Protein AF-A0A0B1TKA2-F1 (afdb_monomer_lite)

Structure (mmCIF, N/CA/C/O backbone):
data_AF-A0A0B1TKA2-F1
#
_entry.id   AF-A0A0B1TKA2-F1
#
loop_
_atom_site.group_PDB
_atom_site.id
_atom_site.type_symbol
_atom_site.label_atom_id
_atom_site.label_alt_id
_atom_site.label_comp_id
_atom_site.label_asym_id
_atom_site.label_entity_id
_atom_site.label_seq_id
_atom_site.pdbx_PDB_ins_code
_atom_site.Cartn_x
_atom_site.Cartn_y
_atom_site.Cartn_z
_atom_site.occupancy
_atom_site.B_iso_or_equiv
_atom_site.auth_seq_id
_atom_site.auth_comp_id
_atom_site.auth_asym_id
_atom_site.auth_atom_id
_atom_site.pdbx_PDB_model_num
ATOM 1 N N . SER A 1 1 ? -41.515 -35.583 -4.995 1.00 27.72 1 SER A N 1
ATOM 2 C CA . SER A 1 1 ? -41.256 -36.803 -5.784 1.00 27.72 1 SER A CA 1
ATOM 3 C C . SER A 1 1 ? -40.148 -36.520 -6.788 1.00 27.72 1 SER A C 1
ATOM 5 O O . SER A 1 1 ? -39.881 -35.351 -7.041 1.00 27.72 1 SER A O 1
ATOM 7 N N . PHE A 1 2 ? -39.510 -37.568 -7.304 1.00 22.20 2 PHE A N 1
ATOM 8 C CA . PHE A 1 2 ? -38.473 -37.574 -8.349 1.00 22.20 2 PHE A CA 1
ATOM 9 C C . PHE A 1 2 ? -38.950 -36.941 -9.683 1.00 22.20 2 PHE A C 1
ATOM 11 O O . PHE A 1 2 ? -40.158 -36.865 -9.891 1.00 22.20 2 PHE A O 1
ATOM 18 N N . ALA A 1 3 ? -38.103 -36.568 -10.659 1.00 25.23 3 ALA A N 1
ATOM 19 C CA . ALA A 1 3 ? -36.686 -36.146 -10.662 1.00 25.23 3 ALA A CA 1
ATOM 20 C C . ALA A 1 3 ? -36.276 -35.638 -12.075 1.00 25.23 3 ALA A C 1
ATOM 22 O O . ALA A 1 3 ? -36.919 -35.978 -13.059 1.00 25.23 3 ALA A O 1
ATOM 23 N N . ASN A 1 4 ? -35.184 -34.866 -12.140 1.00 26.80 4 ASN A N 1
ATOM 24 C CA . ASN A 1 4 ? -34.171 -34.743 -13.210 1.00 26.80 4 ASN A CA 1
ATOM 25 C C . ASN A 1 4 ? -34.483 -34.926 -14.727 1.00 26.80 4 ASN A C 1
ATOM 27 O O . ASN A 1 4 ? -34.778 -36.020 -15.191 1.00 26.80 4 ASN A O 1
ATOM 31 N N . PHE A 1 5 ? -34.023 -33.903 -15.477 1.00 26.09 5 PHE A N 1
ATOM 32 C CA . PHE A 1 5 ? -33.117 -33.953 -16.657 1.00 26.09 5 PHE A CA 1
ATOM 33 C C . PHE A 1 5 ? -33.612 -33.754 -18.114 1.00 26.09 5 PHE A C 1
ATOM 35 O O . PHE A 1 5 ? -34.668 -34.203 -18.532 1.00 26.09 5 PHE A O 1
ATOM 42 N N . ALA A 1 6 ? -32.690 -33.138 -18.880 1.00 25.05 6 ALA A N 1
ATOM 43 C CA . ALA A 1 6 ? -32.463 -33.206 -20.334 1.00 25.05 6 ALA A CA 1
ATOM 44 C C . ALA A 1 6 ? -33.456 -32.553 -21.336 1.00 25.05 6 ALA A C 1
ATOM 46 O O . ALA A 1 6 ? -34.204 -33.228 -22.028 1.00 25.05 6 ALA A O 1
ATOM 47 N N . GLY A 1 7 ? -33.261 -31.247 -21.574 1.00 22.78 7 GLY A N 1
ATOM 48 C CA . GLY A 1 7 ? -32.583 -30.799 -22.807 1.00 22.78 7 GLY A CA 1
ATOM 49 C C . GLY A 1 7 ? -33.393 -30.522 -24.088 1.00 22.78 7 GLY A C 1
ATOM 50 O O . GLY A 1 7 ? -33.864 -31.429 -24.766 1.00 22.78 7 GLY A O 1
ATOM 51 N N . THR A 1 8 ? -33.376 -29.264 -24.544 1.00 23.28 8 THR A N 1
ATOM 52 C CA . THR A 1 8 ? -33.438 -28.908 -25.978 1.00 23.28 8 THR A CA 1
ATOM 53 C C . THR A 1 8 ? -32.709 -27.581 -26.212 1.00 23.28 8 THR A C 1
ATOM 55 O O . THR A 1 8 ? -32.912 -26.628 -25.462 1.00 23.28 8 THR A O 1
ATOM 58 N N . THR A 1 9 ? -31.862 -27.508 -27.240 1.00 23.80 9 THR A N 1
ATOM 59 C CA . THR A 1 9 ? -31.137 -26.287 -27.632 1.00 23.80 9 THR A CA 1
ATOM 60 C C . THR A 1 9 ? -31.960 -25.486 -28.639 1.00 23.80 9 THR A C 1
ATOM 62 O O . THR A 1 9 ? -32.384 -26.047 -29.647 1.00 23.80 9 THR A O 1
ATOM 65 N N . ILE A 1 10 ? -32.137 -24.178 -28.425 1.00 24.31 10 ILE A N 1
ATOM 66 C CA . ILE A 1 10 ? -32.661 -23.251 -29.441 1.00 24.31 10 ILE A CA 1
ATOM 67 C C . ILE A 1 10 ? -31.763 -22.011 -29.483 1.00 24.31 10 ILE A C 1
ATOM 69 O O . ILE A 1 10 ? -31.461 -21.416 -28.451 1.00 24.31 10 ILE A O 1
ATOM 73 N N . ASN A 1 11 ? -31.329 -21.642 -30.689 1.00 23.25 11 ASN A N 1
ATOM 74 C CA . ASN A 1 11 ? -30.478 -20.479 -30.929 1.00 23.25 11 ASN A CA 1
ATOM 75 C C . ASN A 1 11 ? -31.272 -19.171 -30.792 1.00 23.25 11 ASN A C 1
ATOM 77 O O . ASN A 1 11 ? -32.400 -19.075 -31.275 1.00 23.25 11 ASN A O 1
ATOM 81 N N . LEU A 1 12 ? -30.634 -18.134 -30.249 1.00 24.59 12 LEU A N 1
ATOM 82 C CA . LEU A 1 12 ? -31.028 -16.740 -30.452 1.00 24.59 12 LEU A CA 1
ATOM 83 C C . LEU A 1 12 ? -29.833 -15.966 -31.014 1.00 24.59 12 LEU A C 1
ATOM 85 O O . LEU A 1 12 ? -28.684 -16.258 -30.689 1.00 24.59 12 LEU A O 1
ATOM 89 N N . CYS A 1 13 ? -30.118 -15.049 -31.935 1.00 22.89 13 CYS A N 1
ATOM 90 C CA . CYS A 1 13 ? -29.131 -14.547 -32.886 1.00 22.89 13 CYS A CA 1
ATOM 91 C C . CYS A 1 13 ? -28.077 -13.647 -32.228 1.00 22.89 13 CYS A C 1
ATOM 93 O O . CYS A 1 13 ? -28.422 -12.685 -31.541 1.00 22.89 13 CYS A O 1
ATOM 95 N N . LEU A 1 14 ? -26.802 -13.901 -32.532 1.00 25.36 14 LEU A N 1
ATOM 96 C CA . LEU A 1 14 ? -25.771 -12.870 -32.457 1.00 25.36 14 LEU A CA 1
ATOM 97 C C . LEU A 1 14 ? -26.010 -11.895 -33.617 1.00 25.36 14 LEU A C 1
ATOM 99 O O . LEU A 1 14 ? -26.037 -12.314 -34.772 1.00 25.36 14 LEU A O 1
ATOM 103 N N . GLY A 1 15 ? -26.243 -10.622 -33.295 1.00 25.59 15 GLY A N 1
ATOM 104 C CA . GLY A 1 15 ? -26.290 -9.539 -34.278 1.00 25.59 15 GLY A CA 1
ATOM 105 C C . GLY A 1 15 ? -24.880 -9.082 -34.650 1.00 25.59 15 GLY A C 1
ATOM 106 O O . GLY A 1 15 ? -23.986 -9.130 -33.807 1.00 25.59 15 GLY A O 1
ATOM 107 N N . ASP A 1 16 ? -24.719 -8.662 -35.903 1.00 24.39 16 ASP A N 1
ATOM 108 C CA . ASP A 1 16 ? -23.450 -8.432 -36.603 1.00 24.39 16 ASP A CA 1
ATOM 109 C C . ASP A 1 16 ? -22.331 -7.754 -35.791 1.00 24.39 16 ASP A C 1
ATOM 111 O O . ASP A 1 16 ? -22.525 -6.733 -35.124 1.00 24.39 16 ASP A O 1
ATOM 115 N N . GLU A 1 17 ? -21.110 -8.279 -35.939 1.00 27.53 17 GLU A N 1
ATOM 116 C CA . GLU A 1 17 ? -19.896 -7.618 -35.466 1.00 27.53 17 GLU A CA 1
ATOM 117 C C . GLU A 1 17 ? -19.704 -6.284 -36.201 1.00 27.53 17 GLU A C 1
ATOM 119 O O . GLU A 1 17 ? -19.416 -6.239 -37.399 1.00 27.53 17 GLU A O 1
ATOM 124 N N . ALA A 1 18 ? -19.811 -5.173 -35.471 1.00 26.81 18 ALA A N 1
ATOM 125 C CA . ALA A 1 18 ? -19.455 -3.857 -35.984 1.00 26.81 18 ALA A CA 1
ATOM 126 C C . ALA A 1 18 ? -17.927 -3.754 -36.154 1.00 26.81 18 ALA A C 1
ATOM 128 O O . ALA A 1 18 ? -17.222 -3.268 -35.269 1.00 26.81 18 ALA A O 1
ATOM 129 N N . THR A 1 19 ? -17.417 -4.222 -37.298 1.00 26.91 19 THR A N 1
ATOM 130 C CA . THR A 1 19 ? -15.996 -4.148 -37.666 1.00 26.91 19 THR A CA 1
ATOM 131 C C . THR A 1 19 ? -15.471 -2.716 -37.489 1.00 26.91 19 THR A C 1
ATOM 133 O O . THR A 1 19 ? -16.002 -1.806 -38.142 1.00 26.91 19 THR A O 1
ATOM 136 N N . PRO A 1 20 ? -14.435 -2.478 -36.660 1.00 28.73 20 PRO A N 1
ATOM 137 C CA . PRO A 1 20 ? -13.844 -1.153 -36.525 1.00 28.73 20 PRO A CA 1
ATOM 138 C C . PRO A 1 20 ? -13.344 -0.650 -37.880 1.00 28.73 20 PRO A C 1
ATOM 140 O O . PRO A 1 20 ? -12.639 -1.361 -38.597 1.00 28.73 20 PRO A O 1
ATOM 143 N N . LYS A 1 21 ? -13.692 0.587 -38.245 1.00 29.09 21 LYS A N 1
ATOM 144 C CA . LYS A 1 21 ? -13.110 1.219 -39.435 1.00 29.09 21 LYS A CA 1
ATOM 145 C C . LYS A 1 21 ? -11.627 1.479 -39.176 1.00 29.09 21 LYS A C 1
ATOM 147 O O . LYS A 1 21 ? -11.269 1.996 -38.122 1.00 29.09 21 LYS A O 1
ATOM 152 N N . ASN A 1 22 ? -10.785 1.142 -40.153 1.00 34.44 22 ASN A N 1
ATOM 153 C CA . ASN A 1 22 ? -9.331 1.310 -40.087 1.00 34.44 22 ASN A CA 1
ATOM 154 C C . ASN A 1 22 ? -8.945 2.731 -39.628 1.00 34.44 22 ASN A C 1
ATOM 156 O O . ASN A 1 22 ? -9.127 3.683 -40.386 1.00 34.44 22 ASN A O 1
ATOM 160 N N . GLY A 1 23 ? -8.394 2.867 -38.416 1.00 36.06 23 GLY A N 1
ATOM 161 C CA . GLY A 1 23 ? -7.858 4.141 -37.920 1.00 36.06 23 GLY A CA 1
ATOM 162 C C . GLY A 1 23 ? -7.827 4.319 -36.399 1.00 36.06 23 GLY A C 1
ATOM 163 O O . GLY A 1 23 ? -6.946 5.019 -35.908 1.00 36.06 23 GLY A O 1
ATOM 164 N N . GLU A 1 24 ? -8.736 3.693 -35.643 1.00 28.05 24 GLU A N 1
ATOM 165 C CA . GLU A 1 24 ? -8.851 3.921 -34.190 1.00 28.05 24 GLU A CA 1
ATOM 166 C C . GLU A 1 24 ? -8.252 2.773 -33.344 1.00 28.05 24 GLU A C 1
ATOM 168 O O . GLU A 1 24 ? -8.483 1.600 -33.650 1.00 28.05 24 GLU A O 1
ATOM 173 N N . PRO A 1 25 ? -7.481 3.073 -32.276 1.00 27.72 25 PRO A N 1
ATOM 174 C CA . PRO A 1 25 ? -6.927 2.061 -31.375 1.00 27.72 25 PRO A CA 1
ATOM 175 C C . PRO A 1 25 ? -8.000 1.481 -30.428 1.00 27.72 25 PRO A C 1
ATOM 177 O O . PRO A 1 25 ? -8.959 2.174 -30.084 1.00 27.72 25 PRO A O 1
ATOM 180 N N . PRO A 1 26 ? -7.842 0.230 -29.952 1.00 29.81 26 PRO A N 1
ATOM 181 C CA . PRO A 1 26 ? -8.869 -0.455 -29.169 1.00 29.81 26 PRO A CA 1
ATOM 182 C C . PRO A 1 26 ? -9.134 0.203 -27.805 1.00 29.81 26 PRO A C 1
ATOM 184 O O . PRO A 1 26 ? -8.215 0.566 -27.067 1.00 29.81 26 PRO A O 1
ATOM 187 N N . ILE A 1 27 ? -10.418 0.301 -27.452 1.00 37.59 27 ILE A N 1
ATOM 188 C CA . ILE A 1 27 ? -10.900 0.872 -26.188 1.00 37.59 27 ILE A CA 1
ATOM 189 C C . ILE A 1 27 ? -10.506 -0.039 -25.013 1.00 37.59 27 ILE A C 1
ATOM 191 O O . ILE A 1 27 ? -10.744 -1.247 -25.040 1.00 37.59 27 ILE A O 1
ATOM 195 N N . LEU A 1 28 ? -9.938 0.547 -23.954 1.00 41.59 28 LEU A N 1
ATOM 196 C CA . LEU A 1 28 ? -9.433 -0.164 -22.772 1.00 41.59 28 LEU A CA 1
ATOM 197 C C . LEU A 1 28 ? -10.561 -0.679 -21.857 1.00 41.59 28 LEU A C 1
ATOM 199 O O . LEU A 1 28 ? -10.839 -0.109 -20.804 1.00 41.59 28 LEU A O 1
ATOM 203 N N . THR A 1 29 ? -11.190 -1.793 -22.237 1.00 35.97 29 THR A N 1
ATOM 204 C CA . THR A 1 29 ? -12.155 -2.533 -21.397 1.00 35.97 29 THR A CA 1
ATOM 205 C C . THR A 1 29 ? -11.516 -3.626 -20.534 1.00 35.97 29 THR A C 1
ATOM 207 O O . THR A 1 29 ? -12.129 -4.070 -19.566 1.00 35.97 29 THR A O 1
ATOM 210 N N . PHE A 1 30 ? -10.270 -4.022 -20.819 1.00 37.19 30 PHE A N 1
ATOM 211 C CA . PHE A 1 30 ? -9.493 -4.972 -20.016 1.00 37.19 30 PHE A CA 1
ATOM 212 C C . PHE A 1 30 ? -8.171 -4.347 -19.545 1.00 37.19 30 PHE A C 1
ATOM 214 O O . PHE A 1 30 ? -7.414 -3.802 -20.345 1.00 37.19 30 PHE A O 1
ATOM 221 N N . GLY A 1 31 ? -7.854 -4.490 -18.251 1.00 55.38 31 GLY A N 1
ATOM 222 C CA . GLY A 1 31 ? -6.490 -4.301 -17.732 1.00 55.38 31 GLY A CA 1
ATOM 223 C C . GLY A 1 31 ? -6.172 -3.013 -16.961 1.00 55.38 31 GLY A C 1
ATOM 224 O O . GLY A 1 31 ? -5.004 -2.811 -16.634 1.00 55.38 31 GLY A O 1
ATOM 225 N N . ILE A 1 32 ? -7.149 -2.162 -16.621 1.00 64.00 32 ILE A N 1
ATOM 226 C CA . ILE A 1 32 ? -6.918 -1.037 -15.691 1.00 64.00 32 ILE A CA 1
ATOM 227 C C . ILE A 1 32 ? -6.743 -1.595 -14.258 1.00 64.00 32 ILE A C 1
ATOM 229 O O . ILE A 1 32 ? -7.659 -2.258 -13.770 1.00 64.00 32 ILE A O 1
ATOM 233 N N . PRO A 1 33 ? -5.603 -1.368 -13.567 1.00 72.12 33 PRO A N 1
ATOM 234 C CA . PRO A 1 33 ? -5.389 -1.879 -12.208 1.00 72.12 33 PRO A CA 1
ATOM 235 C C . PRO A 1 33 ? -6.338 -1.248 -11.181 1.00 72.12 33 PRO A C 1
ATOM 237 O O . PRO A 1 33 ? -6.706 -0.078 -11.318 1.00 72.12 33 PRO A O 1
ATOM 240 N N . LEU A 1 34 ? -6.670 -2.004 -10.126 1.00 74.94 34 LEU A N 1
ATOM 241 C CA . LEU A 1 34 ? -7.671 -1.630 -9.117 1.00 74.94 34 LEU A CA 1
ATOM 242 C C . LEU A 1 34 ? -7.442 -0.225 -8.537 1.00 74.94 34 LEU A C 1
ATOM 244 O O . LEU A 1 34 ? -8.377 0.569 -8.518 1.00 74.94 34 LEU A O 1
ATOM 248 N N . ASP A 1 35 ? -6.200 0.109 -8.171 1.00 74.69 35 ASP A N 1
ATOM 249 C CA . ASP A 1 35 ? -5.779 1.417 -7.646 1.00 74.69 35 ASP A CA 1
ATOM 250 C C . ASP A 1 35 ? -6.320 2.602 -8.471 1.00 74.69 35 ASP A C 1
ATOM 252 O O . ASP A 1 35 ? -6.740 3.618 -7.920 1.00 74.69 35 ASP A O 1
ATOM 256 N N . TRP A 1 36 ? -6.351 2.478 -9.802 1.00 83.81 36 TRP A N 1
ATOM 257 C CA . TRP A 1 36 ? -6.824 3.535 -10.701 1.00 83.81 36 TRP A CA 1
ATOM 258 C C . TRP A 1 36 ? -8.345 3.613 -10.754 1.00 83.81 36 TRP A C 1
ATOM 260 O O . TRP A 1 36 ? -8.890 4.714 -10.789 1.00 83.81 36 TRP A O 1
ATOM 270 N N . ALA A 1 37 ? -9.028 2.470 -10.680 1.00 84.25 37 ALA A N 1
ATOM 271 C CA . ALA A 1 37 ? -10.476 2.426 -10.505 1.00 84.25 37 ALA A CA 1
ATOM 272 C C . ALA A 1 37 ? -10.904 3.005 -9.141 1.00 84.25 37 ALA A C 1
ATOM 274 O O . ALA A 1 37 ? -11.992 3.572 -9.038 1.00 84.25 37 ALA A O 1
ATOM 275 N N . GLU A 1 38 ? -10.047 2.920 -8.114 1.00 84.38 38 GLU A N 1
ATOM 276 C CA . GLU A 1 38 ? -10.260 3.571 -6.815 1.00 84.38 38 GLU A CA 1
ATOM 277 C C . GLU A 1 38 ? -10.021 5.084 -6.875 1.00 84.38 38 GLU A C 1
ATOM 279 O O . GLU A 1 38 ? -10.871 5.847 -6.424 1.00 84.38 38 GLU A O 1
ATOM 284 N N . ILE A 1 39 ? -8.895 5.534 -7.443 1.00 88.06 39 ILE A N 1
ATOM 285 C CA . ILE A 1 39 ? -8.554 6.964 -7.587 1.00 88.06 39 ILE A CA 1
ATOM 286 C C . ILE A 1 39 ? -9.614 7.696 -8.421 1.00 88.06 39 ILE A C 1
ATOM 288 O O . ILE A 1 39 ? -10.013 8.818 -8.088 1.00 88.06 39 ILE A O 1
ATOM 292 N N . CYS A 1 40 ? -10.078 7.050 -9.493 1.00 90.81 40 CYS A N 1
ATOM 293 C CA . CYS A 1 40 ? -11.125 7.563 -10.365 1.00 90.81 40 CYS A CA 1
ATOM 294 C C . CYS A 1 40 ? -12.548 7.357 -9.827 1.00 90.81 40 CYS A C 1
ATOM 296 O O . CYS A 1 40 ? -13.455 7.984 -10.361 1.00 90.81 40 CYS A O 1
ATOM 298 N N . GLU A 1 41 ? -12.737 6.528 -8.793 1.00 91.00 41 GLU A N 1
ATOM 299 C CA . GLU A 1 41 ? -14.028 6.144 -8.200 1.00 91.00 41 GLU A CA 1
ATOM 300 C C . GLU A 1 41 ? -15.060 5.698 -9.261 1.00 91.00 41 GLU A C 1
ATOM 302 O O . GLU A 1 41 ? -16.136 6.274 -9.436 1.00 91.00 41 GLU A O 1
ATOM 307 N N . TYR A 1 42 ? -14.672 4.684 -10.039 1.00 91.44 42 TYR A N 1
ATOM 308 C CA . TYR A 1 42 ? -15.450 4.135 -11.154 1.00 91.44 42 TYR A CA 1
ATOM 309 C C . TYR A 1 42 ? -16.858 3.666 -10.745 1.00 91.44 42 TYR A C 1
ATOM 311 O O . TYR A 1 42 ? -17.036 2.980 -9.737 1.00 91.44 42 TYR A O 1
ATOM 319 N N . LEU A 1 43 ? -17.861 3.999 -11.569 1.00 90.31 43 LEU A N 1
ATOM 320 C CA . LEU A 1 43 ? -19.287 3.729 -11.325 1.00 90.31 43 LEU A CA 1
ATOM 321 C C . LEU A 1 43 ? -19.616 2.234 -11.218 1.00 90.31 43 LEU A C 1
ATOM 323 O O . LEU A 1 43 ? -20.619 1.868 -10.607 1.00 90.31 43 LEU A O 1
ATOM 327 N N . GLU A 1 44 ? -18.753 1.374 -11.746 1.00 87.19 44 GLU A N 1
ATOM 328 C CA . GLU A 1 44 ? -18.804 -0.080 -11.655 1.00 87.19 44 GLU A CA 1
ATOM 329 C C . GLU A 1 44 ? -18.471 -0.600 -10.238 1.00 87.19 44 GLU A C 1
ATOM 331 O O . GLU A 1 44 ? -18.974 -1.651 -9.846 1.00 87.19 44 GLU A O 1
ATOM 336 N N . ARG A 1 45 ? -17.675 0.124 -9.430 1.00 86.81 45 ARG A N 1
ATOM 337 C CA . ARG A 1 45 ? -17.280 -0.308 -8.071 1.00 86.81 45 ARG A CA 1
ATOM 338 C C . ARG A 1 45 ? -18.452 -0.223 -7.097 1.00 86.81 45 ARG A C 1
ATOM 340 O O . ARG A 1 45 ? -19.166 0.783 -7.047 1.00 86.81 45 ARG A O 1
ATOM 347 N N . GLU A 1 46 ? -18.660 -1.261 -6.291 1.00 82.31 46 GLU A N 1
ATOM 348 C CA . GLU A 1 46 ? -19.665 -1.232 -5.227 1.00 82.31 46 GLU A CA 1
ATOM 349 C C . GLU A 1 46 ? -19.239 -0.323 -4.072 1.00 82.31 46 GLU A C 1
ATOM 351 O O . GLU A 1 46 ? -18.085 -0.309 -3.646 1.00 82.31 46 GLU A O 1
ATOM 356 N N . TRP A 1 47 ? -20.198 0.438 -3.545 1.00 82.88 47 TRP A N 1
ATOM 357 C CA . TRP A 1 47 ? -19.954 1.334 -2.422 1.00 82.88 47 TRP A CA 1
ATOM 358 C C . TRP A 1 47 ? -20.135 0.555 -1.127 1.00 82.88 47 TRP A C 1
ATOM 360 O O . TRP A 1 47 ? -21.251 0.223 -0.733 1.00 82.88 47 TRP A O 1
ATOM 370 N N . THR A 1 48 ? -19.013 0.256 -0.479 1.00 84.81 48 THR A N 1
ATOM 371 C CA . THR A 1 48 ? -18.956 -0.434 0.809 1.00 84.81 48 THR A CA 1
ATOM 372 C C . THR A 1 48 ? -18.365 0.479 1.883 1.00 84.81 48 THR A C 1
ATOM 374 O O . THR A 1 48 ? -17.813 1.554 1.606 1.00 84.81 48 THR A O 1
ATOM 377 N N . GLY A 1 49 ? -18.541 0.076 3.141 1.00 90.56 49 GLY A N 1
ATOM 378 C CA . GLY A 1 49 ? -18.074 0.843 4.285 1.00 90.56 49 GLY A CA 1
ATOM 379 C C . GLY A 1 49 ? -18.875 0.613 5.559 1.00 90.56 49 GLY A C 1
ATOM 380 O O . GLY A 1 49 ? -19.968 0.040 5.566 1.00 90.56 49 GLY A O 1
ATOM 381 N N . SER A 1 50 ? -18.288 1.090 6.649 1.00 94.38 50 SER A N 1
ATOM 382 C CA . SER A 1 50 ? -18.782 1.004 8.021 1.00 94.38 50 SER A CA 1
ATOM 383 C C . SER A 1 50 ? -19.680 2.175 8.441 1.00 94.38 50 SER A C 1
ATOM 385 O O . SER A 1 50 ? -20.032 2.259 9.617 1.00 94.38 50 SER A O 1
ATOM 387 N N . GLU A 1 51 ? -20.063 3.062 7.512 1.00 95.12 51 GLU A N 1
ATOM 388 C CA . GLU A 1 51 ? -21.088 4.080 7.773 1.00 95.12 51 GLU A CA 1
ATOM 389 C C . GLU A 1 51 ? -22.424 3.437 8.154 1.00 95.12 51 GLU A C 1
ATOM 391 O O . GLU A 1 51 ? -22.835 2.440 7.545 1.00 95.12 51 GLU A O 1
ATOM 396 N N . GLY A 1 52 ? -23.114 4.055 9.110 1.00 92.81 52 GLY A N 1
ATOM 397 C CA . GLY A 1 52 ? -24.415 3.619 9.609 1.00 92.81 52 GLY A CA 1
ATOM 398 C C . GLY A 1 52 ? -24.447 3.582 11.140 1.00 92.81 52 GLY A C 1
ATOM 399 O O . GLY A 1 52 ? -23.389 3.554 11.774 1.00 92.81 52 GLY A O 1
ATOM 400 N N . PRO A 1 53 ? -25.646 3.586 11.751 1.00 90.12 53 PRO A N 1
ATOM 401 C CA . PRO A 1 53 ? -25.783 3.491 13.200 1.00 90.12 53 PRO A CA 1
ATOM 402 C C . PRO A 1 53 ? -25.112 2.218 13.735 1.00 90.12 53 PRO A C 1
ATOM 404 O O . PRO A 1 53 ? -25.314 1.133 13.194 1.00 90.12 53 PRO A O 1
ATOM 407 N N . ILE A 1 54 ? -24.348 2.347 14.821 1.00 89.50 54 ILE A N 1
ATOM 408 C CA . ILE A 1 54 ? -23.846 1.196 15.583 1.00 89.50 54 ILE A CA 1
ATOM 409 C C . ILE A 1 54 ? -25.041 0.389 16.119 1.00 89.50 54 ILE A C 1
ATOM 411 O O . ILE A 1 54 ? -25.994 0.963 16.643 1.00 89.50 54 ILE A O 1
ATOM 415 N N . GLU A 1 55 ? -24.966 -0.941 16.037 1.00 79.50 55 GLU A N 1
ATOM 416 C CA . GLU A 1 55 ? -25.999 -1.892 16.493 1.00 79.50 55 GLU A CA 1
ATOM 417 C C . GLU A 1 55 ? -26.057 -2.051 18.031 1.00 79.50 55 GLU A C 1
ATOM 419 O O . GLU A 1 55 ? -26.262 -3.141 18.562 1.00 79.50 55 GLU A O 1
ATOM 424 N N . ASP A 1 56 ? -25.862 -0.956 18.767 1.00 80.31 56 ASP A N 1
ATOM 425 C CA . ASP A 1 56 ? -25.781 -0.925 20.226 1.00 80.31 56 ASP A CA 1
ATOM 426 C C . ASP A 1 56 ? -26.875 -0.018 20.805 1.00 80.31 56 ASP A C 1
ATOM 428 O O . ASP A 1 56 ? -26.969 1.172 20.496 1.00 80.31 56 ASP A O 1
ATOM 432 N N . LYS A 1 57 ? -27.713 -0.592 21.673 1.00 76.06 57 LYS A N 1
ATOM 433 C CA . LYS A 1 57 ? -28.847 0.100 22.302 1.00 76.06 57 LYS A CA 1
ATOM 434 C C . LYS A 1 57 ? -28.407 1.147 23.330 1.00 76.06 57 LYS A C 1
ATOM 436 O O . LYS A 1 57 ? -29.227 1.983 23.708 1.00 76.06 57 LYS A O 1
ATOM 441 N N . GLU A 1 58 ? -27.142 1.143 23.752 1.00 83.12 58 GLU A N 1
ATOM 442 C CA . GLU A 1 58 ? -26.573 2.197 24.595 1.00 83.12 58 GLU A CA 1
ATOM 443 C C . GLU A 1 58 ? -26.325 3.513 23.834 1.00 83.12 58 GLU A C 1
ATOM 445 O O . GLU A 1 58 ? -26.163 4.548 24.481 1.00 83.12 58 GLU A O 1
ATOM 450 N N . PHE A 1 59 ? -26.346 3.538 22.490 1.00 87.94 59 PHE A N 1
ATOM 451 C CA . PHE A 1 59 ? -25.984 4.728 21.703 1.00 87.94 59 PHE A CA 1
ATOM 452 C C . PHE A 1 59 ? -27.060 5.168 20.696 1.00 87.94 59 PHE A C 1
ATOM 454 O O . PHE A 1 59 ? -27.303 4.536 19.672 1.00 87.94 59 PHE A O 1
ATOM 461 N N . ARG A 1 60 ? -27.654 6.346 20.928 1.00 89.19 60 ARG A N 1
ATOM 462 C CA . ARG A 1 60 ? -28.595 6.995 20.000 1.00 89.19 60 ARG A CA 1
ATOM 463 C C . ARG A 1 60 ? -27.843 7.855 18.984 1.00 89.19 60 ARG A C 1
ATOM 465 O O . ARG A 1 60 ? -27.166 8.808 19.370 1.00 89.19 60 ARG A O 1
ATOM 472 N N . LEU A 1 61 ? -28.007 7.579 17.688 1.00 92.94 61 LEU A N 1
ATOM 473 C CA . LEU A 1 61 ? -27.463 8.419 16.615 1.00 92.94 61 LEU A CA 1
ATOM 474 C C . LEU A 1 61 ? -28.277 9.724 16.497 1.00 92.94 61 LEU A C 1
ATOM 476 O O . LEU A 1 61 ? -29.490 9.701 16.276 1.00 92.94 61 LEU A O 1
ATOM 480 N N . ARG A 1 62 ? -27.602 10.865 16.654 1.00 92.50 62 ARG A N 1
ATOM 481 C CA . ARG A 1 62 ? -28.171 12.227 16.685 1.00 92.50 62 ARG A CA 1
ATOM 482 C C . ARG A 1 62 ? -27.908 13.041 15.420 1.00 92.50 62 ARG A C 1
ATOM 484 O O . ARG A 1 62 ? -28.492 14.109 15.241 1.00 92.50 62 ARG A O 1
ATOM 491 N N . GLY A 1 63 ? -27.034 12.572 14.539 1.00 95.00 63 GLY A N 1
ATOM 492 C CA . GLY A 1 63 ? -26.749 13.262 13.290 1.00 95.00 63 GLY A CA 1
ATOM 493 C C . GLY A 1 63 ? -25.489 12.781 12.594 1.00 95.00 63 GLY A C 1
ATOM 494 O O . GLY A 1 63 ? -24.761 11.939 13.121 1.00 95.00 63 GLY A O 1
ATOM 495 N N . ILE A 1 64 ? -25.222 13.376 11.431 1.00 97.69 64 ILE A N 1
ATOM 496 C CA . ILE A 1 64 ? -24.008 13.166 10.636 1.00 97.69 64 ILE A CA 1
ATOM 497 C C . ILE A 1 64 ? -23.506 14.473 10.011 1.00 97.69 64 ILE A C 1
ATOM 499 O O . ILE A 1 64 ? -24.295 15.281 9.515 1.00 97.69 64 ILE A O 1
ATOM 503 N N . SER A 1 65 ? -22.184 14.648 9.987 1.00 98.19 65 SER A N 1
ATOM 504 C CA . SER A 1 65 ? -21.489 15.633 9.149 1.00 98.19 65 SER A CA 1
ATOM 505 C C . SER A 1 65 ? -20.726 14.896 8.050 1.00 98.19 65 SER A C 1
ATOM 507 O O . SER A 1 65 ? -19.900 14.040 8.347 1.00 98.19 65 SER A O 1
ATOM 509 N N . ILE A 1 66 ? -20.986 15.224 6.788 1.00 98.06 66 ILE A N 1
ATOM 510 C CA . ILE A 1 66 ? -20.378 14.604 5.607 1.00 98.06 66 ILE A CA 1
ATOM 511 C C . ILE A 1 66 ? -19.575 15.671 4.866 1.00 98.06 66 ILE A C 1
ATOM 513 O O . ILE A 1 66 ? -20.137 16.677 4.440 1.00 98.06 66 ILE A O 1
ATOM 517 N N . ALA A 1 67 ? -18.277 15.452 4.679 1.00 97.12 67 ALA A N 1
ATOM 518 C CA . ALA A 1 67 ? -17.414 16.303 3.870 1.00 97.12 67 ALA A CA 1
ATOM 519 C C . ALA A 1 67 ? -16.830 15.492 2.712 1.00 97.12 67 ALA A C 1
ATOM 521 O O . ALA A 1 67 ? -16.104 14.527 2.949 1.00 97.12 67 ALA A O 1
ATOM 522 N N . PHE A 1 68 ? -17.138 15.869 1.468 1.00 96.69 68 PHE A N 1
ATOM 523 C CA . PHE A 1 68 ? -16.658 15.158 0.282 1.00 96.69 68 PHE A CA 1
ATOM 524 C C . PHE A 1 68 ? -15.935 16.057 -0.724 1.00 96.69 68 PHE A C 1
ATOM 526 O O . PHE A 1 68 ? -16.231 17.247 -0.873 1.00 96.69 68 PHE A O 1
ATOM 533 N N . ARG A 1 69 ? -14.981 15.454 -1.437 1.00 95.56 69 ARG A N 1
ATOM 534 C CA . ARG A 1 69 ? -14.416 15.998 -2.677 1.00 95.56 69 ARG A CA 1
ATOM 535 C C . ARG A 1 69 ? -15.450 15.848 -3.796 1.00 95.56 69 ARG A C 1
ATOM 537 O O . ARG A 1 69 ? -16.220 14.894 -3.776 1.00 95.56 69 ARG A O 1
ATOM 544 N N . HIS A 1 70 ? -15.470 16.775 -4.750 1.00 95.00 70 HIS A N 1
ATOM 545 C CA . HIS A 1 70 ? -16.301 16.662 -5.953 1.00 95.00 70 HIS A CA 1
ATOM 546 C C . HIS A 1 70 ? -16.004 15.388 -6.769 1.00 95.00 70 HIS A C 1
ATOM 548 O O . HIS A 1 70 ? -14.937 14.773 -6.640 1.00 95.00 70 HIS A O 1
ATOM 554 N N . GLY A 1 71 ? -16.926 15.047 -7.667 1.00 93.69 71 GLY A N 1
ATOM 555 C CA . GLY A 1 71 ? -16.772 13.944 -8.611 1.00 93.69 71 GLY A CA 1
ATOM 556 C C . GLY A 1 71 ? -15.765 14.228 -9.731 1.00 93.69 71 GLY A C 1
ATOM 557 O O . GLY A 1 71 ? -15.117 15.283 -9.772 1.00 93.69 71 GLY A O 1
ATOM 558 N N . GLU A 1 72 ? -15.647 13.259 -10.634 1.00 92.31 72 GLU A N 1
ATOM 559 C CA . GLU A 1 72 ? -14.860 13.303 -11.870 1.00 92.31 72 GLU A CA 1
ATOM 560 C C . GLU A 1 72 ? -15.166 14.574 -12.696 1.00 92.31 72 GLU A C 1
ATOM 562 O O . GLU A 1 72 ? -16.290 15.091 -12.724 1.00 92.31 72 GLU A O 1
ATOM 567 N N . ARG A 1 73 ? -14.125 15.164 -13.290 1.00 90.56 73 ARG A N 1
ATOM 568 C CA . ARG A 1 73 ? -14.160 16.504 -13.880 1.00 90.56 73 ARG A CA 1
ATOM 569 C C . ARG A 1 73 ? -13.011 16.715 -14.867 1.00 90.56 73 ARG A C 1
ATOM 571 O O . ARG A 1 73 ? -11.853 16.405 -14.580 1.00 90.56 73 ARG A O 1
ATOM 578 N N . SER A 1 74 ? -13.336 17.388 -15.965 1.00 87.00 74 SER A N 1
ATOM 579 C CA . SER A 1 74 ? -12.404 17.839 -17.007 1.00 87.00 74 SER A CA 1
ATOM 580 C C . SER A 1 74 ? -11.174 18.598 -16.466 1.00 87.00 74 SER A C 1
ATOM 582 O O . SER A 1 74 ? -11.266 19.256 -15.420 1.00 87.00 74 SER A O 1
ATOM 584 N N . PRO A 1 75 ? -10.023 18.579 -17.166 1.00 85.50 75 PRO A N 1
ATOM 585 C CA . PRO A 1 75 ? -8.800 19.198 -16.664 1.00 85.50 75 PRO A CA 1
ATOM 586 C C . PRO A 1 75 ? -8.896 20.713 -16.457 1.00 85.50 75 PRO A C 1
ATOM 588 O O . PRO A 1 75 ? -9.703 21.416 -17.072 1.00 85.50 75 PRO A O 1
ATOM 591 N N . LEU A 1 76 ? -8.003 21.243 -15.625 1.00 80.00 76 LEU A N 1
ATOM 592 C CA . LEU A 1 76 ? -7.893 22.669 -15.336 1.00 80.00 76 LEU A CA 1
ATOM 593 C C . LEU A 1 76 ? -7.233 23.464 -16.476 1.00 80.00 76 LEU A C 1
ATOM 595 O O . LEU A 1 76 ? -7.478 24.668 -16.597 1.00 80.00 76 LEU A O 1
ATOM 599 N N . THR A 1 77 ? -6.386 22.826 -17.285 1.00 66.00 77 THR A N 1
ATOM 600 C CA . THR A 1 77 ? -5.428 23.480 -18.200 1.00 66.00 77 THR A CA 1
ATOM 601 C C . THR A 1 77 ? -5.433 22.860 -19.603 1.00 66.00 77 THR A C 1
ATOM 603 O O . THR A 1 77 ? -4.403 22.419 -20.100 1.00 66.00 77 THR A O 1
ATOM 606 N N . THR A 1 78 ? -6.598 22.837 -20.261 1.00 60.41 78 THR A N 1
ATOM 607 C CA . THR A 1 78 ? -6.741 22.436 -21.678 1.00 60.41 78 THR A CA 1
ATOM 608 C C . THR A 1 78 ? -7.517 23.497 -22.466 1.00 60.41 78 THR A C 1
ATOM 610 O O . THR A 1 78 ? -8.416 24.128 -21.916 1.00 60.41 78 THR A O 1
ATOM 613 N N . ALA A 1 79 ? -7.137 23.735 -23.728 1.00 48.12 79 ALA A N 1
ATOM 614 C CA . ALA A 1 79 ? -7.645 24.859 -24.531 1.00 48.12 79 ALA A CA 1
ATOM 615 C C . ALA A 1 79 ? -8.827 24.510 -25.459 1.00 48.12 79 ALA A C 1
ATOM 617 O O . ALA A 1 79 ? -9.646 25.377 -25.750 1.00 48.12 79 ALA A O 1
ATOM 618 N N . ASN A 1 80 ? -8.931 23.253 -25.899 1.00 54.56 80 ASN A N 1
ATOM 619 C CA . ASN A 1 80 ? -9.959 22.802 -26.839 1.00 54.56 80 ASN A CA 1
ATOM 620 C C . ASN A 1 80 ? -11.004 21.958 -26.100 1.00 54.56 80 ASN A C 1
ATOM 622 O O . ASN A 1 80 ? -10.630 21.051 -25.351 1.00 54.56 80 ASN A O 1
ATOM 626 N N . ALA A 1 81 ? -12.290 22.221 -26.345 1.00 50.84 81 ALA A N 1
ATOM 627 C CA . ALA A 1 81 ? -13.378 21.378 -25.856 1.00 50.84 81 ALA A CA 1
ATOM 628 C C . ALA A 1 81 ? -13.282 19.974 -26.476 1.00 50.84 81 ALA A C 1
ATOM 630 O O . ALA A 1 81 ? -13.087 19.835 -27.684 1.00 50.84 81 ALA A O 1
ATOM 631 N N . GLU A 1 82 ? -13.407 18.933 -25.652 1.00 56.44 82 GLU A N 1
ATOM 632 C CA . GLU A 1 82 ? -13.454 17.553 -26.144 1.00 56.44 82 GLU A CA 1
ATOM 633 C C . GLU A 1 82 ? -14.875 17.164 -26.557 1.00 56.44 82 GLU A C 1
ATOM 635 O O . GLU A 1 82 ? -15.845 17.441 -25.841 1.00 56.44 82 GLU A O 1
ATOM 640 N N . SER A 1 83 ? -14.978 16.471 -27.691 1.00 52.75 83 SER A N 1
ATOM 641 C CA . SER A 1 83 ? -16.208 15.846 -28.168 1.00 52.75 83 SER A CA 1
ATOM 642 C C . SER A 1 83 ? -16.668 14.750 -27.204 1.00 52.75 83 SER A C 1
ATOM 644 O O . SER A 1 83 ? -15.924 13.802 -26.956 1.00 52.75 83 SER A O 1
ATOM 646 N N . ALA A 1 84 ? -17.909 14.871 -26.723 1.00 59.66 84 ALA A N 1
ATOM 647 C CA . ALA A 1 84 ? -18.586 13.978 -25.784 1.00 59.66 84 ALA A CA 1
ATOM 648 C C . ALA A 1 84 ? -17.968 13.927 -24.369 1.00 59.66 84 ALA A C 1
ATOM 650 O O . ALA A 1 84 ? -16.939 13.294 -24.131 1.00 59.66 84 ALA A O 1
ATOM 651 N N . CYS A 1 85 ? -18.679 14.501 -23.386 1.00 70.75 85 CYS A N 1
ATOM 652 C CA . CYS A 1 85 ? -18.488 14.206 -21.954 1.00 70.75 85 CYS A CA 1
ATOM 653 C C . CYS A 1 85 ? -19.604 13.334 -21.351 1.00 70.75 85 CYS A C 1
ATOM 655 O O . CYS A 1 85 ? -19.935 13.424 -20.166 1.00 70.75 85 CYS A O 1
ATOM 657 N N . VAL A 1 86 ? -20.149 12.459 -22.202 1.00 80.12 86 VAL A N 1
ATOM 658 C CA . VAL A 1 86 ? -21.116 11.413 -21.854 1.00 80.12 86 VAL A CA 1
ATOM 659 C C . VAL A 1 86 ? -20.485 10.337 -20.955 1.00 80.12 86 VAL A C 1
ATOM 661 O O . VAL A 1 86 ? -19.274 10.110 -21.045 1.00 80.12 86 VAL A O 1
ATOM 664 N N . PRO A 1 87 ? -21.282 9.621 -20.140 1.00 86.44 87 PRO A N 1
ATOM 665 C CA . PRO A 1 87 ? -20.819 8.426 -19.443 1.00 86.44 87 PRO A CA 1
ATOM 666 C C . PRO A 1 87 ? -20.366 7.310 -20.397 1.00 86.44 87 PRO A C 1
ATOM 668 O O . PRO A 1 87 ? -20.900 7.145 -21.501 1.00 86.44 87 PRO A O 1
ATOM 671 N N . PHE A 1 88 ? -19.403 6.509 -19.949 1.00 84.62 88 PHE A N 1
ATOM 672 C CA . PHE A 1 88 ? -18.797 5.417 -20.704 1.00 84.62 88 PHE A CA 1
ATOM 673 C C . PHE A 1 88 ? -19.798 4.298 -21.024 1.00 84.62 88 PHE A C 1
ATOM 675 O O . PHE A 1 88 ? -19.847 3.826 -22.160 1.00 84.62 88 PHE A O 1
ATOM 682 N N . ARG A 1 89 ? -20.631 3.903 -20.051 1.00 86.94 89 ARG A N 1
ATOM 683 C CA . ARG A 1 89 ? -21.558 2.761 -20.157 1.00 86.94 89 ARG A CA 1
ATOM 684 C C . ARG A 1 89 ? -22.978 3.221 -20.488 1.00 86.94 89 ARG A C 1
ATOM 686 O O . ARG A 1 89 ? -23.438 4.269 -20.039 1.00 86.94 89 ARG A O 1
ATOM 693 N N . GLU A 1 90 ? -23.710 2.394 -21.229 1.00 87.69 90 GLU A N 1
ATOM 694 C CA . GLU A 1 90 ? -25.063 2.724 -21.701 1.00 87.69 90 GLU A CA 1
ATOM 695 C C . GLU A 1 90 ? -26.120 2.740 -20.580 1.00 87.69 90 GLU A C 1
ATOM 697 O O . GLU A 1 90 ? -27.134 3.424 -20.672 1.00 87.69 90 GLU A O 1
ATOM 702 N N . GLU A 1 91 ? -25.919 2.013 -19.478 1.00 90.38 91 GLU A N 1
ATOM 703 C CA . GLU A 1 91 ? -26.758 2.190 -18.281 1.00 90.38 91 GLU A CA 1
ATOM 704 C C . GLU A 1 91 ? -26.478 3.511 -17.553 1.00 90.38 91 GLU A C 1
ATOM 706 O O . GLU A 1 91 ? -27.425 4.165 -17.127 1.00 90.38 91 GLU A O 1
ATOM 711 N N . ASP A 1 92 ? -25.221 3.958 -17.498 1.00 91.19 92 ASP A N 1
ATOM 712 C CA . ASP A 1 92 ? -24.846 5.212 -16.842 1.00 91.19 92 ASP A CA 1
ATOM 713 C C . ASP A 1 92 ? -25.375 6.423 -17.632 1.00 91.19 92 ASP A C 1
ATOM 715 O O . ASP A 1 92 ? -25.906 7.362 -17.042 1.00 91.19 92 ASP A O 1
ATOM 719 N N . ARG A 1 93 ? -25.376 6.371 -18.973 1.00 90.75 93 ARG A N 1
ATOM 720 C CA . ARG A 1 93 ? -26.076 7.361 -19.825 1.00 90.75 93 ARG A CA 1
ATOM 721 C C . ARG A 1 93 ? -27.567 7.459 -19.484 1.00 90.75 93 ARG A C 1
ATOM 723 O O . ARG A 1 93 ? -28.094 8.559 -19.320 1.00 90.75 93 ARG A O 1
ATOM 730 N N . ARG A 1 94 ? -28.238 6.313 -19.320 1.00 92.50 94 ARG A N 1
ATOM 731 C CA . ARG A 1 94 ? -29.670 6.241 -18.980 1.00 92.50 94 ARG A CA 1
ATOM 732 C C . ARG A 1 94 ? -29.964 6.668 -17.537 1.00 92.50 94 ARG A C 1
ATOM 734 O O . ARG A 1 94 ? -30.984 7.309 -17.306 1.00 92.50 94 ARG A O 1
ATOM 741 N N . GLU A 1 95 ? -29.091 6.385 -16.570 1.00 93.44 95 GLU A N 1
ATOM 742 C CA . GLU A 1 95 ? -29.203 6.940 -15.211 1.00 93.44 95 GLU A CA 1
ATOM 743 C C . GLU A 1 95 ? -28.944 8.456 -15.190 1.00 93.44 95 GLU A C 1
ATOM 745 O O . GLU A 1 95 ? -29.622 9.173 -14.452 1.00 93.44 95 GLU A O 1
ATOM 750 N N . PHE A 1 96 ? -28.031 8.976 -16.021 1.00 94.31 96 PHE A N 1
ATOM 751 C CA . PHE A 1 96 ? -27.800 10.419 -16.128 1.00 94.31 96 PHE A CA 1
ATOM 752 C C . PHE A 1 96 ? -29.000 11.152 -16.741 1.00 94.31 96 PHE A C 1
ATOM 754 O O . PHE A 1 96 ? -29.355 12.224 -16.257 1.00 94.31 96 PHE A O 1
ATOM 761 N N . ALA A 1 97 ? -29.670 10.563 -17.739 1.00 93.38 97 ALA A N 1
ATOM 762 C CA . ALA A 1 97 ? -30.917 11.101 -18.288 1.00 93.38 97 ALA A CA 1
ATOM 763 C C . ALA A 1 97 ? -32.006 11.237 -17.204 1.00 93.38 97 ALA A C 1
ATOM 765 O O . ALA A 1 97 ? -32.518 12.334 -16.994 1.00 93.38 97 ALA A O 1
ATOM 766 N N . LYS A 1 98 ? -32.257 10.178 -16.418 1.00 95.00 98 LYS A N 1
ATOM 767 C CA . LYS A 1 98 ? -33.196 10.223 -15.276 1.00 95.00 98 LYS A CA 1
ATOM 768 C C . LYS A 1 98 ? -32.791 11.251 -14.216 1.00 95.00 98 LYS A C 1
ATOM 770 O O . LYS A 1 98 ? -33.644 11.910 -13.630 1.00 95.00 98 LYS A O 1
ATOM 775 N N . TYR A 1 99 ? -31.492 11.385 -13.933 1.00 96.06 99 TYR A N 1
ATOM 776 C CA . TYR A 1 99 ? -30.983 12.390 -12.995 1.00 96.06 99 TYR A CA 1
ATOM 777 C C . TYR A 1 99 ? -31.196 13.820 -13.518 1.00 96.06 99 TYR A C 1
ATOM 779 O O . TYR A 1 99 ? -31.578 14.695 -12.742 1.00 96.06 99 TYR A O 1
ATOM 787 N N . LYS A 1 100 ? -31.009 14.050 -14.823 1.00 95.25 100 LYS A N 1
ATOM 788 C CA . LYS A 1 100 ? -31.332 15.319 -15.482 1.00 95.25 100 LYS A CA 1
ATOM 789 C C . LYS A 1 100 ? -32.827 15.635 -15.365 1.00 95.25 100 LYS A C 1
ATOM 791 O O . LYS A 1 100 ? -33.162 16.689 -14.837 1.00 95.25 100 LYS A O 1
ATOM 796 N N . GLU A 1 101 ? -33.698 14.711 -15.775 1.00 95.94 101 GLU A N 1
ATOM 797 C CA . GLU A 1 101 ? -35.163 14.844 -15.678 1.00 95.94 101 GLU A CA 1
ATOM 798 C C . GLU A 1 101 ? -35.612 15.154 -14.242 1.00 95.94 101 GLU A C 1
ATOM 800 O O . GLU A 1 101 ? -36.404 16.067 -14.011 1.00 95.94 101 GLU A O 1
ATOM 805 N N . LEU A 1 102 ? -35.045 14.449 -13.256 1.00 95.75 102 LEU A N 1
ATOM 806 C CA . LEU A 1 102 ? -35.278 14.710 -11.837 1.00 95.75 102 LEU A CA 1
ATOM 807 C C . LEU A 1 102 ? -34.882 16.140 -11.446 1.00 95.75 102 LEU A C 1
ATOM 809 O O . LEU A 1 102 ? -35.673 16.828 -10.806 1.00 95.75 102 LEU A O 1
ATOM 813 N N . VAL A 1 103 ? -33.680 16.599 -11.806 1.00 95.94 103 VAL A N 1
ATOM 814 C CA . VAL A 1 103 ? -33.203 17.940 -11.428 1.00 95.94 103 VAL A CA 1
ATOM 815 C C . VAL A 1 103 ? -33.971 19.051 -12.145 1.00 95.94 103 VAL A C 1
ATOM 817 O O . VAL A 1 103 ? -34.151 20.123 -11.572 1.00 95.94 103 VAL A O 1
ATOM 820 N N . GLU A 1 104 ? -34.443 18.815 -13.366 1.00 95.19 104 GLU A N 1
ATOM 821 C CA . GLU A 1 104 ? -35.237 19.776 -14.139 1.00 95.19 104 GLU A CA 1
ATOM 822 C C . GLU A 1 104 ? -36.721 19.810 -13.721 1.00 95.19 104 GLU A C 1
ATOM 824 O O . GLU A 1 104 ? -37.399 20.789 -14.016 1.00 95.19 104 GLU A O 1
ATOM 829 N N . SER A 1 105 ? -37.212 18.811 -12.974 1.00 95.69 105 SER A N 1
ATOM 830 C CA . SER A 1 105 ? -38.606 18.748 -12.502 1.00 95.69 105 SER A CA 1
ATOM 831 C C . SER A 1 105 ? -38.991 19.845 -11.495 1.00 95.69 105 SER A C 1
ATOM 833 O O . SER A 1 105 ? -38.220 20.189 -10.593 1.00 95.69 105 SER A O 1
ATOM 835 N N . ASP A 1 106 ? -40.236 20.332 -11.585 1.00 93.81 106 ASP A N 1
ATOM 836 C CA . ASP A 1 106 ? -40.789 21.370 -10.699 1.00 93.81 106 ASP A CA 1
ATOM 837 C C . ASP A 1 106 ? -40.704 20.996 -9.208 1.00 93.81 106 ASP A C 1
ATOM 839 O O . ASP A 1 106 ? -40.341 21.826 -8.374 1.00 93.81 106 ASP A O 1
ATOM 843 N N . ASP A 1 107 ? -40.968 19.727 -8.870 1.00 91.69 107 ASP A N 1
ATOM 844 C CA . ASP A 1 107 ? -40.848 19.190 -7.506 1.00 91.69 107 ASP A CA 1
ATOM 845 C C . ASP A 1 107 ? -39.427 19.374 -6.939 1.00 91.69 107 ASP A C 1
ATOM 847 O O . ASP A 1 107 ? -39.257 19.710 -5.762 1.00 91.69 107 ASP A O 1
ATOM 851 N N . PHE A 1 108 ? -38.392 19.164 -7.760 1.00 93.38 108 PHE A N 1
ATOM 852 C CA . PHE A 1 108 ? -37.004 19.315 -7.329 1.00 93.38 108 PHE A CA 1
ATOM 853 C C . PHE A 1 108 ? -36.539 20.776 -7.342 1.00 93.38 108 PHE A C 1
ATOM 855 O O . PHE A 1 108 ? -35.807 21.195 -6.441 1.00 93.38 108 PHE A O 1
ATOM 862 N N . GLN A 1 109 ? -37.001 21.577 -8.306 1.00 92.69 109 GLN A N 1
ATOM 863 C CA . GLN A 1 109 ? -36.761 23.024 -8.336 1.00 92.69 109 GLN A CA 1
ATOM 864 C C . GLN A 1 109 ? -37.395 23.726 -7.123 1.00 92.69 109 GLN A C 1
ATOM 866 O O . GLN A 1 109 ? -36.773 24.611 -6.539 1.00 92.69 109 GLN A O 1
ATOM 871 N N . TYR A 1 110 ? -38.582 23.292 -6.683 1.00 91.44 110 TYR A N 1
ATOM 872 C CA . TYR A 1 110 ? -39.225 23.771 -5.455 1.00 91.44 110 TYR A CA 1
ATOM 873 C C . TYR A 1 110 ? -38.494 23.317 -4.181 1.00 91.44 110 TYR A C 1
ATOM 875 O O . TYR A 1 110 ? -38.443 24.062 -3.197 1.00 91.44 110 TYR A O 1
ATOM 883 N N . PHE A 1 111 ? -37.932 22.105 -4.185 1.00 93.69 111 PHE A N 1
ATOM 884 C CA . PHE A 1 111 ? -37.172 21.542 -3.068 1.00 93.69 111 PHE A CA 1
ATOM 885 C C . PHE A 1 111 ? -35.798 22.209 -2.876 1.00 93.69 111 PHE A C 1
ATOM 887 O O . PHE A 1 111 ? -35.388 22.423 -1.733 1.00 93.69 111 PHE A O 1
ATOM 894 N N . LEU A 1 112 ? -35.076 22.535 -3.956 1.00 94.56 112 LEU A N 1
ATOM 895 C CA . LEU A 1 112 ? -33.676 22.970 -3.893 1.00 94.56 112 LEU A CA 1
ATOM 896 C C . LEU A 1 112 ? -33.490 24.479 -4.099 1.00 94.56 112 LEU A C 1
ATOM 898 O O . LEU A 1 112 ? -33.419 24.981 -5.223 1.00 94.56 112 LEU A O 1
ATOM 902 N N . HIS A 1 113 ? -33.262 25.172 -2.983 1.00 95.44 113 HIS A N 1
ATOM 903 C CA . HIS A 1 113 ? -32.863 26.580 -2.934 1.00 95.44 113 HIS A CA 1
ATOM 904 C C . HIS A 1 113 ? -31.347 26.713 -2.774 1.00 95.44 113 HIS A C 1
ATOM 906 O O . HIS A 1 113 ? -30.657 25.801 -2.305 1.00 95.44 113 HIS A O 1
ATOM 912 N N . HIS A 1 114 ? -30.798 27.863 -3.154 1.00 96.19 114 HIS A N 1
ATOM 913 C CA . HIS A 1 114 ? -29.364 28.125 -3.058 1.00 96.19 114 HIS A CA 1
ATOM 914 C C . HIS A 1 114 ? -29.047 29.612 -2.898 1.00 96.19 114 HIS A C 1
ATOM 916 O O . HIS A 1 114 ? -29.860 30.484 -3.196 1.00 96.19 114 HIS A O 1
ATOM 922 N N . ASP A 1 115 ? -27.825 29.879 -2.445 1.00 95.69 115 ASP A N 1
ATOM 923 C CA . ASP A 1 115 ? -27.226 31.209 -2.364 1.00 95.69 115 ASP A CA 1
ATOM 924 C C . ASP A 1 115 ? -27.293 31.955 -3.709 1.00 95.69 115 ASP A C 1
ATOM 926 O O . ASP A 1 115 ? -27.120 31.356 -4.777 1.00 95.69 115 ASP A O 1
ATOM 930 N N . THR A 1 116 ? -27.497 33.275 -3.671 1.00 94.25 116 THR A N 1
ATOM 931 C CA . THR A 1 116 ? -27.552 34.116 -4.880 1.00 94.25 116 THR A CA 1
ATOM 932 C C . THR A 1 116 ? -26.215 34.153 -5.617 1.00 94.25 116 THR A C 1
ATOM 934 O O . THR A 1 116 ? -26.190 34.337 -6.831 1.00 94.25 116 THR A O 1
ATOM 937 N N . LYS A 1 117 ? -25.102 33.864 -4.929 1.00 93.44 117 LYS A N 1
ATOM 938 C CA . LYS A 1 117 ? -23.781 33.666 -5.553 1.00 93.44 117 LYS A CA 1
ATOM 939 C C . LYS A 1 117 ? -23.744 32.494 -6.544 1.00 93.44 117 LYS A C 1
ATOM 941 O O . LYS A 1 117 ? -22.879 32.474 -7.414 1.00 93.44 117 LYS A O 1
ATOM 946 N N . PHE A 1 118 ? -24.682 31.547 -6.447 1.00 94.62 118 PHE A N 1
ATOM 947 C CA . PHE A 1 118 ? -24.845 30.445 -7.399 1.00 94.62 118 PHE A CA 1
ATOM 948 C C . PHE A 1 118 ? -25.850 30.743 -8.530 1.00 94.62 118 PHE A C 1
ATOM 950 O O . PHE A 1 118 ? -26.102 29.865 -9.346 1.00 94.62 118 PHE A O 1
ATOM 957 N N . ALA A 1 119 ? -26.417 31.954 -8.635 1.00 91.12 119 ALA A N 1
ATOM 958 C CA . ALA A 1 119 ? -27.428 32.270 -9.658 1.00 91.12 119 ALA A CA 1
ATOM 959 C C . ALA A 1 119 ? -26.943 32.052 -11.108 1.00 91.12 119 ALA A C 1
ATOM 961 O O . ALA A 1 119 ? -27.727 31.654 -11.963 1.00 91.12 119 ALA A O 1
ATOM 962 N N . ASN A 1 120 ? -25.644 32.245 -11.365 1.00 90.62 120 ASN A N 1
ATOM 963 C CA . ASN A 1 120 ? -25.025 32.048 -12.683 1.00 90.62 120 ASN A CA 1
ATOM 964 C C . ASN A 1 120 ? -24.391 30.646 -12.854 1.00 90.62 120 ASN A C 1
ATOM 966 O O . ASN A 1 120 ? -23.602 30.438 -13.774 1.00 90.62 120 ASN A O 1
ATOM 970 N N . PHE A 1 121 ? -24.652 29.701 -11.943 1.00 91.75 121 PHE A N 1
ATOM 971 C CA . PHE A 1 121 ? -24.039 28.368 -11.939 1.00 91.75 121 PHE A CA 1
ATOM 972 C C . PHE A 1 121 ? -25.039 27.337 -12.475 1.00 91.75 121 PHE A C 1
ATOM 974 O O . PHE A 1 121 ? -26.192 27.294 -12.049 1.00 91.75 121 PHE A O 1
ATOM 981 N N . SER A 1 122 ? -24.600 26.468 -13.389 1.00 91.44 122 SER A N 1
ATOM 982 C CA . SER A 1 122 ? -25.479 25.426 -13.930 1.00 91.44 122 SER A CA 1
ATOM 983 C C . SER A 1 122 ? -25.755 24.358 -12.875 1.00 91.44 122 SER A C 1
ATOM 985 O O . SER A 1 122 ? -24.820 23.778 -12.319 1.00 91.44 122 SER A O 1
ATOM 987 N N . LYS A 1 123 ? -27.033 24.025 -12.657 1.00 93.25 123 LYS A N 1
ATOM 988 C CA . LYS A 1 123 ? -27.449 22.942 -11.748 1.00 93.25 123 LYS A CA 1
ATOM 989 C C . LYS A 1 123 ? -27.006 21.546 -12.230 1.00 93.25 123 LYS A C 1
ATOM 991 O O . LYS A 1 123 ? -26.949 20.619 -11.425 1.00 93.25 123 LYS A O 1
ATOM 996 N N . LEU A 1 124 ? -26.645 21.404 -13.511 1.00 91.94 124 LEU A N 1
ATOM 997 C CA . LEU A 1 124 ? -26.217 20.154 -14.154 1.00 91.94 124 LEU A CA 1
ATOM 998 C C . LEU A 1 124 ? -24.899 20.319 -14.941 1.00 91.94 124 LEU A C 1
ATOM 1000 O O . LEU A 1 124 ? -24.663 21.391 -15.512 1.00 91.94 124 LEU A O 1
ATOM 1004 N N . PRO A 1 125 ? -24.042 19.280 -15.016 1.00 89.88 125 PRO A N 1
ATOM 1005 C CA . PRO A 1 125 ? -22.900 19.271 -15.930 1.00 89.88 125 PRO A CA 1
ATOM 1006 C C . PRO A 1 125 ? -23.361 19.170 -17.395 1.00 89.88 125 PRO A C 1
ATOM 1008 O O . PRO A 1 125 ? -24.470 18.716 -17.680 1.00 89.88 125 PRO A O 1
ATOM 1011 N N . SER A 1 126 ? -22.498 19.577 -18.330 1.00 80.62 126 SER A N 1
ATOM 1012 C CA . SER A 1 126 ? -22.772 19.444 -19.768 1.00 80.62 126 SER A CA 1
ATOM 1013 C C . SER A 1 126 ? -22.780 17.971 -20.188 1.00 80.62 126 SER A C 1
ATOM 1015 O O . SER A 1 126 ? -21.917 17.198 -19.774 1.00 80.62 126 SER A O 1
ATOM 1017 N N . HIS A 1 127 ? -23.748 17.592 -21.023 1.00 69.44 127 HIS A N 1
ATOM 1018 C CA . HIS A 1 127 ? -23.873 16.232 -21.553 1.00 69.44 127 HIS A CA 1
ATOM 1019 C C . HIS A 1 127 ? -23.007 16.013 -22.806 1.00 69.44 127 HIS A C 1
ATOM 1021 O O . HIS A 1 127 ? -22.363 14.977 -22.958 1.00 69.44 127 HIS A O 1
ATOM 1027 N N . SER A 1 128 ? -22.980 16.995 -23.711 1.00 67.00 128 SER A N 1
ATOM 1028 C CA . SER A 1 128 ? -22.342 16.900 -25.030 1.00 67.00 128 SER A CA 1
ATOM 1029 C C . SER A 1 128 ? -20.881 17.354 -25.050 1.00 67.00 128 SER A C 1
ATOM 1031 O O . SER A 1 128 ? -20.075 16.768 -25.768 1.00 67.00 128 SER A O 1
ATOM 1033 N N . GLU A 1 129 ? -20.522 18.376 -24.273 1.00 72.69 129 GLU A N 1
ATOM 1034 C CA . GLU A 1 129 ? -19.267 19.122 -24.450 1.00 72.69 129 GLU A CA 1
ATOM 1035 C C . GLU A 1 129 ? -18.444 19.160 -23.164 1.00 72.69 129 GLU A C 1
ATOM 1037 O O . GLU A 1 129 ? -18.917 19.653 -22.136 1.00 72.69 129 GLU A O 1
ATOM 1042 N N . CYS A 1 130 ? -17.192 18.691 -23.214 1.00 73.94 130 CYS A N 1
ATOM 1043 C CA . CYS A 1 130 ? -16.322 18.742 -22.042 1.00 73.94 130 CYS A CA 1
ATOM 1044 C C . CYS A 1 130 ? -15.573 20.078 -21.930 1.00 73.94 130 CYS A C 1
ATOM 1046 O O . CYS A 1 130 ? -14.403 20.199 -22.297 1.00 73.94 130 CYS A O 1
ATOM 1048 N N . PHE A 1 131 ? -16.267 21.094 -21.414 1.00 80.06 131 PHE A N 1
ATOM 1049 C CA . PHE A 1 131 ? -15.667 22.377 -21.044 1.00 80.06 131 PHE A CA 1
ATOM 1050 C C . PHE A 1 131 ? -14.659 22.211 -19.893 1.00 80.06 131 PHE A C 1
ATOM 1052 O O . PHE A 1 131 ? -15.023 21.603 -18.886 1.00 80.06 131 PHE A O 1
ATOM 1059 N N . PRO A 1 132 ? -13.452 22.809 -19.963 1.00 80.06 132 PRO A N 1
ATOM 1060 C CA . PRO A 1 132 ? -12.454 22.739 -18.895 1.00 80.06 132 PRO A CA 1
ATOM 1061 C C . PRO A 1 132 ? -12.977 23.173 -17.518 1.00 80.06 132 PRO A C 1
ATOM 1063 O O . PRO A 1 132 ? -13.827 24.064 -17.395 1.00 80.06 132 PRO A O 1
ATOM 1066 N N . ARG A 1 133 ? -12.406 22.590 -16.455 1.00 82.69 133 ARG A N 1
ATOM 1067 C CA . ARG A 1 133 ? -12.730 22.842 -15.031 1.00 82.69 133 ARG A CA 1
ATOM 1068 C C . ARG A 1 133 ? -14.146 22.421 -14.594 1.00 82.69 133 ARG A C 1
ATOM 1070 O O . ARG A 1 133 ? -14.447 22.534 -13.397 1.00 82.69 133 ARG A O 1
ATOM 1077 N N . GLN A 1 134 ? -14.998 21.943 -15.505 1.00 87.12 134 GLN A N 1
ATOM 1078 C CA . GLN A 1 134 ? -16.363 21.487 -15.216 1.00 87.12 134 GLN A CA 1
ATOM 1079 C C . GLN A 1 134 ? -16.402 20.008 -14.822 1.00 87.12 134 GLN A C 1
ATOM 1081 O O . GLN A 1 134 ? -15.563 19.217 -15.262 1.00 87.12 134 GLN A O 1
ATOM 1086 N N . MET A 1 135 ? -17.394 19.646 -14.006 1.00 91.00 135 MET A N 1
ATOM 1087 C CA . MET A 1 135 ? -17.710 18.254 -13.678 1.00 91.00 135 MET A CA 1
ATOM 1088 C C . MET A 1 135 ? -18.253 17.522 -14.906 1.00 91.00 135 MET A C 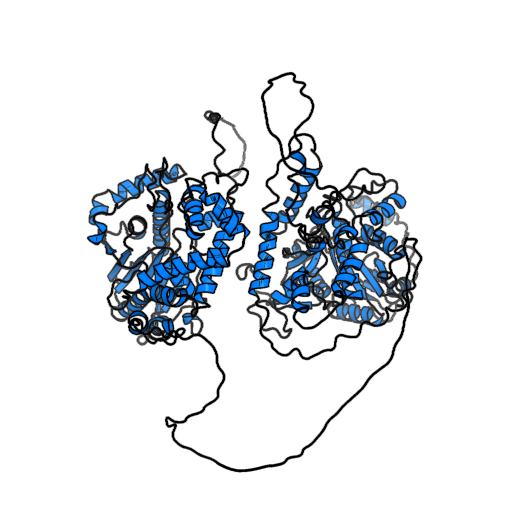1
ATOM 1090 O O . MET A 1 135 ? -18.881 18.147 -15.761 1.00 91.00 135 MET A O 1
ATOM 1094 N N . THR A 1 136 ? -18.026 16.215 -14.984 1.00 91.06 136 THR A N 1
ATOM 1095 C CA . THR A 1 136 ? -18.584 15.372 -16.049 1.00 91.06 136 THR A CA 1
ATOM 1096 C C . THR A 1 136 ? -19.924 14.764 -15.635 1.00 91.06 136 THR A C 1
ATOM 1098 O O . THR A 1 136 ? -20.345 14.854 -14.475 1.00 91.06 136 THR A O 1
ATOM 1101 N N . ALA A 1 137 ? -20.607 14.119 -16.582 1.00 91.31 137 ALA A N 1
ATOM 1102 C CA . ALA A 1 137 ? -21.789 13.320 -16.281 1.00 91.31 137 ALA A CA 1
ATOM 1103 C C . ALA A 1 137 ? -21.466 12.143 -15.333 1.00 91.31 137 ALA A C 1
ATOM 1105 O O . ALA A 1 137 ? -22.242 11.881 -14.414 1.00 91.31 137 ALA A O 1
ATOM 1106 N N . GLU A 1 138 ? -20.297 11.495 -15.470 1.00 91.25 138 GLU A N 1
ATOM 1107 C CA . GLU A 1 138 ? -19.845 10.471 -14.509 1.00 91.25 138 GLU A CA 1
ATOM 1108 C C . GLU A 1 138 ? -19.610 11.069 -13.116 1.00 91.25 138 GLU A C 1
ATOM 1110 O O . GLU A 1 138 ? -20.059 10.497 -12.124 1.00 91.25 138 GLU A O 1
ATOM 1115 N N . GLY A 1 139 ? -19.013 12.263 -13.026 1.00 93.94 139 GLY A N 1
ATOM 1116 C CA . GLY A 1 139 ? -18.833 12.969 -11.756 1.00 93.94 139 GLY A CA 1
ATOM 1117 C C . GLY A 1 139 ? -20.144 13.304 -11.033 1.00 93.94 139 GLY A C 1
ATOM 1118 O O . GLY A 1 139 ? -20.198 13.251 -9.804 1.00 93.94 139 GLY A O 1
ATOM 1119 N N . ALA A 1 140 ? -21.231 13.574 -11.766 1.00 95.38 140 ALA A N 1
ATOM 1120 C CA . ALA A 1 140 ? -22.563 13.673 -11.163 1.00 95.38 140 ALA A CA 1
ATOM 1121 C C . ALA A 1 140 ? -23.050 12.311 -10.651 1.00 95.38 140 ALA A C 1
ATOM 1123 O O . ALA A 1 140 ? -23.496 12.205 -9.508 1.00 95.38 140 ALA A O 1
ATOM 1124 N N . LEU A 1 141 ? -22.939 11.260 -11.469 1.00 95.81 141 LEU A N 1
ATOM 1125 C CA . LEU A 1 141 ? -23.391 9.914 -11.110 1.00 95.81 141 LEU A CA 1
ATOM 1126 C C . LEU A 1 141 ? -22.649 9.332 -9.904 1.00 95.81 141 LEU A C 1
ATOM 1128 O O . LEU A 1 141 ? -23.274 8.648 -9.098 1.00 95.81 141 LEU A O 1
ATOM 1132 N N . GLN A 1 142 ? -21.370 9.662 -9.709 1.00 96.38 142 GLN A N 1
ATOM 1133 C CA . GLN A 1 142 ? -20.621 9.317 -8.495 1.00 96.38 142 GLN A CA 1
ATOM 1134 C C . GLN A 1 142 ? -21.309 9.871 -7.242 1.00 96.38 142 GLN A C 1
ATOM 1136 O O . GLN A 1 142 ? -21.520 9.141 -6.274 1.00 96.38 142 GLN A O 1
ATOM 1141 N N . HIS A 1 143 ? -21.740 11.136 -7.275 1.00 97.44 143 HIS A N 1
ATOM 1142 C CA . HIS A 1 143 ? -22.464 11.747 -6.161 1.00 97.44 143 HIS A CA 1
ATOM 1143 C C . HIS A 1 143 ? -23.904 11.239 -6.021 1.00 97.44 143 HIS A C 1
ATOM 1145 O O . HIS A 1 143 ? -24.365 11.082 -4.890 1.00 97.44 143 HIS A O 1
ATOM 1151 N N . VAL A 1 144 ? -24.580 10.880 -7.119 1.00 97.38 144 VAL A N 1
ATOM 1152 C CA . VAL A 1 144 ? -25.872 10.169 -7.073 1.00 97.38 144 VAL A CA 1
ATOM 1153 C C . VAL A 1 144 ? -25.718 8.775 -6.441 1.00 97.38 144 VAL A C 1
ATOM 1155 O O . VAL A 1 144 ? -26.551 8.373 -5.629 1.00 97.38 144 VAL A O 1
ATOM 1158 N N . LYS A 1 145 ? -24.648 8.032 -6.756 1.00 96.75 145 LYS A N 1
ATOM 1159 C CA . LYS A 1 145 ? -24.367 6.704 -6.183 1.00 96.75 145 LYS A CA 1
ATOM 1160 C C . LYS A 1 145 ? -24.000 6.801 -4.699 1.00 96.75 145 LYS A C 1
ATOM 1162 O O . LYS A 1 145 ? -24.572 6.079 -3.885 1.00 96.75 145 LYS A O 1
ATOM 1167 N N . LEU A 1 146 ? -23.145 7.758 -4.336 1.00 96.31 146 LEU A N 1
ATOM 1168 C CA . LEU A 1 146 ? -22.811 8.112 -2.953 1.00 96.31 146 LEU A CA 1
ATOM 1169 C C . LEU A 1 146 ? -24.058 8.521 -2.146 1.00 96.31 146 LEU A C 1
ATOM 1171 O O . LEU A 1 146 ? -24.222 8.077 -1.012 1.00 96.31 146 LEU A O 1
ATOM 1175 N N . GLY A 1 147 ? -24.973 9.308 -2.718 1.00 96.50 147 GLY A N 1
ATOM 1176 C CA . GLY A 1 147 ? -26.218 9.694 -2.049 1.00 96.50 147 GLY A CA 1
ATOM 1177 C C . GLY A 1 147 ? -27.207 8.536 -1.884 1.00 96.50 147 GLY A C 1
ATOM 1178 O O . GLY A 1 147 ? -27.747 8.360 -0.790 1.00 96.50 147 GLY A O 1
ATOM 1179 N N . LYS A 1 148 ? -27.365 7.675 -2.905 1.00 95.62 148 LYS A N 1
ATOM 1180 C CA . LYS A 1 148 ? -28.098 6.395 -2.801 1.00 95.62 148 LYS A CA 1
ATOM 1181 C C . LYS A 1 148 ? -27.513 5.505 -1.681 1.00 95.62 148 LYS A C 1
ATOM 1183 O O . LYS A 1 148 ? -28.273 4.983 -0.867 1.00 95.62 148 LYS A O 1
ATOM 1188 N N . TYR A 1 149 ? -26.183 5.382 -1.593 1.00 96.38 149 TYR A N 1
ATOM 1189 C CA . TYR A 1 149 ? -25.477 4.602 -0.561 1.00 96.38 149 TYR A CA 1
ATOM 1190 C C . TYR A 1 149 ? -25.661 5.169 0.856 1.00 96.38 149 TYR A C 1
ATOM 1192 O O . TYR A 1 149 ? -26.084 4.459 1.764 1.00 96.38 149 TYR A O 1
ATOM 1200 N N . ILE A 1 150 ? -25.406 6.463 1.068 1.00 95.88 150 ILE A N 1
ATOM 1201 C CA . ILE A 1 150 ? -25.591 7.087 2.389 1.00 95.88 150 ILE A CA 1
ATOM 1202 C C . ILE A 1 150 ? -27.064 7.008 2.819 1.00 95.88 150 ILE A C 1
ATOM 1204 O O . ILE A 1 150 ? -27.351 6.769 3.993 1.00 95.88 150 ILE A O 1
ATOM 1208 N N . ARG A 1 151 ? -28.019 7.104 1.884 1.00 94.12 151 ARG A N 1
ATOM 1209 C CA . ARG A 1 151 ? -29.433 6.887 2.203 1.00 94.12 151 ARG A CA 1
ATOM 1210 C C . ARG A 1 151 ? -29.706 5.488 2.740 1.00 94.12 151 ARG A C 1
ATOM 1212 O O . ARG A 1 151 ? -30.388 5.395 3.754 1.00 94.12 151 ARG A O 1
ATOM 1219 N N . SER A 1 152 ? -29.187 4.426 2.119 1.00 94.06 152 SER A N 1
ATOM 1220 C CA . SER A 1 152 ? -29.431 3.058 2.606 1.00 94.06 152 SER A CA 1
ATOM 1221 C C . SER A 1 152 ? -28.817 2.802 3.987 1.00 94.06 152 SER A C 1
ATOM 1223 O O . SER A 1 152 ? -29.387 2.040 4.762 1.00 94.06 152 SER A O 1
ATOM 1225 N N . LYS A 1 153 ? -27.719 3.489 4.339 1.00 94.44 153 LYS A N 1
ATOM 1226 C CA . LYS A 1 153 ? -27.095 3.399 5.670 1.00 94.44 153 LYS A CA 1
ATOM 1227 C C . LYS A 1 153 ? -27.835 4.146 6.785 1.00 94.44 153 LYS A C 1
ATOM 1229 O O . LYS A 1 153 ? -27.770 3.708 7.930 1.00 94.44 153 LYS A O 1
ATOM 1234 N N . TYR A 1 154 ? -28.519 5.257 6.490 1.00 92.88 154 TYR A N 1
ATOM 1235 C CA . TYR A 1 154 ? -29.110 6.117 7.533 1.00 92.88 154 TYR A CA 1
ATOM 1236 C C . TYR A 1 154 ? -30.633 6.284 7.483 1.00 92.88 154 TYR A C 1
ATOM 1238 O O . TYR A 1 154 ? -31.185 6.802 8.453 1.00 92.88 154 TYR A O 1
ATOM 1246 N N . SER A 1 155 ? -31.338 5.864 6.428 1.00 88.06 155 SER A N 1
ATOM 1247 C CA . SER A 1 155 ? -32.795 6.070 6.298 1.00 88.06 155 SER A CA 1
ATOM 1248 C C . SER A 1 155 ? -33.617 5.413 7.413 1.00 88.06 155 SER A C 1
ATOM 1250 O O . SER A 1 155 ? -34.609 5.987 7.848 1.00 88.06 155 SER A O 1
ATOM 1252 N N . ALA A 1 156 ? -33.176 4.254 7.911 1.00 86.81 156 ALA A N 1
ATOM 1253 C CA . ALA A 1 156 ? -33.786 3.541 9.035 1.00 86.81 156 ALA A CA 1
ATOM 1254 C C . ALA A 1 156 ? -33.263 3.991 10.420 1.00 86.81 156 ALA A C 1
ATOM 1256 O O . ALA A 1 156 ? -33.627 3.408 11.439 1.00 86.81 156 ALA A O 1
ATOM 1257 N N . SER A 1 157 ? -32.382 4.998 10.480 1.00 88.62 157 SER A N 1
ATOM 1258 C CA . SER A 1 157 ? -31.766 5.458 11.731 1.00 88.62 157 SER A CA 1
ATOM 1259 C C . SER A 1 157 ? -32.597 6.522 12.455 1.00 88.62 157 SER A C 1
ATOM 1261 O O . SER A 1 157 ? -33.407 7.235 11.859 1.00 88.62 157 SER A O 1
ATOM 1263 N N . SER A 1 158 ? -32.307 6.719 13.745 1.00 86.00 158 SER A N 1
ATOM 1264 C CA . SER A 1 158 ? -32.944 7.733 14.596 1.00 86.00 158 SER A CA 1
ATOM 1265 C C . SER A 1 158 ? -32.799 9.182 14.111 1.00 86.00 158 SER A C 1
ATOM 1267 O O . SER A 1 158 ? -33.510 10.045 14.625 1.00 86.00 158 SER A O 1
ATOM 1269 N N . ILE A 1 159 ? -31.943 9.466 13.116 1.00 88.56 159 ILE A N 1
ATOM 1270 C CA . ILE A 1 159 ? -31.809 10.794 12.489 1.00 88.56 159 ILE A CA 1
ATOM 1271 C C . ILE A 1 159 ? -33.141 11.261 11.889 1.00 88.56 159 ILE A C 1
ATOM 1273 O O . ILE A 1 159 ? -33.505 12.424 12.070 1.00 88.56 159 ILE A O 1
ATOM 1277 N N . PHE A 1 160 ? -33.873 10.360 11.226 1.00 86.38 160 PHE A N 1
ATOM 1278 C CA . PHE A 1 160 ? -35.129 10.657 10.527 1.00 86.38 160 PHE A CA 1
ATOM 1279 C C . PHE A 1 160 ? -36.390 10.355 11.363 1.00 86.38 160 PHE A C 1
ATOM 1281 O O . PHE A 1 160 ? -37.486 10.341 10.806 1.00 86.38 160 PHE A O 1
ATOM 1288 N N . SER A 1 161 ? -36.264 10.124 12.680 1.00 81.88 161 SER A N 1
ATOM 1289 C CA . SER A 1 161 ? -37.438 9.920 13.545 1.00 81.88 161 SER A CA 1
ATOM 1290 C C . SER A 1 161 ? -38.362 11.144 13.542 1.00 81.88 161 SER A C 1
ATOM 1292 O O . SER A 1 161 ? -37.902 12.279 13.670 1.00 81.88 161 SER A O 1
ATOM 1294 N N . ALA A 1 162 ? -39.674 10.895 13.477 1.00 75.88 162 ALA A N 1
ATOM 1295 C CA . ALA A 1 162 ? -40.712 11.916 13.602 1.00 75.88 162 ALA A CA 1
ATOM 1296 C C . ALA A 1 162 ? -40.683 12.645 14.964 1.00 75.88 162 ALA A C 1
ATOM 1298 O O . ALA A 1 162 ? -41.095 13.800 15.047 1.00 75.88 162 ALA A O 1
ATOM 1299 N N . ASP A 1 163 ? -40.136 12.015 16.011 1.00 78.81 163 ASP A N 1
ATOM 1300 C CA . ASP A 1 163 ? -40.046 12.573 17.371 1.00 78.81 163 ASP A CA 1
ATOM 1301 C C . ASP A 1 163 ? -38.936 13.631 17.533 1.00 78.81 163 ASP A C 1
ATOM 1303 O O . ASP A 1 163 ? -38.658 14.097 18.642 1.00 78.81 163 ASP A O 1
ATOM 1307 N N . SER A 1 164 ? -38.191 13.953 16.471 1.00 80.62 164 SER A N 1
ATOM 1308 C CA . SER A 1 164 ? -37.026 14.839 16.543 1.00 80.62 164 SER A CA 1
ATOM 1309 C C . SER A 1 164 ? -36.938 15.768 15.339 1.00 80.62 164 SER A C 1
ATOM 1311 O O . SER A 1 164 ? -37.003 15.355 14.185 1.00 80.62 164 SER A O 1
ATOM 1313 N N . ARG A 1 165 ? -36.739 17.062 15.605 1.00 87.31 165 ARG A N 1
ATOM 1314 C CA . ARG A 1 165 ? -36.628 18.078 14.556 1.00 87.31 165 ARG A CA 1
ATOM 1315 C C . ARG A 1 165 ? -35.334 17.872 13.777 1.00 87.31 165 ARG A C 1
ATOM 1317 O O . ARG A 1 165 ? -34.251 18.054 14.330 1.00 87.31 165 ARG A O 1
ATOM 1324 N N . LEU A 1 166 ? -35.433 17.576 12.488 1.00 91.12 166 LEU A N 1
ATOM 1325 C CA . LEU A 1 166 ? -34.267 17.490 11.616 1.00 91.12 166 LEU A CA 1
ATOM 1326 C C . LEU A 1 166 ? -33.798 18.894 11.196 1.00 91.12 166 LEU A C 1
ATOM 1328 O O . LEU A 1 166 ? -34.579 19.716 10.716 1.00 91.12 166 LEU A O 1
ATOM 1332 N N . ASN A 1 167 ? -32.511 19.184 11.384 1.00 92.56 167 ASN A N 1
ATOM 1333 C CA . ASN A 1 167 ? -31.848 20.381 10.881 1.00 92.56 167 ASN A CA 1
ATOM 1334 C C . ASN A 1 167 ? -30.856 19.987 9.782 1.00 92.56 167 ASN A C 1
ATOM 1336 O O . ASN A 1 167 ? -29.865 19.311 10.048 1.00 92.56 167 ASN A O 1
ATOM 1340 N N . VAL A 1 168 ? -31.130 20.411 8.549 1.00 94.19 168 VAL A N 1
ATOM 1341 C CA . VAL A 1 168 ? -30.260 20.173 7.392 1.00 94.19 168 VAL A CA 1
ATOM 1342 C C . VAL A 1 168 ? -29.456 21.438 7.101 1.00 94.19 168 VAL A C 1
ATOM 1344 O O . VAL A 1 168 ? -30.011 22.535 7.054 1.00 94.19 168 VAL A O 1
ATOM 1347 N N . SER A 1 169 ? -28.151 21.292 6.885 1.00 95.69 169 SER A N 1
ATOM 1348 C CA . SER A 1 169 ? -27.267 22.372 6.441 1.00 95.69 169 SER A CA 1
ATOM 1349 C C . SER A 1 169 ? -26.358 21.883 5.317 1.00 95.69 169 SER A C 1
ATOM 1351 O O . SER A 1 169 ? -25.707 20.849 5.445 1.00 95.69 169 SER A O 1
ATOM 1353 N N . ILE A 1 170 ? -26.319 22.617 4.204 1.00 97.31 170 ILE A N 1
ATOM 1354 C CA . ILE A 1 170 ? -25.508 22.272 3.031 1.00 97.31 170 ILE A CA 1
ATOM 1355 C C . ILE A 1 170 ? -24.636 23.476 2.692 1.00 97.31 170 ILE A C 1
ATOM 1357 O O . ILE A 1 170 ? -25.139 24.580 2.494 1.00 97.31 170 ILE A O 1
ATOM 1361 N N . THR A 1 171 ? -23.324 23.266 2.645 1.00 97.00 171 THR A N 1
ATOM 1362 C CA . THR A 1 171 ? -22.334 24.280 2.275 1.00 97.00 171 THR A CA 1
ATOM 1363 C C . THR A 1 171 ? -21.570 23.808 1.048 1.00 97.00 171 THR A C 1
ATOM 1365 O O . THR A 1 171 ? -21.056 22.691 1.028 1.00 97.00 171 THR A O 1
ATOM 1368 N N . SER A 1 172 ? -21.459 24.667 0.037 1.00 96.31 172 SER A N 1
ATOM 1369 C CA . SER A 1 172 ? -20.587 24.441 -1.116 1.00 96.31 172 SER A CA 1
ATOM 1370 C C . SER A 1 172 ? -19.578 25.573 -1.258 1.00 96.31 172 SER A C 1
ATOM 1372 O O . SER A 1 172 ? -19.876 26.744 -1.011 1.00 96.31 172 SER A O 1
ATOM 1374 N N . SER A 1 173 ? -18.381 25.224 -1.719 1.00 93.25 173 SER A N 1
ATOM 1375 C CA . SER A 1 173 ? -17.462 26.195 -2.325 1.00 93.25 173 SER A CA 1
ATOM 1376 C C . SER A 1 173 ? -18.049 26.769 -3.624 1.00 93.25 173 SER A C 1
ATOM 1378 O O . SER A 1 173 ? -18.903 26.148 -4.262 1.00 93.25 173 SER A O 1
ATOM 1380 N N . GLN A 1 174 ? -17.581 27.949 -4.033 1.00 92.00 174 GLN A N 1
ATOM 1381 C CA . GLN A 1 174 ? -18.022 28.643 -5.252 1.00 92.00 174 GLN A CA 1
ATOM 1382 C C . GLN A 1 174 ? -17.319 28.119 -6.521 1.00 92.00 174 GLN A C 1
ATOM 1384 O O . GLN A 1 174 ? -16.690 28.871 -7.259 1.00 92.00 174 GLN A O 1
ATOM 1389 N N . PHE A 1 175 ? -17.450 26.816 -6.797 1.00 91.12 175 PHE A N 1
ATOM 1390 C CA . PHE A 1 175 ? -17.104 26.217 -8.092 1.00 91.12 175 PHE A CA 1
ATOM 1391 C C . PHE A 1 175 ? -18.289 25.427 -8.650 1.00 91.12 175 PHE A C 1
ATOM 1393 O O . PHE A 1 175 ? -18.997 24.754 -7.906 1.00 91.12 175 PHE A O 1
ATOM 1400 N N . ASN A 1 176 ? -18.480 25.459 -9.972 1.00 91.62 176 ASN A N 1
ATOM 1401 C CA . ASN A 1 176 ? -19.601 24.777 -10.628 1.00 91.62 176 ASN A CA 1
ATOM 1402 C C . ASN A 1 176 ? -19.621 23.272 -10.299 1.00 91.62 176 ASN A C 1
ATOM 1404 O O . ASN A 1 176 ? -20.643 22.743 -9.876 1.00 91.62 176 ASN A O 1
ATOM 1408 N N . ARG A 1 177 ? -18.454 22.609 -10.340 1.00 92.00 177 ARG A N 1
ATOM 1409 C CA . ARG A 1 177 ? -18.311 21.185 -9.986 1.00 92.00 177 ARG A CA 1
ATOM 1410 C C . ARG A 1 177 ? -18.684 20.842 -8.539 1.00 92.00 177 ARG A C 1
ATOM 1412 O O . ARG A 1 177 ? -19.253 19.781 -8.306 1.00 92.00 177 ARG A O 1
ATOM 1419 N N . THR A 1 178 ? -18.413 21.714 -7.565 1.00 94.69 178 THR A N 1
ATOM 1420 C CA . THR A 1 178 ? -18.784 21.458 -6.161 1.00 94.69 178 THR A CA 1
ATOM 1421 C C . THR A 1 178 ? -20.253 21.781 -5.903 1.00 94.69 178 THR A C 1
ATOM 1423 O O . THR A 1 178 ? -20.932 21.001 -5.234 1.00 94.69 178 THR A O 1
ATOM 1426 N N . PHE A 1 179 ? -20.791 22.834 -6.519 1.00 96.06 179 PHE A N 1
ATOM 1427 C CA . PHE A 1 179 ? -22.229 23.117 -6.497 1.00 96.06 179 PHE A CA 1
ATOM 1428 C C . PHE A 1 179 ? -23.040 21.948 -7.088 1.00 96.06 179 PHE A C 1
ATOM 1430 O O . PHE A 1 179 ? -23.937 21.419 -6.434 1.00 96.06 179 PHE A O 1
ATOM 1437 N N . GLN A 1 180 ? -22.647 21.451 -8.262 1.00 96.38 180 GLN A N 1
ATOM 1438 C CA . GLN A 1 180 ? -23.274 20.298 -8.917 1.00 96.38 180 GLN A CA 1
ATOM 1439 C C . GLN A 1 180 ? -23.101 18.992 -8.125 1.00 96.38 180 GLN A C 1
ATOM 1441 O O . GLN A 1 180 ? -24.053 18.223 -8.026 1.00 96.38 180 GLN A O 1
ATOM 1446 N N . SER A 1 181 ? -21.941 18.757 -7.494 1.00 97.56 181 SER A N 1
ATOM 1447 C CA . SER A 1 181 ? -21.751 17.606 -6.589 1.00 97.56 181 SER A CA 1
ATOM 1448 C C . SER A 1 181 ? -22.707 17.659 -5.386 1.00 97.56 181 SER A C 1
ATOM 1450 O O . SER A 1 181 ? -23.251 16.634 -4.979 1.00 97.56 181 SER A O 1
ATOM 1452 N N . ALA A 1 182 ? -22.969 18.854 -4.837 1.00 97.69 182 ALA A N 1
ATOM 1453 C CA . ALA A 1 182 ? -23.931 19.035 -3.749 1.00 97.69 182 ALA A CA 1
ATOM 1454 C C . ALA A 1 182 ? -25.375 18.745 -4.196 1.00 97.69 182 ALA A C 1
ATOM 1456 O O . ALA A 1 182 ? -26.126 18.112 -3.451 1.00 97.69 182 ALA A O 1
ATOM 1457 N N . ILE A 1 183 ? -25.748 19.158 -5.413 1.00 98.00 183 ILE A N 1
ATOM 1458 C CA . ILE A 1 183 ? -27.055 18.868 -6.024 1.00 98.00 183 ILE A CA 1
ATOM 1459 C C . ILE A 1 183 ? -27.220 17.358 -6.254 1.00 98.00 183 ILE A C 1
ATOM 1461 O O . ILE A 1 183 ? -28.187 16.775 -5.766 1.00 98.00 183 ILE A O 1
ATOM 1465 N N . ALA A 1 184 ? -26.250 16.715 -6.912 1.00 97.94 184 ALA A N 1
ATOM 1466 C CA . ALA A 1 184 ? -26.262 15.287 -7.245 1.00 97.94 184 ALA A CA 1
ATOM 1467 C C . ALA A 1 184 ? -26.318 14.368 -6.010 1.00 97.94 184 ALA A C 1
ATOM 1469 O O . ALA A 1 184 ? -27.021 13.355 -5.995 1.00 97.94 184 ALA A O 1
ATOM 1470 N N . PHE A 1 185 ? -25.614 14.741 -4.940 1.00 98.00 185 PHE A N 1
ATOM 1471 C CA . PHE A 1 185 ? -25.701 14.035 -3.664 1.00 98.00 185 PHE A CA 1
ATOM 1472 C C . PHE A 1 185 ? -27.071 14.232 -2.996 1.00 98.00 185 PHE A C 1
ATOM 1474 O O . PHE A 1 185 ? -27.685 13.279 -2.515 1.00 98.00 185 PHE A O 1
ATOM 1481 N N . SER A 1 186 ? -27.587 15.463 -2.994 1.00 96.75 186 SER A N 1
ATOM 1482 C CA . SER A 1 186 ? -28.855 15.793 -2.330 1.00 96.75 186 SER A CA 1
ATOM 1483 C C . SER A 1 186 ? -30.080 15.208 -3.044 1.00 96.75 186 SER A C 1
ATOM 1485 O O . SER A 1 186 ? -31.033 14.818 -2.369 1.00 96.75 186 SER A O 1
ATOM 1487 N N . SER A 1 187 ? -30.052 15.095 -4.378 1.00 96.19 187 SER A N 1
ATOM 1488 C CA . SER A 1 187 ? -31.148 14.538 -5.192 1.00 96.19 187 SER A CA 1
ATOM 1489 C C . SER A 1 187 ? -31.436 13.061 -4.925 1.00 96.19 187 SER A C 1
ATOM 1491 O O . SER A 1 187 ? -32.534 12.589 -5.201 1.00 96.19 187 SER A O 1
ATOM 1493 N N . SER A 1 188 ? -30.463 12.342 -4.367 1.00 95.38 188 SER A N 1
ATOM 1494 C CA . SER A 1 188 ? -30.546 10.912 -4.074 1.00 95.38 188 SER A CA 1
ATOM 1495 C C . SER A 1 188 ? -30.587 10.622 -2.572 1.00 95.38 188 SER A C 1
ATOM 1497 O O . SER A 1 188 ? -31.361 9.761 -2.142 1.00 95.38 188 SER A O 1
ATOM 1499 N N . PHE A 1 189 ? -29.819 11.359 -1.759 1.00 95.00 189 PHE A N 1
ATOM 1500 C CA . PHE A 1 189 ? -29.826 11.207 -0.303 1.00 95.00 189 PHE A CA 1
ATOM 1501 C C . PHE A 1 189 ? -31.067 11.827 0.356 1.00 95.00 189 PHE A C 1
ATOM 1503 O O . PHE A 1 189 ? -31.721 11.170 1.166 1.00 95.00 189 PHE A O 1
ATOM 1510 N N . LEU A 1 190 ? -31.396 13.079 0.014 1.00 93.25 190 LEU A N 1
ATOM 1511 C CA . LEU A 1 190 ? -32.400 13.881 0.725 1.00 93.25 190 LEU A CA 1
ATOM 1512 C C . LEU A 1 190 ? -33.749 13.958 -0.005 1.00 93.25 190 LEU A C 1
ATOM 1514 O O . LEU A 1 190 ? -34.777 14.128 0.647 1.00 93.25 190 LEU A O 1
ATOM 1518 N N . PHE A 1 191 ? -33.767 13.824 -1.333 1.00 91.38 191 PHE A N 1
ATOM 1519 C CA . PHE A 1 191 ? -34.991 13.847 -2.139 1.00 91.38 191 PHE A CA 1
ATOM 1520 C C . PHE A 1 191 ? -35.428 12.435 -2.579 1.00 91.38 191 PHE A C 1
ATOM 1522 O O . PHE A 1 191 ? -34.574 11.622 -2.922 1.00 91.38 191 PHE A O 1
ATOM 1529 N N . PRO A 1 192 ? -36.732 12.100 -2.613 1.00 80.81 192 PRO A N 1
ATOM 1530 C CA . PRO A 1 192 ? -37.837 12.834 -2.005 1.00 80.81 192 PRO A CA 1
ATOM 1531 C C . PRO A 1 192 ? -37.895 12.552 -0.496 1.00 80.81 192 PRO A C 1
ATOM 1533 O O . PRO A 1 192 ? -37.694 11.414 -0.068 1.00 80.81 192 PRO A O 1
ATOM 1536 N N . SER A 1 193 ? -38.203 13.575 0.304 1.00 72.56 193 SER A N 1
ATOM 1537 C CA . SER A 1 193 ? -38.448 13.454 1.752 1.00 72.56 193 SER A CA 1
ATOM 1538 C C . SER A 1 193 ? -39.485 14.488 2.215 1.00 72.56 193 SER A C 1
ATOM 1540 O O . SER A 1 193 ? -39.267 15.252 3.152 1.00 72.56 193 SER A O 1
ATOM 1542 N N . ARG A 1 194 ? -40.637 14.529 1.521 1.00 58.12 194 ARG A N 1
ATOM 1543 C CA . ARG A 1 194 ? -41.666 15.588 1.648 1.00 58.12 194 ARG A CA 1
ATOM 1544 C C . ARG A 1 194 ? -42.200 15.811 3.079 1.00 58.12 194 ARG A C 1
ATOM 1546 O O . ARG A 1 194 ? -42.766 16.865 3.336 1.00 58.12 194 ARG A O 1
ATOM 1553 N N . ILE A 1 195 ? -42.027 14.846 3.989 1.00 60.94 195 ILE A N 1
ATOM 1554 C CA . ILE A 1 195 ? -42.465 14.924 5.396 1.00 60.94 195 ILE A CA 1
ATOM 1555 C C . ILE A 1 195 ? -41.375 15.530 6.301 1.00 60.94 195 ILE A C 1
ATOM 1557 O O . ILE A 1 195 ? -41.674 16.402 7.112 1.00 60.94 195 ILE A O 1
ATOM 1561 N N . SER A 1 196 ? -40.115 15.097 6.165 1.00 70.44 196 SER A N 1
ATOM 1562 C CA . SER A 1 196 ? -39.031 15.465 7.098 1.00 70.44 196 SER A CA 1
ATOM 1563 C C . SER A 1 196 ? -38.128 16.594 6.591 1.00 70.44 196 SER A C 1
ATOM 1565 O O . SER A 1 196 ? -37.454 17.245 7.389 1.00 70.44 196 SER A O 1
ATOM 1567 N N . ILE A 1 197 ? -38.073 16.811 5.273 1.00 83.31 197 ILE A N 1
ATOM 1568 C CA . ILE A 1 197 ? -37.253 17.835 4.611 1.00 83.31 197 ILE A CA 1
ATOM 1569 C C . ILE A 1 197 ? -38.078 18.428 3.451 1.00 83.31 197 ILE A C 1
ATOM 1571 O O . ILE A 1 197 ? -37.977 17.947 2.322 1.00 83.31 197 ILE A O 1
ATOM 1575 N N . PRO A 1 198 ? -38.917 19.454 3.691 1.00 80.81 198 PRO A N 1
ATOM 1576 C CA . PRO A 1 198 ? -39.743 20.039 2.632 1.00 80.81 198 PRO A CA 1
ATOM 1577 C C . PRO A 1 198 ? -38.909 20.810 1.597 1.00 80.81 198 PRO A C 1
ATOM 1579 O O . PRO A 1 198 ? -39.251 20.813 0.419 1.00 80.81 198 PRO A O 1
ATOM 1582 N N . GLN A 1 199 ? -37.816 21.446 2.032 1.00 90.25 199 GLN A N 1
ATOM 1583 C CA . GLN A 1 199 ? -36.874 22.202 1.203 1.00 90.25 199 GLN A CA 1
ATOM 1584 C C . GLN A 1 199 ? -35.457 22.118 1.792 1.00 90.25 199 GLN A C 1
ATOM 1586 O O . GLN A 1 199 ? -35.286 21.923 3.000 1.00 90.25 199 GLN A O 1
ATOM 1591 N N . ILE A 1 200 ? -34.444 22.312 0.947 1.00 94.50 200 ILE A N 1
ATOM 1592 C CA . ILE A 1 200 ? -33.030 22.459 1.318 1.00 94.50 200 ILE A CA 1
ATOM 1593 C C . ILE A 1 200 ? -32.466 23.782 0.792 1.00 94.50 200 ILE A C 1
ATOM 1595 O O . ILE A 1 200 ? -32.951 24.323 -0.199 1.00 94.50 200 ILE A O 1
ATOM 1599 N N . TYR A 1 201 ? -31.409 24.282 1.437 1.00 96.38 201 TYR A N 1
ATOM 1600 C CA . TYR A 1 201 ? -30.694 25.489 1.020 1.00 96.38 201 TYR A CA 1
ATOM 1601 C C . TYR A 1 201 ? -29.185 25.232 0.936 1.00 96.38 201 TYR A C 1
ATOM 1603 O O . TYR A 1 201 ? -28.557 24.879 1.938 1.00 96.38 201 TYR A O 1
ATOM 1611 N N . ILE A 1 202 ? -28.596 25.432 -0.247 1.00 97.00 202 ILE A N 1
ATOM 1612 C CA . ILE A 1 202 ? -27.146 25.337 -0.469 1.00 97.00 202 ILE A CA 1
ATOM 1613 C C . ILE A 1 202 ? -26.500 26.710 -0.240 1.00 97.00 202 ILE A C 1
ATOM 1615 O O . ILE A 1 202 ? -26.596 27.605 -1.081 1.00 97.00 202 ILE A O 1
ATOM 1619 N N . LYS A 1 203 ? -25.811 26.870 0.894 1.00 96.31 203 LYS A N 1
ATOM 1620 C CA . LYS A 1 203 ? -25.078 28.091 1.263 1.00 96.31 203 LYS A CA 1
ATOM 1621 C C . LYS A 1 203 ? -23.712 28.143 0.574 1.00 96.31 203 LYS A C 1
ATOM 1623 O O . LYS A 1 203 ? -22.989 27.145 0.544 1.00 96.31 203 LYS A O 1
ATOM 1628 N N . ALA A 1 204 ? -23.320 29.315 0.079 1.00 94.19 204 ALA A N 1
ATOM 1629 C CA . ALA A 1 204 ? -21.996 29.519 -0.498 1.00 94.19 204 ALA A CA 1
ATOM 1630 C C . ALA A 1 204 ? -20.952 29.850 0.582 1.00 94.19 204 ALA A C 1
ATOM 1632 O O . ALA A 1 204 ? -21.126 30.781 1.374 1.00 94.19 204 ALA A O 1
ATOM 1633 N N . SER A 1 205 ? -19.821 29.143 0.574 1.00 92.25 205 SER A N 1
ATOM 1634 C CA . SER A 1 205 ? -18.607 29.580 1.269 1.00 92.25 205 SER A CA 1
ATOM 1635 C C . SER A 1 205 ? -17.741 30.439 0.347 1.00 92.25 205 SER A C 1
ATOM 1637 O O . SER A 1 205 ? -17.544 30.110 -0.825 1.00 92.25 205 SER A O 1
ATOM 1639 N N . ASN A 1 206 ? -17.187 31.528 0.887 1.00 83.69 206 ASN A N 1
ATOM 1640 C CA . ASN A 1 206 ? -16.167 32.347 0.219 1.00 83.69 206 ASN A CA 1
ATOM 1641 C C . ASN A 1 206 ? -14.771 31.689 0.234 1.00 83.69 206 ASN A C 1
ATOM 1643 O O . ASN A 1 206 ? -13.844 32.229 -0.361 1.00 83.69 206 ASN A O 1
ATOM 1647 N N . PHE A 1 207 ? -14.612 30.539 0.898 1.00 85.69 207 PHE A N 1
ATOM 1648 C CA . PHE A 1 207 ? -13.334 29.862 1.092 1.00 85.69 207 PHE A CA 1
ATOM 1649 C C . PHE A 1 207 ? -13.395 28.401 0.623 1.00 85.69 207 PHE A C 1
ATOM 1651 O O . PHE A 1 207 ? -14.420 27.727 0.732 1.00 85.69 207 PHE A O 1
ATOM 1658 N N . THR A 1 208 ? -12.265 27.873 0.150 1.00 82.50 208 THR A N 1
ATOM 1659 C CA . THR A 1 208 ? -12.095 26.446 -0.191 1.00 82.50 208 THR A CA 1
ATOM 1660 C C . THR A 1 208 ? -12.311 25.519 1.008 1.00 82.50 208 THR A C 1
ATOM 1662 O O . THR A 1 208 ? -12.748 24.385 0.838 1.00 82.50 208 THR A O 1
ATOM 1665 N N . PHE A 1 209 ? -12.069 26.033 2.216 1.00 86.38 209 PHE A N 1
ATOM 1666 C CA . PHE A 1 209 ? -12.187 25.349 3.504 1.00 86.38 209 PHE A CA 1
ATOM 1667 C C . PHE A 1 209 ? -13.555 25.517 4.199 1.00 86.38 209 PHE A C 1
ATOM 1669 O O . PHE A 1 209 ? -13.663 25.406 5.417 1.00 86.38 209 PHE A O 1
ATOM 1676 N N . MET A 1 210 ? -14.619 25.797 3.436 1.00 91.19 210 MET A N 1
ATOM 1677 C CA . MET A 1 210 ? -16.024 25.795 3.895 1.00 91.19 210 MET A CA 1
ATOM 1678 C C . MET A 1 210 ? -16.384 26.766 5.030 1.00 91.19 210 MET A C 1
ATOM 1680 O O . MET A 1 210 ? -17.483 26.689 5.587 1.00 91.19 210 MET A O 1
ATOM 1684 N N . CYS A 1 211 ? -15.520 27.716 5.384 1.00 90.00 211 CYS A N 1
ATOM 1685 C CA . CYS A 1 211 ? -15.872 28.692 6.405 1.00 90.00 211 CYS A CA 1
ATOM 1686 C C . CYS A 1 211 ? -17.077 29.549 5.963 1.00 90.00 211 CYS A C 1
ATOM 1688 O O . CYS A 1 211 ? -17.122 30.051 4.837 1.00 90.00 211 CYS A O 1
ATOM 1690 N N . THR A 1 212 ? -18.071 29.715 6.844 1.00 91.00 212 THR A N 1
ATOM 1691 C CA . THR A 1 212 ? -19.257 30.566 6.593 1.00 91.00 212 THR A CA 1
ATOM 1692 C C . THR A 1 212 ? -19.674 31.414 7.808 1.00 91.00 212 THR A C 1
ATOM 1694 O O . THR A 1 212 ? -20.830 31.837 7.910 1.00 91.00 212 THR A O 1
ATOM 1697 N N . SER A 1 213 ? -18.732 31.627 8.731 1.00 89.81 213 SER A N 1
ATOM 1698 C CA . SER A 1 213 ? -18.863 32.372 9.988 1.00 89.81 213 SER A CA 1
ATOM 1699 C C . SER A 1 213 ? -17.615 33.234 10.167 1.00 89.81 213 SER A C 1
ATOM 1701 O O . SER A 1 213 ? -16.513 32.753 9.920 1.00 89.81 213 SER A O 1
ATOM 1703 N N . GLU A 1 214 ? -17.741 34.471 10.646 1.00 87.25 214 GLU A N 1
ATOM 1704 C CA . GLU A 1 214 ? -16.571 35.335 10.892 1.00 87.25 214 GLU A CA 1
ATOM 1705 C C . GLU A 1 214 ? -15.566 34.701 11.880 1.00 87.25 214 GLU A C 1
ATOM 1707 O O . GLU A 1 214 ? -14.376 34.983 11.824 1.00 87.25 214 GLU A O 1
ATOM 1712 N N . LYS A 1 215 ? -16.012 33.762 12.732 1.00 88.50 215 LYS A N 1
ATOM 1713 C CA . LYS A 1 215 ? -15.160 33.033 13.692 1.00 88.50 215 LYS A CA 1
ATOM 1714 C C . LYS A 1 215 ? -14.209 31.998 13.075 1.00 88.50 215 LYS A C 1
ATOM 1716 O O . LYS A 1 215 ? -13.308 31.547 13.770 1.00 88.50 215 LYS A O 1
ATOM 1721 N N . CYS A 1 216 ? -14.404 31.608 11.814 1.00 90.62 216 CYS A N 1
ATOM 1722 C CA . CYS A 1 216 ? -13.499 30.709 11.081 1.00 90.62 216 CYS A CA 1
ATOM 1723 C C . CYS A 1 216 ? -12.766 31.411 9.922 1.00 90.62 216 CYS A C 1
ATOM 1725 O O . CYS A 1 216 ? -12.131 30.751 9.096 1.00 90.62 216 CYS A O 1
ATOM 1727 N N . ARG A 1 217 ? -12.912 32.736 9.805 1.00 91.38 217 ARG A N 1
ATOM 1728 C CA . ARG A 1 217 ? -12.446 33.522 8.662 1.00 91.38 217 ARG A CA 1
ATOM 1729 C C . ARG A 1 217 ? -10.944 33.792 8.754 1.00 91.38 217 ARG A C 1
ATOM 1731 O O . ARG A 1 217 ? -10.434 34.113 9.820 1.00 91.38 217 ARG A O 1
ATOM 1738 N N . CYS A 1 218 ? -10.250 33.700 7.621 1.00 91.12 218 CYS A N 1
ATOM 1739 C CA . CYS A 1 218 ? -8.829 34.027 7.521 1.00 91.12 218 CYS A CA 1
ATOM 1740 C C . CYS A 1 218 ? -8.512 34.613 6.138 1.00 91.12 218 CYS A C 1
ATOM 1742 O O . CYS A 1 218 ? -8.193 33.890 5.192 1.00 91.12 218 CYS A O 1
ATOM 1744 N N . ASP A 1 219 ? -8.610 35.934 6.009 1.00 90.56 219 ASP A N 1
ATOM 1745 C CA . ASP A 1 219 ? -8.424 36.640 4.733 1.00 90.56 219 ASP A CA 1
ATOM 1746 C C . ASP A 1 219 ? -7.002 36.535 4.124 1.00 90.56 219 ASP A C 1
ATOM 1748 O O . ASP A 1 219 ? -6.880 36.650 2.901 1.00 90.56 219 ASP A O 1
ATOM 1752 N N . PRO A 1 220 ? -5.920 36.245 4.882 1.00 90.56 220 PRO A N 1
ATOM 1753 C CA . PRO A 1 220 ? -4.629 35.888 4.287 1.00 90.56 220 PRO A CA 1
ATOM 1754 C C . PRO A 1 220 ? -4.556 34.485 3.671 1.00 90.56 220 PRO A C 1
ATOM 1756 O O . PRO A 1 220 ? -3.678 34.251 2.840 1.00 90.56 220 PRO A O 1
ATOM 1759 N N . ALA A 1 221 ? -5.433 33.544 4.043 1.00 90.19 221 ALA A N 1
ATOM 1760 C CA . ALA A 1 221 ? -5.298 32.142 3.633 1.00 90.19 221 ALA A CA 1
ATOM 1761 C C . ALA A 1 221 ? -5.277 31.932 2.099 1.00 90.19 221 ALA A C 1
ATOM 1763 O O . ALA A 1 221 ? -4.441 31.156 1.637 1.00 90.19 221 ALA A O 1
ATOM 1764 N N . PRO A 1 222 ? -6.060 32.660 1.271 1.00 88.00 222 PRO A N 1
ATOM 1765 C CA . PRO A 1 222 ? -5.915 32.621 -0.189 1.00 88.00 222 PRO A CA 1
ATOM 1766 C C . PRO A 1 222 ? -4.535 33.077 -0.701 1.00 88.00 222 PRO A C 1
ATOM 1768 O O . PRO A 1 222 ? -4.040 32.541 -1.690 1.00 88.00 222 PRO A O 1
ATOM 1771 N N . LYS A 1 223 ? -3.871 34.023 -0.018 1.00 89.00 223 LYS A N 1
ATOM 1772 C CA . LYS A 1 223 ? -2.502 34.454 -0.364 1.00 89.00 223 LYS A CA 1
ATOM 1773 C C . LYS A 1 223 ? -1.482 33.373 -0.003 1.00 89.00 223 LYS A C 1
ATOM 1775 O O . LYS A 1 223 ? -0.601 33.079 -0.804 1.00 89.00 223 LYS A O 1
ATOM 1780 N N . TRP A 1 224 ? -1.634 32.735 1.160 1.00 92.62 224 TRP A N 1
ATOM 1781 C CA . TRP A 1 224 ? -0.807 31.588 1.554 1.00 92.62 224 TRP A CA 1
ATOM 1782 C C . TRP A 1 224 ? -1.027 30.365 0.662 1.00 92.62 224 TRP A C 1
ATOM 1784 O O . TRP A 1 224 ? -0.077 29.638 0.408 1.00 92.62 224 TRP A O 1
ATOM 1794 N N . ARG A 1 225 ? -2.244 30.148 0.149 1.00 90.88 225 ARG A N 1
ATOM 1795 C CA . ARG A 1 225 ? -2.553 29.112 -0.850 1.00 90.88 225 ARG A CA 1
ATOM 1796 C C . ARG A 1 225 ? -1.768 29.345 -2.144 1.00 90.88 225 ARG A C 1
ATOM 1798 O O . ARG A 1 225 ? -1.101 28.425 -2.607 1.00 90.88 225 ARG A O 1
ATOM 1805 N N . HIS A 1 226 ? -1.717 30.584 -2.633 1.00 87.56 226 HIS A N 1
ATOM 1806 C CA . HIS A 1 226 ? -0.875 30.922 -3.783 1.00 87.56 226 HIS A CA 1
ATOM 1807 C C . HIS A 1 226 ? 0.634 30.807 -3.485 1.00 87.56 226 HIS A C 1
ATOM 1809 O O . HIS A 1 226 ? 1.388 30.270 -4.294 1.00 87.56 226 HIS A O 1
ATOM 1815 N N . GLN A 1 227 ? 1.093 31.240 -2.304 1.00 89.38 227 GLN A N 1
ATOM 1816 C CA . GLN A 1 227 ? 2.482 31.031 -1.872 1.00 89.38 227 GLN A CA 1
ATOM 1817 C C . GLN A 1 227 ? 2.830 29.534 -1.785 1.00 89.38 227 GLN A C 1
ATOM 1819 O O . GLN A 1 227 ? 3.896 29.129 -2.242 1.00 89.38 227 GLN A O 1
ATOM 1824 N N . TYR A 1 228 ? 1.924 28.703 -1.262 1.00 90.38 228 TYR A N 1
ATOM 1825 C CA . TYR A 1 228 ? 2.090 27.254 -1.204 1.00 90.38 228 TYR A CA 1
ATOM 1826 C C . TYR A 1 228 ? 2.241 26.666 -2.603 1.00 90.38 228 TYR A C 1
ATOM 1828 O O . TYR A 1 228 ? 3.138 25.861 -2.800 1.00 90.38 228 TYR A O 1
ATOM 1836 N N . GLU A 1 229 ? 1.436 27.093 -3.580 1.00 86.81 229 GLU A N 1
ATOM 1837 C CA . GLU A 1 229 ? 1.548 26.677 -4.988 1.00 86.81 229 GLU A CA 1
ATOM 1838 C C . GLU A 1 229 ? 2.900 27.080 -5.613 1.00 86.81 229 GLU A C 1
ATOM 1840 O O . GLU A 1 229 ? 3.517 26.283 -6.323 1.00 86.81 229 GLU A O 1
ATOM 1845 N N . GLN A 1 230 ? 3.423 28.271 -5.296 1.00 86.69 230 GLN A N 1
ATOM 1846 C CA . GLN A 1 230 ? 4.754 28.715 -5.741 1.00 86.69 230 GLN A CA 1
ATOM 1847 C C . GLN A 1 230 ? 5.893 27.909 -5.092 1.00 86.69 230 GLN A C 1
ATOM 1849 O O . GLN A 1 230 ? 6.803 27.441 -5.784 1.00 86.69 230 GLN A O 1
ATOM 1854 N N . GLU A 1 231 ? 5.841 27.698 -3.773 1.00 88.38 231 GLU A N 1
ATOM 1855 C CA . GLU A 1 231 ? 6.739 26.790 -3.046 1.00 88.38 231 GLU A CA 1
ATOM 1856 C C . GLU A 1 231 ? 6.619 25.357 -3.594 1.00 88.38 231 GLU A C 1
ATOM 1858 O O . GLU A 1 231 ? 7.621 24.638 -3.710 1.00 88.38 231 GLU A O 1
ATOM 1863 N N . TYR A 1 232 ? 5.410 24.968 -4.021 1.00 85.94 232 TYR A N 1
ATOM 1864 C CA . TYR A 1 232 ? 5.144 23.692 -4.661 1.00 85.94 232 TYR A CA 1
ATOM 1865 C C . TYR A 1 232 ? 5.950 23.582 -5.962 1.00 85.94 232 TYR A C 1
ATOM 1867 O O . TYR A 1 232 ? 6.852 22.747 -6.095 1.00 85.94 232 TYR A O 1
ATOM 1875 N N . TYR A 1 233 ? 5.718 24.491 -6.903 1.00 84.31 233 TYR A N 1
ATOM 1876 C CA . TYR A 1 233 ? 6.433 24.514 -8.174 1.00 84.31 233 TYR A CA 1
ATOM 1877 C C . TYR A 1 233 ? 7.964 24.572 -7.990 1.00 84.31 233 TYR A C 1
ATOM 1879 O O . TYR A 1 233 ? 8.688 23.753 -8.565 1.00 84.31 233 TYR A O 1
ATOM 1887 N N . LYS A 1 234 ? 8.470 25.436 -7.099 1.00 85.19 234 LYS A N 1
ATOM 1888 C CA . LYS A 1 234 ? 9.912 25.602 -6.841 1.00 85.19 234 LYS A CA 1
ATOM 1889 C C . LYS A 1 234 ? 10.587 24.335 -6.302 1.00 85.19 234 LYS A C 1
ATOM 1891 O O . LYS A 1 234 ? 11.671 23.973 -6.767 1.00 85.19 234 LYS A O 1
ATOM 1896 N N . TYR A 1 235 ? 9.977 23.627 -5.348 1.00 84.19 235 TYR A N 1
ATOM 1897 C CA . TYR A 1 235 ? 10.538 22.360 -4.851 1.00 84.19 235 TYR A CA 1
ATOM 1898 C C . TYR A 1 235 ? 10.437 21.247 -5.914 1.00 84.19 235 TYR A C 1
ATOM 1900 O O . TYR A 1 235 ? 11.360 20.439 -5.996 1.00 84.19 235 TYR A O 1
ATOM 1908 N N . PHE A 1 236 ? 9.427 21.245 -6.805 1.00 81.31 236 PHE A N 1
ATOM 1909 C CA . PHE A 1 236 ? 9.403 20.294 -7.935 1.00 81.31 236 PHE A CA 1
ATOM 1910 C C . PHE A 1 236 ? 10.604 20.513 -8.860 1.00 81.31 236 PHE A C 1
ATOM 1912 O O . PHE A 1 236 ? 11.345 19.578 -9.157 1.00 81.31 236 PHE A O 1
ATOM 1919 N N . GLN A 1 237 ? 10.843 21.763 -9.264 1.00 79.12 237 GLN A N 1
ATOM 1920 C CA . GLN A 1 237 ? 11.978 22.109 -10.118 1.00 79.12 237 GLN A CA 1
ATOM 1921 C C . GLN A 1 237 ? 13.328 21.727 -9.491 1.00 79.12 237 GLN A C 1
ATOM 1923 O O . GLN A 1 237 ? 14.227 21.285 -10.204 1.00 79.12 237 GLN A O 1
ATOM 1928 N N . THR A 1 238 ? 13.485 21.877 -8.173 1.00 79.19 238 THR A N 1
ATOM 1929 C CA . THR A 1 238 ? 14.792 21.763 -7.501 1.00 79.19 238 THR A CA 1
ATOM 1930 C C . THR A 1 238 ? 15.086 20.388 -6.900 1.00 79.19 238 THR A C 1
ATOM 1932 O O . THR A 1 238 ? 16.209 19.909 -7.065 1.00 79.19 238 THR A O 1
ATOM 1935 N N . ARG A 1 239 ? 14.118 19.734 -6.240 1.00 80.19 239 ARG A N 1
ATOM 1936 C CA . ARG A 1 239 ? 14.351 18.518 -5.433 1.00 80.19 239 ARG A CA 1
ATOM 1937 C C . ARG A 1 239 ? 13.722 17.234 -5.968 1.00 80.19 239 ARG A C 1
ATOM 1939 O O . ARG A 1 239 ? 14.239 16.162 -5.658 1.00 80.19 239 ARG A O 1
ATOM 1946 N N . SER A 1 240 ? 12.639 17.310 -6.741 1.00 78.75 240 SER A N 1
ATOM 1947 C CA . SER A 1 240 ? 11.976 16.100 -7.243 1.00 78.75 240 SER A CA 1
ATOM 1948 C C . SER A 1 240 ? 12.864 15.306 -8.218 1.00 78.75 240 SER A C 1
ATOM 1950 O O . SER A 1 240 ? 13.712 15.898 -8.898 1.00 78.75 240 SER A O 1
ATOM 1952 N N . PRO A 1 241 ? 12.683 13.972 -8.320 1.00 84.62 241 PRO A N 1
ATOM 1953 C CA . PRO A 1 241 ? 13.524 13.105 -9.139 1.00 84.62 241 PRO A CA 1
ATOM 1954 C C . PRO A 1 241 ? 13.686 13.581 -10.586 1.00 84.62 241 PRO A C 1
ATOM 1956 O O . PRO A 1 241 ? 12.724 13.943 -11.264 1.00 84.62 241 PRO A O 1
ATOM 1959 N N . GLU A 1 242 ? 14.924 13.536 -11.076 1.00 83.06 242 GLU A N 1
ATOM 1960 C CA . GLU A 1 242 ? 15.305 14.092 -12.376 1.00 83.06 242 GLU A CA 1
ATOM 1961 C C . GLU A 1 242 ? 14.495 13.525 -13.546 1.00 83.06 242 GLU A C 1
ATOM 1963 O O . GLU A 1 242 ? 14.066 14.288 -14.407 1.00 83.06 242 GLU A O 1
ATOM 1968 N N . HIS A 1 243 ? 14.205 12.221 -13.544 1.00 83.56 243 HIS A N 1
ATOM 1969 C CA . HIS A 1 243 ? 13.412 11.584 -14.597 1.00 83.56 243 HIS A CA 1
ATOM 1970 C C . HIS A 1 243 ? 11.968 12.104 -14.643 1.00 83.56 243 HIS A C 1
ATOM 1972 O O . HIS A 1 243 ? 11.422 12.265 -15.733 1.00 83.56 243 HIS A O 1
ATOM 1978 N N . LEU A 1 244 ? 11.376 12.455 -13.492 1.00 83.25 244 LEU A N 1
ATOM 1979 C CA . LEU A 1 244 ? 10.054 13.086 -13.442 1.00 83.25 244 LEU A CA 1
ATOM 1980 C C . LEU A 1 244 ? 10.099 14.503 -14.019 1.00 83.25 244 LEU A C 1
ATOM 1982 O O . LEU A 1 244 ? 9.247 14.847 -14.837 1.00 83.25 244 LEU A O 1
ATOM 1986 N N . ARG A 1 245 ? 11.121 15.293 -13.655 1.00 83.94 245 ARG A N 1
ATOM 1987 C CA . ARG A 1 245 ? 11.335 16.654 -14.183 1.00 83.94 245 ARG A CA 1
ATOM 1988 C C . ARG A 1 245 ? 11.584 16.663 -15.692 1.00 83.94 245 ARG A C 1
ATOM 1990 O O . ARG A 1 245 ? 11.076 17.542 -16.381 1.00 83.94 245 ARG A O 1
ATOM 1997 N N . SER A 1 246 ? 12.355 15.708 -16.208 1.00 82.81 246 SER A N 1
ATOM 1998 C CA . SER A 1 246 ? 12.691 15.630 -17.633 1.00 82.81 246 SER A CA 1
ATOM 1999 C C . SER A 1 246 ? 11.515 15.143 -18.479 1.00 82.81 246 SER A C 1
ATOM 2001 O O . SER A 1 246 ? 11.215 15.774 -19.487 1.00 82.81 246 SER A O 1
ATOM 2003 N N . PHE A 1 247 ? 10.776 14.112 -18.051 1.00 82.31 247 PHE A N 1
ATOM 2004 C CA . PHE A 1 247 ? 9.581 13.686 -18.791 1.00 82.31 247 PHE A CA 1
ATOM 2005 C C . PHE A 1 247 ? 8.457 14.734 -18.731 1.00 82.31 247 PHE A C 1
ATOM 2007 O O . PHE A 1 247 ? 7.802 14.983 -19.737 1.00 82.31 247 PHE A O 1
ATOM 2014 N N . ALA A 1 248 ? 8.312 15.460 -17.614 1.00 82.38 248 ALA A N 1
ATOM 2015 C CA . ALA A 1 248 ? 7.391 16.596 -17.521 1.00 82.38 248 ALA A CA 1
ATOM 2016 C C . ALA A 1 248 ? 7.688 17.709 -18.549 1.00 82.38 248 ALA A C 1
ATOM 2018 O O . ALA A 1 248 ? 6.758 18.346 -19.038 1.00 82.38 248 ALA A O 1
ATOM 2019 N N . LYS A 1 249 ? 8.959 17.937 -18.921 1.00 82.00 249 LYS A N 1
ATOM 2020 C CA . LYS A 1 249 ? 9.312 18.867 -20.012 1.00 82.00 249 LYS A CA 1
ATOM 2021 C C . LYS A 1 249 ? 8.851 18.353 -21.378 1.00 82.00 249 LYS A C 1
ATOM 2023 O O . LYS A 1 249 ? 8.335 19.146 -22.155 1.00 82.00 249 LYS A O 1
ATOM 2028 N N . ILE A 1 250 ? 9.007 17.054 -21.647 1.00 82.56 250 ILE A N 1
ATOM 2029 C CA . ILE A 1 250 ? 8.576 16.418 -22.905 1.00 82.56 250 ILE A CA 1
ATOM 2030 C C . ILE A 1 250 ? 7.050 16.492 -23.032 1.00 82.56 250 ILE A C 1
ATOM 2032 O O . ILE A 1 250 ? 6.543 16.967 -24.044 1.00 82.56 250 ILE A O 1
ATOM 2036 N N . LEU A 1 251 ? 6.316 16.130 -21.972 1.00 80.50 251 LEU A N 1
ATOM 2037 C CA . LEU A 1 251 ? 4.856 16.262 -21.923 1.00 80.50 251 LEU A CA 1
ATOM 2038 C C . LEU A 1 251 ? 4.407 17.695 -22.239 1.00 80.50 251 LEU A C 1
ATOM 2040 O O . LEU A 1 251 ? 3.505 17.892 -23.044 1.00 80.50 251 LEU A O 1
ATOM 2044 N N . ARG A 1 252 ? 5.075 18.713 -21.686 1.00 79.50 252 ARG A N 1
ATOM 2045 C CA . ARG A 1 252 ? 4.751 20.131 -21.927 1.00 79.50 252 ARG A CA 1
ATOM 2046 C C . ARG A 1 252 ? 4.982 20.627 -23.363 1.00 79.50 252 ARG A C 1
ATOM 2048 O O . ARG A 1 252 ? 4.557 21.739 -23.663 1.00 79.50 252 ARG A O 1
ATOM 2055 N N . MET A 1 253 ? 5.583 19.839 -24.255 1.00 79.56 253 MET A N 1
ATOM 2056 C CA . MET A 1 253 ? 5.602 20.155 -25.693 1.00 79.56 253 MET A CA 1
ATOM 2057 C C . MET A 1 253 ? 4.246 19.895 -26.372 1.00 79.56 253 MET A C 1
ATOM 2059 O O . MET A 1 253 ? 4.022 20.344 -27.492 1.00 79.56 253 MET A O 1
ATOM 2063 N N . GLN A 1 254 ? 3.334 19.178 -25.708 1.00 77.00 254 GLN A N 1
ATOM 2064 C CA . GLN A 1 254 ? 2.111 18.651 -26.312 1.00 77.00 254 GLN A CA 1
ATOM 2065 C C . GLN A 1 254 ? 0.891 19.550 -26.057 1.00 77.00 254 GLN A C 1
ATOM 2067 O O . GLN A 1 254 ? 0.724 20.033 -24.933 1.00 77.00 254 GLN A O 1
ATOM 2072 N N . PRO A 1 255 ? -0.028 19.736 -27.030 1.00 77.50 255 PRO A N 1
ATOM 2073 C CA . PRO A 1 255 ? -1.176 20.643 -26.887 1.00 77.50 255 PRO A CA 1
ATOM 2074 C C . PRO A 1 255 ? -2.088 20.365 -25.682 1.00 77.50 255 PRO A C 1
ATOM 2076 O O . PRO A 1 255 ? -2.679 21.291 -25.136 1.00 77.50 255 PRO A O 1
ATOM 2079 N N . ALA A 1 256 ? -2.189 19.107 -25.238 1.00 77.00 256 ALA A N 1
ATOM 2080 C CA . ALA A 1 256 ? -2.979 18.726 -24.063 1.00 77.00 256 ALA A CA 1
ATOM 2081 C C . ALA A 1 256 ? -2.306 19.068 -22.716 1.00 77.00 256 ALA A C 1
ATOM 2083 O O . ALA A 1 256 ? -2.989 19.124 -21.698 1.00 77.00 256 ALA A O 1
ATOM 2084 N N . PHE A 1 257 ? -0.987 19.292 -22.700 1.00 82.00 257 PHE A N 1
ATOM 2085 C CA . PHE A 1 257 ? -0.177 19.457 -21.486 1.00 82.00 257 PHE A CA 1
ATOM 2086 C C . PHE A 1 257 ? 0.646 20.760 -21.461 1.00 82.00 257 PHE A C 1
ATOM 2088 O O . PHE A 1 257 ? 1.291 21.035 -20.451 1.00 82.00 257 PHE A O 1
ATOM 2095 N N . ASN A 1 258 ? 0.633 21.582 -22.516 1.00 78.69 258 ASN A N 1
ATOM 2096 C CA . ASN A 1 258 ? 1.500 22.763 -22.652 1.00 78.69 258 ASN A CA 1
ATOM 2097 C C . ASN A 1 258 ? 1.390 23.772 -21.488 1.00 78.69 258 ASN A C 1
ATOM 2099 O O . ASN A 1 258 ? 2.405 24.277 -21.004 1.00 78.69 258 ASN A O 1
ATOM 2103 N N . GLY A 1 259 ? 0.176 23.999 -20.982 1.00 71.62 259 GLY A N 1
ATOM 2104 C CA . GLY A 1 259 ? -0.100 24.838 -19.817 1.00 71.62 259 GLY A CA 1
ATOM 2105 C C . GLY A 1 259 ? 0.159 24.173 -18.461 1.00 71.62 259 GLY A C 1
ATOM 2106 O O . GLY A 1 259 ? 0.019 24.845 -17.446 1.00 71.62 259 GLY A O 1
ATOM 2107 N N . SER A 1 260 ? 0.526 22.887 -18.418 1.00 79.88 260 SER A N 1
ATOM 2108 C CA . SER A 1 260 ? 0.706 22.121 -17.175 1.00 79.88 260 SER A CA 1
ATOM 2109 C C . SER A 1 260 ? 2.097 22.357 -16.590 1.00 79.88 260 SER A C 1
ATOM 2111 O O . SER A 1 260 ? 3.052 21.648 -16.905 1.00 79.88 260 SER A O 1
ATOM 2113 N N . LEU A 1 261 ? 2.239 23.392 -15.763 1.00 68.19 261 LEU A N 1
ATOM 2114 C CA . LEU A 1 261 ? 3.547 23.835 -15.275 1.00 68.19 261 LEU A CA 1
ATOM 2115 C C . LEU A 1 261 ? 4.163 22.878 -14.244 1.00 68.19 261 LEU A C 1
ATOM 2117 O O . LEU A 1 261 ? 5.373 22.638 -14.292 1.00 68.19 261 LEU A O 1
ATOM 2121 N N . ASP A 1 262 ? 3.343 22.346 -13.336 1.00 72.62 262 ASP A N 1
ATOM 2122 C CA . ASP A 1 262 ? 3.738 21.496 -12.207 1.00 72.62 262 ASP A CA 1
ATOM 2123 C C . ASP A 1 262 ? 3.145 20.070 -12.279 1.00 72.62 262 ASP A C 1
ATOM 2125 O O . ASP A 1 262 ? 2.336 19.748 -13.151 1.00 72.62 262 ASP A O 1
ATOM 2129 N N . LEU A 1 263 ? 3.558 19.198 -11.350 1.00 75.75 263 LEU A N 1
ATOM 2130 C CA . LEU A 1 263 ? 3.111 17.801 -11.307 1.00 75.75 263 LEU A CA 1
ATOM 2131 C C . LEU A 1 263 ? 1.614 17.630 -11.049 1.00 75.75 263 LEU A C 1
ATOM 2133 O O . LEU A 1 263 ? 1.024 16.706 -11.602 1.00 75.75 263 LEU A O 1
ATOM 2137 N N . PHE A 1 264 ? 0.999 18.487 -10.232 1.00 81.12 264 PHE A N 1
ATOM 2138 C CA . PHE A 1 264 ? -0.435 18.420 -9.974 1.00 81.12 264 PHE A CA 1
ATOM 2139 C C . PHE A 1 264 ? -1.200 18.687 -11.267 1.00 81.12 264 PHE A C 1
ATOM 2141 O O . PHE A 1 264 ? -2.087 17.915 -11.602 1.00 81.12 264 PHE A O 1
ATOM 2148 N N . GLN A 1 265 ? -0.789 19.687 -12.050 1.00 83.06 265 GLN A N 1
ATOM 2149 C CA . GLN A 1 265 ? -1.392 19.995 -13.353 1.00 83.06 265 GLN A CA 1
ATOM 2150 C C . GLN A 1 265 ? -1.199 18.859 -14.381 1.00 83.06 265 GLN A C 1
ATOM 2152 O O . GLN A 1 265 ? -2.111 18.550 -15.144 1.00 83.06 265 GLN A O 1
ATOM 2157 N N . ILE A 1 266 ? -0.052 18.169 -14.371 1.00 85.00 266 ILE A N 1
ATOM 2158 C CA . ILE A 1 266 ? 0.172 16.999 -15.242 1.00 85.00 266 ILE A CA 1
ATOM 2159 C C . ILE A 1 266 ? -0.724 15.816 -14.830 1.00 85.00 266 ILE A C 1
ATOM 2161 O O . ILE A 1 266 ? -1.324 15.174 -15.693 1.00 85.00 266 ILE A O 1
ATOM 2165 N N . MET A 1 267 ? -0.864 15.537 -13.529 1.00 87.81 267 MET A N 1
ATOM 2166 C CA . MET A 1 267 ? -1.796 14.513 -13.029 1.00 87.81 267 MET A CA 1
ATOM 2167 C C . MET A 1 267 ? -3.260 14.886 -13.288 1.00 87.81 267 MET A C 1
ATOM 2169 O O . MET A 1 267 ? -4.070 14.018 -13.594 1.00 87.81 267 MET A O 1
ATOM 2173 N N . ASP A 1 268 ? -3.595 16.170 -13.182 1.00 87.56 268 ASP A N 1
ATOM 2174 C CA . ASP A 1 268 ? -4.924 16.735 -13.401 1.00 87.56 268 ASP A CA 1
ATOM 2175 C C . ASP A 1 268 ? -5.430 16.475 -14.827 1.00 87.56 268 ASP A C 1
ATOM 2177 O O . ASP A 1 268 ? -6.549 15.981 -14.999 1.00 87.56 268 ASP A O 1
ATOM 2181 N N . VAL A 1 269 ? -4.565 16.710 -15.824 1.00 87.31 269 VAL A N 1
ATOM 2182 C CA . VAL A 1 269 ? -4.800 16.335 -17.224 1.00 87.31 269 VAL A CA 1
ATOM 2183 C C . VAL A 1 269 ? -4.810 14.815 -17.391 1.00 87.31 269 VAL A C 1
ATOM 2185 O O . VAL A 1 269 ? -5.733 14.284 -18.002 1.00 87.31 269 VAL A O 1
ATOM 2188 N N . ALA A 1 270 ? -3.836 14.086 -16.838 1.00 88.19 270 ALA A N 1
ATOM 2189 C CA . ALA A 1 270 ? -3.757 12.634 -17.012 1.00 88.19 270 ALA A CA 1
ATOM 2190 C C . ALA A 1 270 ? -5.007 11.897 -16.493 1.00 88.19 270 ALA A C 1
ATOM 2192 O O . ALA A 1 270 ? -5.546 11.031 -17.183 1.00 88.19 270 ALA A O 1
ATOM 2193 N N . LEU A 1 271 ? -5.500 12.274 -15.310 1.00 88.56 271 LEU A N 1
ATOM 2194 C CA . LEU A 1 271 ? -6.708 11.717 -14.703 1.00 88.56 271 LEU A CA 1
ATOM 2195 C C . LEU A 1 271 ? -7.976 12.197 -15.422 1.00 88.56 271 LEU A C 1
ATOM 2197 O O . LEU A 1 271 ? -8.759 11.365 -15.874 1.00 88.56 271 LEU A O 1
ATOM 2201 N N . GLY A 1 272 ? -8.162 13.517 -15.547 1.00 86.25 272 GLY A N 1
ATOM 2202 C CA . GLY A 1 272 ? -9.404 14.131 -16.041 1.00 86.25 272 GLY A CA 1
ATOM 2203 C C . GLY A 1 272 ? -9.584 14.132 -17.563 1.00 86.25 272 GLY A C 1
ATOM 2204 O O . GLY A 1 272 ? -10.650 14.507 -18.039 1.00 86.25 272 GLY A O 1
ATOM 2205 N N . ARG A 1 273 ? -8.561 13.744 -18.337 1.00 84.75 273 ARG A N 1
ATOM 2206 C CA . ARG A 1 273 ? -8.642 13.579 -19.801 1.00 84.75 273 ARG A CA 1
ATOM 2207 C C . ARG A 1 273 ? -8.566 12.117 -20.230 1.00 84.75 273 ARG A C 1
ATOM 2209 O O . ARG A 1 273 ? -9.320 11.713 -21.106 1.00 84.75 273 ARG A O 1
ATOM 2216 N N . TYR A 1 274 ? -7.683 11.330 -19.608 1.00 85.50 274 TYR A N 1
ATOM 2217 C CA . TYR A 1 274 ? -7.375 9.975 -20.073 1.00 85.50 274 TYR A CA 1
ATOM 2218 C C . TYR A 1 274 ? -7.850 8.881 -19.114 1.00 85.50 274 TYR A C 1
ATOM 2220 O O . TYR A 1 274 ? -8.791 8.159 -19.439 1.00 85.50 274 TYR A O 1
ATOM 2228 N N . ILE A 1 275 ? -7.241 8.765 -17.928 1.00 88.44 275 ILE A N 1
ATOM 2229 C CA . ILE A 1 275 ? -7.399 7.587 -17.057 1.00 88.44 275 ILE A CA 1
ATOM 2230 C C . ILE A 1 275 ? -8.845 7.444 -16.570 1.00 88.44 275 ILE A C 1
ATOM 2232 O O . ILE A 1 275 ? -9.471 6.404 -16.779 1.00 88.44 275 ILE A O 1
ATOM 2236 N N . CYS A 1 276 ? -9.420 8.485 -15.961 1.00 88.44 276 CYS A N 1
ATOM 2237 C CA . CYS A 1 276 ? -10.775 8.379 -15.417 1.00 88.44 276 CYS A CA 1
ATOM 2238 C C . CYS A 1 276 ? -11.845 8.332 -16.516 1.00 88.44 276 CYS A C 1
ATOM 2240 O O . CYS A 1 276 ? -12.905 7.748 -16.324 1.00 88.44 276 CYS A O 1
ATOM 2242 N N . ARG A 1 277 ? -11.517 8.842 -17.708 1.00 82.56 277 ARG A N 1
ATOM 2243 C CA . ARG A 1 277 ? -12.370 8.809 -18.902 1.00 82.56 277 ARG A CA 1
ATOM 2244 C C . ARG A 1 277 ? -12.166 7.553 -19.770 1.00 82.56 277 ARG A C 1
ATOM 2246 O O . ARG A 1 277 ? -12.732 7.477 -20.859 1.00 82.56 277 ARG A O 1
ATOM 2253 N N . ARG A 1 278 ? -11.371 6.578 -19.294 1.00 83.75 278 ARG A N 1
ATOM 2254 C CA . ARG A 1 278 ? -11.048 5.284 -19.940 1.00 83.75 278 ARG A CA 1
ATOM 2255 C C . ARG A 1 278 ? -10.494 5.418 -21.378 1.00 83.75 278 ARG A C 1
ATOM 2257 O O . ARG A 1 278 ? -10.657 4.518 -22.198 1.00 83.75 278 ARG A O 1
ATOM 2264 N N . GLN A 1 279 ? -9.833 6.539 -21.682 1.00 80.38 279 GLN A N 1
ATOM 2265 C CA . GLN A 1 279 ? -9.196 6.797 -22.981 1.00 80.38 279 GLN A CA 1
ATOM 2266 C C . GLN A 1 279 ? -7.762 6.251 -23.021 1.00 80.38 279 GLN A C 1
ATOM 2268 O O . GLN A 1 279 ? -7.116 6.074 -21.985 1.00 80.38 279 GLN A O 1
ATOM 2273 N N . THR A 1 280 ? -7.236 6.034 -24.226 1.00 80.69 280 THR A N 1
ATOM 2274 C CA . THR A 1 280 ? -5.839 5.636 -24.441 1.00 80.69 280 THR A CA 1
ATOM 2275 C C . THR A 1 280 ? -4.870 6.705 -23.927 1.00 80.69 280 THR A C 1
ATOM 2277 O O . THR A 1 280 ? -5.024 7.897 -24.194 1.00 80.69 280 THR A O 1
ATOM 2280 N N . LEU A 1 281 ? -3.849 6.288 -23.170 1.00 84.62 281 LEU A N 1
ATOM 2281 C CA . LEU A 1 281 ? -2.781 7.196 -22.747 1.00 84.62 281 LEU A CA 1
ATOM 2282 C C . LEU A 1 281 ? -1.946 7.617 -23.970 1.00 84.62 281 LEU A C 1
ATOM 2284 O O . LEU A 1 281 ? -1.594 6.760 -24.782 1.00 84.62 281 LEU A O 1
ATOM 2288 N N . PRO A 1 282 ? -1.612 8.910 -24.121 1.00 80.06 282 PRO A N 1
ATOM 2289 C CA . PRO A 1 282 ? -0.970 9.408 -25.330 1.00 80.06 282 PRO A CA 1
ATOM 2290 C C . PRO A 1 282 ? 0.537 9.109 -25.363 1.00 80.06 282 PRO A C 1
ATOM 2292 O O . PRO A 1 282 ? 1.199 9.025 -24.322 1.00 80.06 282 PRO A O 1
ATOM 2295 N N . CYS A 1 283 ? 1.084 8.997 -26.575 1.00 77.12 283 CYS A N 1
ATOM 2296 C CA . CYS A 1 283 ? 2.500 8.738 -26.833 1.00 77.12 283 CYS A CA 1
ATOM 2297 C C . CYS A 1 283 ? 3.120 9.811 -27.726 1.00 77.12 283 CYS A C 1
ATOM 2299 O O . CYS A 1 283 ? 2.473 10.312 -28.644 1.00 77.12 283 CYS A O 1
ATOM 2301 N N . PHE A 1 284 ? 4.381 10.146 -27.451 1.00 68.69 284 PHE A N 1
ATOM 2302 C CA . PHE A 1 284 ? 5.082 11.286 -28.036 1.00 68.69 284 PHE A CA 1
ATOM 2303 C C . PHE A 1 284 ? 6.523 10.882 -28.362 1.00 68.69 284 PHE A C 1
ATOM 2305 O O . PHE A 1 284 ? 7.248 10.471 -27.460 1.00 68.69 284 PHE A O 1
ATOM 2312 N N . ASP A 1 285 ? 6.927 10.950 -29.632 1.00 60.25 285 ASP A N 1
ATOM 2313 C CA . ASP A 1 285 ? 8.294 10.663 -30.104 1.00 60.25 285 ASP A CA 1
ATOM 2314 C C . ASP A 1 285 ? 8.886 9.341 -29.557 1.00 60.25 285 ASP A C 1
ATOM 2316 O O . ASP A 1 285 ? 10.024 9.266 -29.096 1.00 60.25 285 ASP A O 1
ATOM 2320 N N . GLY A 1 286 ? 8.066 8.282 -29.554 1.00 62.81 286 GLY A N 1
ATOM 2321 C CA . GLY A 1 286 ? 8.416 6.953 -29.030 1.00 62.81 286 GLY A CA 1
ATOM 2322 C C . GLY A 1 286 ? 8.289 6.786 -27.507 1.00 62.81 286 GLY A C 1
ATOM 2323 O O . GLY A 1 286 ? 8.470 5.680 -27.000 1.00 62.81 286 GLY A O 1
ATOM 2324 N N . ALA A 1 287 ? 7.942 7.839 -26.763 1.00 61.28 287 ALA A N 1
ATOM 2325 C CA . ALA A 1 287 ? 7.777 7.815 -25.313 1.00 61.28 287 ALA A CA 1
ATOM 2326 C C . ALA A 1 287 ? 6.302 8.001 -24.897 1.00 61.28 287 ALA A C 1
ATOM 2328 O O . ALA A 1 287 ? 5.709 9.070 -25.049 1.00 61.28 287 ALA A O 1
ATOM 2329 N N . CYS A 1 288 ? 5.698 6.946 -24.349 1.00 75.50 288 CYS A N 1
ATOM 2330 C CA . CYS A 1 288 ? 4.306 6.951 -23.893 1.00 75.50 288 CYS A CA 1
ATOM 2331 C C . CYS A 1 288 ? 4.138 7.480 -22.466 1.00 75.50 288 CYS A C 1
ATOM 2333 O O . CYS A 1 288 ? 4.954 7.201 -21.585 1.00 75.50 288 CYS A O 1
ATOM 2335 N N . LEU A 1 289 ? 3.026 8.173 -22.208 1.00 83.44 289 LEU A N 1
ATOM 2336 C CA . LEU A 1 289 ? 2.549 8.384 -20.846 1.00 83.44 289 LEU A CA 1
ATOM 2337 C C . LEU A 1 289 ? 2.085 7.037 -20.268 1.00 83.44 289 LEU A C 1
ATOM 2339 O O . LEU A 1 289 ? 1.321 6.319 -20.905 1.00 83.44 289 LEU A O 1
ATOM 2343 N N . THR A 1 290 ? 2.535 6.678 -19.064 1.00 86.06 290 THR A N 1
ATOM 2344 C CA . THR A 1 290 ? 2.208 5.384 -18.439 1.00 86.06 290 THR A CA 1
ATOM 2345 C C . THR A 1 290 ? 1.545 5.552 -17.076 1.00 86.06 290 THR A C 1
ATOM 2347 O O . THR A 1 290 ? 1.781 6.531 -16.364 1.00 86.06 290 THR A O 1
ATOM 2350 N N . LEU A 1 291 ? 0.754 4.551 -16.674 1.00 84.94 291 LEU A N 1
ATOM 2351 C CA . LEU A 1 291 ? 0.205 4.470 -15.316 1.00 84.94 291 LEU A CA 1
ATOM 2352 C C . LEU A 1 291 ? 1.320 4.416 -14.257 1.00 84.94 291 LEU A C 1
ATOM 2354 O O . LEU A 1 291 ? 1.187 5.030 -13.205 1.00 84.94 291 LEU A O 1
ATOM 2358 N N . ASP A 1 292 ? 2.455 3.767 -14.549 1.00 83.69 292 ASP A N 1
ATOM 2359 C CA . ASP A 1 292 ? 3.633 3.770 -13.667 1.00 83.69 292 ASP A CA 1
ATOM 2360 C C . ASP A 1 292 ? 4.178 5.195 -13.453 1.00 83.69 292 ASP A C 1
ATOM 2362 O O . ASP A 1 292 ? 4.433 5.592 -12.315 1.00 83.69 292 ASP A O 1
ATOM 2366 N N . TYR A 1 293 ? 4.267 6.011 -14.512 1.00 84.88 293 TYR A N 1
ATOM 2367 C CA . TYR A 1 293 ? 4.690 7.409 -14.397 1.00 84.88 293 TYR A CA 1
ATOM 2368 C C . TYR A 1 293 ? 3.717 8.246 -13.553 1.00 84.88 293 TYR A C 1
ATOM 2370 O O . TYR A 1 293 ? 4.157 8.940 -12.635 1.00 84.88 293 TYR A O 1
ATOM 2378 N N . ILE A 1 294 ? 2.403 8.158 -13.798 1.00 86.56 294 ILE A N 1
ATOM 2379 C CA . ILE A 1 294 ? 1.413 8.897 -12.992 1.00 86.56 294 ILE A CA 1
ATOM 2380 C C . ILE A 1 294 ? 1.390 8.388 -11.543 1.00 86.56 294 ILE A C 1
ATOM 2382 O O . ILE A 1 294 ? 1.301 9.195 -10.622 1.00 86.56 294 ILE A O 1
ATOM 2386 N N . GLY A 1 295 ? 1.576 7.086 -11.304 1.00 88.25 295 GLY A N 1
ATOM 2387 C CA . GLY A 1 295 ? 1.716 6.525 -9.957 1.00 88.25 295 GLY A CA 1
ATOM 2388 C C . GLY A 1 295 ? 2.950 7.066 -9.227 1.00 88.25 295 GLY A C 1
ATOM 2389 O O . GLY A 1 295 ? 2.884 7.399 -8.041 1.00 88.25 295 GLY A O 1
ATOM 2390 N N . GLN A 1 296 ? 4.065 7.252 -9.943 1.00 86.75 296 GLN A N 1
ATOM 2391 C CA . GLN A 1 296 ? 5.240 7.943 -9.411 1.00 86.75 296 GLN A CA 1
ATOM 2392 C C . GLN A 1 296 ? 4.960 9.426 -9.107 1.00 86.75 296 GLN A C 1
ATOM 2394 O O . GLN A 1 296 ? 5.448 9.902 -8.079 1.00 86.75 296 GLN A O 1
ATOM 2399 N N . LEU A 1 297 ? 4.162 10.132 -9.925 1.00 84.88 297 LEU A N 1
ATOM 2400 C CA . LEU A 1 297 ? 3.753 11.520 -9.658 1.00 84.88 297 LEU A CA 1
ATOM 2401 C C . LEU A 1 297 ? 2.855 11.646 -8.425 1.00 84.88 297 LEU A C 1
ATOM 2403 O O . LEU A 1 297 ? 3.123 12.488 -7.572 1.00 84.88 297 LEU A O 1
ATOM 2407 N N . ILE A 1 298 ? 1.827 10.803 -8.306 1.00 87.50 298 ILE A N 1
ATOM 2408 C CA . ILE A 1 298 ? 0.892 10.791 -7.169 1.00 87.50 298 ILE A CA 1
ATOM 2409 C C . ILE A 1 298 ? 1.662 10.552 -5.868 1.00 87.50 298 ILE A C 1
ATOM 2411 O O . ILE A 1 298 ? 1.505 11.278 -4.884 1.00 87.50 298 ILE A O 1
ATOM 2415 N N . ASN A 1 299 ? 2.578 9.583 -5.877 1.00 88.50 299 ASN A N 1
ATOM 2416 C CA . ASN A 1 299 ? 3.494 9.363 -4.768 1.00 88.50 299 ASN A CA 1
ATOM 2417 C C . ASN A 1 299 ? 4.362 10.600 -4.456 1.00 88.50 299 ASN A C 1
ATOM 2419 O O . ASN A 1 299 ? 4.466 10.983 -3.291 1.00 88.50 299 ASN A O 1
ATOM 2423 N N . GLU A 1 300 ? 5.024 11.176 -5.466 1.00 87.38 300 GLU A N 1
ATOM 2424 C CA . GLU A 1 300 ? 5.919 12.324 -5.281 1.00 87.38 300 GLU A CA 1
ATOM 2425 C C . GLU A 1 300 ? 5.141 13.470 -4.629 1.00 87.38 300 GLU A C 1
ATOM 2427 O O . GLU A 1 300 ? 5.569 13.965 -3.592 1.00 87.38 300 GLU A O 1
ATOM 2432 N N . THR A 1 301 ? 3.952 13.791 -5.151 1.00 85.44 301 THR A N 1
ATOM 2433 C CA . THR A 1 301 ? 2.993 14.754 -4.589 1.00 85.44 301 THR A CA 1
ATOM 2434 C C . THR A 1 301 ? 2.653 14.442 -3.126 1.00 85.44 301 THR A C 1
ATOM 2436 O O . THR A 1 301 ? 2.736 15.329 -2.272 1.00 85.44 301 THR A O 1
ATOM 2439 N N . THR A 1 302 ? 2.353 13.177 -2.812 1.00 89.44 302 THR A N 1
ATOM 2440 C CA . THR A 1 302 ? 1.958 12.708 -1.470 1.00 89.44 302 THR A CA 1
ATOM 2441 C C . THR A 1 302 ? 3.077 12.853 -0.431 1.00 89.44 302 THR A C 1
ATOM 2443 O O . THR A 1 302 ? 2.881 13.495 0.606 1.00 89.44 302 THR A O 1
ATOM 2446 N N . ILE A 1 303 ? 4.266 12.292 -0.696 1.00 87.00 303 ILE A N 1
ATOM 2447 C CA . ILE A 1 303 ? 5.420 12.358 0.225 1.00 87.00 303 ILE A CA 1
ATOM 2448 C C . ILE A 1 303 ? 5.815 13.806 0.471 1.00 87.00 303 ILE A C 1
ATOM 2450 O O . ILE A 1 303 ? 6.020 14.238 1.602 1.00 87.00 303 ILE A O 1
ATOM 2454 N N . ARG A 1 304 ? 5.900 14.571 -0.606 1.00 86.50 304 ARG A N 1
ATOM 2455 C CA . ARG A 1 304 ? 6.266 15.975 -0.596 1.00 86.50 304 ARG A CA 1
ATOM 2456 C C . ARG A 1 304 ? 5.257 16.841 0.162 1.00 86.50 304 ARG A C 1
ATOM 2458 O O . ARG A 1 304 ? 5.675 17.726 0.899 1.00 86.50 304 ARG A O 1
ATOM 2465 N N . GLY A 1 305 ? 3.954 16.596 0.008 1.00 87.69 305 GLY A N 1
ATOM 2466 C CA . GLY A 1 305 ? 2.909 17.286 0.769 1.00 87.69 305 GLY A CA 1
ATOM 2467 C C . GLY A 1 305 ? 3.020 17.035 2.278 1.00 87.69 305 GLY A C 1
ATOM 2468 O O . GLY A 1 305 ? 2.724 17.930 3.069 1.00 87.69 305 GLY A O 1
ATOM 2469 N N . LYS A 1 306 ? 3.513 15.850 2.673 1.00 90.19 306 LYS A N 1
ATOM 2470 C CA . LYS A 1 306 ? 3.871 15.517 4.060 1.00 90.19 306 LYS A CA 1
ATOM 2471 C C . LYS A 1 306 ? 5.137 16.271 4.496 1.00 90.19 306 LYS A C 1
ATOM 2473 O O . LYS A 1 306 ? 5.053 17.074 5.416 1.00 90.19 306 LYS A O 1
ATOM 2478 N N . VAL A 1 307 ? 6.246 16.161 3.754 1.00 89.69 307 VAL A N 1
ATOM 2479 C CA . VAL A 1 307 ? 7.509 16.885 4.034 1.00 89.69 307 VAL A CA 1
ATOM 2480 C C . VAL A 1 307 ? 7.306 18.399 4.158 1.00 89.69 307 VAL A C 1
ATOM 2482 O O . VAL A 1 307 ? 7.835 19.006 5.082 1.00 89.69 307 VAL A O 1
ATOM 2485 N N . MET A 1 308 ? 6.524 19.026 3.272 1.00 89.06 308 MET A N 1
ATOM 2486 C CA . MET A 1 308 ? 6.281 20.472 3.334 1.00 89.06 308 MET A CA 1
ATOM 2487 C C . MET A 1 308 ? 5.456 20.889 4.562 1.00 89.06 308 MET A C 1
ATOM 2489 O O . MET A 1 308 ? 5.625 21.998 5.057 1.00 89.06 308 MET A O 1
ATOM 2493 N N . TYR A 1 309 ? 4.570 20.023 5.058 1.00 92.06 309 TYR A N 1
ATOM 2494 C CA . TYR A 1 309 ? 3.793 20.266 6.276 1.00 92.06 309 TYR A CA 1
ATOM 2495 C C . TYR A 1 309 ? 4.610 20.000 7.552 1.00 92.06 309 TYR A C 1
ATOM 2497 O O . TYR A 1 309 ? 4.483 20.746 8.521 1.00 92.06 309 TYR A O 1
ATOM 2505 N N . ASP A 1 310 ? 5.455 18.968 7.542 1.00 88.81 310 ASP A N 1
ATOM 2506 C CA . ASP A 1 310 ? 6.281 18.577 8.686 1.00 88.81 310 ASP A CA 1
ATOM 2507 C C . ASP A 1 310 ? 7.459 19.555 8.891 1.00 88.81 310 ASP A C 1
ATOM 2509 O O . ASP A 1 310 ? 7.691 20.010 10.011 1.00 88.81 310 ASP A O 1
ATOM 2513 N N . GLU A 1 311 ? 8.138 19.987 7.816 1.00 86.19 311 GLU A N 1
ATOM 2514 C CA . GLU A 1 311 ? 9.151 21.064 7.816 1.00 86.19 311 GLU A CA 1
ATOM 2515 C C . GLU A 1 311 ? 8.500 22.472 7.907 1.00 86.19 311 GLU A C 1
ATOM 2517 O O . GLU A 1 311 ? 8.816 23.377 7.131 1.00 86.19 311 GLU A O 1
ATOM 2522 N N . GLY A 1 312 ? 7.550 22.666 8.826 1.00 70.94 312 GLY A N 1
ATOM 2523 C CA . GLY A 1 312 ? 6.639 23.821 8.845 1.00 70.94 312 GLY A CA 1
ATOM 2524 C C . GLY A 1 312 ? 7.265 25.211 8.998 1.00 70.94 312 GLY A C 1
ATOM 2525 O O . GLY A 1 312 ? 6.620 26.192 8.641 1.00 70.94 312 GLY A O 1
ATOM 2526 N N . ASP A 1 313 ? 8.505 25.307 9.477 1.00 76.94 313 ASP A N 1
ATOM 2527 C CA . ASP A 1 313 ? 9.240 26.578 9.580 1.00 76.94 313 ASP A CA 1
ATOM 2528 C C . ASP A 1 313 ? 9.871 26.997 8.235 1.00 76.94 313 ASP A C 1
ATOM 2530 O O . ASP A 1 313 ? 10.328 28.128 8.070 1.00 76.94 313 ASP A O 1
ATOM 2534 N N . ARG A 1 314 ? 9.905 26.080 7.256 1.00 82.19 314 ARG A N 1
ATOM 2535 C CA . ARG A 1 314 ? 10.509 26.263 5.925 1.00 82.19 314 ARG A CA 1
ATOM 2536 C C . ARG A 1 314 ? 9.481 26.549 4.823 1.00 82.19 314 ARG A C 1
ATOM 2538 O O . ARG A 1 314 ? 9.867 27.075 3.779 1.00 82.19 314 ARG A O 1
ATOM 2545 N N . TYR A 1 315 ? 8.208 26.205 5.029 1.00 89.00 315 TYR A N 1
ATOM 2546 C CA . TYR A 1 315 ? 7.137 26.350 4.034 1.00 89.00 315 TYR A CA 1
ATOM 2547 C C . TYR A 1 315 ? 5.838 26.837 4.671 1.00 89.00 315 TYR A C 1
ATOM 2549 O O . TYR A 1 315 ? 5.477 26.432 5.775 1.00 89.00 315 TYR A O 1
ATOM 2557 N N . ILE A 1 316 ? 5.039 27.593 3.920 1.00 91.75 316 ILE A N 1
ATOM 2558 C CA . ILE A 1 316 ? 3.729 28.073 4.392 1.00 91.75 316 ILE A CA 1
ATOM 2559 C C . ILE A 1 316 ? 2.702 26.938 4.592 1.00 91.75 316 ILE A C 1
ATOM 2561 O O . ILE A 1 316 ? 1.650 27.130 5.205 1.00 91.75 316 ILE A O 1
ATOM 2565 N N . ALA A 1 317 ? 3.009 25.736 4.095 1.00 92.62 317 ALA A N 1
ATOM 2566 C CA . ALA A 1 317 ? 2.130 24.572 4.040 1.00 92.62 317 ALA A CA 1
ATOM 2567 C C . ALA A 1 317 ? 1.519 24.157 5.389 1.00 92.62 317 ALA A C 1
ATOM 2569 O O . ALA A 1 317 ? 0.364 23.725 5.405 1.00 92.62 317 ALA A O 1
ATOM 2570 N N . ARG A 1 318 ? 2.260 24.270 6.504 1.00 93.25 318 ARG A N 1
ATOM 2571 C CA . ARG A 1 318 ? 1.760 23.918 7.848 1.00 93.25 318 ARG A CA 1
ATOM 2572 C C . ARG A 1 318 ? 0.729 24.932 8.338 1.00 93.25 318 ARG A C 1
ATOM 2574 O O . ARG A 1 318 ? -0.392 24.561 8.675 1.00 93.25 318 ARG A O 1
ATOM 2581 N N . ARG A 1 319 ? 1.083 26.222 8.283 1.00 92.81 319 ARG A N 1
ATOM 2582 C CA . ARG A 1 319 ? 0.218 27.366 8.624 1.00 92.81 319 ARG A CA 1
ATOM 2583 C C . ARG A 1 319 ? -1.078 27.368 7.811 1.00 92.81 319 ARG A C 1
ATOM 2585 O O . ARG A 1 319 ? -2.154 27.528 8.378 1.00 92.81 319 ARG A O 1
ATOM 2592 N N . LEU A 1 320 ? -0.971 27.129 6.505 1.00 93.62 320 LEU A N 1
ATOM 2593 C CA . LEU A 1 320 ? -2.106 27.046 5.589 1.00 93.62 320 LEU A CA 1
ATOM 2594 C C . LEU A 1 320 ? -3.045 25.875 5.923 1.00 93.62 320 LEU A C 1
ATOM 2596 O O . LEU A 1 320 ? -4.231 26.094 6.158 1.00 93.62 320 LEU A O 1
ATOM 2600 N N . GLN A 1 321 ? -2.526 24.644 5.982 1.00 94.50 321 GLN A N 1
ATOM 2601 C CA . GLN A 1 321 ? -3.370 23.452 6.138 1.00 94.50 321 GLN A CA 1
ATOM 2602 C C . GLN A 1 321 ? -4.029 23.364 7.523 1.00 94.50 321 GLN A C 1
ATOM 2604 O O . GLN A 1 321 ? -5.142 22.852 7.626 1.00 94.50 321 GLN A O 1
ATOM 2609 N N . LEU A 1 322 ? -3.405 23.918 8.573 1.00 94.75 322 LEU A N 1
ATOM 2610 C CA . LEU A 1 322 ? -4.038 24.058 9.890 1.00 94.75 322 LEU A CA 1
ATOM 2611 C C . LEU A 1 322 ? -5.276 24.968 9.843 1.00 94.75 322 LEU A C 1
ATOM 2613 O O . LEU A 1 322 ? -6.312 24.612 10.401 1.00 94.75 322 LEU A O 1
ATOM 2617 N N . VAL A 1 323 ? -5.205 26.103 9.139 1.00 93.44 323 VAL A N 1
ATOM 2618 C CA . VAL A 1 323 ? -6.350 27.016 8.956 1.00 93.44 323 VAL A CA 1
ATOM 2619 C C . VAL A 1 323 ? -7.428 26.408 8.050 1.00 93.44 323 VAL A C 1
ATOM 2621 O O . VAL A 1 323 ? -8.619 26.555 8.320 1.00 93.44 323 VAL A O 1
ATOM 2624 N N . GLU A 1 324 ? -7.041 25.666 7.011 1.00 93.81 324 GLU A N 1
ATOM 2625 C CA . GLU A 1 324 ? -7.999 24.979 6.137 1.00 93.81 324 GLU A CA 1
ATOM 2626 C C . GLU A 1 324 ? -8.736 23.837 6.864 1.00 93.81 324 GLU A C 1
ATOM 2628 O O . GLU A 1 324 ? -9.952 23.699 6.729 1.00 93.81 324 GLU A O 1
ATOM 2633 N N . ALA A 1 325 ? -8.047 23.062 7.707 1.00 95.25 325 ALA A N 1
ATOM 2634 C CA . ALA A 1 325 ? -8.696 22.072 8.566 1.00 95.25 325 ALA A CA 1
ATOM 2635 C C . ALA A 1 325 ? -9.591 22.730 9.634 1.00 95.25 325 ALA A C 1
ATOM 2637 O O . ALA A 1 325 ? -10.702 22.252 9.879 1.00 95.25 325 ALA A O 1
ATOM 2638 N N . TYR A 1 326 ? -9.152 23.853 10.226 1.00 95.19 326 TYR A N 1
ATOM 2639 C CA . TYR A 1 326 ? -9.944 24.629 11.189 1.00 95.19 326 TYR A CA 1
ATOM 2640 C C . TYR A 1 326 ? -11.322 24.994 10.626 1.00 95.19 326 TYR A C 1
ATOM 2642 O O . TYR A 1 326 ? -12.319 24.865 11.331 1.00 95.19 326 TYR A O 1
ATOM 2650 N N . GLY A 1 327 ? -11.403 25.394 9.352 1.00 92.94 327 GLY A N 1
ATOM 2651 C CA . GLY A 1 327 ? -12.648 25.815 8.704 1.00 92.94 327 GLY A CA 1
ATOM 2652 C C . GLY A 1 327 ? -13.804 24.816 8.815 1.00 92.94 327 GLY A C 1
ATOM 2653 O O . GLY A 1 327 ? -14.923 25.206 9.149 1.00 92.94 327 GLY A O 1
ATOM 2654 N N . VAL A 1 328 ? -13.534 23.528 8.583 1.00 94.94 328 VAL A N 1
ATOM 2655 C CA . VAL A 1 328 ? -14.544 22.461 8.691 1.00 94.94 328 VAL A CA 1
ATOM 2656 C C . VAL A 1 328 ? -14.661 21.945 10.129 1.00 94.94 328 VAL A C 1
ATOM 2658 O O . VAL A 1 328 ? -15.779 21.765 10.616 1.00 94.94 328 VAL A O 1
ATOM 2661 N N . LEU A 1 329 ? -13.544 21.761 10.846 1.00 95.94 329 LEU A N 1
ATOM 2662 C CA . LEU A 1 329 ? -13.565 21.273 12.233 1.00 95.94 329 LEU A CA 1
ATOM 2663 C C . LEU A 1 329 ? -14.299 22.239 13.182 1.00 95.94 329 LEU A C 1
ATOM 2665 O O . LEU A 1 329 ? -15.005 21.780 14.080 1.00 95.94 329 LEU A O 1
ATOM 2669 N N . TYR A 1 330 ? -14.225 23.554 12.938 1.00 95.56 330 TYR A N 1
ATOM 2670 C CA . TYR A 1 330 ? -15.022 24.576 13.625 1.00 95.56 330 TYR A CA 1
ATOM 2671 C C . TYR A 1 330 ? -16.527 24.291 13.516 1.00 95.56 330 TYR A C 1
ATOM 2673 O O . TYR A 1 330 ? -17.230 24.299 14.525 1.00 95.56 330 TYR A O 1
ATOM 2681 N N . HIS A 1 331 ? -17.040 24.002 12.315 1.00 95.62 331 HIS A N 1
ATOM 2682 C CA . HIS A 1 331 ? -18.474 23.750 12.107 1.00 95.62 331 HIS A CA 1
ATOM 2683 C C . HIS A 1 331 ? -18.933 22.418 12.711 1.00 95.62 331 HIS A C 1
ATOM 2685 O O . HIS A 1 331 ? -20.064 22.323 13.196 1.00 95.62 331 HIS A O 1
ATOM 2691 N N . ILE A 1 332 ? -18.063 21.403 12.711 1.00 96.56 332 ILE A N 1
ATOM 2692 C CA . ILE A 1 332 ? -18.309 20.110 13.366 1.00 96.56 332 ILE A CA 1
ATOM 2693 C C . ILE A 1 332 ? -18.389 20.316 14.891 1.00 96.56 332 ILE A C 1
ATOM 2695 O O . ILE A 1 332 ? -19.347 19.874 15.525 1.00 96.56 332 ILE A O 1
ATOM 2699 N N . ALA A 1 333 ? -17.471 21.089 15.482 1.00 95.69 333 ALA A N 1
ATOM 2700 C CA . ALA A 1 333 ? -17.523 21.464 16.899 1.00 95.69 333 ALA A CA 1
ATOM 2701 C C . ALA A 1 333 ? -18.745 22.350 17.241 1.00 95.69 333 ALA A C 1
ATOM 2703 O O . ALA A 1 333 ? -19.427 22.121 18.239 1.00 95.69 333 ALA A O 1
ATOM 2704 N N . GLU A 1 334 ? -19.109 23.313 16.387 1.00 94.88 334 GLU A N 1
ATOM 2705 C CA . GLU A 1 334 ? -20.326 24.120 16.564 1.00 94.88 334 GLU A CA 1
ATOM 2706 C C . GLU A 1 334 ? -21.598 23.245 16.519 1.00 94.88 334 GLU A C 1
ATOM 2708 O O . GLU A 1 334 ? -22.581 23.518 17.214 1.00 94.88 334 GLU A O 1
ATOM 2713 N N . THR A 1 335 ? -21.572 22.150 15.753 1.00 95.25 335 THR A N 1
ATOM 2714 C CA . THR A 1 335 ? -22.650 21.149 15.696 1.00 95.25 335 THR A CA 1
ATOM 2715 C C . THR A 1 335 ? -22.766 20.342 16.991 1.00 95.25 335 THR A C 1
ATOM 2717 O O . THR A 1 335 ? -23.885 20.135 17.460 1.00 95.25 335 THR A O 1
ATOM 2720 N N . VAL A 1 336 ? -21.654 19.999 17.655 1.00 94.62 336 VAL A N 1
ATOM 2721 C CA . VAL A 1 336 ? -21.672 19.437 19.025 1.00 94.62 336 VAL A CA 1
ATOM 2722 C C . VAL A 1 336 ? -22.396 20.387 19.987 1.00 94.62 336 VAL A C 1
ATOM 2724 O O . VAL A 1 336 ? -23.302 19.969 20.715 1.00 94.62 336 VAL A O 1
ATOM 2727 N N . GLY A 1 337 ? -22.054 21.679 19.954 1.00 91.69 337 GLY A N 1
ATOM 2728 C CA . GLY A 1 337 ? -22.708 22.708 20.769 1.00 91.69 337 GLY A CA 1
ATOM 2729 C C . GLY A 1 337 ? -24.217 22.816 20.510 1.00 91.69 337 GLY A C 1
ATOM 2730 O O . GLY A 1 337 ? -25.005 22.896 21.456 1.00 91.69 337 GLY A O 1
ATOM 2731 N N . LYS A 1 338 ? -24.642 22.745 19.241 1.00 91.12 338 LYS A N 1
ATOM 2732 C CA . LYS A 1 338 ? -26.064 22.717 18.848 1.00 91.12 338 LYS A CA 1
ATOM 2733 C C . LYS A 1 338 ? -26.782 21.473 19.383 1.00 91.12 338 LYS A C 1
ATOM 2735 O O . LYS A 1 338 ? -27.852 21.615 19.969 1.00 91.12 338 LYS A O 1
ATOM 2740 N N . LEU A 1 339 ? -26.192 20.283 19.244 1.00 91.75 339 LEU A N 1
ATOM 2741 C CA . LEU A 1 339 ? -26.788 19.019 19.701 1.00 91.75 339 LEU A CA 1
ATOM 2742 C C . LEU A 1 339 ? -26.947 18.948 21.229 1.00 91.75 339 LEU A C 1
ATOM 2744 O O . LEU A 1 339 ? -27.967 18.435 21.696 1.00 91.75 339 LEU A O 1
ATOM 2748 N N . ARG A 1 340 ? -25.997 19.510 21.998 1.00 89.69 340 ARG A N 1
ATOM 2749 C CA . ARG A 1 340 ? -26.130 19.676 23.460 1.00 89.69 340 ARG A CA 1
ATOM 2750 C C . ARG A 1 340 ? -27.206 20.696 23.844 1.00 89.69 340 ARG A C 1
ATOM 2752 O O . ARG A 1 340 ? -27.925 20.477 24.813 1.00 89.69 340 ARG A O 1
ATOM 2759 N N . LYS A 1 341 ? -27.319 21.814 23.112 1.00 89.62 341 LYS A N 1
ATOM 2760 C CA . LYS A 1 341 ? -28.309 22.870 23.398 1.00 89.62 341 LYS A CA 1
ATOM 2761 C C . LYS A 1 341 ? -29.742 22.454 23.043 1.00 89.62 341 LYS A C 1
ATOM 2763 O O . LYS A 1 341 ? -30.681 22.910 23.690 1.00 89.62 341 LYS A O 1
ATOM 2768 N N . PHE A 1 342 ? -29.914 21.599 22.035 1.00 89.44 342 PHE A N 1
ATOM 2769 C CA . PHE A 1 342 ? -31.217 21.188 21.511 1.00 89.44 342 PHE A CA 1
ATOM 2770 C C . PHE A 1 342 ? -31.351 19.646 21.489 1.00 89.44 342 PHE A C 1
ATOM 2772 O O . PHE A 1 342 ? -31.144 19.022 20.446 1.00 89.44 342 PHE A O 1
ATOM 2779 N N . PRO A 1 343 ? -31.722 18.996 22.613 1.00 83.31 343 PRO A N 1
ATOM 2780 C CA . PRO A 1 343 ? -31.726 17.527 22.750 1.00 83.31 343 PRO A CA 1
ATOM 2781 C C . PRO A 1 343 ? -32.781 16.789 21.896 1.00 83.31 343 PRO A C 1
ATOM 2783 O O . PRO A 1 343 ? -32.676 15.578 21.692 1.00 83.31 343 PRO A O 1
ATOM 2786 N N . HIS A 1 344 ? -33.768 17.518 21.364 1.00 86.12 344 HIS A N 1
ATOM 2787 C CA . HIS A 1 344 ? -34.796 17.021 20.434 1.00 86.12 344 HIS A CA 1
ATOM 2788 C C . HIS A 1 344 ? -34.525 17.427 18.972 1.00 86.12 344 HIS A C 1
ATOM 2790 O O . HIS A 1 344 ? -35.415 17.356 18.130 1.00 86.12 344 HIS A O 1
ATOM 2796 N N . THR A 1 345 ? -33.324 17.929 18.664 1.00 89.44 345 THR A N 1
ATOM 2797 C CA . THR A 1 345 ? -32.897 18.257 17.295 1.00 89.44 345 THR A CA 1
ATOM 2798 C C . THR A 1 345 ? -31.848 17.260 16.821 1.00 89.44 345 THR A C 1
ATOM 2800 O O . THR A 1 345 ? -30.874 17.001 17.531 1.00 89.44 345 THR A O 1
ATOM 2803 N N . ASN A 1 346 ? -32.034 16.737 15.612 1.00 92.69 346 ASN A N 1
ATOM 2804 C CA . ASN A 1 346 ? -31.042 15.951 14.885 1.00 92.69 346 ASN A CA 1
ATOM 2805 C C . ASN A 1 346 ? -30.403 16.811 13.790 1.00 92.69 346 ASN A C 1
ATOM 2807 O O . ASN A 1 346 ? -31.030 17.756 13.309 1.00 92.69 346 ASN A O 1
ATOM 2811 N N . VAL A 1 347 ? -29.173 16.499 13.376 1.00 95.00 347 VAL A N 1
ATOM 2812 C CA . VAL A 1 347 ? -28.441 17.307 12.381 1.00 95.00 347 VAL A CA 1
ATOM 2813 C C . VAL A 1 347 ? -27.955 16.469 11.200 1.00 95.00 347 VAL A C 1
ATOM 2815 O O . VAL A 1 347 ? -27.330 15.429 11.380 1.00 95.00 347 VAL A O 1
ATOM 2818 N N . ILE A 1 348 ? -28.180 16.972 9.986 1.00 96.25 348 ILE A N 1
ATOM 2819 C CA . ILE A 1 348 ? -27.444 16.580 8.781 1.00 96.25 348 ILE A CA 1
ATOM 2820 C C . ILE A 1 348 ? -26.658 17.803 8.310 1.00 96.25 348 ILE A C 1
ATOM 2822 O O . ILE A 1 348 ? -27.225 18.866 8.052 1.00 96.25 348 ILE A O 1
ATOM 2826 N N . GLN A 1 349 ? -25.346 17.656 8.188 1.00 97.62 349 GLN A N 1
ATOM 2827 C CA . GLN A 1 349 ? -24.448 18.701 7.712 1.00 97.62 349 GLN A CA 1
ATOM 2828 C C . GLN A 1 349 ? -23.630 18.174 6.534 1.00 97.62 349 GLN A C 1
ATOM 2830 O O . GLN A 1 349 ? -23.037 17.105 6.622 1.00 97.62 349 GLN A O 1
ATOM 2835 N N . ILE A 1 350 ? -23.619 18.902 5.420 1.00 98.19 350 ILE A N 1
ATOM 2836 C CA . ILE A 1 350 ? -22.991 18.477 4.164 1.00 98.19 350 ILE A CA 1
ATOM 2837 C C . ILE A 1 350 ? -22.035 19.571 3.681 1.00 98.19 350 ILE A C 1
ATOM 2839 O O . ILE A 1 350 ? -22.423 20.734 3.565 1.00 98.19 350 ILE A O 1
ATOM 2843 N N . PHE A 1 351 ? -20.799 19.186 3.366 1.00 97.69 351 PHE A N 1
ATOM 2844 C CA . PHE A 1 351 ? -19.759 20.044 2.809 1.00 97.69 351 PHE A CA 1
ATOM 2845 C C . PHE A 1 351 ? -19.304 19.516 1.444 1.00 97.69 351 PHE A C 1
ATOM 2847 O O . PHE A 1 351 ? -18.712 18.438 1.359 1.00 97.69 351 PHE A O 1
ATOM 2854 N N . SER A 1 352 ? -19.550 20.295 0.388 1.00 96.94 352 SER A N 1
ATOM 2855 C CA . SER A 1 352 ? -19.097 19.993 -0.973 1.00 96.94 352 SER A CA 1
ATOM 2856 C C . SER A 1 352 ? -17.856 20.811 -1.336 1.00 96.94 352 SER A C 1
ATOM 2858 O O . SER A 1 352 ? -17.908 22.036 -1.531 1.00 96.94 352 SER A O 1
ATOM 2860 N N . GLY A 1 353 ? -16.716 20.125 -1.404 1.00 91.38 353 GLY A N 1
ATOM 2861 C CA . GLY A 1 353 ? -15.401 20.746 -1.484 1.00 91.38 353 GLY A CA 1
ATOM 2862 C C . GLY A 1 353 ? -14.455 20.135 -2.511 1.00 91.38 353 GLY A C 1
ATOM 2863 O O . GLY A 1 353 ? -14.815 19.341 -3.379 1.00 91.38 353 GLY A O 1
ATOM 2864 N N . HIS A 1 354 ? -13.208 20.575 -2.417 1.00 86.56 354 HIS A N 1
ATOM 2865 C CA . HIS A 1 354 ? -12.106 20.176 -3.287 1.00 86.56 354 HIS A CA 1
ATOM 2866 C C . HIS A 1 354 ? -11.161 19.219 -2.535 1.00 86.56 354 HIS A C 1
ATOM 2868 O O . HIS A 1 354 ? -11.317 18.989 -1.334 1.00 86.56 354 HIS A O 1
ATOM 2874 N N . ASP A 1 355 ? -10.123 18.719 -3.202 1.00 80.06 355 ASP A N 1
ATOM 2875 C CA . ASP A 1 355 ? -8.967 18.099 -2.520 1.00 80.06 355 ASP A CA 1
ATOM 2876 C C . ASP A 1 355 ? -8.376 19.024 -1.438 1.00 80.06 355 ASP A C 1
ATOM 2878 O O . ASP A 1 355 ? -8.168 18.568 -0.319 1.00 80.06 355 ASP A O 1
ATOM 2882 N N . VAL A 1 356 ? -8.256 20.336 -1.688 1.00 84.94 356 VAL A N 1
ATOM 2883 C CA . VAL A 1 356 ? -7.872 21.357 -0.679 1.00 84.94 356 VAL A CA 1
ATOM 2884 C C . VAL A 1 356 ? -8.887 21.585 0.467 1.00 84.94 356 VAL A C 1
ATOM 2886 O O . VAL A 1 356 ? -8.748 22.530 1.236 1.00 84.94 356 VAL A O 1
ATOM 2889 N N . MET A 1 357 ? -9.899 20.723 0.611 1.00 92.00 357 MET A N 1
ATOM 2890 C CA . MET A 1 357 ? -10.693 20.563 1.839 1.00 92.00 357 MET A CA 1
ATOM 2891 C C . MET A 1 357 ? -10.362 19.230 2.531 1.00 92.00 357 MET A C 1
ATOM 2893 O O . MET A 1 357 ? -10.089 19.201 3.728 1.00 92.00 357 MET A O 1
ATOM 2897 N N . VAL A 1 358 ? -10.368 18.125 1.778 1.00 93.44 358 VAL A N 1
ATOM 2898 C CA . VAL A 1 358 ? -10.184 16.764 2.315 1.00 93.44 358 VAL A CA 1
ATOM 2899 C C . VAL A 1 358 ? -8.729 16.494 2.726 1.00 93.44 358 VAL A C 1
ATOM 2901 O O . VAL A 1 358 ? -8.489 15.973 3.813 1.00 93.44 358 VAL A O 1
ATOM 2904 N N . ALA A 1 359 ? -7.750 16.887 1.908 1.00 92.81 359 ALA A N 1
ATOM 2905 C CA . ALA A 1 359 ? -6.329 16.656 2.173 1.00 92.81 359 ALA A CA 1
ATOM 2906 C C . ALA A 1 359 ? -5.813 17.391 3.433 1.00 92.81 359 ALA A C 1
ATOM 2908 O O . ALA A 1 359 ? -5.183 16.733 4.267 1.00 92.81 359 ALA A O 1
ATOM 2909 N N . PRO A 1 360 ? -6.112 18.693 3.661 1.00 94.50 360 PRO A N 1
ATOM 2910 C CA . PRO A 1 360 ? -5.761 19.359 4.917 1.00 94.50 360 PRO A CA 1
ATOM 2911 C C . PRO A 1 360 ? -6.401 18.690 6.138 1.00 94.50 360 PRO A C 1
ATOM 2913 O O . PRO A 1 360 ? -5.719 18.463 7.132 1.00 94.50 360 PRO A O 1
ATOM 2916 N N . LEU A 1 361 ? -7.683 18.305 6.057 1.00 94.81 361 LEU A N 1
ATOM 2917 C CA . LEU A 1 361 ? -8.382 17.629 7.156 1.00 94.81 361 LEU A CA 1
ATOM 2918 C C . LEU A 1 361 ? -7.709 16.313 7.557 1.00 94.81 361 LEU A C 1
ATOM 2920 O O . LEU A 1 361 ? -7.445 16.099 8.740 1.00 94.81 361 LEU A O 1
ATOM 2924 N N . LEU A 1 362 ? -7.399 15.447 6.589 1.00 95.88 362 LEU A N 1
ATOM 2925 C CA . LEU A 1 362 ? -6.726 14.173 6.856 1.00 95.88 362 LEU A CA 1
ATOM 2926 C C . LEU A 1 362 ? -5.331 14.402 7.454 1.00 95.88 362 LEU A C 1
ATOM 2928 O O . LEU A 1 362 ? -5.003 13.796 8.475 1.00 95.88 362 LEU A O 1
ATOM 2932 N N . ARG A 1 363 ? -4.551 15.342 6.897 1.00 94.25 363 ARG A N 1
ATOM 2933 C CA . ARG A 1 363 ? -3.203 15.661 7.392 1.00 94.25 363 ARG A CA 1
ATOM 2934 C C . ARG A 1 363 ? -3.220 16.199 8.827 1.00 94.25 363 ARG A C 1
ATOM 2936 O O . ARG A 1 363 ? -2.427 15.754 9.652 1.00 94.25 363 ARG A O 1
ATOM 2943 N N . VAL A 1 364 ? -4.152 17.098 9.151 1.00 94.50 364 VAL A N 1
ATOM 2944 C CA . VAL A 1 364 ? -4.273 17.715 10.485 1.00 94.50 364 VAL A CA 1
ATOM 2945 C C . VAL A 1 364 ? -4.855 16.756 11.528 1.00 94.50 364 VAL A C 1
ATOM 2947 O O . VAL A 1 364 ? -4.477 16.837 12.695 1.00 94.50 364 VAL A O 1
ATOM 2950 N N . MET A 1 365 ? -5.692 15.792 11.128 1.00 94.75 365 MET A N 1
ATOM 2951 C CA . MET A 1 365 ? -6.119 14.678 11.992 1.00 94.75 365 MET A CA 1
ATOM 2952 C C . MET A 1 365 ? -5.044 13.586 12.167 1.00 94.75 365 MET A C 1
ATOM 2954 O O . MET A 1 365 ? -5.231 12.674 12.973 1.00 94.75 365 MET A O 1
ATOM 2958 N N . GLY A 1 366 ? -3.921 13.648 11.442 1.00 93.19 366 GLY A N 1
ATOM 2959 C CA . GLY A 1 366 ? -2.863 12.631 11.487 1.00 93.19 366 GLY A CA 1
ATOM 2960 C C . GLY A 1 366 ? -3.227 11.318 10.782 1.00 93.19 366 GLY A C 1
ATOM 2961 O O . GLY A 1 366 ? -2.757 10.255 11.188 1.00 93.19 366 GLY A O 1
ATOM 2962 N N . ILE A 1 367 ? -4.082 11.382 9.759 1.00 94.25 367 ILE A N 1
ATOM 2963 C CA . ILE A 1 367 ? -4.493 10.250 8.922 1.00 94.25 367 ILE A CA 1
ATOM 2964 C C . ILE A 1 367 ? -3.637 10.234 7.652 1.00 94.25 367 ILE A C 1
ATOM 2966 O O . ILE A 1 367 ? -3.462 11.267 7.010 1.00 94.25 367 ILE A O 1
ATOM 2970 N N . GLU A 1 368 ? -3.114 9.068 7.270 1.00 89.94 368 GLU A N 1
ATOM 2971 C CA . GLU A 1 368 ? -2.385 8.918 6.005 1.00 89.94 368 GLU A CA 1
ATOM 2972 C C . GLU A 1 368 ? -3.348 8.755 4.822 1.00 89.94 368 GLU A C 1
ATOM 2974 O O . GLU A 1 368 ? -4.381 8.092 4.928 1.00 89.94 368 GLU A O 1
ATOM 2979 N N . PHE A 1 369 ? -3.015 9.388 3.697 1.00 91.69 369 PHE A N 1
ATOM 2980 C CA . PHE A 1 369 ? -3.846 9.450 2.498 1.00 91.69 369 PHE A CA 1
ATOM 2981 C C . PHE A 1 369 ? -2.983 9.683 1.249 1.00 91.69 369 PHE A C 1
ATOM 2983 O O . PHE A 1 369 ? -1.817 10.064 1.355 1.00 91.69 369 PHE A O 1
ATOM 2990 N N . ILE A 1 370 ? -3.573 9.459 0.074 1.00 89.00 370 ILE A N 1
ATOM 2991 C CA . ILE A 1 370 ? -2.970 9.726 -1.237 1.00 89.00 370 ILE A CA 1
ATOM 2992 C C . ILE A 1 370 ? -3.347 11.144 -1.683 1.00 89.00 370 ILE A C 1
ATOM 2994 O O . ILE A 1 370 ? -4.504 11.534 -1.560 1.00 89.00 370 ILE A O 1
ATOM 2998 N N . ASP A 1 371 ? -2.382 11.910 -2.190 1.00 85.81 371 ASP A N 1
ATOM 2999 C CA . ASP A 1 371 ? -2.537 13.310 -2.600 1.00 85.81 371 ASP A CA 1
ATOM 3000 C C . ASP A 1 371 ? -2.426 13.427 -4.142 1.00 85.81 371 ASP A C 1
ATOM 3002 O O . ASP A 1 371 ? -1.364 13.104 -4.688 1.00 85.81 371 ASP A O 1
ATOM 3006 N N . PRO A 1 372 ? -3.478 13.858 -4.873 1.00 86.56 372 PRO A N 1
ATOM 3007 C CA . PRO A 1 372 ? -4.804 14.248 -4.381 1.00 86.56 372 PRO A CA 1
ATOM 3008 C C . PRO A 1 372 ? -5.664 13.058 -3.902 1.00 86.56 372 PRO A C 1
ATOM 3010 O O . PRO A 1 372 ? -5.574 11.970 -4.477 1.00 86.56 372 PRO A O 1
ATOM 3013 N N . PRO A 1 373 ? -6.575 13.275 -2.929 1.00 91.25 373 PRO A N 1
ATOM 3014 C CA . PRO A 1 373 ? -7.621 12.314 -2.583 1.00 91.25 373 PRO A CA 1
ATOM 3015 C C . PRO A 1 373 ? -8.484 11.921 -3.790 1.00 91.25 373 PRO A C 1
ATOM 3017 O O . PRO A 1 373 ? -8.691 12.722 -4.706 1.00 91.25 373 PRO A O 1
ATOM 3020 N N . HIS A 1 374 ? -9.023 10.700 -3.759 1.00 91.44 374 HIS A N 1
ATOM 3021 C CA . HIS A 1 374 ? -9.809 10.102 -4.846 1.00 91.44 374 HIS A CA 1
ATOM 3022 C C . HIS A 1 374 ? -11.032 10.970 -5.218 1.00 91.44 374 HIS A C 1
ATOM 3024 O O . HIS A 1 374 ? -11.479 11.815 -4.434 1.00 91.44 374 HIS A O 1
ATOM 3030 N N . TYR A 1 375 ? -11.598 10.810 -6.416 1.00 94.12 375 TYR A N 1
ATOM 3031 C CA . TYR A 1 375 ? -12.877 11.470 -6.726 1.00 94.12 375 TYR A CA 1
ATOM 3032 C C . TYR A 1 375 ? -13.995 10.964 -5.802 1.00 94.12 375 TYR A C 1
ATOM 3034 O O . TYR A 1 375 ? -13.947 9.836 -5.324 1.00 94.12 375 TYR A O 1
ATOM 3042 N N . ALA A 1 376 ? -14.941 11.843 -5.455 1.00 94.75 376 ALA A N 1
ATOM 3043 C CA . ALA A 1 376 ? -15.989 11.585 -4.458 1.00 94.75 376 ALA A CA 1
ATOM 3044 C C . ALA A 1 376 ? -15.505 11.097 -3.061 1.00 94.75 376 ALA A C 1
ATOM 3046 O O . ALA A 1 376 ? -16.325 10.658 -2.247 1.00 94.75 376 ALA A O 1
ATOM 3047 N N . SER A 1 377 ? -14.203 11.209 -2.733 1.00 95.00 377 SER A N 1
ATOM 3048 C CA . SER A 1 377 ? -13.651 10.812 -1.426 1.00 95.00 377 SER A CA 1
ATOM 3049 C C . SER A 1 377 ? -14.359 11.538 -0.281 1.00 95.00 377 SER A C 1
ATOM 3051 O O . SER A 1 377 ? -14.529 12.761 -0.350 1.00 95.00 377 SER A O 1
ATOM 3053 N N . ARG A 1 378 ? -14.720 10.812 0.781 1.00 95.00 378 ARG A N 1
ATOM 3054 C CA . ARG A 1 378 ? -15.635 11.266 1.838 1.00 95.00 378 ARG A CA 1
ATOM 3055 C C . ARG A 1 378 ? -15.055 11.084 3.239 1.00 95.00 378 ARG A C 1
ATOM 3057 O O . ARG A 1 378 ? -14.524 10.024 3.564 1.00 95.00 378 ARG A O 1
ATOM 3064 N N . ILE A 1 379 ? -15.249 12.086 4.088 1.00 97.25 379 ILE A N 1
ATOM 3065 C CA . ILE A 1 379 ? -15.129 11.987 5.545 1.00 97.25 379 ILE A CA 1
ATOM 3066 C C . ILE A 1 379 ? -16.545 12.093 6.119 1.00 97.25 379 ILE A C 1
ATOM 3068 O O . ILE A 1 379 ? -17.264 13.044 5.810 1.00 97.25 379 ILE A O 1
ATOM 3072 N N . VAL A 1 380 ? -16.944 11.135 6.951 1.00 98.06 380 VAL A N 1
ATOM 3073 C CA . VAL A 1 380 ? -18.211 11.151 7.691 1.00 98.06 380 VAL A CA 1
ATOM 3074 C C . VAL A 1 380 ? -17.908 11.203 9.184 1.00 98.06 380 VAL A C 1
ATOM 3076 O O . VAL A 1 380 ? -17.081 10.440 9.681 1.00 98.06 380 VAL A O 1
ATOM 3079 N N . VAL A 1 381 ? -18.577 12.109 9.895 1.00 98.25 381 VAL A N 1
ATOM 3080 C CA . VAL A 1 381 ? -18.557 12.196 11.357 1.00 98.25 381 VAL A CA 1
ATOM 3081 C C . VAL A 1 381 ? -19.957 11.908 11.879 1.00 98.25 381 VAL A C 1
ATOM 3083 O O . VAL A 1 381 ? -20.880 12.682 11.628 1.00 98.25 381 VAL A O 1
ATOM 3086 N N . GLU A 1 382 ? -20.121 10.791 12.582 1.00 97.81 382 GLU A N 1
ATOM 3087 C CA . GLU A 1 382 ? -21.380 10.391 13.221 1.00 97.81 382 GLU A CA 1
ATOM 3088 C C . GLU A 1 382 ? -21.420 10.924 14.663 1.00 97.81 382 GLU A C 1
ATOM 3090 O O . GLU A 1 382 ? -20.435 10.804 15.398 1.00 97.81 382 GLU A O 1
ATOM 3095 N N . TYR A 1 383 ? -22.553 11.504 15.077 1.00 96.00 383 TYR A N 1
ATOM 3096 C CA . TYR A 1 383 ? -22.747 12.058 16.423 1.00 96.00 383 TYR A CA 1
ATOM 3097 C C . TYR A 1 383 ? -23.657 11.149 17.253 1.00 96.00 383 TYR A C 1
ATOM 3099 O O . TYR A 1 383 ? -24.835 10.996 16.929 1.00 96.00 383 TYR A O 1
ATOM 3107 N N . TYR A 1 384 ? -23.147 10.605 18.355 1.00 93.75 384 TYR A N 1
ATOM 3108 C CA . TYR A 1 384 ? -23.870 9.706 19.256 1.00 93.75 384 TYR A CA 1
ATOM 3109 C C . TYR A 1 384 ? -24.140 10.335 20.626 1.00 93.75 384 TYR A C 1
ATOM 3111 O O . TYR A 1 384 ? -23.377 11.165 21.122 1.00 93.75 384 TYR A O 1
ATOM 3119 N N . GLU A 1 385 ? -25.222 9.897 21.261 1.00 88.69 385 GLU A N 1
ATOM 3120 C CA . GLU A 1 385 ? -25.628 10.244 22.623 1.00 88.69 385 GLU A CA 1
ATOM 3121 C C . GLU A 1 385 ? -25.886 8.955 23.413 1.00 88.69 385 GLU A C 1
ATOM 3123 O O . GLU A 1 385 ? -26.577 8.063 22.923 1.00 88.69 385 GLU A O 1
ATOM 3128 N N . ALA A 1 386 ? -25.329 8.846 24.622 1.00 81.25 386 ALA A N 1
ATOM 3129 C CA . ALA A 1 386 ? -25.493 7.660 25.461 1.00 81.25 386 ALA A CA 1
ATOM 3130 C C . ALA A 1 386 ? -26.896 7.608 26.095 1.00 81.25 386 ALA A C 1
ATOM 3132 O O . ALA A 1 386 ? -27.327 8.566 26.745 1.00 81.25 386 ALA A O 1
ATOM 3133 N N . ALA A 1 387 ? -27.594 6.488 25.927 1.00 67.88 387 ALA A N 1
ATOM 3134 C CA . ALA A 1 387 ? -28.920 6.248 26.479 1.00 67.88 387 ALA A CA 1
ATOM 3135 C C . ALA A 1 387 ? -28.869 5.921 27.987 1.00 67.88 387 ALA A C 1
ATOM 3137 O O . ALA A 1 387 ? -27.924 5.314 28.480 1.00 67.88 387 ALA A O 1
ATOM 3138 N N . GLY A 1 388 ? -29.921 6.292 28.725 1.00 61.22 388 GLY A N 1
ATOM 3139 C CA . GLY A 1 388 ? -30.203 5.717 30.049 1.00 61.22 388 GLY A 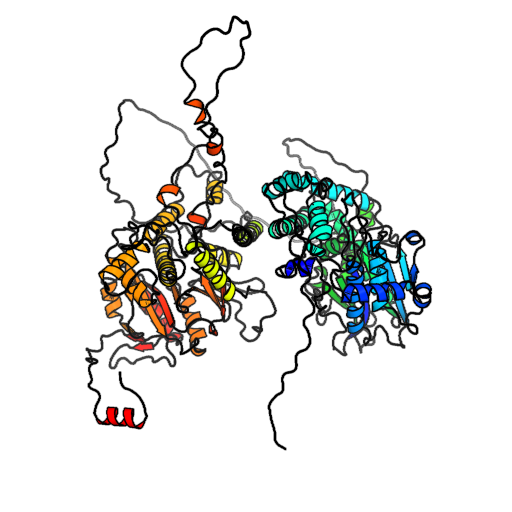CA 1
ATOM 3140 C C . GLY A 1 388 ? -29.694 6.451 31.299 1.00 61.22 388 GLY A C 1
ATOM 3141 O O . GLY A 1 388 ? -29.965 5.966 32.393 1.00 61.22 388 GLY A O 1
ATOM 3142 N N . SER A 1 389 ? -29.034 7.615 31.206 1.00 50.34 389 SER A N 1
ATOM 3143 C CA . SER A 1 389 ? -28.647 8.392 32.402 1.00 50.34 389 SER A CA 1
ATOM 3144 C C . SER A 1 389 ? -29.183 9.827 32.418 1.00 50.34 389 SER A C 1
ATOM 3146 O O . SER A 1 389 ? -29.109 10.579 31.447 1.00 50.34 389 SER A O 1
ATOM 3148 N N . SER A 1 390 ? -29.696 10.236 33.580 1.00 47.34 390 SER A N 1
ATOM 3149 C CA . SER A 1 390 ? -30.150 11.600 33.860 1.00 47.34 390 SER A CA 1
ATOM 3150 C C . SER A 1 390 ? -29.000 12.611 33.988 1.00 47.34 390 SER A C 1
ATOM 3152 O O . SER A 1 390 ? -29.241 13.811 33.836 1.00 47.34 390 SER A O 1
ATOM 3154 N N . SER A 1 391 ? -27.760 12.150 34.205 1.00 50.84 391 SER A N 1
ATOM 3155 C CA . SER A 1 391 ? -26.556 12.989 34.304 1.00 50.84 391 SER A CA 1
ATOM 3156 C C . SER A 1 391 ? -25.744 13.089 33.002 1.00 50.84 391 SER A C 1
ATOM 3158 O O . SER A 1 391 ? -24.899 13.974 32.885 1.00 50.84 391 SER A O 1
ATOM 3160 N N . THR A 1 392 ? -26.003 12.256 31.984 1.00 51.75 392 THR A N 1
ATOM 3161 C CA . THR A 1 392 ? -25.208 12.215 30.733 1.00 51.75 392 THR A CA 1
ATOM 3162 C C . THR A 1 392 ? -25.637 13.209 29.649 1.00 51.75 392 THR A C 1
ATOM 3164 O O . THR A 1 392 ? -25.074 13.182 28.554 1.00 51.75 392 THR A O 1
ATOM 3167 N N . LYS A 1 393 ? -26.542 14.160 29.941 1.00 49.91 393 LYS A N 1
ATOM 3168 C CA . LYS A 1 393 ? -27.083 15.186 29.006 1.00 49.91 393 LYS A CA 1
ATOM 3169 C C . LYS A 1 393 ? -26.046 16.067 28.269 1.00 49.91 393 LYS A C 1
ATOM 3171 O O . LYS A 1 393 ? -26.426 16.964 27.516 1.00 49.91 393 LYS A O 1
ATOM 3176 N N . HIS A 1 394 ? -24.745 15.877 28.492 1.00 55.16 394 HIS A N 1
ATOM 3177 C CA . HIS A 1 394 ? -23.654 16.663 27.905 1.00 55.16 394 HIS A CA 1
ATOM 3178 C C . HIS A 1 394 ? -22.561 15.823 27.205 1.00 55.16 394 HIS A C 1
ATOM 3180 O O . HIS A 1 394 ? -21.669 16.398 26.573 1.00 55.16 394 HIS A O 1
ATOM 3186 N N . SER A 1 395 ? -22.596 14.486 27.264 1.00 77.06 395 SER A N 1
ATOM 3187 C CA . SER A 1 395 ? -21.582 13.625 26.632 1.00 77.06 395 SER A CA 1
ATOM 3188 C C . SER A 1 395 ? -21.995 13.162 25.233 1.00 77.06 395 SER A C 1
ATOM 3190 O O . SER A 1 395 ? -22.363 12.004 25.040 1.00 77.06 395 SER A O 1
ATOM 3192 N N . ILE A 1 396 ? -21.898 14.069 24.256 1.00 90.81 396 ILE A N 1
ATOM 3193 C CA . ILE A 1 396 ? -21.872 13.694 22.835 1.00 90.81 396 ILE A CA 1
ATOM 3194 C C . ILE A 1 396 ? -20.569 12.935 22.552 1.00 90.81 396 ILE A C 1
ATOM 3196 O O . ILE A 1 396 ? -19.489 13.350 22.987 1.00 90.81 396 ILE A O 1
ATOM 3200 N N . LEU A 1 397 ? -20.678 11.836 21.815 1.00 93.88 397 LEU A N 1
ATOM 3201 C CA . LEU A 1 397 ? -19.569 11.028 21.319 1.00 93.88 397 LEU A CA 1
ATOM 3202 C C . LEU A 1 397 ? -19.513 11.122 19.788 1.00 93.88 397 LEU A C 1
ATOM 3204 O O . LEU A 1 397 ? -20.534 11.332 19.137 1.00 93.88 397 LEU A O 1
ATOM 3208 N N . LEU A 1 398 ? -18.320 10.980 19.221 1.00 95.81 398 LEU A N 1
ATOM 3209 C CA . LEU A 1 398 ? -18.036 11.122 17.797 1.00 95.81 398 LEU A CA 1
ATOM 3210 C C . LEU A 1 398 ? -17.407 9.845 17.244 1.00 95.81 398 LEU A C 1
ATOM 3212 O O . LEU A 1 398 ? -16.544 9.237 17.886 1.00 95.81 398 LEU A O 1
ATOM 3216 N N . ARG A 1 399 ? -17.780 9.495 16.017 1.00 96.75 399 ARG A N 1
ATOM 3217 C CA . ARG A 1 399 ? -17.111 8.477 15.202 1.00 96.75 399 ARG A CA 1
ATOM 3218 C C . ARG A 1 399 ? -16.645 9.121 13.907 1.00 96.75 399 ARG A C 1
ATOM 3220 O O . ARG A 1 399 ? -17.423 9.832 13.283 1.00 96.75 399 ARG A O 1
ATOM 3227 N N . PHE A 1 400 ? -15.401 8.884 13.512 1.00 97.31 400 PHE A N 1
ATOM 3228 C CA . PHE A 1 400 ? -14.809 9.423 12.289 1.00 97.31 400 PHE A CA 1
ATOM 3229 C C . PHE A 1 400 ? -14.592 8.286 11.292 1.00 97.31 400 PHE A C 1
ATOM 3231 O O . PHE A 1 400 ? -13.959 7.284 11.621 1.00 97.31 400 PHE A O 1
ATOM 3238 N N . ILE A 1 401 ? -15.091 8.446 10.070 1.00 97.81 401 ILE A N 1
ATOM 3239 C CA . ILE A 1 401 ? -15.028 7.447 8.999 1.00 97.81 401 ILE A CA 1
ATOM 3240 C C . ILE A 1 401 ? -14.465 8.125 7.747 1.00 97.81 401 ILE A C 1
ATOM 3242 O O . ILE A 1 401 ? -14.908 9.214 7.388 1.00 97.81 401 ILE A O 1
ATOM 3246 N N . TYR A 1 402 ? -13.498 7.501 7.076 1.00 96.69 402 TYR A N 1
ATOM 3247 C CA . TYR A 1 402 ? -12.932 7.976 5.809 1.00 96.69 402 TYR A CA 1
ATOM 3248 C C . TYR A 1 402 ? -13.042 6.879 4.750 1.00 96.69 402 TYR A C 1
ATOM 3250 O O . TYR A 1 402 ? -12.562 5.769 4.972 1.00 96.69 402 TYR A O 1
ATOM 3258 N N . ASN A 1 403 ? -13.703 7.176 3.625 1.00 93.88 403 ASN A N 1
ATOM 3259 C CA . ASN A 1 403 ? -13.980 6.225 2.537 1.00 93.88 403 ASN A CA 1
ATOM 3260 C C . ASN A 1 403 ? -14.477 4.847 3.038 1.00 93.88 403 ASN A C 1
ATOM 3262 O O . ASN A 1 403 ? -14.014 3.806 2.586 1.00 93.88 403 ASN A O 1
ATOM 3266 N N . GLY A 1 404 ? -15.397 4.831 4.009 1.00 93.50 404 GLY A N 1
ATOM 3267 C CA . GLY A 1 404 ? -15.940 3.598 4.590 1.00 93.50 404 GLY A CA 1
ATOM 3268 C C . GLY A 1 404 ? -15.134 2.977 5.737 1.00 93.50 404 GLY A C 1
ATOM 3269 O O . GLY A 1 404 ? -15.673 2.136 6.460 1.00 93.50 404 GLY A O 1
ATOM 3270 N N . VAL A 1 405 ? -13.893 3.401 5.978 1.00 94.19 405 VAL A N 1
ATOM 3271 C CA . VAL A 1 405 ? -13.039 2.878 7.058 1.00 94.19 405 VAL A CA 1
ATOM 3272 C C . VAL A 1 405 ? -13.181 3.722 8.324 1.00 94.19 405 VAL A C 1
ATOM 3274 O O . VAL A 1 405 ? -12.974 4.934 8.288 1.00 94.19 405 VAL A O 1
ATOM 3277 N N . ASP A 1 406 ? -13.485 3.090 9.461 1.00 95.31 406 ASP A N 1
ATOM 3278 C CA . ASP A 1 406 ? -13.476 3.755 10.770 1.00 95.31 406 ASP A CA 1
ATOM 3279 C C . ASP A 1 406 ? -12.043 4.167 11.155 1.00 95.31 406 ASP A C 1
ATOM 3281 O O . ASP A 1 406 ? -11.150 3.337 11.358 1.00 95.31 406 ASP A O 1
ATOM 3285 N N . ILE A 1 407 ? -11.822 5.476 11.238 1.00 95.44 407 ILE A N 1
ATOM 3286 C CA . ILE A 1 407 ? -10.547 6.109 11.581 1.00 95.44 407 ILE A CA 1
ATOM 3287 C C . ILE A 1 407 ? -10.556 6.716 12.991 1.00 95.44 407 ILE A C 1
ATOM 3289 O O . ILE A 1 407 ? -9.565 7.330 13.380 1.00 95.44 407 ILE A O 1
ATOM 3293 N N . THR A 1 408 ? -11.608 6.517 13.795 1.00 94.81 408 THR A N 1
ATOM 3294 C CA . THR A 1 408 ? -11.782 7.143 15.125 1.00 94.81 408 THR A CA 1
ATOM 3295 C C . THR A 1 408 ? -10.589 6.902 16.057 1.00 94.81 408 THR A C 1
ATOM 3297 O O . THR A 1 408 ? -10.159 7.807 16.767 1.00 94.81 408 THR A O 1
ATOM 3300 N N . LYS A 1 409 ? -9.989 5.703 16.005 1.00 92.62 409 LYS A N 1
ATOM 3301 C CA . LYS A 1 409 ? -8.768 5.349 16.759 1.00 92.62 409 LYS A CA 1
ATOM 3302 C C . LYS A 1 409 ? -7.480 5.984 16.215 1.00 92.62 409 LYS A C 1
ATOM 3304 O O . LYS A 1 409 ? -6.485 6.055 16.930 1.00 92.62 409 LYS A O 1
ATOM 3309 N N . LYS A 1 410 ? -7.464 6.379 14.939 1.00 93.19 410 LYS A N 1
ATOM 3310 C CA . LYS A 1 410 ? -6.294 6.934 14.239 1.00 93.19 410 LYS A CA 1
ATOM 3311 C C . LYS A 1 410 ? -6.219 8.459 14.364 1.00 93.19 410 LYS A C 1
ATOM 3313 O O . LYS A 1 410 ? -5.109 8.985 14.410 1.00 93.19 410 LYS A O 1
ATOM 3318 N N . VAL A 1 411 ? -7.365 9.143 14.473 1.00 94.38 411 VAL A N 1
ATOM 3319 C CA . VAL A 1 411 ? -7.461 10.603 14.664 1.00 94.38 411 VAL A CA 1
ATOM 3320 C C . VAL A 1 411 ? -6.675 11.036 15.905 1.00 94.38 411 VAL A C 1
ATOM 3322 O O . VAL A 1 411 ? -6.951 10.591 17.018 1.00 94.38 411 VAL A O 1
ATOM 3325 N N . ASN A 1 412 ? -5.687 11.910 15.711 1.00 91.38 412 ASN A N 1
ATOM 3326 C CA . ASN A 1 412 ? -4.692 12.303 16.712 1.00 91.38 412 ASN A CA 1
ATOM 3327 C C . ASN A 1 412 ? -5.281 12.763 18.059 1.00 91.38 412 ASN A C 1
ATOM 3329 O O . ASN A 1 412 ? -4.859 12.248 19.094 1.00 91.38 412 ASN A O 1
ATOM 3333 N N . PHE A 1 413 ? -6.274 13.656 18.067 1.00 91.19 413 PHE A N 1
ATOM 3334 C CA . PHE A 1 413 ? -6.907 14.141 19.302 1.00 91.19 413 PHE A CA 1
ATOM 3335 C C . PHE A 1 413 ? -7.826 13.111 19.985 1.00 91.19 413 PHE A C 1
ATOM 3337 O O . PHE A 1 413 ? -8.165 13.291 21.149 1.00 91.19 413 PHE A O 1
ATOM 3344 N N . CYS A 1 414 ? -8.189 12.015 19.312 1.00 90.00 414 CYS A N 1
ATOM 3345 C CA . CYS A 1 414 ? -9.020 10.945 19.874 1.00 90.00 414 CYS A CA 1
ATOM 3346 C C . CYS A 1 414 ? -8.211 9.815 20.540 1.00 90.00 414 CYS A C 1
ATOM 3348 O O . CYS A 1 414 ? -8.778 9.029 21.299 1.00 90.00 414 CYS A O 1
ATOM 3350 N N . LYS A 1 415 ? -6.894 9.723 20.290 1.00 78.12 415 LYS A N 1
ATOM 3351 C CA . LYS A 1 415 ? -6.045 8.594 20.731 1.00 78.12 415 LYS A CA 1
ATOM 3352 C C . LYS A 1 415 ? -5.974 8.396 22.249 1.00 78.12 415 LYS A C 1
ATOM 3354 O O . LYS A 1 415 ? -5.755 7.277 22.699 1.00 78.12 415 LYS A O 1
ATOM 3359 N N . THR A 1 416 ? -6.115 9.463 23.033 1.00 70.31 416 THR A N 1
ATOM 3360 C CA . THR A 1 416 ? -5.806 9.465 24.473 1.00 70.31 416 THR A CA 1
ATOM 3361 C C . THR A 1 416 ? -6.963 9.047 25.380 1.00 70.31 416 THR A C 1
ATOM 3363 O O . THR A 1 416 ? -6.710 8.656 26.516 1.00 70.31 416 THR A O 1
ATOM 3366 N N . ALA A 1 417 ? -8.218 9.125 24.923 1.00 72.31 417 ALA A N 1
ATOM 3367 C CA . ALA A 1 417 ? -9.384 8.797 25.747 1.00 72.31 417 ALA A CA 1
ATOM 3368 C C . ALA A 1 417 ? -10.618 8.441 24.897 1.00 72.31 417 ALA A C 1
ATOM 3370 O O . ALA A 1 417 ? -11.469 9.288 24.637 1.00 72.31 417 ALA A O 1
ATOM 3371 N N . LEU A 1 418 ? -10.751 7.173 24.498 1.00 84.88 418 LEU A N 1
ATOM 3372 C CA . LEU A 1 418 ? -11.961 6.660 23.843 1.00 84.88 418 LEU A CA 1
ATOM 3373 C C . LEU A 1 418 ? -12.967 6.126 24.876 1.00 84.88 418 LEU A C 1
ATOM 3375 O O . LEU A 1 418 ? -12.582 5.470 25.842 1.00 84.88 418 LEU A O 1
ATOM 3379 N N . LYS A 1 419 ? -14.264 6.340 24.638 1.00 79.31 419 LYS A N 1
ATOM 3380 C CA . LYS A 1 419 ? -15.374 5.737 25.398 1.00 79.31 419 LYS A CA 1
ATOM 3381 C C . LYS A 1 419 ? -16.135 4.787 24.482 1.00 79.31 419 LYS A C 1
ATOM 3383 O O . LYS A 1 419 ? -16.623 5.218 23.446 1.00 79.31 419 LYS A O 1
ATOM 3388 N N . SER A 1 420 ? -16.181 3.498 24.819 1.00 79.75 420 SER A N 1
ATOM 3389 C CA . SER A 1 420 ? -16.803 2.448 23.987 1.00 79.75 420 SER A CA 1
ATOM 3390 C C . SER A 1 420 ? -16.365 2.502 22.510 1.00 79.75 420 SER A C 1
ATOM 3392 O O . SER A 1 420 ? -17.175 2.398 21.598 1.00 79.75 420 SER A O 1
ATOM 3394 N N . LYS A 1 421 ? -15.053 2.687 22.274 1.00 86.62 421 LYS A N 1
ATOM 3395 C CA . LYS A 1 421 ? -14.395 2.896 20.959 1.00 86.62 421 LYS A CA 1
ATOM 3396 C C . LYS A 1 421 ? -14.701 4.240 20.260 1.00 86.62 421 LYS A C 1
ATOM 3398 O O . LYS A 1 421 ? -13.989 4.572 19.316 1.00 86.62 421 LYS A O 1
ATOM 3403 N N . LEU A 1 422 ? -15.668 5.027 20.739 1.00 91.69 422 LEU A N 1
ATOM 3404 C CA . LEU A 1 422 ? -16.006 6.366 20.242 1.00 91.69 422 LEU A CA 1
ATOM 3405 C C . LEU A 1 422 ? -15.141 7.466 20.883 1.00 91.69 422 LEU A C 1
ATOM 3407 O O . LEU A 1 422 ? -14.630 7.318 21.994 1.00 91.69 422 LEU A O 1
ATOM 3411 N N . CYS A 1 423 ? -15.008 8.601 20.198 1.00 94.06 423 CYS A N 1
ATOM 3412 C CA . CYS A 1 423 ? -14.229 9.758 20.638 1.00 94.06 423 CYS A CA 1
ATOM 3413 C C . CYS A 1 423 ? -15.118 10.792 21.362 1.00 94.06 423 CYS A C 1
ATOM 3415 O O . CYS A 1 423 ? -16.053 11.309 20.752 1.00 94.06 423 CYS A O 1
ATOM 3417 N N . PRO A 1 424 ? -14.880 11.132 22.643 1.00 93.75 424 PRO A N 1
ATOM 3418 C CA . PRO A 1 424 ? -15.632 12.173 23.342 1.00 93.75 424 PRO A CA 1
ATOM 3419 C C . PRO A 1 424 ? -15.522 13.527 22.639 1.00 93.75 424 PRO A C 1
ATOM 3421 O O . PRO A 1 424 ? -14.419 14.003 22.370 1.00 93.75 424 PRO A O 1
ATOM 3424 N N . ALA A 1 425 ? -16.657 14.180 22.376 1.00 93.19 425 ALA A N 1
ATOM 3425 C CA . ALA A 1 425 ? -16.682 15.407 21.582 1.00 93.19 425 ALA A CA 1
ATOM 3426 C C . ALA A 1 425 ? -15.884 16.569 22.210 1.00 93.19 425 ALA A C 1
ATOM 3428 O O . ALA A 1 425 ? -15.370 17.419 21.487 1.00 93.19 425 ALA A O 1
ATOM 3429 N N . GLN A 1 426 ? -15.696 16.551 23.534 1.00 91.31 426 GLN A N 1
ATOM 3430 C CA . GLN A 1 426 ? -14.825 17.483 24.254 1.00 91.31 426 GLN A CA 1
ATOM 3431 C C . GLN A 1 426 ? -13.374 17.479 23.738 1.00 91.31 426 GLN A C 1
ATOM 3433 O O . GLN A 1 426 ? -12.723 18.517 23.787 1.00 91.31 426 GLN A O 1
ATOM 3438 N N . LEU A 1 427 ? -12.868 16.350 23.219 1.00 93.62 427 LEU A N 1
ATOM 3439 C CA . LEU A 1 427 ? -11.512 16.264 22.660 1.00 93.62 427 LEU A CA 1
ATOM 3440 C C . LEU A 1 427 ? -11.391 17.015 21.328 1.00 93.62 427 LEU A C 1
ATOM 3442 O O . LEU A 1 427 ? -10.370 17.649 21.079 1.00 93.62 427 LEU A O 1
ATOM 3446 N N . LEU A 1 428 ? -12.441 16.993 20.496 1.00 94.94 428 LEU A N 1
ATOM 3447 C CA . LEU A 1 428 ? -12.511 17.818 19.287 1.00 94.94 428 LEU A CA 1
ATOM 3448 C C . LEU A 1 428 ? -12.612 19.305 19.652 1.00 94.94 428 LEU A C 1
ATOM 3450 O O . LEU A 1 428 ? -11.939 20.130 19.042 1.00 94.94 428 LEU A O 1
ATOM 3454 N N . GLU A 1 429 ? -13.446 19.653 20.633 1.00 93.69 429 GLU A N 1
ATOM 3455 C CA . GLU A 1 429 ? -13.647 21.045 21.051 1.00 93.69 429 GLU A CA 1
ATOM 3456 C C . GLU A 1 429 ? -12.361 21.661 21.617 1.00 93.69 429 GLU A C 1
ATOM 3458 O O . GLU A 1 429 ? -11.959 22.733 21.173 1.00 93.69 429 GLU A O 1
ATOM 3463 N N . ASP A 1 430 ? -11.671 20.959 22.519 1.00 93.00 430 ASP A N 1
ATOM 3464 C CA . ASP A 1 430 ? -10.360 21.354 23.047 1.00 93.00 430 ASP A CA 1
ATOM 3465 C C . ASP A 1 430 ? -9.272 21.372 21.957 1.00 93.00 430 ASP A C 1
ATOM 3467 O O . ASP A 1 430 ? -8.443 22.283 21.922 1.00 93.00 430 ASP A O 1
ATOM 3471 N N . PHE A 1 431 ? -9.300 20.428 21.006 1.00 94.69 431 PHE A N 1
ATOM 3472 C CA . PHE A 1 431 ? -8.381 20.460 19.869 1.00 94.69 431 PHE A CA 1
ATOM 3473 C C . PHE A 1 431 ? -8.564 21.724 19.021 1.00 94.69 431 PHE A C 1
ATOM 3475 O O . PHE A 1 431 ? -7.597 22.450 18.792 1.00 94.69 431 PHE A O 1
ATOM 3482 N N . VAL A 1 432 ? -9.798 22.019 18.602 1.00 93.94 432 VAL A N 1
ATOM 3483 C CA . VAL A 1 432 ? -10.130 23.184 17.767 1.00 93.94 432 VAL A CA 1
ATOM 3484 C C . VAL A 1 432 ? -9.912 24.505 18.508 1.00 93.94 432 VAL A C 1
ATOM 34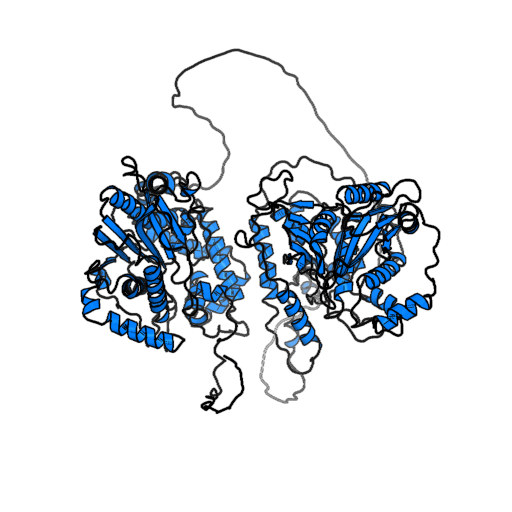86 O O . VAL A 1 432 ? -9.495 25.477 17.885 1.00 93.94 432 VAL A O 1
ATOM 3489 N N . GLN A 1 433 ? -10.175 24.568 19.815 1.00 89.19 433 GLN A N 1
ATOM 3490 C CA . GLN A 1 433 ? -10.032 25.806 20.590 1.00 89.19 433 GLN A CA 1
ATOM 3491 C C . GLN A 1 433 ? -8.584 26.089 21.002 1.00 89.19 433 GLN A C 1
ATOM 3493 O O . GLN A 1 433 ? -8.146 27.228 20.869 1.00 89.19 433 GLN A O 1
ATOM 3498 N N . ASN A 1 434 ? -7.847 25.075 21.475 1.00 87.56 434 ASN A N 1
ATOM 3499 C CA . ASN A 1 434 ? -6.604 25.284 22.228 1.00 87.56 434 ASN A CA 1
ATOM 3500 C C . ASN A 1 434 ? -5.353 24.643 21.602 1.00 87.56 434 ASN A C 1
ATOM 3502 O O . ASN A 1 434 ? -4.241 25.076 21.897 1.00 87.56 434 ASN A O 1
ATOM 3506 N N . LYS A 1 435 ? -5.487 23.579 20.791 1.00 91.00 435 LYS A N 1
ATOM 3507 C CA . LYS A 1 435 ? -4.334 22.728 20.408 1.00 91.00 435 LYS A CA 1
ATOM 3508 C C . LYS A 1 435 ? -4.004 22.713 18.920 1.00 91.00 435 LYS A C 1
ATOM 3510 O O . LYS A 1 435 ? -2.848 22.469 18.583 1.00 91.00 435 LYS A O 1
ATOM 3515 N N . ILE A 1 436 ? -4.945 23.016 18.030 1.00 93.31 436 ILE A N 1
ATOM 3516 C CA . ILE A 1 436 ? -4.739 22.945 16.575 1.00 93.31 436 ILE A CA 1
ATOM 3517 C C . ILE A 1 436 ? -3.591 23.851 16.090 1.00 93.31 436 ILE A C 1
ATOM 3519 O O . ILE A 1 436 ? -2.805 23.428 15.251 1.00 93.31 436 ILE A O 1
ATOM 3523 N N . PHE A 1 437 ? -3.405 25.039 16.677 1.00 92.75 437 PHE A N 1
ATOM 3524 C CA . PHE A 1 437 ? -2.288 25.940 16.343 1.00 92.75 437 PHE A CA 1
ATOM 3525 C C . PHE A 1 437 ? -1.068 25.811 17.278 1.00 92.75 437 PHE A C 1
ATOM 3527 O O . PHE A 1 437 ? -0.042 26.454 17.042 1.00 92.75 437 PHE A O 1
ATOM 3534 N N . SER A 1 438 ? -1.124 24.937 18.295 1.00 87.44 438 SER A N 1
ATOM 3535 C CA . SER A 1 438 ? -0.064 24.815 19.312 1.00 87.44 438 SER A CA 1
ATOM 3536 C C . SER A 1 438 ? 1.308 24.446 18.731 1.00 87.44 438 SER A C 1
ATOM 3538 O O . SER A 1 438 ? 2.327 24.929 19.217 1.00 87.44 438 SER A O 1
ATOM 3540 N N . SER A 1 439 ? 1.354 23.684 17.630 1.00 83.88 439 SER A N 1
ATOM 3541 C CA . SER A 1 439 ? 2.600 23.307 16.945 1.00 83.88 439 SER A CA 1
ATOM 3542 C C . SER A 1 439 ? 3.282 24.446 16.171 1.00 83.88 439 SER A C 1
ATOM 3544 O O . SER A 1 439 ? 4.263 24.195 15.475 1.00 83.88 439 SER A O 1
ATOM 3546 N N . LEU A 1 440 ? 2.737 25.664 16.233 1.00 86.56 440 LEU A N 1
ATOM 3547 C CA . LEU A 1 440 ? 3.339 26.907 15.738 1.00 86.56 440 LEU A CA 1
ATOM 3548 C C . LEU A 1 440 ? 3.607 27.911 16.878 1.00 86.56 440 LEU A C 1
ATOM 3550 O O . LEU A 1 440 ? 4.022 29.034 16.614 1.00 86.56 440 LEU A O 1
ATOM 3554 N N . GLY A 1 441 ? 3.325 27.544 18.136 1.00 84.06 441 GLY A N 1
ATOM 3555 C CA . GLY A 1 441 ? 3.370 28.459 19.283 1.00 84.06 441 GLY A CA 1
ATOM 3556 C C . GLY A 1 441 ? 2.245 29.505 19.303 1.00 84.06 441 GLY A C 1
ATOM 3557 O O . GLY A 1 441 ? 2.347 30.489 20.031 1.00 84.06 441 GLY A O 1
ATOM 3558 N N . ILE A 1 442 ? 1.184 29.316 18.509 1.00 87.38 442 ILE A N 1
ATOM 3559 C CA . ILE A 1 442 ? 0.101 30.292 18.329 1.00 87.38 442 ILE A CA 1
ATOM 3560 C C . ILE A 1 442 ? -1.159 29.836 19.080 1.00 87.38 442 ILE A C 1
ATOM 3562 O O . ILE A 1 442 ? -1.518 28.660 19.034 1.00 87.38 442 ILE A O 1
ATOM 3566 N N . ALA A 1 443 ? -1.833 30.770 19.760 1.00 83.94 443 ALA A N 1
ATOM 3567 C CA . ALA A 1 443 ? -2.983 30.476 20.616 1.00 83.94 443 ALA A CA 1
ATOM 3568 C C . ALA A 1 443 ? -4.324 30.391 19.862 1.00 83.94 443 ALA A C 1
ATOM 3570 O O . ALA A 1 443 ? -5.116 29.498 20.150 1.00 83.94 443 ALA A O 1
ATOM 3571 N N . SER A 1 444 ? -4.601 31.284 18.903 1.00 87.94 444 SER A N 1
ATOM 3572 C CA . SER A 1 444 ? -5.910 31.349 18.231 1.00 87.94 444 SER A CA 1
ATOM 3573 C C . SER A 1 444 ? -5.848 31.544 16.711 1.00 87.94 444 SER A C 1
ATOM 3575 O O . SER A 1 444 ? -4.822 31.922 16.140 1.00 87.94 444 SER A O 1
ATOM 3577 N N . LEU A 1 445 ? -6.998 31.342 16.046 1.00 89.38 445 LEU A N 1
ATOM 3578 C CA . LEU A 1 445 ? -7.164 31.669 14.624 1.00 89.38 445 LEU A CA 1
ATOM 3579 C C . LEU A 1 445 ? -6.938 33.167 14.353 1.00 89.38 445 LEU A C 1
ATOM 3581 O O . LEU A 1 445 ? -6.427 33.529 13.298 1.00 89.38 445 LEU A O 1
ATOM 3585 N N . LYS A 1 446 ? -7.293 34.047 15.298 1.00 86.94 446 LYS A N 1
ATOM 3586 C CA . LYS A 1 446 ? -7.050 35.480 15.129 1.00 86.94 446 LYS A CA 1
ATOM 3587 C C . LYS A 1 446 ? -5.549 35.745 15.051 1.00 86.94 446 LYS A C 1
ATOM 3589 O O . LYS A 1 446 ? -5.088 36.350 14.094 1.00 86.94 446 LYS A O 1
ATOM 3594 N N . ASP A 1 447 ? -4.784 35.207 15.994 1.00 86.38 447 ASP A N 1
ATOM 3595 C CA . ASP A 1 447 ? -3.337 35.420 16.059 1.00 86.38 447 ASP A CA 1
ATOM 3596 C C . ASP A 1 447 ? -2.626 34.900 14.797 1.00 86.38 447 ASP A C 1
ATOM 3598 O O . ASP A 1 447 ? -1.772 35.587 14.247 1.00 86.38 447 ASP A O 1
ATOM 3602 N N . ILE A 1 448 ? -3.004 33.727 14.265 1.00 88.06 448 ILE A N 1
ATOM 3603 C CA . ILE A 1 448 ? -2.373 33.195 13.042 1.00 88.06 448 ILE A CA 1
ATOM 3604 C C . ILE A 1 448 ? -2.737 33.998 11.780 1.00 88.06 448 ILE A C 1
ATOM 3606 O O . ILE A 1 448 ? -1.940 34.022 10.837 1.00 88.06 448 ILE A O 1
ATOM 3610 N N . CYS A 1 449 ? -3.893 34.672 11.748 1.00 87.75 449 CYS A N 1
ATOM 3611 C CA . CYS A 1 449 ? -4.384 35.446 10.600 1.00 87.75 449 CYS A CA 1
ATOM 3612 C C . CYS A 1 449 ? -4.061 36.952 10.675 1.00 87.75 449 CYS A C 1
ATOM 3614 O O . CYS A 1 449 ? -3.918 37.578 9.629 1.00 87.75 449 CYS A O 1
ATOM 3616 N N . ASP A 1 450 ? -3.849 37.518 11.863 1.00 79.62 450 ASP A N 1
ATOM 3617 C CA . ASP A 1 450 ? -3.548 38.946 12.045 1.00 79.62 450 ASP A CA 1
ATOM 3618 C C . ASP A 1 450 ? -2.043 39.275 11.933 1.00 79.62 450 ASP A C 1
ATOM 3620 O O . ASP A 1 450 ? -1.681 40.450 11.869 1.00 79.62 450 ASP A O 1
ATOM 3624 N N . ILE A 1 451 ? -1.148 38.274 11.845 1.00 60.47 451 ILE A N 1
ATOM 3625 C CA . ILE A 1 451 ? 0.295 38.486 11.589 1.00 60.47 451 ILE A CA 1
ATOM 3626 C C . ILE A 1 451 ? 0.523 38.961 10.140 1.00 60.47 451 ILE A C 1
ATOM 3628 O O . ILE A 1 451 ? 0.896 38.191 9.246 1.00 60.47 451 ILE A O 1
ATOM 3632 N N . GLY A 1 452 ? 0.325 40.261 9.937 1.00 43.03 452 GLY A N 1
ATOM 3633 C CA . GLY A 1 452 ? 1.075 41.106 9.012 1.00 43.03 452 GLY A CA 1
ATOM 3634 C C . GLY A 1 452 ? 2.033 42.008 9.803 1.00 43.03 452 GLY A C 1
ATOM 3635 O O . GLY A 1 452 ? 1.794 42.278 10.972 1.00 43.03 452 GLY A O 1
ATOM 3636 N N . TYR A 1 453 ? 3.113 42.474 9.168 1.00 32.25 453 TYR A N 1
ATOM 3637 C CA . TYR A 1 453 ? 4.167 43.297 9.791 1.00 32.25 453 TYR A CA 1
ATOM 3638 C C . TYR A 1 453 ? 4.873 42.678 11.012 1.00 32.25 453 TYR A C 1
ATOM 3640 O O . TYR A 1 453 ? 4.719 43.142 12.131 1.00 32.25 453 TYR A O 1
ATOM 3648 N N . HIS A 1 454 ? 5.765 41.715 10.762 1.00 27.38 454 HIS A N 1
ATOM 3649 C CA . HIS A 1 454 ? 7.138 41.770 11.292 1.00 27.38 454 HIS A CA 1
ATOM 3650 C C . HIS A 1 454 ? 8.032 40.810 10.494 1.00 27.38 454 HIS A C 1
ATOM 3652 O O . HIS A 1 454 ? 8.113 39.618 10.779 1.00 27.38 454 HIS A O 1
ATOM 3658 N N . VAL A 1 455 ? 8.705 41.332 9.463 1.00 28.00 455 VAL A N 1
ATOM 3659 C CA . VAL A 1 455 ? 9.772 40.599 8.769 1.00 28.00 455 VAL A CA 1
ATOM 3660 C C . VAL A 1 455 ? 11.082 40.903 9.487 1.00 28.00 455 VAL A C 1
ATOM 3662 O O . VAL A 1 455 ? 11.616 42.001 9.350 1.00 28.00 455 VAL A O 1
ATOM 3665 N N . VAL A 1 456 ? 11.610 39.938 10.238 1.00 25.33 456 VAL A N 1
ATOM 3666 C CA . VAL A 1 456 ? 12.994 40.002 10.723 1.00 25.33 456 VAL A CA 1
ATOM 3667 C C . VAL A 1 456 ? 13.887 39.369 9.662 1.00 25.33 456 VAL A C 1
ATOM 3669 O O . VAL A 1 456 ? 14.078 38.156 9.630 1.00 25.33 456 VAL A O 1
ATOM 3672 N N . VAL A 1 457 ? 14.427 40.203 8.773 1.00 28.80 457 VAL A N 1
ATOM 3673 C CA . VAL A 1 457 ? 15.610 39.818 7.999 1.00 28.80 457 VAL A CA 1
ATOM 3674 C C . VAL A 1 457 ? 16.808 39.891 8.937 1.00 28.80 457 VAL A C 1
ATOM 3676 O O . VAL A 1 457 ? 17.078 40.942 9.512 1.00 28.80 457 VAL A O 1
ATOM 3679 N N . SER A 1 458 ? 17.557 38.800 9.048 1.00 23.59 458 SER A N 1
ATOM 3680 C CA . SER A 1 458 ? 18.955 38.857 9.460 1.00 23.59 458 SER A CA 1
ATOM 3681 C C . SER A 1 458 ? 19.750 37.823 8.673 1.00 23.59 458 SER A C 1
ATOM 3683 O O . SER A 1 458 ? 19.281 36.713 8.422 1.00 23.59 458 SER A O 1
ATOM 3685 N N . CYS A 1 459 ? 20.938 38.215 8.238 1.00 23.47 459 CYS A N 1
ATOM 3686 C CA . CYS A 1 459 ? 21.900 37.379 7.537 1.00 23.47 459 CYS A CA 1
ATOM 3687 C C . CYS A 1 459 ? 23.300 37.718 8.049 1.00 23.47 459 CYS A C 1
ATOM 3689 O O . CYS A 1 459 ? 23.528 38.812 8.558 1.00 23.47 459 CYS A O 1
ATOM 3691 N N . THR A 1 460 ? 24.239 36.810 7.779 1.00 29.00 460 THR A N 1
ATOM 3692 C CA . THR A 1 460 ? 25.687 36.910 8.042 1.00 29.00 460 THR A CA 1
ATOM 3693 C C . THR A 1 460 ? 26.145 36.690 9.488 1.00 29.00 460 THR A C 1
ATOM 3695 O O . THR A 1 460 ? 25.382 36.768 10.447 1.00 29.00 460 THR A O 1
ATOM 3698 N N . ASN A 1 461 ? 27.408 36.275 9.590 1.00 33.22 461 ASN A N 1
ATOM 3699 C CA . ASN A 1 461 ? 28.065 35.797 10.803 1.00 33.22 461 ASN A CA 1
ATOM 3700 C C . ASN A 1 461 ? 28.534 36.969 11.674 1.00 33.22 461 ASN A C 1
ATOM 3702 O O . ASN A 1 461 ? 28.961 37.974 11.120 1.00 33.22 461 ASN A O 1
ATOM 3706 N N . GLU A 1 462 ? 28.665 36.757 12.988 1.00 28.38 462 GLU A N 1
ATOM 3707 C CA . GLU A 1 462 ? 29.999 36.735 13.617 1.00 28.38 462 GLU A CA 1
ATOM 3708 C C . GLU A 1 462 ? 29.982 36.206 15.063 1.00 28.38 462 GLU A C 1
ATOM 3710 O O . GLU A 1 462 ? 28.930 35.943 15.646 1.00 28.38 462 GLU A O 1
ATOM 3715 N N . LYS A 1 463 ? 31.175 35.987 15.634 1.00 34.25 463 LYS A N 1
ATOM 3716 C CA . LYS A 1 463 ? 31.355 35.544 17.024 1.00 34.25 463 LYS A CA 1
ATOM 3717 C C . LYS A 1 463 ? 31.167 36.711 17.998 1.00 34.25 463 LYS A C 1
ATOM 3719 O O . LYS A 1 463 ? 31.912 37.684 17.895 1.00 34.25 463 LYS A O 1
ATOM 3724 N N . ARG A 1 464 ? 30.377 36.517 19.061 1.00 26.09 464 ARG A N 1
ATOM 3725 C CA . ARG A 1 464 ? 30.791 36.842 20.446 1.00 26.09 464 ARG A CA 1
ATOM 3726 C C . ARG A 1 464 ? 29.794 36.347 21.491 1.00 26.09 464 ARG A C 1
ATOM 3728 O O . ARG A 1 464 ? 28.592 36.332 21.258 1.00 26.09 464 ARG A O 1
ATOM 3735 N N . GLU A 1 465 ? 30.312 35.991 22.664 1.00 31.06 465 GLU A N 1
ATOM 3736 C CA . GLU A 1 465 ? 29.509 35.984 23.886 1.00 31.06 465 GLU A CA 1
ATOM 3737 C C . GLU A 1 465 ? 29.129 37.419 24.269 1.00 31.06 465 GLU A C 1
ATOM 3739 O O . GLU A 1 465 ? 29.949 38.327 24.126 1.00 31.06 465 GLU A O 1
ATOM 3744 N N . LEU A 1 466 ? 27.959 37.591 24.887 1.00 24.11 466 LEU A N 1
ATOM 3745 C CA . LEU A 1 466 ? 27.829 38.403 26.100 1.00 24.11 466 LEU A CA 1
ATOM 3746 C C . LEU A 1 466 ? 26.519 38.059 26.822 1.00 24.11 466 LEU A C 1
ATOM 3748 O O . LEU A 1 466 ? 25.450 38.002 26.219 1.00 24.11 466 LEU A O 1
ATOM 3752 N N . ARG A 1 467 ? 26.608 37.810 28.131 1.00 25.47 467 ARG A N 1
ATOM 3753 C CA . ARG A 1 467 ? 25.444 37.616 29.010 1.00 25.47 467 ARG A CA 1
ATOM 3754 C C . ARG A 1 467 ? 24.822 38.976 29.320 1.00 25.47 467 ARG A C 1
ATOM 3756 O O . ARG A 1 467 ? 25.581 39.912 29.547 1.00 25.47 467 ARG A O 1
ATOM 3763 N N . PHE A 1 468 ? 23.508 39.043 29.542 1.00 22.55 468 PHE A N 1
ATOM 3764 C CA . PHE A 1 468 ? 22.989 39.863 30.644 1.00 22.55 468 PHE A CA 1
ATOM 3765 C C . PHE A 1 468 ? 21.693 39.300 31.255 1.00 22.55 468 PHE A C 1
ATOM 3767 O O . PHE A 1 468 ? 20.923 38.588 30.616 1.00 22.55 468 PHE A O 1
ATOM 3774 N N . LEU A 1 469 ? 21.531 39.589 32.545 1.00 23.09 469 LEU A N 1
ATOM 3775 C CA . LEU A 1 469 ? 20.435 39.236 33.463 1.00 23.09 469 LEU A CA 1
ATOM 3776 C C . LEU A 1 469 ? 19.354 40.355 33.407 1.00 23.09 469 LEU A C 1
ATOM 3778 O O . LEU A 1 469 ? 19.633 41.401 32.833 1.00 23.09 469 LEU A O 1
ATOM 3782 N N . MET A 1 470 ? 18.144 40.320 33.987 1.00 22.95 470 MET A N 1
ATOM 3783 C CA . MET A 1 470 ? 17.307 39.360 34.748 1.00 22.95 470 MET A CA 1
ATOM 3784 C C . MET A 1 470 ? 15.848 39.916 34.708 1.00 22.95 470 MET A C 1
ATOM 3786 O O . MET A 1 470 ? 15.657 41.034 34.242 1.00 22.95 470 MET A O 1
ATOM 3790 N N . SER A 1 471 ? 14.749 39.318 35.194 1.00 22.94 471 SER A N 1
ATOM 3791 C CA . SER A 1 471 ? 14.392 38.030 35.831 1.00 22.94 471 SER A CA 1
ATOM 3792 C C . SER A 1 471 ? 12.861 37.836 35.687 1.00 22.94 471 SER A C 1
ATOM 3794 O O . SER A 1 471 ? 12.174 38.763 35.252 1.00 22.94 471 SER A O 1
ATOM 3796 N N . ARG A 1 472 ? 12.284 36.725 36.184 1.00 26.09 472 ARG A N 1
ATOM 3797 C CA . ARG A 1 472 ? 10.988 36.804 36.895 1.00 26.09 472 ARG A CA 1
ATOM 3798 C C . ARG A 1 472 ? 10.791 35.680 37.920 1.00 26.09 472 ARG A C 1
ATOM 3800 O O . ARG A 1 472 ? 11.014 34.515 37.629 1.00 26.09 472 ARG A O 1
ATOM 3807 N N . SER A 1 473 ? 10.379 36.094 39.116 1.00 24.00 473 SER A N 1
ATOM 3808 C CA . SER A 1 473 ? 10.178 35.313 40.344 1.00 24.00 473 SER A CA 1
ATOM 3809 C C . SER A 1 473 ? 9.442 33.969 40.196 1.00 24.00 473 SER A C 1
ATOM 3811 O O . SER A 1 473 ? 8.337 33.919 39.658 1.00 24.00 473 SER A O 1
ATOM 3813 N N . THR A 1 474 ? 9.994 32.930 40.830 1.00 27.97 474 THR A N 1
ATOM 3814 C CA . THR A 1 474 ? 9.250 31.790 41.395 1.00 27.97 474 THR A CA 1
ATOM 3815 C C . THR A 1 474 ? 9.519 31.745 42.895 1.00 27.97 474 THR A C 1
ATOM 3817 O O . THR A 1 474 ? 10.676 31.817 43.310 1.00 27.97 474 THR A O 1
ATOM 3820 N N . ASN A 1 475 ? 8.472 31.656 43.716 1.00 27.67 475 ASN A N 1
ATOM 3821 C CA . ASN A 1 475 ? 8.574 31.982 45.135 1.00 27.67 475 ASN A CA 1
ATOM 3822 C C . ASN A 1 475 ? 8.638 30.742 46.049 1.00 27.67 475 ASN A C 1
ATOM 3824 O O . ASN A 1 475 ? 7.704 29.949 46.065 1.00 27.67 475 ASN A O 1
ATOM 3828 N N . HIS A 1 476 ? 9.667 30.723 46.902 1.00 27.44 476 HIS A N 1
ATOM 3829 C CA . HIS A 1 476 ? 9.714 30.115 48.243 1.00 27.44 476 HIS A CA 1
ATOM 3830 C C . HIS A 1 476 ? 9.799 28.583 48.445 1.00 27.44 476 HIS A C 1
ATOM 3832 O O . HIS A 1 476 ? 9.177 27.778 47.765 1.00 27.44 476 HIS A O 1
ATOM 3838 N N . PHE A 1 477 ? 10.533 28.264 49.524 1.00 26.30 477 PHE A N 1
ATOM 3839 C CA . PHE A 1 477 ? 10.873 26.968 50.134 1.00 26.30 477 PHE A CA 1
ATOM 3840 C C . PHE A 1 477 ? 11.825 26.040 49.343 1.00 26.30 477 PHE A C 1
ATOM 3842 O O . PHE A 1 477 ? 11.573 25.698 48.198 1.00 26.30 477 PHE A O 1
ATOM 3849 N N . GLY A 1 478 ? 12.935 25.556 49.916 1.00 23.55 478 GLY A N 1
ATOM 3850 C CA . GLY A 1 478 ? 13.529 25.864 51.229 1.00 23.55 478 GLY A CA 1
ATOM 3851 C C . GLY A 1 478 ? 14.251 24.663 51.843 1.00 23.55 478 GLY A C 1
ATOM 3852 O O . GLY A 1 478 ? 13.601 23.757 52.348 1.00 23.55 478 GLY A O 1
ATOM 3853 N N . GLY A 1 479 ? 15.584 24.668 51.827 1.00 24.91 479 GLY A N 1
ATOM 3854 C CA . GLY A 1 479 ? 16.434 23.594 52.353 1.00 24.91 479 GLY A CA 1
ATOM 3855 C C . GLY A 1 479 ? 17.890 23.816 51.935 1.00 24.91 479 GLY A C 1
ATOM 3856 O O . GLY A 1 479 ? 18.135 24.464 50.920 1.00 24.91 479 GLY A O 1
ATOM 3857 N N . ALA A 1 480 ? 18.854 23.347 52.727 1.00 25.16 480 ALA A N 1
ATOM 3858 C CA . ALA A 1 480 ? 20.278 23.664 52.562 1.00 25.16 480 ALA A CA 1
ATOM 3859 C C . ALA A 1 480 ? 21.177 22.419 52.742 1.00 25.16 480 ALA A C 1
ATOM 3861 O O . ALA A 1 480 ? 20.660 21.323 52.929 1.00 25.16 480 ALA A O 1
ATOM 3862 N N . ILE A 1 481 ? 22.502 22.657 52.799 1.00 26.86 481 ILE A N 1
ATOM 3863 C CA . ILE A 1 481 ? 23.597 21.795 53.320 1.00 26.86 481 ILE A CA 1
ATOM 3864 C C . ILE A 1 481 ? 24.557 21.163 52.269 1.00 26.86 481 ILE A C 1
ATOM 3866 O O . ILE A 1 481 ? 24.371 20.053 51.796 1.00 26.86 481 ILE A O 1
ATOM 3870 N N . GLN A 1 482 ? 25.630 21.925 51.989 1.00 26.36 482 GLN A N 1
ATOM 3871 C CA . GLN A 1 482 ? 27.074 21.594 52.127 1.00 26.36 482 GLN A CA 1
ATOM 3872 C C . GLN A 1 482 ? 27.803 20.463 51.336 1.00 26.36 482 GLN A C 1
ATOM 3874 O O . GLN A 1 482 ? 27.628 19.284 51.600 1.00 26.36 482 GLN A O 1
ATOM 3879 N N . ASN A 1 483 ? 28.831 20.920 50.591 1.00 26.33 483 ASN A N 1
ATOM 3880 C CA . ASN A 1 483 ? 30.283 20.591 50.679 1.00 26.33 483 ASN A CA 1
ATOM 3881 C C . ASN A 1 483 ? 30.904 19.244 50.204 1.00 26.33 483 ASN A C 1
ATOM 3883 O O . ASN A 1 483 ? 30.399 18.161 50.466 1.00 26.33 483 ASN A O 1
ATOM 3887 N N . GLY A 1 484 ? 32.130 19.362 49.645 1.00 25.92 484 GLY A N 1
ATOM 3888 C CA . GLY A 1 484 ? 33.107 18.294 49.311 1.00 25.92 484 GLY A CA 1
ATOM 3889 C C . GLY A 1 484 ? 33.503 18.314 47.817 1.00 25.92 484 GLY A C 1
ATOM 3890 O O . GLY A 1 484 ? 32.666 17.957 47.000 1.00 25.92 484 GLY A O 1
ATOM 3891 N N . SER A 1 485 ? 34.642 18.835 47.320 1.00 24.83 485 SER A N 1
ATOM 3892 C CA . SER A 1 485 ? 36.087 18.718 47.676 1.00 24.83 485 SER A CA 1
ATOM 3893 C C . SER A 1 485 ? 36.679 17.322 47.382 1.00 24.83 485 SER A C 1
ATOM 3895 O O . SER A 1 485 ? 36.100 16.347 47.840 1.00 24.83 485 SER A O 1
ATOM 3897 N N . ALA A 1 486 ? 37.821 17.128 46.691 1.00 26.42 486 ALA A N 1
ATOM 3898 C CA . ALA A 1 486 ? 38.772 18.034 45.999 1.00 26.42 486 ALA A CA 1
ATOM 3899 C C . ALA A 1 486 ? 39.539 17.251 44.872 1.00 26.42 486 ALA A C 1
ATOM 3901 O O . ALA A 1 486 ? 39.604 16.031 44.958 1.00 26.42 486 ALA A O 1
ATOM 3902 N N . VAL A 1 487 ? 39.891 17.830 43.706 1.00 24.91 487 VAL A N 1
ATOM 3903 C CA . VAL A 1 487 ? 41.173 18.489 43.282 1.00 24.91 487 VAL A CA 1
ATOM 3904 C C . VAL A 1 487 ? 42.396 17.568 43.034 1.00 24.91 487 VAL A C 1
ATOM 3906 O O . VAL A 1 487 ? 42.733 16.771 43.902 1.00 24.91 487 VAL A O 1
ATOM 3909 N N . LEU A 1 488 ? 43.060 17.792 41.874 1.00 25.47 488 LEU A N 1
ATOM 3910 C CA . LEU A 1 488 ? 44.438 17.484 41.375 1.00 25.47 488 LEU A CA 1
ATOM 3911 C C . LEU A 1 488 ? 44.349 16.947 39.917 1.00 25.47 488 LEU A C 1
ATOM 3913 O O . LEU A 1 488 ? 43.590 16.011 39.691 1.00 25.47 488 LEU A O 1
ATOM 3917 N N . GLU A 1 489 ? 44.927 17.488 38.827 1.00 24.17 489 GLU A N 1
ATOM 3918 C CA . GLU A 1 489 ? 46.164 18.262 38.504 1.00 24.17 489 GLU A CA 1
ATOM 3919 C C . GLU A 1 489 ? 47.487 17.452 38.529 1.00 24.17 489 GLU A C 1
ATOM 3921 O O . GLU A 1 489 ? 47.709 16.714 39.481 1.00 24.17 489 GLU A O 1
ATOM 3926 N N . ALA A 1 490 ? 48.418 17.544 37.548 1.00 26.20 490 ALA A N 1
ATOM 3927 C CA . ALA A 1 490 ? 48.429 18.224 36.224 1.00 26.20 490 ALA A CA 1
ATOM 3928 C C . ALA A 1 490 ? 49.615 17.775 35.296 1.00 26.20 490 ALA A C 1
ATOM 3930 O O . ALA A 1 490 ? 50.535 17.125 35.776 1.00 26.20 490 ALA A O 1
ATOM 3931 N N . GLN A 1 491 ? 49.623 18.237 34.019 1.00 24.97 491 GLN A N 1
ATOM 3932 C CA . GLN A 1 491 ? 50.776 18.387 33.063 1.00 24.97 491 GLN A CA 1
ATOM 3933 C C . GLN A 1 491 ? 51.511 17.106 32.551 1.00 24.97 491 GLN A C 1
ATOM 3935 O O . GLN A 1 491 ? 51.441 16.062 33.181 1.00 24.97 491 GLN A O 1
ATOM 3940 N N . GLY A 1 492 ? 52.225 17.074 31.400 1.00 24.00 492 GLY A N 1
ATOM 3941 C CA . GLY A 1 492 ? 52.380 18.026 30.270 1.00 24.00 492 GLY A CA 1
ATOM 3942 C C . GLY A 1 492 ? 53.441 17.599 29.198 1.00 24.00 492 GLY A C 1
ATOM 3943 O O . GLY A 1 492 ? 54.378 16.897 29.542 1.00 24.00 492 GLY A O 1
ATOM 3944 N N . SER A 1 493 ? 53.253 18.014 27.924 1.00 23.81 493 SER A N 1
ATOM 3945 C CA . SER A 1 493 ? 54.187 18.273 26.761 1.00 23.81 493 SER A CA 1
ATOM 3946 C C . SER A 1 493 ? 55.670 17.780 26.685 1.00 23.81 493 SER A C 1
ATOM 3948 O O . SER A 1 493 ? 56.330 17.766 27.711 1.00 23.81 493 SER A O 1
ATOM 3950 N N . ALA A 1 494 ? 56.375 17.621 25.530 1.00 24.59 494 ALA A N 1
ATOM 3951 C CA . ALA A 1 494 ? 56.109 17.465 24.063 1.00 24.59 494 ALA A CA 1
ATOM 3952 C C . ALA A 1 494 ? 57.460 17.453 23.228 1.00 24.59 494 ALA A C 1
ATOM 3954 O O . ALA A 1 494 ? 58.512 17.632 23.829 1.00 24.59 494 ALA A O 1
ATOM 3955 N N . PHE A 1 495 ? 57.401 17.359 21.871 1.00 23.78 495 PHE A N 1
ATOM 3956 C CA . PHE A 1 495 ? 58.406 17.713 20.798 1.00 23.78 495 PHE A CA 1
ATOM 3957 C C . PHE A 1 495 ? 59.472 16.715 20.209 1.00 23.78 495 PHE A C 1
ATOM 3959 O O . PHE A 1 495 ? 60.409 16.347 20.900 1.00 23.78 495 PHE A O 1
ATOM 3966 N N . TYR A 1 496 ? 59.384 16.496 18.865 1.00 24.25 496 TYR A N 1
ATOM 3967 C CA . TYR A 1 496 ? 60.432 16.406 17.780 1.00 24.25 496 TYR A CA 1
ATOM 3968 C C . TYR A 1 496 ? 61.515 15.271 17.789 1.00 24.25 496 TYR A C 1
ATOM 3970 O O . TYR A 1 496 ? 61.830 14.756 18.851 1.00 24.25 496 TYR A O 1
ATOM 3978 N N . SER A 1 497 ? 62.150 14.813 16.676 1.00 22.58 497 SER A N 1
ATOM 3979 C CA . SER A 1 497 ? 62.042 15.061 15.199 1.00 22.58 497 SER A CA 1
ATOM 3980 C C . SER A 1 497 ? 62.774 13.992 14.319 1.00 22.58 497 SER A C 1
ATOM 3982 O O . SER A 1 497 ? 63.575 13.225 14.843 1.00 22.58 497 SER A O 1
ATOM 3984 N N . ASP A 1 498 ? 62.528 13.999 12.991 1.00 22.08 498 ASP A N 1
ATOM 3985 C CA . ASP A 1 498 ? 63.201 13.271 11.863 1.00 22.08 498 ASP A CA 1
ATOM 3986 C C . ASP A 1 498 ? 64.682 13.724 11.592 1.00 22.08 498 ASP A C 1
ATOM 3988 O O . ASP A 1 498 ? 65.124 14.593 12.356 1.00 22.08 498 ASP A O 1
ATOM 3992 N N . PRO A 1 499 ? 65.466 13.282 10.545 1.00 40.28 499 PRO A N 1
ATOM 3993 C CA . PRO A 1 499 ? 65.169 12.440 9.344 1.00 40.28 499 PRO A CA 1
ATOM 3994 C C . PRO A 1 499 ? 66.274 11.436 8.858 1.00 40.28 499 PRO A C 1
ATOM 3996 O O . PRO A 1 499 ? 67.322 11.334 9.480 1.00 40.28 499 PRO A O 1
ATOM 3999 N N . GLU A 1 500 ? 66.070 10.743 7.709 1.00 23.98 500 GLU A N 1
ATOM 4000 C CA . GLU A 1 500 ? 66.985 10.710 6.517 1.00 23.98 500 GLU A CA 1
ATOM 4001 C C . GLU A 1 500 ? 66.511 9.782 5.352 1.00 23.98 500 GLU A C 1
ATOM 4003 O O . GLU A 1 500 ? 65.534 9.046 5.482 1.00 23.98 500 GLU A O 1
ATOM 4008 N N . SER A 1 501 ? 67.145 9.863 4.163 1.00 24.67 501 SER A N 1
ATOM 4009 C CA . SER A 1 501 ? 66.887 9.058 2.931 1.00 24.67 501 SER A CA 1
ATOM 4010 C C . SER A 1 501 ? 68.038 9.213 1.910 1.00 24.67 501 SER A C 1
ATOM 4012 O O . SER A 1 501 ? 68.672 10.268 1.927 1.00 24.67 501 SER A O 1
ATOM 4014 N N . PRO A 1 502 ? 68.309 8.244 0.996 1.00 30.19 502 PRO A N 1
ATOM 4015 C CA . PRO A 1 502 ? 68.238 8.576 -0.455 1.00 30.19 502 PRO A CA 1
ATOM 4016 C C . PRO A 1 502 ? 67.993 7.403 -1.464 1.00 30.19 502 PRO A C 1
ATOM 4018 O O . PRO A 1 502 ? 68.397 6.284 -1.192 1.00 30.19 502 PRO A O 1
ATOM 4021 N N . MET A 1 503 ? 67.453 7.731 -2.665 1.00 22.48 503 MET A N 1
ATOM 4022 C CA . MET A 1 503 ? 67.797 7.240 -4.049 1.00 22.48 503 MET A CA 1
ATOM 4023 C C . MET A 1 503 ? 67.888 5.708 -4.373 1.00 22.48 503 MET A C 1
ATOM 4025 O O . MET A 1 503 ? 68.126 4.895 -3.500 1.00 22.48 503 MET A O 1
ATOM 4029 N N . SER A 1 504 ? 67.795 5.162 -5.605 1.00 23.56 504 SER A N 1
ATOM 4030 C CA . SER A 1 504 ? 67.354 5.531 -6.986 1.00 23.56 504 SER A CA 1
ATOM 4031 C C . SER A 1 504 ? 67.563 4.282 -7.900 1.00 23.56 504 SER A C 1
ATOM 4033 O O . SER A 1 504 ? 68.446 3.498 -7.573 1.00 23.56 504 SER A O 1
ATOM 4035 N N . SER A 1 505 ? 66.958 4.016 -9.074 1.00 22.80 505 SER A N 1
ATOM 4036 C CA . SER A 1 505 ? 65.782 4.511 -9.836 1.00 22.80 505 SER A CA 1
ATOM 4037 C C . SER A 1 505 ? 65.634 3.700 -11.159 1.00 22.80 505 SER A C 1
ATOM 4039 O O . SER A 1 505 ? 66.634 3.151 -11.600 1.00 22.80 505 SER A O 1
ATOM 4041 N N . LEU A 1 506 ? 64.469 3.761 -11.839 1.00 23.86 506 LEU A N 1
ATOM 4042 C CA . LEU A 1 506 ? 64.214 3.416 -13.272 1.00 23.86 506 LEU A CA 1
ATOM 4043 C C . LEU A 1 506 ? 64.393 1.950 -13.762 1.00 23.86 506 LEU A C 1
ATOM 4045 O O . LEU A 1 506 ? 65.507 1.458 -13.853 1.00 23.86 506 LEU A O 1
ATOM 4049 N N . GLU A 1 507 ? 63.300 1.298 -14.206 1.00 23.23 507 GLU A N 1
ATOM 4050 C CA . GLU A 1 507 ? 62.985 0.978 -15.630 1.00 23.23 507 GLU A CA 1
ATOM 4051 C C . GLU A 1 507 ? 61.804 -0.024 -15.793 1.00 23.23 507 GLU A C 1
ATOM 4053 O O . GLU A 1 507 ? 61.327 -0.627 -14.832 1.00 23.23 507 GLU A O 1
ATOM 4058 N N . GLY A 1 508 ? 61.296 -0.159 -17.027 1.00 24.02 508 GLY A N 1
ATOM 4059 C CA . GLY A 1 508 ? 60.240 -1.079 -17.490 1.00 24.02 508 GLY A CA 1
ATOM 4060 C C . GLY A 1 508 ? 59.768 -0.686 -18.909 1.00 24.02 508 GLY A C 1
ATOM 4061 O O . GLY A 1 508 ? 60.300 0.291 -19.438 1.00 24.02 508 GLY A O 1
ATOM 4062 N N . PRO A 1 509 ? 58.754 -1.337 -19.529 1.00 35.66 509 PRO A N 1
ATOM 4063 C CA . PRO A 1 509 ? 57.962 -2.482 -19.057 1.00 35.66 509 PRO A CA 1
ATOM 4064 C C . PRO A 1 509 ? 57.787 -3.627 -20.095 1.00 35.66 509 PRO A C 1
ATOM 4066 O O . PRO A 1 509 ? 57.886 -3.408 -21.298 1.00 35.66 509 PRO A O 1
ATOM 4069 N N . CYS A 1 510 ? 57.367 -4.820 -19.647 1.00 21.45 510 CYS A N 1
ATOM 4070 C CA . CYS A 1 510 ? 56.312 -5.626 -20.301 1.00 21.45 510 CYS A CA 1
ATOM 4071 C C . CYS A 1 510 ? 55.897 -6.832 -19.438 1.00 21.45 510 CYS A C 1
ATOM 4073 O O . CYS A 1 510 ? 56.618 -7.240 -18.531 1.00 21.45 510 CYS A O 1
ATOM 4075 N N . CYS A 1 511 ? 54.702 -7.375 -19.684 1.00 23.98 511 CYS A N 1
ATOM 4076 C CA . CYS A 1 511 ? 54.048 -8.311 -18.768 1.00 23.98 511 CYS A CA 1
ATOM 4077 C C . CYS A 1 511 ? 54.321 -9.792 -19.075 1.00 23.98 511 CYS A C 1
ATOM 4079 O O . CYS A 1 511 ? 53.954 -10.296 -20.133 1.00 23.98 511 CYS A O 1
ATOM 4081 N N . SER A 1 512 ? 54.797 -10.521 -18.066 1.00 23.33 512 SER A N 1
ATOM 4082 C CA . SER A 1 512 ? 54.598 -11.968 -17.928 1.00 23.33 512 SER A CA 1
ATOM 4083 C C . SER A 1 512 ? 54.312 -12.297 -16.462 1.00 23.33 512 SER A C 1
ATOM 4085 O O . SER A 1 512 ? 55.021 -11.827 -15.575 1.00 23.33 512 SER A O 1
ATOM 4087 N N . SER A 1 513 ? 53.275 -13.088 -16.193 1.00 33.47 513 SER A N 1
ATOM 4088 C CA . SER A 1 513 ? 52.875 -13.471 -14.833 1.00 33.47 513 SER A CA 1
ATOM 4089 C C . SER A 1 513 ? 53.841 -14.473 -14.198 1.00 33.47 513 SER A C 1
ATOM 4091 O O . SER A 1 513 ? 54.229 -15.439 -14.860 1.00 33.47 513 SER A O 1
ATOM 4093 N N . PRO A 1 514 ? 54.086 -14.360 -12.883 1.00 27.42 514 PRO A N 1
ATOM 4094 C CA . PRO A 1 514 ? 53.982 -15.558 -12.051 1.00 27.42 514 PRO A CA 1
ATOM 4095 C C . PRO A 1 514 ? 53.265 -15.335 -10.707 1.00 27.42 514 PRO A C 1
ATOM 4097 O O . PRO A 1 514 ? 52.908 -14.229 -10.314 1.00 27.42 514 PRO A O 1
ATOM 4100 N N . ARG A 1 515 ? 53.052 -16.460 -10.017 1.00 28.88 515 ARG A N 1
ATOM 4101 C CA . ARG A 1 515 ? 52.438 -16.604 -8.688 1.00 28.88 515 ARG A CA 1
ATOM 4102 C C . ARG A 1 515 ? 53.094 -15.715 -7.621 1.00 28.88 515 ARG A C 1
ATOM 4104 O O . ARG A 1 515 ? 54.318 -15.661 -7.546 1.00 28.88 515 ARG A O 1
ATOM 4111 N N . SER A 1 516 ? 52.288 -15.224 -6.683 1.00 22.66 516 SER A N 1
ATOM 4112 C CA . SER A 1 516 ? 52.714 -14.930 -5.309 1.00 22.66 516 SER A CA 1
ATOM 4113 C C . SER A 1 516 ? 51.863 -15.731 -4.314 1.00 22.66 516 SER A C 1
ATOM 4115 O O . SER A 1 516 ? 50.722 -16.101 -4.598 1.00 22.66 516 SER A O 1
ATOM 4117 N N . SER A 1 517 ? 52.448 -16.072 -3.168 1.00 28.78 517 SER A N 1
ATOM 4118 C CA . SER A 1 517 ? 51.796 -16.807 -2.081 1.00 28.78 517 SER A CA 1
ATOM 4119 C C . SER A 1 517 ? 51.010 -15.863 -1.173 1.00 28.78 517 SER A C 1
ATOM 4121 O O . SER A 1 517 ? 51.571 -14.875 -0.706 1.00 28.78 517 SER A O 1
ATOM 4123 N N . ILE A 1 518 ? 49.756 -16.201 -0.859 1.00 27.34 518 ILE A N 1
ATOM 4124 C CA . ILE A 1 518 ? 48.977 -15.527 0.188 1.00 27.34 518 ILE A CA 1
ATOM 4125 C C . ILE A 1 518 ? 48.839 -16.481 1.374 1.00 27.34 518 ILE A C 1
ATOM 4127 O O . ILE A 1 518 ? 47.938 -17.316 1.426 1.00 27.34 518 ILE A O 1
ATOM 4131 N N . SER A 1 519 ? 49.765 -16.345 2.317 1.00 24.62 519 SER A N 1
ATOM 4132 C CA . SER A 1 519 ? 49.681 -16.881 3.674 1.00 24.62 519 SER A CA 1
ATOM 4133 C C . SER A 1 519 ? 49.512 -15.704 4.636 1.00 24.62 519 SER A C 1
ATOM 4135 O O . SER A 1 519 ? 50.469 -15.318 5.292 1.00 24.62 519 SER A O 1
ATOM 4137 N N . ASP A 1 520 ? 48.323 -15.097 4.623 1.00 25.30 520 ASP A N 1
ATOM 4138 C CA . ASP A 1 520 ? 47.890 -14.014 5.523 1.00 25.30 520 ASP A CA 1
ATOM 4139 C C . ASP A 1 520 ? 46.351 -13.923 5.472 1.00 25.30 520 ASP A C 1
ATOM 4141 O O . ASP A 1 520 ? 45.765 -13.027 4.863 1.00 25.30 520 ASP A O 1
ATOM 4145 N N . PHE A 1 521 ? 45.672 -14.927 6.037 1.00 27.86 521 PHE A N 1
ATOM 4146 C CA . PHE A 1 521 ? 44.202 -14.955 6.142 1.00 27.86 521 PHE A CA 1
ATOM 4147 C C . PHE A 1 521 ? 43.690 -15.558 7.462 1.00 27.86 521 PHE A C 1
ATOM 4149 O O . PHE A 1 521 ? 42.512 -15.911 7.572 1.00 27.86 521 PHE A O 1
ATOM 4156 N N . ASP A 1 522 ? 44.558 -15.637 8.470 1.00 27.48 522 ASP A N 1
ATOM 4157 C CA . ASP A 1 522 ? 44.171 -15.993 9.830 1.00 27.48 522 ASP A CA 1
ATOM 4158 C C . ASP A 1 522 ? 43.607 -14.768 10.568 1.00 27.48 522 ASP A C 1
ATOM 4160 O O . ASP A 1 522 ? 44.144 -13.665 10.500 1.00 27.48 522 ASP A O 1
ATOM 4164 N N . GLU A 1 523 ? 42.476 -14.987 11.239 1.00 29.25 523 GLU A N 1
ATOM 4165 C CA . GLU A 1 523 ? 41.778 -14.067 12.150 1.00 29.25 523 GLU A CA 1
ATOM 4166 C C . GLU A 1 523 ? 41.586 -12.607 11.679 1.00 29.25 523 GLU A C 1
ATOM 4168 O O . GLU A 1 523 ? 42.213 -11.662 12.160 1.00 29.25 523 GLU A O 1
ATOM 4173 N N . LEU A 1 524 ? 40.547 -12.384 10.857 1.00 31.91 524 LEU A N 1
ATOM 4174 C CA . LEU A 1 524 ? 39.829 -11.103 10.916 1.00 31.91 524 LEU A CA 1
ATOM 4175 C C . LEU A 1 524 ? 39.384 -10.862 12.374 1.00 31.91 524 LEU A C 1
ATOM 4177 O O . LEU A 1 524 ? 38.715 -11.735 12.938 1.00 31.91 524 LEU A O 1
ATOM 4181 N N . PRO A 1 525 ? 39.715 -9.710 12.989 1.00 24.11 525 PRO A N 1
ATOM 4182 C CA . PRO A 1 525 ? 39.505 -9.512 14.416 1.00 24.11 525 PRO A CA 1
ATOM 4183 C C . PRO A 1 525 ? 38.014 -9.580 14.776 1.00 24.11 525 PRO A C 1
ATOM 4185 O O . PRO A 1 525 ? 37.169 -9.112 13.999 1.00 24.11 525 PRO A O 1
ATOM 4188 N N . PRO A 1 526 ? 37.661 -10.117 15.961 1.00 26.11 526 PRO A N 1
ATOM 4189 C CA . PRO A 1 526 ? 36.281 -10.114 16.421 1.00 26.11 526 PRO A CA 1
ATOM 4190 C C . PRO A 1 526 ? 35.764 -8.669 16.480 1.00 26.11 526 PRO A C 1
ATOM 4192 O O . PRO A 1 526 ? 36.517 -7.759 16.844 1.00 26.11 526 PRO A O 1
ATOM 4195 N N . PRO A 1 527 ? 34.487 -8.421 16.134 1.00 25.64 527 PRO A N 1
ATOM 4196 C CA . PRO A 1 527 ? 33.945 -7.073 16.150 1.00 25.64 527 PRO A CA 1
ATOM 4197 C C . PRO A 1 527 ? 34.038 -6.511 17.567 1.00 25.64 527 PRO A C 1
ATOM 4199 O O . PRO A 1 527 ? 33.423 -7.043 18.493 1.00 25.64 527 PRO A O 1
ATOM 4202 N N . ILE A 1 528 ? 34.790 -5.418 17.727 1.00 22.38 528 ILE A N 1
ATOM 4203 C CA . ILE A 1 528 ? 34.804 -4.646 18.969 1.00 22.38 528 ILE A CA 1
ATOM 4204 C C . ILE A 1 528 ? 33.352 -4.271 19.261 1.00 22.38 528 ILE A C 1
ATOM 4206 O O . ILE A 1 528 ? 32.732 -3.532 18.492 1.00 22.38 528 ILE A O 1
ATOM 4210 N N . VAL A 1 529 ? 32.807 -4.778 20.370 1.00 26.92 529 VAL A N 1
ATOM 4211 C CA . VAL A 1 529 ? 31.460 -4.434 20.845 1.00 26.92 529 VAL A CA 1
ATOM 4212 C C . VAL A 1 529 ? 31.520 -3.049 21.487 1.00 26.92 529 VAL A C 1
ATOM 4214 O O . VAL A 1 529 ? 31.348 -2.867 22.692 1.00 26.92 529 VAL A O 1
ATOM 4217 N N . ALA A 1 530 ? 31.812 -2.051 20.656 1.00 22.09 530 ALA A N 1
ATOM 4218 C CA . ALA A 1 530 ? 31.639 -0.660 21.002 1.00 22.09 530 ALA A CA 1
ATOM 4219 C C . ALA A 1 530 ? 30.157 -0.451 21.326 1.00 22.09 530 ALA A C 1
ATOM 4221 O O . ALA A 1 530 ? 29.284 -0.766 20.512 1.00 22.09 530 ALA A O 1
ATOM 4222 N N . LYS A 1 531 ? 29.866 0.094 22.511 1.00 24.75 531 LYS A N 1
ATOM 4223 C CA . LYS A 1 531 ? 28.550 0.677 22.771 1.00 24.75 531 LYS A CA 1
ATOM 4224 C C . LYS A 1 531 ? 28.377 1.826 21.785 1.00 24.75 531 LYS A C 1
ATOM 4226 O O . LYS A 1 531 ? 29.008 2.866 21.948 1.00 24.75 531 LYS A O 1
ATOM 4231 N N . ILE A 1 532 ? 27.568 1.602 20.755 1.00 24.22 532 ILE A N 1
ATOM 4232 C CA . ILE A 1 532 ? 27.230 2.618 19.760 1.00 24.22 532 ILE A CA 1
ATOM 4233 C C . ILE A 1 532 ? 26.560 3.781 20.515 1.00 24.22 532 ILE A C 1
ATOM 4235 O O . ILE A 1 532 ? 25.556 3.536 21.191 1.00 24.22 532 ILE A O 1
ATOM 4239 N N . PRO A 1 533 ? 27.100 5.014 20.465 1.00 22.47 533 PRO A N 1
ATOM 4240 C CA . PRO A 1 533 ? 26.399 6.171 21.000 1.00 22.47 533 PRO A CA 1
ATOM 4241 C C . PRO A 1 533 ? 25.123 6.399 20.183 1.00 22.47 533 PRO A C 1
ATOM 4243 O O . PRO A 1 533 ? 25.097 6.181 18.972 1.00 22.47 533 PRO A O 1
ATOM 4246 N N . SER A 1 534 ? 24.046 6.813 20.844 1.00 30.81 534 SER A N 1
ATOM 4247 C CA . SER A 1 534 ? 22.770 7.095 20.188 1.00 30.81 534 SER A CA 1
ATOM 4248 C C . SER A 1 534 ? 22.868 8.377 19.354 1.00 30.81 534 SER A C 1
ATOM 4250 O O . SER A 1 534 ? 22.675 9.467 19.889 1.00 30.81 534 SER A O 1
ATOM 4252 N N . GLU A 1 535 ? 23.176 8.241 18.063 1.00 28.06 535 GLU A N 1
ATOM 4253 C CA . GLU A 1 535 ? 23.207 9.348 17.100 1.00 28.06 535 GLU A CA 1
ATOM 4254 C C . GLU A 1 535 ? 22.119 9.198 16.024 1.00 28.06 535 GLU A C 1
ATOM 4256 O O . GLU A 1 535 ? 22.103 8.251 15.230 1.00 28.06 535 GLU A O 1
ATOM 4261 N N . ASP A 1 536 ? 21.207 10.169 15.984 1.00 34.09 536 ASP A N 1
ATOM 4262 C CA . ASP A 1 536 ? 20.114 10.256 15.017 1.00 34.09 536 ASP A CA 1
ATOM 4263 C C . ASP A 1 536 ? 20.629 10.639 13.616 1.00 34.09 536 ASP A C 1
ATOM 4265 O O . ASP A 1 536 ? 20.919 11.805 13.346 1.00 34.09 536 ASP A O 1
ATOM 4269 N N . GLY A 1 537 ? 20.738 9.667 12.697 1.00 31.11 537 GLY A N 1
ATOM 4270 C CA . GLY A 1 537 ? 21.373 9.916 11.388 1.00 31.11 537 GLY A CA 1
ATOM 4271 C C . GLY A 1 537 ? 20.841 9.175 10.153 1.00 31.11 537 GLY A C 1
ATOM 4272 O O . GLY A 1 537 ? 21.238 9.516 9.039 1.00 31.11 537 GLY A O 1
ATOM 4273 N N . ILE A 1 538 ? 19.958 8.173 10.281 1.00 31.31 538 ILE A N 1
ATOM 4274 C CA . ILE A 1 538 ? 19.472 7.382 9.127 1.00 31.31 538 ILE A CA 1
ATOM 4275 C C . ILE A 1 538 ? 17.949 7.198 9.191 1.00 31.31 538 ILE A C 1
ATOM 4277 O O . ILE A 1 538 ? 17.440 6.267 9.806 1.00 31.31 538 ILE A O 1
ATOM 4281 N N . SER A 1 539 ? 17.207 8.077 8.511 1.00 35.44 539 SER A N 1
ATOM 4282 C CA . SER A 1 539 ? 15.738 8.018 8.459 1.00 35.44 539 SER A CA 1
ATOM 4283 C C . SER A 1 539 ? 15.216 6.777 7.719 1.00 35.44 539 SER A C 1
ATOM 4285 O O . SER A 1 539 ? 15.581 6.521 6.566 1.00 35.44 539 SER A O 1
ATOM 4287 N N . GLU A 1 540 ? 14.249 6.086 8.335 1.00 31.12 540 GLU A N 1
ATOM 4288 C CA . GLU A 1 540 ? 13.415 5.032 7.731 1.00 31.12 540 GLU A CA 1
ATOM 4289 C C . GLU A 1 540 ? 12.936 5.342 6.305 1.00 31.12 540 GLU A C 1
ATOM 4291 O O . GLU A 1 540 ? 12.868 4.456 5.444 1.00 31.12 540 GLU A O 1
ATOM 4296 N N . SER A 1 541 ? 12.594 6.610 6.054 1.00 33.44 541 SER A N 1
ATOM 4297 C CA . SER A 1 541 ? 12.040 7.093 4.786 1.00 33.44 541 SER A CA 1
ATOM 4298 C C . SER A 1 541 ? 12.922 6.755 3.577 1.00 33.44 541 SER A C 1
ATOM 4300 O O . SER A 1 541 ? 12.408 6.557 2.472 1.00 33.44 541 SER A O 1
ATOM 4302 N N . TRP A 1 542 ? 14.238 6.616 3.776 1.00 33.81 542 TRP A N 1
ATOM 4303 C CA . TRP A 1 542 ? 15.187 6.219 2.739 1.00 33.81 542 TRP A CA 1
ATOM 4304 C C . TRP A 1 542 ? 15.055 4.735 2.361 1.00 33.81 542 TRP A C 1
ATOM 4306 O O . TRP A 1 542 ? 15.073 4.391 1.176 1.00 33.81 542 TRP A O 1
ATOM 4316 N N . PHE A 1 543 ? 14.851 3.850 3.344 1.00 30.16 543 PHE A N 1
ATOM 4317 C CA . PHE A 1 543 ? 14.631 2.419 3.108 1.00 30.16 543 PHE A CA 1
ATOM 4318 C C . PHE A 1 543 ? 13.232 2.146 2.539 1.00 30.16 543 PHE A C 1
ATOM 4320 O O . PHE A 1 543 ? 13.134 1.470 1.508 1.00 30.16 543 PHE A O 1
ATOM 4327 N N . ARG A 1 544 ? 12.168 2.741 3.110 1.00 32.44 544 ARG A N 1
ATOM 4328 C CA . ARG A 1 544 ? 10.787 2.606 2.592 1.00 32.44 544 ARG A CA 1
ATOM 4329 C C . ARG A 1 544 ? 10.677 3.093 1.125 1.00 32.44 544 ARG A C 1
ATOM 4331 O O . ARG A 1 544 ? 9.992 2.470 0.315 1.00 32.44 544 ARG A O 1
ATOM 4338 N N . ASN A 1 545 ? 11.443 4.113 0.710 1.00 33.88 545 ASN A N 1
ATOM 4339 C CA . ASN A 1 545 ? 11.520 4.536 -0.702 1.00 33.88 545 ASN A CA 1
ATOM 4340 C C . ASN A 1 545 ? 12.299 3.582 -1.629 1.00 33.88 545 ASN A C 1
ATOM 4342 O O . ASN A 1 545 ? 12.020 3.522 -2.829 1.00 33.88 545 ASN A O 1
ATOM 4346 N N . LYS A 1 546 ? 13.284 2.843 -1.113 1.00 30.94 546 LYS A N 1
ATOM 4347 C CA . LYS A 1 546 ? 14.125 1.924 -1.903 1.00 30.94 546 LYS A CA 1
ATOM 4348 C C . LYS A 1 546 ? 13.418 0.596 -2.195 1.00 30.94 546 LYS A C 1
ATOM 4350 O O . LYS A 1 546 ? 13.610 0.043 -3.277 1.00 30.94 546 LYS A O 1
ATOM 4355 N N . LEU A 1 547 ? 12.564 0.163 -1.264 1.00 31.77 547 LEU A N 1
ATOM 4356 C CA . LEU A 1 547 ? 11.556 -0.897 -1.403 1.00 31.77 547 LEU A CA 1
ATOM 4357 C C . LEU A 1 547 ? 10.704 -0.699 -2.666 1.00 31.77 547 LEU A C 1
ATOM 4359 O O . LEU A 1 547 ? 10.762 -1.482 -3.610 1.00 31.77 547 LEU A O 1
ATOM 4363 N N . ARG A 1 548 ? 9.974 0.417 -2.736 1.00 33.31 548 ARG A N 1
ATOM 4364 C CA . ARG A 1 548 ? 9.019 0.687 -3.822 1.00 33.31 548 ARG A CA 1
ATOM 4365 C C . ARG A 1 548 ? 9.667 0.843 -5.205 1.00 33.31 548 ARG A C 1
ATOM 4367 O O . ARG A 1 548 ? 9.039 0.516 -6.206 1.00 33.31 548 ARG A O 1
ATOM 4374 N N . ARG A 1 549 ? 10.941 1.254 -5.273 1.00 28.41 549 ARG A N 1
ATOM 4375 C CA . ARG A 1 549 ? 11.736 1.289 -6.523 1.00 28.41 549 ARG A CA 1
ATOM 4376 C C . ARG A 1 549 ? 12.201 -0.095 -7.008 1.00 28.41 549 ARG A C 1
ATOM 4378 O O . ARG A 1 549 ? 12.937 -0.168 -7.990 1.00 28.41 549 ARG A O 1
ATOM 4385 N N . ALA A 1 550 ? 11.814 -1.177 -6.331 1.00 28.00 550 ALA A N 1
ATOM 4386 C CA . ALA A 1 550 ? 11.854 -2.531 -6.879 1.00 28.00 550 ALA A CA 1
ATOM 4387 C C . ALA A 1 550 ? 10.576 -2.860 -7.658 1.00 28.00 550 ALA A C 1
ATOM 4389 O O . ALA A 1 550 ? 10.665 -3.305 -8.797 1.00 28.00 550 ALA A O 1
ATOM 4390 N N . SER A 1 551 ? 9.409 -2.556 -7.080 1.00 28.17 551 SER A N 1
ATOM 4391 C CA . SER A 1 551 ? 8.102 -2.778 -7.712 1.00 28.17 551 SER A CA 1
ATOM 4392 C C . SER A 1 551 ? 8.005 -2.074 -9.076 1.00 28.17 551 SER A C 1
ATOM 4394 O O . SER A 1 551 ? 7.780 -2.720 -10.099 1.00 28.17 551 SER A O 1
ATOM 4396 N N . SER A 1 552 ? 8.364 -0.783 -9.147 1.00 29.39 552 SER A N 1
ATOM 4397 C CA . SER A 1 552 ? 8.403 -0.037 -10.421 1.00 29.39 552 SER A CA 1
ATOM 4398 C C . SER A 1 552 ? 9.593 -0.371 -11.342 1.00 29.39 552 SER A C 1
ATOM 4400 O O . SER A 1 552 ? 9.737 0.200 -12.424 1.00 29.39 552 SER A O 1
ATOM 4402 N N . ALA A 1 553 ? 10.468 -1.308 -10.955 1.00 27.72 553 ALA A N 1
ATOM 4403 C CA . ALA A 1 553 ? 11.489 -1.850 -11.853 1.00 27.72 553 ALA A CA 1
ATOM 4404 C C . ALA A 1 553 ? 10.984 -3.053 -12.671 1.00 27.72 553 ALA A C 1
ATOM 4406 O O . ALA A 1 553 ? 11.623 -3.381 -13.670 1.00 27.72 553 ALA A O 1
ATOM 4407 N N . TRP A 1 554 ? 9.876 -3.689 -12.265 1.00 26.59 554 TRP A N 1
ATOM 4408 C CA . TRP A 1 554 ? 9.246 -4.818 -12.968 1.00 26.59 554 TRP A CA 1
ATOM 4409 C C . TRP A 1 554 ? 8.205 -4.360 -14.001 1.00 26.59 554 TRP A C 1
ATOM 4411 O O . TRP A 1 554 ? 8.134 -4.922 -15.092 1.00 26.59 554 TRP A O 1
ATOM 4421 N N . SER A 1 555 ? 7.457 -3.292 -13.708 1.00 29.75 555 SER A N 1
ATOM 4422 C CA . SER A 1 555 ? 6.471 -2.679 -14.620 1.00 29.75 555 SER A CA 1
ATOM 4423 C C . SER A 1 555 ? 7.059 -2.264 -15.979 1.00 29.75 555 SER A C 1
ATOM 4425 O O . SER A 1 555 ? 6.374 -2.320 -16.997 1.00 29.75 555 SER A O 1
ATOM 4427 N N . ASN A 1 556 ? 8.342 -1.895 -16.013 1.00 28.00 556 ASN A N 1
ATOM 4428 C CA . ASN A 1 556 ? 9.030 -1.345 -17.185 1.00 28.00 556 ASN A CA 1
ATOM 4429 C C . ASN A 1 556 ? 9.629 -2.393 -18.158 1.00 28.00 556 ASN A C 1
ATOM 4431 O O . ASN A 1 556 ? 10.310 -2.009 -19.105 1.00 28.00 556 ASN A O 1
ATOM 4435 N N . TRP A 1 557 ? 9.410 -3.701 -17.955 1.00 26.06 557 TRP A N 1
ATOM 4436 C CA . TRP A 1 557 ? 9.913 -4.770 -18.852 1.00 26.06 557 TRP A CA 1
ATOM 4437 C C . TRP A 1 557 ? 8.810 -5.436 -19.696 1.00 26.06 557 TRP A C 1
ATOM 4439 O O . TRP A 1 557 ? 9.050 -6.441 -20.358 1.00 26.06 557 TRP A O 1
ATOM 4449 N N . ARG A 1 558 ? 7.585 -4.894 -19.663 1.00 23.38 558 ARG A N 1
ATOM 4450 C CA . ARG A 1 558 ? 6.375 -5.503 -20.246 1.00 23.38 558 ARG A CA 1
ATOM 4451 C C . ARG A 1 558 ? 5.993 -4.966 -21.637 1.00 23.38 558 ARG A C 1
ATOM 4453 O O . ARG A 1 558 ? 4.898 -5.256 -22.103 1.00 23.38 558 ARG A O 1
ATOM 4460 N N . SER A 1 559 ? 6.863 -4.174 -22.268 1.00 28.44 559 SER A N 1
ATOM 4461 C CA . SER A 1 559 ? 6.482 -3.214 -23.323 1.00 28.44 559 SER A CA 1
ATOM 4462 C C . SER A 1 559 ? 7.376 -3.269 -24.574 1.00 28.44 559 SER A C 1
ATOM 4464 O O . SER A 1 559 ? 7.749 -2.227 -25.107 1.00 28.44 559 SER A O 1
ATOM 4466 N N . SER A 1 560 ? 7.794 -4.460 -25.015 1.00 25.03 560 SER A N 1
ATOM 4467 C CA . SER A 1 560 ? 8.699 -4.608 -26.169 1.00 25.03 560 SER A CA 1
ATOM 4468 C C . SER A 1 560 ? 8.462 -5.912 -26.942 1.00 25.03 560 SER A C 1
ATOM 4470 O O . SER A 1 560 ? 9.175 -6.898 -26.732 1.00 25.03 560 SER A O 1
ATOM 4472 N N . GLU A 1 561 ? 7.466 -5.920 -27.826 1.00 25.11 561 GLU A N 1
ATOM 4473 C CA . GLU A 1 561 ? 7.274 -6.999 -28.803 1.00 25.11 561 GLU A CA 1
ATOM 4474 C C . GLU A 1 561 ? 8.391 -6.960 -29.867 1.00 25.11 561 GLU A C 1
ATOM 4476 O O . GLU A 1 561 ? 8.662 -5.891 -30.420 1.00 25.11 561 GLU A O 1
ATOM 4481 N N . PRO A 1 562 ? 9.067 -8.086 -30.160 1.00 25.89 562 PRO A N 1
ATOM 4482 C CA . PRO A 1 562 ? 10.008 -8.186 -31.270 1.00 25.89 562 PRO A CA 1
ATOM 4483 C C . PRO A 1 562 ? 9.340 -8.765 -32.528 1.00 25.89 562 PRO A C 1
ATOM 4485 O O . PRO A 1 562 ? 8.530 -9.688 -32.447 1.00 25.89 562 PRO A O 1
ATOM 4488 N N . THR A 1 563 ? 9.742 -8.270 -33.699 1.00 26.77 563 THR A N 1
ATOM 4489 C CA . THR A 1 563 ? 9.324 -8.795 -35.008 1.00 26.77 563 THR A CA 1
ATOM 4490 C C . THR A 1 563 ? 9.809 -10.231 -35.259 1.00 26.77 563 THR A C 1
ATOM 4492 O O . THR A 1 563 ? 10.694 -10.756 -34.574 1.00 26.77 563 THR A O 1
ATOM 4495 N N . GLU A 1 564 ? 9.188 -10.903 -36.231 1.00 28.22 564 GLU A N 1
ATOM 4496 C CA . GLU A 1 564 ? 9.316 -12.348 -36.428 1.00 28.22 564 GLU A CA 1
ATOM 4497 C C . GLU A 1 564 ? 10.746 -12.809 -36.758 1.00 28.22 564 GLU A C 1
ATOM 4499 O O . GLU A 1 564 ? 11.320 -12.455 -37.782 1.00 28.22 564 GLU A O 1
ATOM 4504 N N . THR A 1 565 ? 11.311 -13.630 -35.864 1.00 27.84 565 THR A N 1
ATOM 4505 C CA . THR A 1 565 ? 12.353 -14.660 -36.124 1.00 27.84 565 THR A CA 1
ATOM 4506 C C . THR A 1 565 ? 12.803 -15.378 -34.837 1.00 27.84 565 THR A C 1
ATOM 4508 O O . THR A 1 565 ? 13.457 -16.414 -34.912 1.00 27.84 565 THR A O 1
ATOM 4511 N N . LYS A 1 566 ? 12.461 -14.880 -33.633 1.00 27.77 566 LYS A N 1
ATOM 4512 C CA . LYS A 1 566 ? 12.985 -15.384 -32.337 1.00 27.77 566 LYS A CA 1
ATOM 4513 C C . LYS A 1 566 ? 11.883 -15.930 -31.403 1.00 27.77 566 LYS A C 1
ATOM 4515 O O . LYS A 1 566 ? 11.590 -15.359 -30.358 1.00 27.77 566 LYS A O 1
ATOM 4520 N N . SER A 1 567 ? 11.263 -17.052 -31.788 1.00 28.42 567 SER A N 1
ATOM 4521 C CA . SER A 1 567 ? 9.992 -17.556 -31.209 1.00 28.42 567 SER A CA 1
ATOM 4522 C C . SER A 1 567 ? 10.070 -18.256 -29.831 1.00 28.42 567 SER A C 1
ATOM 4524 O O . SER A 1 567 ? 9.041 -18.403 -29.167 1.00 28.42 567 SER A O 1
ATOM 4526 N N . SER A 1 568 ? 11.245 -18.719 -29.383 1.00 30.59 568 SER A N 1
ATOM 4527 C CA . SER A 1 568 ? 11.381 -19.564 -28.177 1.00 30.59 568 SER A CA 1
ATOM 4528 C C . SER A 1 568 ? 11.671 -18.782 -26.887 1.00 30.59 568 SER A C 1
ATOM 4530 O O . SER A 1 568 ? 10.941 -18.910 -25.906 1.00 30.59 568 SER A O 1
ATOM 4532 N N . THR A 1 569 ? 12.699 -17.930 -26.875 1.00 32.31 569 THR A N 1
ATOM 4533 C CA . THR A 1 569 ? 13.200 -17.261 -25.655 1.00 32.31 569 THR A CA 1
ATOM 4534 C C . THR A 1 569 ? 12.210 -16.296 -25.000 1.00 32.31 569 THR A C 1
ATOM 4536 O O . THR A 1 569 ? 12.296 -16.065 -23.794 1.00 32.31 569 THR A O 1
ATOM 4539 N N . TRP A 1 570 ? 11.256 -15.737 -25.749 1.00 29.23 570 TRP A N 1
ATOM 4540 C CA . TRP A 1 570 ? 10.284 -14.781 -25.201 1.00 29.23 570 TRP A CA 1
ATOM 4541 C C . TRP A 1 570 ? 9.145 -15.460 -24.417 1.00 29.23 570 TRP A C 1
ATOM 4543 O O . TRP A 1 570 ? 8.675 -14.926 -23.413 1.00 29.23 570 TRP A O 1
ATOM 4553 N N . LYS A 1 571 ? 8.761 -16.687 -24.797 1.00 32.12 571 LYS A N 1
ATOM 4554 C CA . LYS A 1 571 ? 7.699 -17.461 -24.125 1.00 32.12 571 LYS A CA 1
ATOM 4555 C C . LYS A 1 571 ? 8.108 -17.861 -22.703 1.00 32.12 571 LYS A C 1
ATOM 4557 O O . LYS A 1 571 ? 7.328 -17.694 -21.765 1.00 32.12 571 LYS A O 1
ATOM 4562 N N . ASN A 1 572 ? 9.361 -18.283 -22.518 1.00 35.66 572 ASN A N 1
ATOM 4563 C CA . ASN A 1 572 ? 9.895 -18.675 -21.208 1.00 35.66 572 ASN A CA 1
ATOM 4564 C C . ASN A 1 572 ? 9.938 -17.486 -20.225 1.00 35.66 572 ASN A C 1
ATOM 4566 O O . ASN A 1 572 ? 9.609 -17.652 -19.048 1.00 35.66 572 ASN A O 1
ATOM 4570 N N . LYS A 1 573 ? 10.257 -16.273 -20.712 1.00 32.97 573 LYS A N 1
ATOM 4571 C CA . LYS A 1 573 ? 10.188 -15.029 -19.922 1.00 32.97 573 LYS A CA 1
ATOM 4572 C C . LYS A 1 573 ? 8.778 -14.800 -19.365 1.00 32.97 573 LYS A C 1
ATOM 4574 O O . LYS A 1 573 ? 8.624 -14.617 -18.158 1.00 32.97 573 LYS A O 1
ATOM 4579 N N . ILE A 1 574 ? 7.755 -14.876 -20.219 1.00 31.91 574 ILE A N 1
ATOM 4580 C CA . ILE A 1 574 ? 6.348 -14.644 -19.844 1.00 31.91 574 ILE A CA 1
ATOM 4581 C C . ILE A 1 574 ? 5.845 -15.703 -18.848 1.00 31.91 574 ILE A C 1
ATOM 4583 O O . ILE A 1 574 ? 5.210 -15.346 -17.855 1.00 31.91 574 ILE A O 1
ATOM 4587 N N . SER A 1 575 ? 6.178 -16.980 -19.066 1.00 26.75 575 SER A N 1
ATOM 4588 C CA . SER A 1 575 ? 5.807 -18.079 -18.159 1.00 26.75 575 SER A CA 1
ATOM 4589 C C . SER A 1 575 ? 6.401 -17.901 -16.750 1.00 26.75 575 SER A C 1
ATOM 4591 O O . SER A 1 575 ? 5.682 -17.982 -15.753 1.00 26.75 575 SER A O 1
ATOM 4593 N N . SER A 1 576 ? 7.689 -17.538 -16.648 1.00 31.66 576 SER A N 1
ATOM 4594 C CA . SER A 1 576 ? 8.339 -17.303 -15.346 1.00 31.66 576 SER A CA 1
ATOM 4595 C C . SER A 1 576 ? 7.679 -16.174 -14.535 1.00 31.66 576 SER A C 1
ATOM 4597 O O . SER A 1 576 ? 7.442 -16.325 -13.336 1.00 31.66 576 SER A O 1
ATOM 4599 N N . ALA A 1 577 ? 7.274 -15.086 -15.201 1.00 30.75 577 ALA A N 1
ATOM 4600 C CA . ALA A 1 577 ? 6.584 -13.968 -14.560 1.00 30.75 577 ALA A CA 1
ATOM 4601 C C . ALA A 1 577 ? 5.183 -14.351 -14.042 1.00 30.75 577 ALA A C 1
ATOM 4603 O O . ALA A 1 577 ? 4.785 -13.906 -12.965 1.00 30.75 577 ALA A O 1
ATOM 4604 N N . TRP A 1 578 ? 4.448 -15.202 -14.768 1.00 26.52 578 TRP A N 1
ATOM 4605 C CA . TRP A 1 578 ? 3.147 -15.727 -14.330 1.00 26.52 578 TRP A CA 1
ATOM 4606 C C . TRP A 1 578 ? 3.254 -16.588 -13.064 1.00 26.52 578 TRP A C 1
ATOM 4608 O O . TRP A 1 578 ? 2.419 -16.472 -12.164 1.00 26.52 578 TRP A O 1
ATOM 4618 N N . ASN A 1 579 ? 4.303 -17.407 -12.962 1.00 30.38 579 ASN A N 1
ATOM 4619 C CA . ASN A 1 579 ? 4.518 -18.273 -11.803 1.00 30.38 579 ASN A CA 1
ATOM 4620 C C . ASN A 1 579 ? 4.844 -17.481 -10.526 1.00 30.38 579 ASN A C 1
ATOM 4622 O O . ASN A 1 579 ? 4.369 -17.857 -9.456 1.00 30.38 579 ASN A O 1
ATOM 4626 N N . ASN A 1 580 ? 5.559 -16.354 -10.642 1.00 32.88 580 ASN A N 1
ATOM 4627 C CA . ASN A 1 580 ? 5.774 -15.418 -9.529 1.00 32.88 580 ASN A CA 1
ATOM 4628 C C . ASN A 1 580 ? 4.451 -14.795 -9.039 1.00 32.88 580 ASN A C 1
ATOM 4630 O O . ASN A 1 580 ? 4.187 -14.738 -7.839 1.00 32.88 580 ASN A O 1
ATOM 4634 N N . ILE A 1 581 ? 3.587 -14.368 -9.969 1.00 30.20 581 ILE A N 1
ATOM 4635 C CA . ILE A 1 581 ? 2.291 -13.750 -9.642 1.00 30.20 581 ILE A CA 1
ATOM 4636 C C . ILE A 1 581 ? 1.415 -14.728 -8.843 1.00 30.20 581 ILE A C 1
ATOM 4638 O O . ILE A 1 581 ? 0.968 -14.377 -7.752 1.00 30.20 581 ILE A O 1
ATOM 4642 N N . LYS A 1 582 ? 1.265 -15.971 -9.325 1.00 29.38 582 LYS A N 1
ATOM 4643 C CA . LYS A 1 582 ? 0.344 -16.996 -8.791 1.00 29.38 582 LYS A CA 1
ATOM 4644 C C . LYS A 1 582 ? 0.507 -17.336 -7.298 1.00 29.38 582 LYS A C 1
ATOM 4646 O O . LYS A 1 582 ? -0.444 -17.829 -6.699 1.00 29.38 582 LYS A O 1
ATOM 4651 N N . TYR A 1 583 ? 1.677 -17.095 -6.702 1.00 34.22 583 TYR A N 1
ATOM 4652 C CA . TYR A 1 583 ? 1.952 -17.411 -5.291 1.00 34.22 583 TYR A CA 1
ATOM 4653 C C . TYR A 1 583 ? 2.340 -16.191 -4.435 1.00 34.22 583 TYR A C 1
ATOM 4655 O O . TYR A 1 583 ? 2.540 -16.330 -3.232 1.00 34.22 583 TYR A O 1
ATOM 4663 N N . SER A 1 584 ? 2.401 -14.989 -5.022 1.00 31.17 584 SER A N 1
ATOM 4664 C CA . SER A 1 584 ? 2.767 -13.748 -4.312 1.00 31.17 584 SER A CA 1
ATOM 4665 C C . SER A 1 584 ? 1.584 -13.009 -3.657 1.00 31.17 584 SER A C 1
ATOM 4667 O O . SER A 1 584 ? 1.785 -12.010 -2.960 1.00 31.17 584 SER A O 1
ATOM 4669 N N . GLU A 1 585 ? 0.350 -13.496 -3.833 1.00 28.70 585 GLU A N 1
ATOM 4670 C CA . GLU A 1 585 ? -0.880 -12.883 -3.311 1.00 28.70 585 GLU A CA 1
ATOM 4671 C C . GLU A 1 585 ? -1.066 -13.056 -1.789 1.00 28.70 585 GLU A C 1
ATOM 4673 O O . GLU A 1 585 ? -1.959 -13.763 -1.327 1.00 28.70 585 GLU A O 1
ATOM 4678 N N . LYS A 1 586 ? -0.236 -12.363 -0.996 1.00 31.56 586 LYS A N 1
ATOM 4679 C CA . LYS A 1 586 ? -0.610 -11.752 0.298 1.00 31.56 586 LYS A CA 1
ATOM 4680 C C . LYS A 1 586 ? 0.558 -10.961 0.885 1.00 31.56 586 LYS A C 1
ATOM 4682 O O . LYS A 1 586 ? 1.465 -11.523 1.498 1.00 31.56 586 LYS A O 1
ATOM 4687 N N . TRP A 1 587 ? 0.482 -9.632 0.825 1.00 33.44 587 TRP A N 1
ATOM 4688 C CA . TRP A 1 587 ? 1.288 -8.786 1.711 1.00 33.44 587 TRP A CA 1
ATOM 4689 C C . TRP A 1 587 ? 0.839 -8.944 3.172 1.00 33.44 587 TRP A C 1
ATOM 4691 O O . TRP A 1 587 ? -0.244 -9.454 3.470 1.00 33.44 587 TRP A O 1
ATOM 4701 N N . MET A 1 588 ? 1.675 -8.513 4.119 1.00 32.28 588 MET A N 1
ATOM 4702 C CA . MET A 1 588 ? 1.260 -8.365 5.518 1.00 32.28 588 MET A CA 1
ATOM 4703 C C . MET A 1 588 ? 0.422 -7.092 5.685 1.00 32.28 588 MET A C 1
ATOM 4705 O O . MET A 1 588 ? 0.896 -6.085 6.203 1.00 32.28 588 MET A O 1
ATOM 4709 N N . HIS A 1 589 ? -0.838 -7.147 5.249 1.00 31.14 589 HIS A N 1
ATOM 4710 C CA . HIS A 1 589 ? -1.840 -6.187 5.700 1.00 31.14 589 HIS A CA 1
ATOM 4711 C C . HIS A 1 589 ? -2.084 -6.401 7.197 1.00 31.14 589 HIS A C 1
ATOM 4713 O O . HIS A 1 589 ? -2.529 -7.470 7.619 1.00 31.14 589 HIS A O 1
ATOM 4719 N N . LEU A 1 590 ? -1.800 -5.377 8.001 1.00 35.53 590 LEU A N 1
ATOM 4720 C CA . LEU A 1 590 ? -2.296 -5.306 9.370 1.00 35.53 590 LEU A CA 1
ATOM 4721 C C . LEU A 1 590 ? -3.829 -5.183 9.325 1.00 35.53 590 LEU A C 1
ATOM 4723 O O . LEU A 1 590 ? -4.350 -4.279 8.676 1.00 35.53 590 LEU A O 1
ATOM 4727 N N . ALA A 1 591 ? -4.508 -6.087 10.038 1.00 32.12 591 ALA A N 1
ATOM 4728 C CA . ALA A 1 591 ? -5.965 -6.232 10.144 1.00 32.12 591 ALA A CA 1
ATOM 4729 C C . ALA A 1 591 ? -6.718 -6.582 8.837 1.00 32.12 591 ALA A C 1
ATOM 4731 O O . ALA A 1 591 ? -7.207 -5.699 8.136 1.00 32.12 591 ALA A O 1
ATOM 4732 N N . ASN A 1 592 ? -6.861 -7.892 8.569 1.00 30.97 592 ASN A N 1
ATOM 4733 C CA . ASN A 1 592 ? -8.182 -8.548 8.418 1.00 30.97 592 ASN A CA 1
ATOM 4734 C C . ASN A 1 592 ? -8.125 -10.071 8.147 1.00 30.97 592 ASN A C 1
ATOM 4736 O O . ASN A 1 592 ? -9.175 -10.705 8.134 1.00 30.97 592 ASN A O 1
ATOM 4740 N N . ASP A 1 593 ? -6.946 -10.687 7.987 1.00 32.09 593 ASP A N 1
ATOM 4741 C CA . ASP A 1 593 ? -6.839 -12.155 8.089 1.00 32.09 593 ASP A CA 1
ATOM 4742 C C . ASP A 1 593 ? -7.070 -12.622 9.544 1.00 32.09 593 ASP A C 1
ATOM 4744 O O . ASP A 1 593 ? -6.616 -11.976 10.492 1.00 32.09 593 ASP A O 1
ATOM 4748 N N . ASP A 1 594 ? -7.726 -13.775 9.706 1.00 30.80 594 ASP A N 1
ATOM 4749 C CA . ASP A 1 594 ? -8.431 -14.238 10.920 1.00 30.80 594 ASP A CA 1
ATOM 4750 C C . ASP A 1 594 ? -7.531 -14.750 12.082 1.00 30.80 594 ASP A C 1
ATOM 4752 O O . ASP A 1 594 ? -7.843 -15.700 12.796 1.00 30.80 594 ASP A O 1
ATOM 4756 N N . TYR A 1 595 ? -6.357 -14.142 12.277 1.00 35.25 595 TYR A N 1
ATOM 4757 C CA . TYR A 1 595 ? -5.287 -14.630 13.165 1.00 35.25 595 TYR A CA 1
ATOM 4758 C C . TYR A 1 595 ? -5.275 -13.990 14.565 1.00 35.25 595 TYR A C 1
ATOM 4760 O O . TYR A 1 595 ? -4.212 -13.725 15.130 1.00 35.25 595 TYR A O 1
ATOM 4768 N N . SER A 1 596 ? -6.449 -13.737 15.147 1.00 34.31 596 SER A N 1
ATOM 4769 C CA . SER A 1 596 ? -6.552 -13.187 16.512 1.00 34.31 596 SER A CA 1
ATOM 4770 C C . SER A 1 596 ? -6.508 -14.242 17.632 1.00 34.31 596 SER A C 1
ATOM 4772 O O . SER A 1 596 ? -6.265 -13.882 18.782 1.00 34.31 596 SER A O 1
ATOM 4774 N N . SER A 1 597 ? -6.669 -15.532 17.310 1.00 39.19 597 SER A N 1
ATOM 4775 C CA . SER A 1 597 ? -6.726 -16.642 18.280 1.00 39.19 597 SER A CA 1
ATOM 4776 C C . SER A 1 597 ? -5.382 -17.019 18.918 1.00 39.19 597 SER A C 1
ATOM 4778 O O . SER A 1 597 ? -5.340 -17.394 20.086 1.00 39.19 597 SER A O 1
ATOM 4780 N N . ASP A 1 598 ? -4.284 -16.944 18.159 1.00 42.41 598 ASP A N 1
ATOM 4781 C CA . ASP A 1 598 ? -3.041 -17.672 18.479 1.00 42.41 598 ASP A CA 1
ATOM 4782 C C . ASP A 1 598 ? -1.943 -16.813 19.147 1.00 42.41 598 ASP A C 1
ATOM 4784 O O . ASP A 1 598 ? -0.881 -17.320 19.501 1.00 42.41 598 ASP A O 1
ATOM 4788 N N . GLY A 1 599 ? -2.128 -15.493 19.266 1.00 46.25 599 GLY A N 1
ATOM 4789 C CA . GLY A 1 599 ? -1.198 -14.586 19.966 1.00 46.25 599 GLY A CA 1
ATOM 4790 C C . GLY A 1 599 ? 0.209 -14.379 19.356 1.00 46.25 599 GLY A C 1
ATOM 4791 O O . GLY A 1 599 ? 0.973 -13.553 19.860 1.00 46.25 599 GLY A O 1
ATOM 4792 N N . PHE A 1 600 ? 0.587 -15.074 18.276 1.00 51.47 600 PHE A N 1
ATOM 4793 C CA . PHE A 1 600 ? 1.947 -15.039 17.707 1.00 51.47 600 PHE A CA 1
ATOM 4794 C C . PHE A 1 600 ? 2.300 -13.732 16.960 1.00 51.47 600 PHE A C 1
ATOM 4796 O O . PHE A 1 600 ? 2.305 -13.677 15.732 1.00 51.47 600 PHE A O 1
ATOM 4803 N N . LYS A 1 601 ? 2.703 -12.689 17.700 1.00 66.56 601 LYS A N 1
ATOM 4804 C CA . LYS A 1 601 ? 3.146 -11.378 17.168 1.00 66.56 601 LYS A CA 1
ATOM 4805 C C . LYS A 1 601 ? 4.613 -11.294 16.675 1.00 66.56 601 LYS A C 1
ATOM 4807 O O . LYS A 1 601 ? 5.160 -10.199 16.631 1.00 66.56 601 LYS A O 1
ATOM 4812 N N . LYS A 1 602 ? 5.300 -12.394 16.339 1.00 84.00 602 LYS A N 1
ATOM 4813 C CA . LYS A 1 602 ? 6.754 -12.380 16.022 1.00 84.00 602 LYS A CA 1
ATOM 4814 C C . LYS A 1 602 ? 7.059 -12.828 14.591 1.00 84.00 602 LYS A C 1
ATOM 4816 O O . LYS A 1 602 ? 6.424 -13.751 14.085 1.00 84.00 602 LYS A O 1
ATOM 4821 N N . ILE A 1 603 ? 8.055 -12.191 13.975 1.00 89.12 603 ILE A N 1
ATOM 4822 C CA . ILE A 1 603 ? 8.664 -12.585 12.696 1.00 89.12 603 ILE A CA 1
ATOM 4823 C C . ILE A 1 603 ? 9.982 -13.304 13.005 1.00 89.12 603 ILE A C 1
ATOM 4825 O O . ILE A 1 603 ? 10.712 -12.897 13.910 1.00 89.12 603 ILE A O 1
ATOM 4829 N N . VAL A 1 604 ? 10.313 -14.355 12.258 1.00 92.88 604 VAL A N 1
ATOM 4830 C CA . VAL A 1 604 ? 11.595 -15.066 12.376 1.00 92.88 604 VAL A CA 1
ATOM 4831 C C . VAL A 1 604 ? 12.213 -15.242 10.994 1.00 92.88 604 VAL A C 1
ATOM 4833 O O . VAL A 1 604 ? 11.508 -15.567 10.042 1.00 92.88 604 VAL A O 1
ATOM 4836 N N . LEU A 1 605 ? 13.526 -15.042 10.881 1.00 95.12 605 LEU A N 1
ATOM 4837 C CA . LEU A 1 605 ? 14.301 -15.230 9.654 1.00 95.12 605 LEU A CA 1
ATOM 4838 C C . LEU A 1 605 ? 15.638 -15.897 10.008 1.00 95.12 605 LEU A C 1
ATOM 4840 O O . LEU A 1 605 ? 16.446 -15.295 10.713 1.00 95.12 605 LEU A O 1
ATOM 4844 N N . LEU A 1 606 ? 15.873 -17.131 9.549 1.00 95.69 606 LEU A N 1
ATOM 4845 C CA . LEU A 1 606 ? 17.079 -17.949 9.789 1.00 95.69 606 LEU A CA 1
ATOM 4846 C C . LEU A 1 606 ? 17.696 -17.745 11.190 1.00 95.69 606 LEU A C 1
ATOM 4848 O O . LEU A 1 606 ? 18.786 -17.179 11.322 1.00 95.69 606 LEU A O 1
ATOM 4852 N N . GLY A 1 607 ? 16.954 -18.106 12.241 1.00 92.44 607 GLY A N 1
ATOM 4853 C CA . GLY A 1 607 ? 17.415 -18.024 13.633 1.00 92.44 607 GLY A CA 1
ATOM 4854 C C . GLY A 1 607 ? 17.520 -16.627 14.262 1.00 92.44 607 GLY A C 1
ATOM 4855 O O . GLY A 1 607 ? 17.997 -16.515 15.392 1.00 92.44 607 GLY A O 1
ATOM 4856 N N . LEU A 1 608 ? 17.088 -15.562 13.576 1.00 92.56 608 LEU A N 1
ATOM 4857 C CA . LEU A 1 608 ? 16.925 -14.218 14.147 1.00 92.56 608 LEU A CA 1
ATOM 4858 C C . LEU A 1 608 ? 15.437 -13.872 14.288 1.00 92.56 608 LEU A C 1
ATOM 4860 O O . LEU A 1 608 ? 14.638 -14.168 13.401 1.00 92.56 608 LEU A O 1
ATOM 4864 N N . ILE A 1 609 ? 15.078 -13.246 15.411 1.00 89.69 609 ILE A N 1
ATOM 4865 C CA . ILE A 1 609 ? 13.704 -12.872 15.775 1.00 89.69 609 ILE A CA 1
ATOM 4866 C C . ILE A 1 609 ? 13.549 -11.360 15.619 1.00 89.69 609 ILE A C 1
ATOM 4868 O O . ILE A 1 609 ? 14.418 -10.612 16.057 1.00 89.69 609 ILE A O 1
ATOM 4872 N N . TYR A 1 610 ? 12.433 -10.934 15.035 1.00 86.94 610 TYR A N 1
ATOM 4873 C CA . TYR A 1 610 ? 12.091 -9.541 14.771 1.00 86.94 610 TYR A CA 1
ATOM 4874 C C . TYR A 1 610 ? 10.651 -9.261 15.175 1.00 86.94 610 TYR A C 1
ATOM 4876 O O . TYR A 1 610 ? 9.796 -10.156 15.150 1.00 86.94 610 TYR A O 1
ATOM 4884 N N . CYS A 1 611 ? 10.373 -8.009 15.516 1.00 78.38 611 CYS A N 1
ATOM 4885 C CA . CYS A 1 611 ? 9.088 -7.618 16.067 1.00 78.38 611 CYS A CA 1
ATOM 4886 C C . CYS A 1 611 ? 8.444 -6.486 15.247 1.00 78.38 611 CYS A C 1
ATOM 4888 O O . CYS A 1 611 ? 9.071 -5.446 15.039 1.00 78.38 611 CYS A O 1
ATOM 4890 N N . PRO A 1 612 ? 7.221 -6.694 14.717 1.00 64.44 612 PRO A N 1
ATOM 4891 C CA . PRO A 1 612 ? 6.495 -5.672 13.978 1.00 64.44 612 PRO A CA 1
ATOM 4892 C C . PRO A 1 612 ? 5.988 -4.566 14.912 1.00 64.44 612 PRO A C 1
ATOM 4894 O O . PRO A 1 612 ? 5.898 -4.746 16.132 1.00 64.44 612 PRO A O 1
ATOM 4897 N N . GLU A 1 613 ? 5.602 -3.442 14.307 1.00 51.75 613 GLU A N 1
ATOM 4898 C CA . GLU A 1 613 ? 4.846 -2.366 14.956 1.00 51.75 613 GLU A CA 1
ATOM 4899 C C . GLU A 1 613 ? 3.640 -2.960 15.743 1.00 51.75 613 GLU A C 1
ATOM 4901 O O . GLU A 1 613 ? 3.065 -3.978 15.348 1.00 51.75 613 GLU A O 1
ATOM 4906 N N . ASP A 1 614 ? 3.299 -2.371 16.897 1.00 49.88 614 ASP A N 1
ATOM 4907 C CA . ASP A 1 614 ? 2.305 -2.864 17.877 1.00 49.88 614 ASP A CA 1
ATOM 4908 C C . ASP A 1 614 ? 2.627 -4.201 18.606 1.00 49.88 614 ASP A C 1
ATOM 4910 O O . ASP A 1 614 ? 1.714 -4.932 19.027 1.00 49.88 614 ASP A O 1
ATOM 4914 N N . SER A 1 615 ? 3.907 -4.538 18.831 1.00 51.16 615 SER A N 1
ATOM 4915 C CA . SER A 1 615 ? 4.313 -5.696 19.659 1.00 51.16 615 SER A CA 1
ATOM 4916 C C . SER A 1 615 ? 5.309 -5.365 20.788 1.00 51.16 615 SER A C 1
ATOM 4918 O O . SER A 1 615 ? 6.416 -4.890 20.552 1.00 51.16 615 SER A O 1
ATOM 4920 N N . GLU A 1 616 ? 4.934 -5.665 22.040 1.00 48.06 616 GLU A N 1
ATOM 4921 C CA . GLU A 1 616 ? 5.850 -5.619 23.191 1.00 48.06 616 GLU A CA 1
ATOM 4922 C C . GLU A 1 616 ? 6.884 -6.743 23.067 1.00 48.06 616 GLU A C 1
ATOM 4924 O O . GLU A 1 616 ? 6.540 -7.930 23.059 1.00 48.06 616 GLU A O 1
ATOM 4929 N N . CYS A 1 617 ? 8.159 -6.383 22.900 1.00 47.12 617 CYS A N 1
ATOM 4930 C CA . CYS A 1 617 ? 9.162 -7.339 22.458 1.00 47.12 617 CYS A CA 1
ATOM 4931 C C . CYS A 1 617 ? 10.584 -7.011 22.929 1.00 47.12 617 CYS A C 1
ATOM 4933 O O . CYS A 1 617 ? 11.137 -5.954 22.649 1.00 47.12 617 CYS A O 1
ATOM 4935 N N . VAL A 1 618 ? 11.208 -7.989 23.590 1.00 54.38 618 VAL A N 1
ATOM 4936 C CA . VAL A 1 618 ? 12.504 -7.852 24.282 1.00 54.38 618 VAL A CA 1
ATOM 4937 C C . VAL A 1 618 ? 13.718 -7.904 23.330 1.00 54.38 618 VAL A C 1
ATOM 4939 O O . VAL A 1 618 ? 14.836 -7.637 23.751 1.00 54.38 618 VAL A O 1
ATOM 4942 N N . CYS A 1 619 ? 13.545 -8.258 22.048 1.00 62.84 619 CYS A N 1
ATOM 4943 C CA . CYS A 1 619 ? 14.684 -8.523 21.148 1.00 62.84 619 CYS A CA 1
ATOM 4944 C C . CYS A 1 619 ? 15.329 -7.281 20.502 1.00 62.84 619 CYS A C 1
ATOM 4946 O O . CYS A 1 619 ? 16.401 -7.408 19.919 1.00 62.84 619 CYS A O 1
ATOM 4948 N N . GLY A 1 620 ? 14.694 -6.107 20.589 1.00 63.25 620 GLY A N 1
ATOM 4949 C CA . GLY A 1 620 ? 15.260 -4.835 20.120 1.00 63.25 620 GLY A CA 1
ATOM 4950 C C . GLY A 1 620 ? 15.428 -4.661 18.602 1.00 63.25 620 GLY A C 1
ATOM 4951 O O . GLY A 1 620 ? 15.925 -3.617 18.198 1.00 63.25 620 GLY A O 1
ATOM 4952 N N . MET A 1 621 ? 15.024 -5.631 17.770 1.00 76.19 621 MET A N 1
ATOM 4953 C CA . MET A 1 621 ? 15.077 -5.537 16.301 1.00 76.19 621 MET A CA 1
ATOM 4954 C C . MET A 1 621 ? 13.672 -5.424 15.698 1.00 76.19 621 MET A C 1
ATOM 4956 O O . MET A 1 621 ? 12.778 -6.220 16.011 1.00 76.19 621 MET A O 1
ATOM 4960 N N . ASP A 1 622 ? 13.494 -4.449 14.811 1.00 76.12 622 ASP A N 1
ATOM 4961 C CA . ASP A 1 622 ? 12.196 -4.051 14.261 1.00 76.12 622 ASP A CA 1
ATOM 4962 C C . ASP A 1 622 ? 11.891 -4.667 12.873 1.00 76.12 622 ASP A C 1
ATOM 4964 O O . ASP A 1 622 ? 12.594 -5.548 12.360 1.00 76.12 622 ASP A O 1
ATOM 4968 N N . PHE A 1 623 ? 10.814 -4.194 12.238 1.00 75.69 623 PHE A N 1
ATOM 4969 C CA . PHE A 1 623 ? 10.437 -4.590 10.879 1.00 75.69 623 PHE A CA 1
ATOM 4970 C C . PHE A 1 623 ? 11.431 -4.121 9.793 1.00 75.69 623 PHE A C 1
ATOM 4972 O O . PHE A 1 623 ? 11.570 -4.770 8.751 1.00 75.69 623 PHE A O 1
ATOM 4979 N N . ILE A 1 624 ? 12.147 -3.016 10.013 1.00 74.12 624 ILE A N 1
ATOM 4980 C CA . ILE A 1 624 ? 13.136 -2.471 9.077 1.00 74.12 624 ILE A CA 1
ATOM 4981 C C . ILE A 1 624 ? 14.439 -3.275 9.147 1.00 74.12 624 ILE A C 1
ATOM 4983 O O . ILE A 1 624 ? 15.042 -3.535 8.104 1.00 74.12 624 ILE A O 1
ATOM 4987 N N . ASP A 1 625 ? 14.852 -3.732 10.328 1.00 80.69 625 ASP A N 1
ATOM 4988 C CA . ASP A 1 625 ? 15.970 -4.656 10.524 1.00 80.69 625 ASP A CA 1
ATOM 4989 C C . ASP A 1 625 ? 15.685 -6.034 9.918 1.00 80.69 625 ASP A C 1
ATOM 4991 O O . ASP A 1 625 ? 16.565 -6.609 9.265 1.00 80.69 625 ASP A O 1
ATOM 4995 N N . PHE A 1 626 ? 14.449 -6.529 10.061 1.00 87.94 626 PHE A N 1
ATOM 4996 C CA . PHE A 1 626 ? 13.956 -7.715 9.355 1.00 87.94 626 PHE A CA 1
ATOM 4997 C C . PHE A 1 626 ? 14.084 -7.542 7.838 1.00 87.94 626 PHE A C 1
ATOM 4999 O O . PHE A 1 626 ? 14.725 -8.353 7.166 1.00 87.94 626 PHE A O 1
ATOM 5006 N N . TYR A 1 627 ? 13.527 -6.458 7.289 1.00 82.44 627 TYR A N 1
ATOM 5007 C CA . TYR A 1 627 ? 13.565 -6.219 5.850 1.00 82.44 627 TYR A CA 1
ATOM 5008 C C . TYR A 1 627 ? 15.002 -6.010 5.330 1.00 82.44 627 TYR A C 1
ATOM 5010 O O . TYR A 1 627 ? 15.353 -6.492 4.249 1.00 82.44 627 TYR A O 1
ATOM 5018 N N . ARG A 1 628 ? 15.872 -5.346 6.105 1.00 83.62 628 ARG A N 1
ATOM 5019 C CA . ARG A 1 628 ? 17.298 -5.174 5.776 1.00 83.62 628 ARG A CA 1
ATOM 5020 C C . ARG A 1 628 ? 18.029 -6.517 5.740 1.00 83.62 628 ARG A C 1
ATOM 5022 O O . ARG A 1 628 ? 18.913 -6.697 4.902 1.00 83.62 628 ARG A O 1
ATOM 5029 N N . ASP A 1 629 ? 17.671 -7.459 6.609 1.00 91.38 629 ASP A N 1
ATOM 5030 C CA . ASP A 1 629 ? 18.249 -8.804 6.618 1.00 91.38 629 ASP A CA 1
ATOM 5031 C C . ASP A 1 629 ? 17.720 -9.699 5.487 1.00 91.38 629 ASP A C 1
ATOM 5033 O O . ASP A 1 629 ? 18.508 -10.406 4.857 1.00 91.38 629 ASP A O 1
ATOM 5037 N N . TYR A 1 630 ? 16.427 -9.605 5.162 1.00 92.69 630 TYR A N 1
ATOM 5038 C CA . TYR A 1 630 ? 15.834 -10.247 3.983 1.00 92.69 630 TYR A CA 1
ATOM 5039 C C . TYR A 1 630 ? 16.522 -9.769 2.693 1.00 92.69 630 TYR A C 1
ATOM 5041 O O . TYR A 1 630 ? 17.050 -10.584 1.941 1.00 92.69 630 TYR A O 1
ATOM 5049 N N . TYR A 1 631 ? 16.649 -8.448 2.500 1.00 88.06 631 TYR A N 1
ATOM 5050 C CA . TYR A 1 631 ? 17.375 -7.853 1.366 1.00 88.06 631 TYR A CA 1
ATOM 5051 C C . TYR A 1 631 ? 18.877 -8.207 1.338 1.00 88.06 631 TYR A C 1
ATOM 5053 O O . TYR A 1 631 ? 19.524 -8.106 0.296 1.00 88.06 631 TYR A O 1
ATOM 5061 N N . THR A 1 632 ? 19.457 -8.626 2.466 1.00 91.12 632 THR A N 1
ATOM 5062 C CA . THR A 1 632 ? 20.865 -9.049 2.529 1.00 91.12 632 THR A CA 1
ATOM 5063 C C . THR A 1 632 ? 21.086 -10.449 1.959 1.00 91.12 632 THR A C 1
ATOM 5065 O O . THR A 1 632 ? 22.180 -10.724 1.467 1.00 91.12 632 THR A O 1
ATOM 5068 N N . ARG A 1 633 ? 20.090 -11.342 2.012 1.00 94.44 633 ARG A N 1
ATOM 5069 C CA . ARG A 1 633 ? 20.260 -12.727 1.555 1.00 94.44 633 ARG A CA 1
ATOM 5070 C C . ARG A 1 633 ? 20.595 -12.764 0.058 1.00 94.44 633 ARG A C 1
ATOM 5072 O O . ARG A 1 633 ? 19.990 -12.038 -0.733 1.00 94.44 633 ARG A O 1
ATOM 5079 N N . ILE A 1 634 ? 21.570 -13.598 -0.310 1.00 95.31 634 ILE A N 1
ATOM 5080 C CA . ILE A 1 634 ? 21.972 -13.788 -1.708 1.00 95.31 634 ILE A CA 1
ATOM 5081 C C . ILE A 1 634 ? 20.820 -14.469 -2.447 1.00 95.31 634 ILE A C 1
ATOM 5083 O O . ILE A 1 634 ? 20.377 -15.553 -2.074 1.00 95.31 634 ILE A O 1
ATOM 5087 N N . TRP A 1 635 ? 20.337 -13.800 -3.486 1.00 96.31 635 TRP A N 1
ATOM 5088 C CA . TRP A 1 635 ? 19.222 -14.222 -4.319 1.00 96.31 635 TRP A CA 1
ATOM 5089 C C . TRP A 1 635 ? 19.759 -14.661 -5.678 1.00 96.31 635 TRP A C 1
ATOM 5091 O O . TRP A 1 635 ? 20.429 -13.888 -6.357 1.00 96.31 635 TRP A O 1
ATOM 5101 N N . ILE A 1 636 ? 19.501 -15.908 -6.065 1.00 96.56 636 ILE A N 1
ATOM 5102 C CA . ILE A 1 636 ? 19.946 -16.475 -7.341 1.00 96.56 636 ILE A CA 1
ATOM 5103 C C . ILE A 1 636 ? 18.694 -16.956 -8.071 1.00 96.56 636 ILE A C 1
ATOM 5105 O O . ILE A 1 636 ? 17.822 -17.593 -7.480 1.00 96.56 636 ILE A O 1
ATOM 5109 N N . THR A 1 637 ? 18.584 -16.588 -9.342 1.00 95.06 637 THR A N 1
ATOM 5110 C CA . THR A 1 637 ? 17.368 -16.719 -10.151 1.00 95.06 637 THR A CA 1
ATOM 5111 C C . THR A 1 637 ? 17.694 -17.341 -11.503 1.00 95.06 637 THR A C 1
ATOM 5113 O O . THR A 1 637 ? 18.863 -17.543 -11.829 1.00 95.06 637 THR A O 1
ATOM 5116 N N . TYR A 1 638 ? 16.668 -17.592 -12.315 1.00 94.25 638 TYR A N 1
ATOM 5117 C CA . TYR A 1 638 ? 16.843 -17.911 -13.729 1.00 94.25 638 TYR A CA 1
ATOM 5118 C C . TYR A 1 638 ? 17.710 -16.875 -14.465 1.00 94.25 638 TYR A C 1
ATOM 5120 O O . TYR A 1 638 ? 17.572 -15.663 -14.253 1.00 94.25 638 TYR A O 1
ATOM 5128 N N . ARG A 1 639 ? 18.575 -17.360 -15.364 1.00 92.50 639 ARG A N 1
ATOM 5129 C CA . ARG A 1 639 ? 19.533 -16.565 -16.145 1.00 92.50 639 ARG A CA 1
ATOM 5130 C C . ARG A 1 639 ? 19.403 -16.823 -17.646 1.00 92.50 639 ARG A C 1
ATOM 5132 O O . ARG A 1 639 ? 18.899 -17.861 -18.078 1.00 92.50 639 ARG A O 1
ATOM 5139 N N . MET A 1 640 ? 19.832 -15.857 -18.455 1.00 90.12 640 MET A N 1
ATOM 5140 C CA . MET A 1 640 ? 19.761 -15.890 -19.923 1.00 90.12 640 MET A CA 1
ATOM 5141 C C . MET A 1 640 ? 21.003 -15.257 -20.545 1.00 90.12 640 MET A C 1
ATOM 5143 O O . MET A 1 640 ? 21.517 -14.272 -20.020 1.00 90.12 640 MET A O 1
ATOM 5147 N N . GLY A 1 641 ? 21.457 -15.785 -21.682 1.00 88.94 641 GLY A N 1
ATOM 5148 C CA . GLY A 1 641 ? 22.676 -15.304 -22.341 1.00 88.94 641 GLY A CA 1
ATOM 5149 C C . GLY A 1 641 ? 23.961 -15.734 -21.627 1.00 88.94 641 GLY A C 1
ATOM 5150 O O . GLY A 1 641 ? 25.019 -15.166 -21.880 1.00 88.94 641 GLY A O 1
ATOM 5151 N N . MET A 1 642 ? 23.875 -16.731 -20.740 1.00 93.81 642 MET A N 1
ATOM 5152 C CA . MET A 1 642 ? 25.054 -17.425 -20.220 1.00 93.81 642 MET A CA 1
ATOM 5153 C C . MET A 1 642 ? 25.712 -18.275 -21.326 1.00 93.81 642 MET A C 1
ATOM 5155 O O . MET A 1 642 ? 25.043 -18.585 -22.317 1.00 93.81 642 MET A O 1
ATOM 5159 N N . PRO A 1 643 ? 26.994 -18.675 -21.196 1.00 94.62 643 PRO A N 1
ATOM 5160 C CA . PRO A 1 643 ? 27.637 -19.579 -22.148 1.00 94.62 643 PRO A CA 1
ATOM 5161 C C . PRO A 1 643 ? 26.819 -20.870 -22.339 1.00 94.62 643 PRO A C 1
ATOM 5163 O O . PRO A 1 643 ? 26.127 -21.275 -21.399 1.00 94.62 643 PRO A O 1
ATOM 5166 N N . PRO A 1 644 ? 26.884 -21.538 -23.506 1.00 93.31 644 PRO A N 1
ATOM 5167 C CA . PRO A 1 644 ? 26.121 -22.761 -23.746 1.00 93.31 644 PRO A CA 1
ATOM 5168 C C . PRO A 1 644 ? 26.381 -23.833 -22.680 1.00 93.31 644 PRO A C 1
ATOM 5170 O O . PRO A 1 644 ? 27.525 -24.076 -22.289 1.00 93.31 644 PRO A O 1
ATOM 5173 N N . LEU A 1 645 ? 25.312 -24.462 -22.191 1.00 92.38 645 LEU A N 1
ATOM 5174 C CA . LEU A 1 645 ? 25.402 -25.527 -21.194 1.00 92.38 645 LEU A CA 1
ATOM 5175 C C . LEU A 1 645 ? 26.029 -26.798 -21.801 1.00 92.38 645 LEU A C 1
ATOM 5177 O O . LEU A 1 645 ? 25.775 -27.082 -22.977 1.00 92.38 645 LEU A O 1
ATOM 5181 N N . PRO A 1 646 ? 26.820 -27.576 -21.028 1.00 88.75 646 PRO A N 1
ATOM 5182 C CA . PRO A 1 646 ? 27.612 -28.701 -21.533 1.00 88.75 646 PRO A CA 1
ATOM 5183 C C . PRO A 1 646 ? 26.851 -29.640 -22.480 1.00 88.75 646 PRO A C 1
ATOM 5185 O O . PRO A 1 646 ? 25.828 -30.210 -22.113 1.00 88.75 646 PRO A O 1
ATOM 5188 N N . GLY A 1 647 ? 27.366 -29.802 -23.704 1.00 84.19 647 GLY A N 1
ATOM 5189 C CA . GLY A 1 647 ? 26.771 -30.661 -24.738 1.00 84.19 647 GLY A CA 1
ATOM 5190 C C . GLY A 1 647 ? 25.567 -30.071 -25.488 1.00 84.19 647 GLY A C 1
ATOM 5191 O O . GLY A 1 647 ? 24.983 -30.765 -26.316 1.00 84.19 647 GLY A O 1
ATOM 5192 N N . THR A 1 648 ? 25.187 -28.812 -25.244 1.00 87.69 648 THR A N 1
ATOM 5193 C CA . THR A 1 648 ? 23.973 -28.198 -25.817 1.00 87.69 648 THR A CA 1
ATOM 5194 C C . THR A 1 648 ? 24.219 -26.808 -26.413 1.00 87.69 648 THR A C 1
ATOM 5196 O O . THR A 1 648 ? 25.272 -26.207 -26.226 1.00 87.69 648 THR A O 1
ATOM 5199 N N . GLN A 1 649 ? 23.204 -26.267 -27.094 1.00 88.31 649 GLN A N 1
ATOM 5200 C CA . GLN A 1 649 ? 23.132 -24.856 -27.510 1.00 88.31 649 GLN A CA 1
ATOM 5201 C C . GLN A 1 649 ? 22.289 -23.998 -26.540 1.00 88.31 649 GLN A C 1
ATOM 5203 O O . GLN A 1 649 ? 21.872 -22.890 -26.878 1.00 88.31 649 GLN A O 1
ATOM 5208 N N . ILE A 1 650 ? 21.973 -24.511 -25.345 1.00 86.88 650 ILE A N 1
ATOM 5209 C CA . ILE A 1 650 ? 21.041 -23.869 -24.412 1.00 86.88 650 ILE A CA 1
ATOM 5210 C C . ILE A 1 650 ? 21.803 -22.883 -23.519 1.00 86.88 650 ILE A C 1
ATOM 5212 O O . ILE A 1 650 ? 22.712 -23.256 -22.783 1.00 86.88 650 ILE A O 1
ATOM 5216 N N . THR A 1 651 ? 21.403 -21.613 -23.583 1.00 92.12 651 THR A N 1
ATOM 5217 C CA . THR A 1 651 ? 22.029 -20.462 -22.902 1.00 92.12 651 THR A CA 1
ATOM 5218 C C . THR A 1 651 ? 21.134 -19.867 -21.803 1.00 92.12 651 THR A C 1
ATOM 5220 O O . THR A 1 651 ? 21.255 -18.691 -21.443 1.00 92.12 651 THR A O 1
ATOM 5223 N N . SER A 1 652 ? 20.184 -20.657 -21.286 1.00 92.75 652 SER A N 1
ATOM 5224 C CA . SER A 1 652 ? 19.251 -20.252 -20.230 1.00 92.75 652 SER A CA 1
ATOM 5225 C C . SER A 1 652 ? 18.679 -21.440 -19.451 1.00 92.75 652 SER A C 1
ATOM 5227 O O . SER A 1 652 ? 18.396 -22.489 -20.027 1.00 92.75 652 SER A O 1
ATOM 5229 N N . ASP A 1 653 ? 18.453 -21.247 -18.151 1.00 93.19 653 ASP A N 1
ATOM 5230 C CA . ASP A 1 653 ? 17.809 -22.217 -17.259 1.00 93.19 653 ASP A CA 1
ATOM 5231 C C . ASP A 1 653 ? 16.327 -21.912 -16.955 1.00 93.19 653 ASP A C 1
ATOM 5233 O O . ASP A 1 653 ? 15.693 -22.588 -16.140 1.00 93.19 653 ASP A O 1
ATOM 5237 N N . CYS A 1 654 ? 15.752 -20.908 -17.634 1.00 90.31 654 CYS A N 1
ATOM 5238 C CA . CYS A 1 654 ? 14.350 -20.520 -17.495 1.00 90.31 654 CYS A CA 1
ATOM 5239 C C . CYS A 1 654 ? 13.394 -21.689 -17.774 1.00 90.31 654 CYS A C 1
ATOM 5241 O O . CYS A 1 654 ? 13.246 -22.111 -18.924 1.00 90.31 654 CYS A O 1
ATOM 5243 N N . GLY A 1 655 ? 12.672 -22.115 -16.736 1.00 83.56 655 GLY A N 1
ATOM 5244 C CA . GLY A 1 655 ? 11.608 -23.120 -16.814 1.00 83.56 655 GLY A CA 1
ATOM 5245 C C . GLY A 1 655 ? 11.991 -24.523 -16.337 1.00 83.56 655 GLY A C 1
ATOM 5246 O O . GLY A 1 655 ? 11.142 -25.394 -16.418 1.00 83.56 655 GLY A O 1
ATOM 5247 N N . TRP A 1 656 ? 13.222 -24.739 -15.855 1.00 90.00 656 TRP A N 1
ATOM 5248 C CA . TRP A 1 656 ? 13.664 -26.042 -15.324 1.00 90.00 656 TRP A CA 1
ATOM 5249 C C . TRP A 1 656 ? 14.712 -25.932 -14.201 1.00 90.00 656 TRP A C 1
ATOM 5251 O O . TRP A 1 656 ? 14.729 -26.736 -13.271 1.00 90.00 656 TRP A O 1
ATOM 5261 N N . GLY A 1 657 ? 15.570 -24.903 -14.221 1.00 92.88 657 GLY A N 1
ATOM 5262 C CA . GLY A 1 657 ? 16.682 -24.753 -13.272 1.00 92.88 657 GLY A CA 1
ATOM 5263 C C . GLY A 1 657 ? 16.305 -24.385 -11.829 1.00 92.88 657 GLY A C 1
ATOM 5264 O O . GLY A 1 657 ? 17.201 -24.133 -11.023 1.00 92.88 657 GLY A O 1
ATOM 5265 N N . CYS A 1 658 ? 15.017 -24.316 -11.466 1.00 94.25 658 CYS A N 1
ATOM 5266 C CA . CYS A 1 658 ? 14.577 -23.705 -10.205 1.00 94.25 658 CYS A CA 1
ATOM 5267 C C . CYS A 1 658 ? 15.222 -24.368 -8.976 1.00 94.25 658 CYS A C 1
ATOM 5269 O O . CYS A 1 658 ? 15.718 -23.664 -8.093 1.00 94.25 658 CYS A O 1
ATOM 5271 N N . MET A 1 659 ? 15.307 -25.707 -8.954 1.00 94.88 659 MET A N 1
ATOM 5272 C CA . MET A 1 659 ? 15.860 -26.452 -7.815 1.00 94.88 659 MET A CA 1
ATOM 5273 C C . MET A 1 659 ? 17.369 -26.238 -7.653 1.00 94.88 659 MET A C 1
ATOM 5275 O O . MET A 1 659 ? 17.885 -26.172 -6.530 1.00 94.88 659 MET A O 1
ATOM 5279 N N . ILE A 1 660 ? 18.069 -26.059 -8.781 1.00 96.31 660 ILE A N 1
ATOM 5280 C CA . ILE A 1 660 ? 19.478 -25.666 -8.810 1.00 96.31 660 ILE A CA 1
ATOM 5281 C C . ILE A 1 660 ? 19.624 -24.304 -8.134 1.00 96.31 660 ILE A C 1
ATOM 5283 O O . ILE A 1 660 ? 20.403 -24.175 -7.191 1.00 96.31 660 ILE A O 1
ATOM 5287 N N . ARG A 1 661 ? 18.810 -23.314 -8.520 1.00 97.06 661 ARG A N 1
ATOM 5288 C CA . ARG A 1 661 ? 18.876 -21.958 -7.952 1.00 97.06 661 ARG A CA 1
ATOM 5289 C C . ARG A 1 661 ? 18.541 -21.911 -6.464 1.00 97.06 661 ARG A C 1
ATOM 5291 O O . ARG A 1 661 ? 19.257 -21.255 -5.708 1.00 97.06 661 ARG A O 1
ATOM 5298 N N . THR A 1 662 ? 17.524 -22.643 -6.006 1.00 96.81 662 THR A N 1
ATOM 5299 C CA . THR A 1 662 ? 17.205 -22.718 -4.570 1.00 96.81 662 THR A CA 1
ATOM 5300 C C . THR A 1 662 ? 18.326 -23.372 -3.766 1.00 96.81 662 THR A C 1
ATOM 5302 O O . THR A 1 662 ? 18.691 -22.859 -2.709 1.00 96.81 662 THR A O 1
ATOM 5305 N N . THR A 1 663 ? 18.953 -24.431 -4.287 1.00 97.50 663 THR A N 1
ATOM 5306 C CA . THR A 1 663 ? 20.108 -25.061 -3.624 1.00 97.50 663 THR A CA 1
ATOM 5307 C C . THR A 1 663 ? 21.328 -24.138 -3.610 1.00 97.50 663 THR A C 1
ATOM 5309 O O . THR A 1 663 ? 21.963 -23.988 -2.567 1.00 97.50 663 THR A O 1
ATOM 5312 N N . GLN A 1 664 ? 21.627 -23.453 -4.723 1.00 97.81 664 GLN A N 1
ATOM 5313 C CA . GLN A 1 664 ? 22.698 -22.452 -4.780 1.00 97.81 664 GLN A CA 1
ATOM 5314 C C . GLN A 1 664 ? 22.490 -21.351 -3.721 1.00 97.81 664 GLN A C 1
ATOM 5316 O O . GLN A 1 664 ? 23.441 -21.010 -3.021 1.00 97.81 664 GLN A O 1
ATOM 5321 N N . MET A 1 665 ? 21.260 -20.853 -3.520 1.00 97.94 665 MET A N 1
ATOM 5322 C CA . MET A 1 665 ? 20.967 -19.861 -2.472 1.00 97.94 665 MET A CA 1
ATOM 5323 C C . MET A 1 665 ? 21.235 -20.382 -1.047 1.00 97.94 665 MET A C 1
ATOM 5325 O O . MET A 1 665 ? 21.796 -19.646 -0.234 1.00 97.94 665 MET A O 1
ATOM 5329 N N . ALA A 1 666 ? 20.909 -21.643 -0.737 1.00 97.44 666 ALA A N 1
ATOM 5330 C CA . ALA A 1 666 ? 21.181 -22.223 0.584 1.00 97.44 666 ALA A CA 1
ATOM 5331 C C . ALA A 1 666 ? 22.685 -22.424 0.861 1.00 97.44 666 ALA A C 1
ATOM 5333 O O . ALA A 1 666 ? 23.149 -22.163 1.974 1.00 97.44 666 ALA A O 1
ATOM 5334 N N . ILE A 1 667 ? 23.476 -22.823 -0.143 1.00 97.69 667 ILE A N 1
ATOM 5335 C CA . ILE A 1 667 ? 24.940 -22.929 0.005 1.00 97.69 667 ILE A CA 1
ATOM 5336 C C . ILE A 1 667 ? 25.590 -21.537 0.053 1.00 97.69 667 ILE A C 1
ATOM 5338 O O . ILE A 1 667 ? 26.500 -21.316 0.851 1.00 97.69 667 ILE A O 1
ATOM 5342 N N . ALA A 1 668 ? 25.090 -20.565 -0.718 1.00 97.25 668 ALA A N 1
ATOM 5343 C CA . ALA A 1 668 ? 25.521 -19.169 -0.626 1.00 97.25 668 ALA A CA 1
ATOM 5344 C C . ALA A 1 668 ? 25.244 -18.582 0.771 1.00 97.25 668 ALA A C 1
ATOM 5346 O O . ALA A 1 668 ? 26.104 -17.913 1.343 1.00 97.25 668 ALA A O 1
ATOM 5347 N N . GLN A 1 669 ? 24.089 -18.893 1.370 1.00 97.00 669 GLN A N 1
ATOM 5348 C CA . GLN A 1 669 ? 23.779 -18.541 2.756 1.00 97.00 669 GLN A CA 1
ATOM 5349 C C . GLN A 1 669 ? 24.755 -19.192 3.751 1.00 97.00 669 GLN A C 1
ATOM 5351 O O . GLN A 1 669 ? 25.212 -18.511 4.671 1.00 97.00 669 GLN A O 1
ATOM 5356 N N . ALA A 1 670 ? 25.116 -20.467 3.568 1.00 96.75 670 ALA A N 1
ATOM 5357 C CA . ALA A 1 670 ? 26.112 -21.133 4.410 1.00 96.75 670 ALA A CA 1
ATOM 5358 C C . ALA A 1 670 ? 27.488 -20.449 4.324 1.00 96.75 670 ALA A C 1
ATOM 5360 O O . ALA A 1 670 ? 28.087 -20.138 5.353 1.00 96.75 670 ALA A O 1
ATOM 5361 N N . LEU A 1 671 ? 27.952 -20.132 3.111 1.00 96.25 671 LEU A N 1
ATOM 5362 C CA . LEU A 1 671 ? 29.204 -19.405 2.868 1.00 96.25 671 LEU A CA 1
ATOM 5363 C C . LEU A 1 671 ? 29.198 -18.010 3.510 1.00 96.25 671 LEU A C 1
ATOM 5365 O O . LEU A 1 671 ? 30.161 -17.652 4.187 1.00 96.25 671 LEU A O 1
ATOM 5369 N N . VAL A 1 672 ? 28.100 -17.254 3.386 1.00 93.88 672 VAL A N 1
ATOM 5370 C CA . VAL A 1 672 ? 27.936 -15.945 4.046 1.00 93.88 672 VAL A CA 1
ATOM 5371 C C . VAL A 1 672 ? 27.982 -16.081 5.571 1.00 93.88 672 VAL A C 1
ATOM 5373 O O . VAL A 1 672 ? 28.691 -15.322 6.226 1.00 93.88 672 VAL A O 1
ATOM 5376 N N . VAL A 1 673 ? 27.290 -17.055 6.175 1.00 92.31 673 VAL A N 1
ATOM 5377 C CA . VAL A 1 673 ? 27.337 -17.239 7.641 1.00 92.31 673 VAL A CA 1
ATOM 5378 C C . VAL A 1 673 ? 28.714 -17.725 8.109 1.00 92.31 673 VAL A C 1
ATOM 5380 O O . VAL A 1 673 ? 29.159 -17.316 9.182 1.00 92.31 673 VAL A O 1
ATOM 5383 N N . ASN A 1 674 ? 29.407 -18.542 7.314 1.00 92.50 674 ASN A N 1
ATOM 5384 C CA . ASN A 1 674 ? 30.745 -19.040 7.623 1.00 92.50 674 ASN A CA 1
ATOM 5385 C C . ASN A 1 674 ? 31.815 -17.933 7.550 1.00 92.50 674 ASN A C 1
ATOM 5387 O O . ASN A 1 674 ? 32.607 -17.786 8.477 1.00 92.50 674 ASN A O 1
ATOM 5391 N N . ARG A 1 675 ? 31.817 -17.134 6.473 1.00 89.19 675 ARG A N 1
ATOM 5392 C CA . ARG A 1 675 ? 32.886 -16.166 6.156 1.00 89.19 675 ARG A CA 1
ATOM 5393 C C . ARG A 1 675 ? 32.582 -14.719 6.560 1.00 89.19 675 ARG A C 1
ATOM 5395 O O . ARG A 1 675 ? 33.508 -13.942 6.748 1.00 89.19 675 ARG A O 1
ATOM 5402 N N . MET A 1 676 ? 31.308 -14.352 6.717 1.00 89.12 676 MET A N 1
ATOM 5403 C CA . MET A 1 676 ? 30.859 -12.975 7.006 1.00 89.12 676 MET A CA 1
ATOM 5404 C C . MET A 1 676 ? 29.984 -12.871 8.271 1.00 89.12 676 MET A C 1
ATOM 5406 O O . MET A 1 676 ? 29.652 -11.771 8.711 1.00 89.12 676 MET A O 1
ATOM 5410 N N . THR A 1 677 ? 29.640 -14.004 8.895 1.00 89.56 677 THR A N 1
ATOM 5411 C CA . THR A 1 677 ? 28.681 -14.158 10.009 1.00 89.56 677 THR A CA 1
ATOM 5412 C C . THR A 1 677 ? 27.208 -13.896 9.658 1.00 89.56 677 THR A C 1
ATOM 5414 O O . THR A 1 677 ? 26.849 -13.177 8.726 1.00 89.56 677 THR A O 1
ATOM 5417 N N . ARG A 1 678 ? 26.308 -14.434 10.493 1.00 90.62 678 ARG A N 1
ATOM 5418 C CA . ARG A 1 678 ? 24.852 -14.199 10.426 1.00 90.62 678 ARG A CA 1
ATOM 5419 C C . ARG A 1 678 ? 24.451 -12.726 10.649 1.00 90.62 678 ARG A C 1
ATOM 5421 O O . ARG A 1 678 ? 23.356 -12.326 10.237 1.00 90.62 678 ARG A O 1
ATOM 5428 N N . GLY A 1 679 ? 25.316 -11.935 11.291 1.00 84.06 679 GLY A N 1
ATOM 5429 C CA . GLY A 1 679 ? 25.087 -10.524 11.624 1.00 84.06 679 GLY A CA 1
ATOM 5430 C C . GLY A 1 679 ? 25.341 -9.542 10.475 1.00 84.06 679 GLY A C 1
ATOM 5431 O O . GLY A 1 679 ? 24.824 -8.428 10.515 1.00 84.06 679 GLY A O 1
ATOM 5432 N N . TRP A 1 680 ? 26.077 -9.943 9.432 1.00 88.38 680 TRP A N 1
ATOM 5433 C CA . TRP A 1 680 ? 26.380 -9.072 8.293 1.00 88.38 680 TRP A CA 1
ATOM 5434 C C . TRP A 1 680 ? 25.120 -8.629 7.520 1.00 88.38 680 TRP A C 1
ATOM 5436 O O . TRP A 1 680 ? 24.113 -9.347 7.478 1.00 88.38 680 TRP A O 1
ATOM 5446 N N . ARG A 1 681 ? 25.176 -7.425 6.927 1.00 86.31 681 ARG A N 1
ATOM 5447 C CA . ARG A 1 681 ? 24.099 -6.764 6.166 1.00 86.31 681 ARG A CA 1
ATOM 5448 C C . ARG A 1 681 ? 24.646 -6.095 4.901 1.00 86.31 681 ARG A C 1
ATOM 5450 O O . ARG A 1 681 ? 25.707 -5.476 4.945 1.00 86.31 681 ARG A O 1
ATOM 5457 N N . TYR A 1 682 ? 23.903 -6.170 3.796 1.00 80.00 682 TYR A N 1
ATOM 5458 C CA . TYR A 1 682 ? 24.319 -5.626 2.499 1.00 80.00 682 TYR A CA 1
ATOM 5459 C C . TYR A 1 682 ? 23.976 -4.134 2.337 1.00 80.00 682 TYR A C 1
ATOM 5461 O O . TYR A 1 682 ? 22.806 -3.735 2.323 1.00 80.00 682 TYR A O 1
ATOM 5469 N N . TYR A 1 683 ? 25.001 -3.305 2.112 1.00 65.06 683 TYR A N 1
ATOM 5470 C CA . TYR A 1 683 ? 24.875 -1.867 1.855 1.00 65.06 683 TYR A CA 1
ATOM 5471 C C . TYR A 1 683 ? 25.419 -1.514 0.461 1.00 65.06 683 TYR A C 1
ATOM 5473 O O . TYR A 1 683 ? 26.610 -1.296 0.274 1.00 65.06 683 TYR A O 1
ATOM 5481 N N . GLY A 1 684 ? 24.547 -1.432 -0.550 1.00 56.78 684 GLY A N 1
ATOM 5482 C CA . GLY A 1 684 ? 24.982 -1.152 -1.930 1.00 56.78 684 GLY A CA 1
ATOM 5483 C C . GLY A 1 684 ? 25.744 0.182 -2.099 1.00 56.78 684 GLY A C 1
ATOM 5484 O O . GLY A 1 684 ? 25.301 1.201 -1.561 1.00 56.78 684 GLY A O 1
ATOM 5485 N N . ARG A 1 685 ? 26.826 0.155 -2.909 1.00 45.78 685 ARG A N 1
ATOM 5486 C CA . ARG A 1 685 ? 27.922 1.145 -3.156 1.00 45.78 685 ARG A CA 1
ATOM 5487 C C . ARG A 1 685 ? 27.735 2.627 -2.763 1.00 45.78 685 ARG A C 1
ATOM 5489 O O . ARG A 1 685 ? 28.712 3.263 -2.386 1.00 45.78 685 ARG A O 1
ATOM 5496 N N . LYS A 1 686 ? 26.532 3.212 -2.836 1.00 43.25 686 LYS A N 1
ATOM 5497 C CA . LYS A 1 686 ? 26.289 4.614 -2.433 1.00 43.25 686 LYS A CA 1
ATOM 5498 C C . LYS A 1 686 ? 26.528 4.892 -0.938 1.00 43.25 686 LYS A C 1
ATOM 5500 O O . LYS A 1 686 ? 26.779 6.041 -0.606 1.00 43.25 686 LYS A O 1
ATOM 5505 N N . HIS A 1 687 ? 26.483 3.886 -0.057 1.00 40.88 687 HIS A N 1
ATOM 5506 C CA . HIS A 1 687 ? 26.836 4.073 1.364 1.00 40.88 687 HIS A CA 1
ATOM 5507 C C . HIS A 1 687 ? 28.333 3.913 1.661 1.00 40.88 687 HIS A C 1
ATOM 5509 O O . HIS A 1 687 ? 28.836 4.594 2.547 1.00 40.88 687 HIS A O 1
ATOM 5515 N N . SER A 1 688 ? 29.075 3.114 0.888 1.00 38.81 688 SER A N 1
ATOM 5516 C CA . SER A 1 688 ? 30.540 3.046 1.010 1.00 38.81 688 SER A CA 1
ATOM 5517 C C . SER A 1 688 ? 31.209 4.378 0.625 1.00 38.81 688 SER A C 1
ATOM 5519 O O . SER A 1 688 ? 32.278 4.695 1.133 1.00 38.81 688 SER A O 1
ATOM 5521 N N . ALA A 1 689 ? 30.555 5.200 -0.208 1.00 38.59 689 ALA A N 1
ATOM 5522 C CA . ALA A 1 689 ? 30.980 6.576 -0.480 1.00 38.59 689 ALA A CA 1
ATOM 5523 C C . ALA A 1 689 ? 30.845 7.496 0.752 1.00 38.59 689 ALA A C 1
ATOM 5525 O O . ALA A 1 689 ? 31.791 8.202 1.072 1.00 38.59 689 ALA A O 1
ATOM 5526 N N . LEU A 1 690 ? 29.732 7.417 1.495 1.00 40.53 690 LEU A N 1
ATOM 5527 C CA . LEU A 1 690 ? 29.508 8.195 2.728 1.00 40.53 690 LEU A CA 1
ATOM 5528 C C . LEU A 1 690 ? 30.498 7.856 3.861 1.00 40.53 690 LEU A C 1
ATOM 5530 O O . LEU A 1 690 ? 30.652 8.638 4.791 1.00 40.53 690 LEU A O 1
ATOM 5534 N N . ARG A 1 691 ? 31.200 6.715 3.786 1.00 41.28 691 ARG A N 1
ATOM 5535 C CA . ARG A 1 691 ? 32.312 6.391 4.696 1.00 41.28 691 ARG A CA 1
ATOM 5536 C C . ARG A 1 691 ? 33.627 7.107 4.354 1.00 41.28 691 ARG A C 1
ATOM 5538 O O . ARG A 1 691 ? 34.478 7.196 5.232 1.00 41.28 691 ARG A O 1
ATOM 5545 N N . LYS A 1 692 ? 33.806 7.639 3.135 1.00 38.47 692 LYS A N 1
ATOM 5546 C CA . LYS A 1 692 ? 35.022 8.395 2.767 1.00 38.47 692 LYS A CA 1
ATOM 5547 C C . LYS A 1 692 ? 35.072 9.778 3.414 1.00 38.47 692 LYS A C 1
ATOM 5549 O O . LYS A 1 692 ? 36.136 10.185 3.865 1.00 38.47 692 LYS A O 1
ATOM 5554 N N . ASP A 1 693 ? 33.927 10.449 3.534 1.00 41.25 693 ASP A N 1
ATOM 5555 C CA . ASP A 1 693 ? 33.826 11.762 4.193 1.00 41.25 693 ASP A CA 1
ATOM 5556 C C . ASP A 1 693 ? 34.053 11.681 5.721 1.00 41.25 693 ASP A C 1
ATOM 5558 O O . ASP A 1 693 ? 34.210 12.699 6.387 1.00 41.25 693 ASP A O 1
ATOM 5562 N N . MET A 1 694 ? 34.119 10.464 6.280 1.00 40.12 694 MET A N 1
ATOM 5563 C CA . MET A 1 694 ? 34.347 10.173 7.701 1.00 40.12 694 MET A CA 1
ATOM 5564 C C . MET A 1 694 ? 35.803 9.739 7.995 1.00 40.12 694 MET A C 1
ATOM 5566 O O . MET A 1 694 ? 36.063 8.951 8.901 1.00 40.12 694 MET A O 1
ATOM 5570 N N . GLY A 1 695 ? 36.767 10.220 7.203 1.00 33.34 695 GLY A N 1
ATOM 5571 C CA . GLY A 1 695 ? 38.207 10.133 7.498 1.00 33.34 695 GLY A CA 1
ATOM 5572 C C . GLY A 1 695 ? 38.918 8.814 7.162 1.00 33.34 695 GLY A C 1
ATOM 5573 O O . GLY A 1 695 ? 40.146 8.774 7.198 1.00 33.34 695 GLY A O 1
ATOM 5574 N N . TYR A 1 696 ? 38.204 7.749 6.783 1.00 35.22 696 TYR A N 1
ATOM 5575 C CA . TYR A 1 696 ? 38.831 6.479 6.392 1.00 35.22 696 TYR A CA 1
ATOM 5576 C C . TYR A 1 696 ? 39.440 6.547 4.982 1.00 35.22 696 TYR A C 1
ATOM 5578 O O . TYR A 1 696 ? 38.773 6.317 3.968 1.00 35.22 696 TYR A O 1
ATOM 5586 N N . GLN A 1 697 ? 40.739 6.842 4.924 1.00 34.16 697 GLN A N 1
ATOM 5587 C CA . GLN A 1 697 ? 41.530 6.781 3.697 1.00 34.16 697 GLN A CA 1
ATOM 5588 C C . GLN A 1 697 ? 41.766 5.325 3.244 1.00 34.16 697 GLN A C 1
ATOM 5590 O O . GLN A 1 697 ? 42.043 4.435 4.042 1.00 34.16 697 GLN A O 1
ATOM 5595 N N . THR A 1 698 ? 41.660 5.108 1.929 1.00 38.44 698 THR A N 1
ATOM 5596 C CA . THR A 1 698 ? 42.278 3.997 1.170 1.00 38.44 698 THR A CA 1
ATOM 5597 C C . THR A 1 698 ? 42.233 2.580 1.772 1.00 38.44 698 THR A C 1
ATOM 5599 O O . THR A 1 698 ? 43.270 1.979 2.044 1.00 38.44 698 THR A O 1
ATOM 5602 N N . ARG A 1 699 ? 41.044 1.963 1.820 1.00 40.12 699 ARG A N 1
ATOM 5603 C CA . ARG A 1 699 ? 40.908 0.499 1.667 1.00 40.12 699 ARG A CA 1
ATOM 5604 C C . ARG A 1 699 ? 39.588 0.145 0.971 1.00 40.12 699 ARG A C 1
ATOM 5606 O O . ARG A 1 699 ? 38.615 0.894 1.083 1.00 40.12 699 ARG A O 1
ATOM 5613 N N . THR A 1 700 ? 39.559 -0.953 0.216 1.00 53.69 700 THR A N 1
ATOM 5614 C CA . THR A 1 700 ? 38.310 -1.557 -0.281 1.00 53.69 700 THR A CA 1
ATOM 5615 C C . THR A 1 700 ? 37.473 -2.065 0.895 1.00 53.69 700 THR A C 1
ATOM 5617 O O . THR A 1 700 ? 38.011 -2.372 1.958 1.00 53.69 700 THR A O 1
ATOM 5620 N N . ASP A 1 701 ? 36.148 -2.111 0.734 1.00 61.69 701 ASP A N 1
ATOM 5621 C CA . ASP A 1 701 ? 35.234 -2.604 1.771 1.00 61.69 701 ASP A CA 1
ATOM 5622 C C . ASP A 1 701 ? 35.372 -4.139 1.850 1.00 61.69 701 ASP A C 1
ATOM 5624 O O . ASP A 1 701 ? 34.956 -4.813 0.905 1.00 61.69 701 ASP A O 1
ATOM 5628 N N . PRO A 1 702 ? 35.956 -4.728 2.916 1.00 67.25 702 PRO A N 1
ATOM 5629 C CA . PRO A 1 702 ? 36.329 -6.147 2.899 1.00 67.25 702 PRO A CA 1
ATOM 5630 C C . PRO A 1 702 ? 35.125 -7.079 2.735 1.00 67.25 702 PRO A C 1
ATOM 5632 O O . PRO A 1 702 ? 35.242 -8.167 2.176 1.00 67.25 702 PRO A O 1
ATOM 5635 N N . PHE A 1 703 ? 33.943 -6.635 3.172 1.00 74.88 703 PHE A N 1
ATOM 5636 C CA . PHE A 1 703 ? 32.706 -7.389 3.006 1.00 74.88 703 PHE A CA 1
ATOM 5637 C C . PHE A 1 703 ? 32.105 -7.264 1.600 1.00 74.88 703 PHE A C 1
ATOM 5639 O O . PHE A 1 703 ? 31.338 -8.135 1.202 1.00 74.88 703 PHE A O 1
ATOM 5646 N N . TYR A 1 704 ? 32.433 -6.213 0.842 1.00 77.50 704 TYR A N 1
ATOM 5647 C CA . TYR A 1 704 ? 32.069 -6.116 -0.574 1.00 77.50 704 TYR A CA 1
ATOM 5648 C C . TYR A 1 704 ? 32.885 -7.122 -1.398 1.00 77.50 704 TYR A C 1
ATOM 5650 O O . TYR A 1 704 ? 32.303 -7.871 -2.181 1.00 77.50 704 TYR A O 1
ATOM 5658 N N . GLU A 1 705 ? 34.198 -7.207 -1.155 1.00 80.19 705 GLU A N 1
ATOM 5659 C CA . GLU A 1 705 ? 35.070 -8.169 -1.844 1.00 80.19 705 GLU A CA 1
ATOM 5660 C C . GLU A 1 705 ? 34.724 -9.618 -1.468 1.00 80.19 705 GLU A C 1
ATOM 5662 O O . GLU A 1 705 ? 34.465 -10.429 -2.353 1.00 80.19 705 GLU A O 1
ATOM 5667 N N . ALA A 1 706 ? 34.580 -9.935 -0.174 1.00 83.94 706 ALA A N 1
ATOM 5668 C CA . ALA A 1 706 ? 34.183 -11.278 0.267 1.00 83.94 706 ALA A CA 1
ATOM 5669 C C . ALA A 1 706 ? 32.823 -11.721 -0.316 1.00 83.94 706 ALA A C 1
ATOM 5671 O O . ALA A 1 706 ? 32.625 -12.896 -0.628 1.00 83.94 706 ALA A O 1
ATOM 5672 N N . GLN A 1 707 ? 31.884 -10.788 -0.523 1.00 88.06 707 GLN A N 1
ATOM 5673 C CA . GLN A 1 707 ? 30.627 -11.088 -1.208 1.00 88.06 707 GLN A CA 1
ATOM 5674 C C . GLN A 1 707 ? 30.840 -11.390 -2.704 1.00 88.06 707 GLN A C 1
ATOM 5676 O O . GLN A 1 707 ? 30.193 -12.292 -3.240 1.00 88.06 707 GLN A O 1
ATOM 5681 N N . LEU A 1 708 ? 31.732 -10.662 -3.387 1.00 88.31 708 LEU A N 1
ATOM 5682 C CA . LEU A 1 708 ? 32.087 -10.939 -4.782 1.00 88.31 708 LEU A CA 1
ATOM 5683 C C . LEU A 1 708 ? 32.770 -12.297 -4.935 1.00 88.31 708 LEU A C 1
ATOM 5685 O O . LEU A 1 708 ? 32.422 -13.039 -5.849 1.00 88.31 708 LEU A O 1
ATOM 5689 N N . GLU A 1 709 ? 33.692 -12.654 -4.044 1.00 90.44 709 GLU A N 1
ATOM 5690 C CA . GLU A 1 709 ? 34.348 -13.965 -4.058 1.00 90.44 709 GLU A CA 1
ATOM 5691 C C . GLU A 1 709 ? 33.351 -15.112 -3.846 1.00 90.44 709 GLU A C 1
ATOM 5693 O O . GLU A 1 709 ? 33.421 -16.112 -4.557 1.00 90.44 709 GLU A O 1
ATOM 5698 N N . ILE A 1 710 ? 32.373 -14.954 -2.941 1.00 94.19 710 ILE A N 1
ATOM 5699 C CA . ILE A 1 710 ? 31.278 -15.924 -2.771 1.00 94.19 710 ILE A CA 1
ATOM 5700 C C . ILE A 1 710 ? 30.436 -16.029 -4.052 1.00 94.19 710 ILE A C 1
ATOM 5702 O O . ILE A 1 710 ? 30.106 -17.137 -4.470 1.00 94.19 710 ILE A O 1
ATOM 5706 N N . LEU A 1 711 ? 30.101 -14.911 -4.706 1.00 93.75 711 LEU A N 1
ATOM 5707 C CA . LEU A 1 711 ? 29.307 -14.923 -5.943 1.00 93.75 711 LEU A CA 1
ATOM 5708 C C . LEU A 1 711 ? 30.061 -15.532 -7.139 1.00 93.75 711 LEU A C 1
ATOM 5710 O O .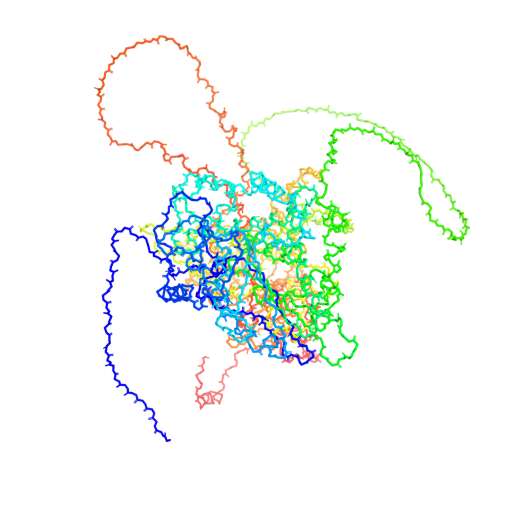 LEU A 1 711 ? 29.441 -16.252 -7.919 1.00 93.75 711 LEU A O 1
ATOM 5714 N N . LYS A 1 712 ? 31.387 -15.349 -7.232 1.00 93.75 712 LYS A N 1
ATOM 5715 C CA . LYS A 1 712 ? 32.268 -16.005 -8.227 1.00 93.75 712 LYS A CA 1
ATOM 5716 C C . LYS A 1 712 ? 32.236 -17.541 -8.142 1.00 93.75 712 LYS A C 1
ATOM 5718 O O . LYS A 1 712 ? 32.595 -18.213 -9.104 1.00 93.75 712 LYS A O 1
ATOM 5723 N N . LEU A 1 713 ? 31.756 -18.125 -7.036 1.00 96.44 713 LEU A N 1
ATOM 5724 C CA . LEU A 1 713 ? 31.537 -19.574 -6.931 1.00 96.44 713 LEU A CA 1
ATOM 5725 C C . LEU A 1 713 ? 30.285 -20.052 -7.677 1.00 96.44 713 LEU A C 1
ATOM 5727 O O . LEU A 1 713 ? 30.271 -21.190 -8.136 1.00 96.44 713 LEU A O 1
ATOM 5731 N N . PHE A 1 714 ? 29.249 -19.214 -7.778 1.00 96.69 714 PHE A N 1
ATOM 5732 C CA . PHE A 1 714 ? 27.919 -19.564 -8.302 1.00 96.69 714 PHE A CA 1
ATOM 5733 C C . PHE A 1 714 ? 27.609 -18.966 -9.679 1.00 96.69 714 PHE A C 1
ATOM 5735 O O . PHE A 1 714 ? 26.511 -19.180 -10.195 1.00 96.69 714 PHE A O 1
ATOM 5742 N N . GLU A 1 715 ? 28.551 -18.206 -10.240 1.00 93.94 715 GLU A N 1
ATOM 5743 C CA . GLU A 1 715 ? 28.437 -17.528 -11.530 1.00 93.94 715 GLU A CA 1
ATOM 5744 C C . GLU A 1 715 ? 28.009 -18.487 -12.655 1.00 93.94 715 GLU A C 1
ATOM 5746 O O . GLU A 1 715 ? 28.341 -19.674 -12.664 1.00 93.94 715 GLU A O 1
ATOM 5751 N N . ASP A 1 716 ? 27.242 -17.977 -13.616 1.00 94.94 716 ASP A N 1
ATOM 5752 C CA . ASP A 1 716 ? 26.711 -18.761 -14.731 1.00 94.94 716 ASP A CA 1
ATOM 5753 C C . ASP A 1 716 ? 27.765 -18.958 -15.832 1.00 94.94 716 ASP A C 1
ATOM 5755 O O . ASP A 1 716 ? 27.571 -18.563 -16.982 1.00 94.94 716 ASP A O 1
ATOM 5759 N N . CYS A 1 717 ? 28.912 -19.540 -15.478 1.00 93.00 717 CYS A N 1
ATOM 5760 C CA . CYS A 1 717 ? 30.006 -19.820 -16.399 1.00 93.00 717 CYS A CA 1
ATOM 5761 C C . CYS A 1 717 ? 30.689 -21.175 -16.107 1.00 93.00 717 CYS A C 1
ATOM 5763 O O . CYS A 1 717 ? 30.699 -21.630 -14.961 1.00 93.00 717 CYS A O 1
ATOM 5765 N N . PRO A 1 718 ? 31.320 -21.824 -17.110 1.00 93.50 718 PRO A N 1
ATOM 5766 C CA . PRO A 1 718 ? 32.001 -23.113 -16.924 1.00 93.50 718 PRO A CA 1
ATOM 5767 C C . PRO A 1 718 ? 33.133 -23.124 -15.883 1.00 93.50 718 PRO A C 1
ATOM 5769 O O . PRO A 1 718 ? 33.488 -24.186 -15.384 1.00 93.50 718 PRO A O 1
ATOM 5772 N N . SER A 1 719 ? 33.707 -21.965 -15.547 1.00 91.88 719 SER A N 1
ATOM 5773 C CA . SER A 1 719 ? 34.769 -21.827 -14.540 1.00 91.88 719 SER A CA 1
ATOM 5774 C C . SER A 1 719 ? 34.267 -21.726 -13.094 1.00 91.88 719 SER A C 1
ATOM 5776 O O . SER A 1 719 ? 35.081 -21.796 -12.173 1.00 91.88 719 SER A O 1
ATOM 5778 N N . ALA A 1 720 ? 32.962 -21.550 -12.864 1.00 95.00 720 ALA A N 1
ATOM 5779 C CA . ALA A 1 720 ? 32.400 -21.394 -11.525 1.00 95.00 720 ALA A CA 1
ATOM 5780 C C . ALA A 1 720 ? 32.219 -22.763 -10.831 1.00 95.00 720 ALA A C 1
ATOM 5782 O O . ALA A 1 720 ? 31.400 -23.572 -11.279 1.00 95.00 720 ALA A O 1
ATOM 5783 N N . PRO A 1 721 ? 32.927 -23.056 -9.721 1.00 96.19 721 PRO A N 1
ATOM 5784 C CA . PRO A 1 721 ? 32.961 -24.398 -9.129 1.00 96.19 721 PRO A CA 1
ATOM 5785 C C . PRO A 1 721 ? 31.613 -24.889 -8.578 1.00 96.19 721 PRO A C 1
ATOM 5787 O O . PRO A 1 721 ? 31.423 -26.096 -8.464 1.00 96.19 721 PRO A O 1
ATOM 5790 N N . LEU A 1 722 ? 30.686 -23.983 -8.245 1.00 97.38 722 LEU A N 1
ATOM 5791 C CA . LEU A 1 722 ? 29.317 -24.264 -7.785 1.00 97.38 722 LEU A CA 1
ATOM 5792 C C . LEU A 1 722 ? 28.259 -23.657 -8.741 1.00 97.38 722 LEU A C 1
ATOM 5794 O O . LEU A 1 722 ? 27.081 -23.534 -8.384 1.00 97.38 722 LEU A O 1
ATOM 5798 N N . GLY A 1 723 ? 28.680 -23.240 -9.941 1.00 95.94 723 GLY A N 1
ATOM 5799 C CA . GLY A 1 723 ? 27.830 -22.668 -10.985 1.00 95.94 723 GLY A CA 1
ATOM 5800 C C . GLY A 1 723 ? 26.938 -23.711 -11.659 1.00 95.94 723 GLY A C 1
ATOM 5801 O O . GLY A 1 723 ? 27.175 -24.919 -11.568 1.00 95.94 723 GLY A O 1
ATOM 5802 N N . ILE A 1 724 ? 25.904 -23.251 -12.370 1.00 96.31 724 ILE A N 1
ATOM 5803 C CA . ILE A 1 724 ? 24.932 -24.148 -13.015 1.00 96.31 724 ILE A CA 1
ATOM 5804 C C . ILE A 1 724 ? 25.584 -25.050 -14.074 1.00 96.31 724 ILE A C 1
ATOM 5806 O O . ILE A 1 724 ? 25.286 -26.243 -14.116 1.00 96.31 724 ILE A O 1
ATOM 5810 N N . HIS A 1 725 ? 26.552 -24.534 -14.843 1.00 95.69 725 HIS A N 1
ATOM 5811 C CA . HIS A 1 725 ? 27.349 -25.318 -15.794 1.00 95.69 725 HIS A CA 1
ATOM 5812 C C . HIS A 1 725 ? 28.036 -26.508 -15.134 1.00 95.69 725 HIS A C 1
ATOM 5814 O O . HIS A 1 725 ? 27.997 -27.600 -15.692 1.00 95.69 725 HIS A O 1
ATOM 5820 N N . ARG A 1 726 ? 28.619 -26.325 -13.942 1.00 96.19 726 ARG A N 1
ATOM 5821 C CA . ARG A 1 726 ? 29.356 -27.387 -13.247 1.00 96.19 726 ARG A CA 1
ATOM 5822 C C . ARG A 1 726 ? 28.432 -28.469 -12.694 1.00 96.19 726 ARG A C 1
ATOM 5824 O O . ARG A 1 726 ? 28.772 -29.648 -12.736 1.00 96.19 726 ARG A O 1
ATOM 5831 N N . LEU A 1 727 ? 27.253 -28.089 -12.204 1.00 95.81 727 LEU A N 1
ATOM 5832 C CA . LEU A 1 727 ? 26.248 -29.041 -11.721 1.00 95.81 727 LEU A CA 1
ATOM 5833 C C . LEU A 1 727 ? 25.665 -29.867 -12.881 1.00 95.81 727 LEU A C 1
ATOM 5835 O O . LEU A 1 727 ? 25.554 -31.086 -12.761 1.00 95.81 727 LEU A O 1
ATOM 5839 N N . VAL A 1 728 ? 25.389 -29.223 -14.021 1.00 94.50 728 VAL A N 1
ATOM 5840 C CA . VAL A 1 728 ? 24.972 -29.887 -15.267 1.00 94.50 728 VAL A CA 1
ATOM 5841 C C . VAL A 1 728 ? 26.070 -30.810 -15.804 1.00 94.50 728 VAL A C 1
ATOM 5843 O O . VAL A 1 728 ? 25.775 -31.950 -16.136 1.00 94.50 728 VAL A O 1
ATOM 5846 N N . GLU A 1 729 ? 27.334 -30.372 -15.841 1.00 93.75 729 GLU A N 1
ATOM 5847 C CA . GLU A 1 729 ? 28.481 -31.190 -16.276 1.00 93.75 729 GLU A CA 1
ATOM 5848 C C . GLU A 1 729 ? 28.602 -32.485 -15.458 1.00 93.75 729 GLU A C 1
ATOM 5850 O O . GLU A 1 729 ? 28.723 -33.571 -16.027 1.00 93.75 729 GLU A O 1
ATOM 5855 N N . ILE A 1 730 ? 28.525 -32.378 -14.125 1.00 94.25 730 ILE A N 1
ATOM 5856 C CA . ILE A 1 730 ? 28.549 -33.542 -13.231 1.00 94.25 730 ILE A CA 1
ATOM 5857 C C . ILE A 1 730 ? 27.339 -34.444 -13.519 1.00 94.25 730 ILE A C 1
ATOM 5859 O O . ILE A 1 730 ? 27.514 -35.654 -13.622 1.00 94.25 730 ILE A O 1
ATOM 5863 N N . SER A 1 731 ? 26.140 -33.885 -13.719 1.00 92.44 731 SER A N 1
ATOM 5864 C CA . SER A 1 731 ? 24.941 -34.679 -14.025 1.00 92.44 731 SER A CA 1
ATOM 5865 C C . SER A 1 731 ? 25.034 -35.413 -15.368 1.00 92.44 731 SER A C 1
ATOM 5867 O O . SER A 1 731 ? 24.737 -36.602 -15.414 1.00 92.44 731 SER A O 1
ATOM 5869 N N . SER A 1 732 ? 25.480 -34.748 -16.442 1.00 89.81 732 SER A N 1
ATOM 5870 C CA . SER A 1 732 ? 25.651 -35.356 -17.774 1.00 89.81 732 SER A CA 1
ATOM 5871 C C . SER A 1 732 ? 26.676 -36.487 -17.776 1.00 89.81 732 SER A C 1
ATOM 5873 O O . SER A 1 732 ? 26.557 -37.437 -18.543 1.00 89.81 732 SER A O 1
ATOM 5875 N N . ARG A 1 733 ? 27.722 -36.363 -16.952 1.00 89.12 733 ARG A N 1
ATOM 5876 C CA . ARG A 1 733 ? 28.788 -37.360 -16.843 1.00 89.12 733 ARG A CA 1
ATOM 5877 C C . ARG A 1 733 ? 28.374 -38.546 -15.973 1.00 89.12 733 ARG A C 1
ATOM 5879 O O . ARG A 1 733 ? 28.772 -39.670 -16.260 1.00 89.12 733 ARG A O 1
ATOM 5886 N N . ASP A 1 734 ? 27.621 -38.290 -14.907 1.00 87.38 734 ASP A N 1
ATOM 5887 C CA . ASP A 1 734 ? 27.232 -39.314 -13.941 1.00 87.38 734 ASP A CA 1
ATOM 5888 C C . ASP A 1 734 ? 26.000 -40.121 -14.422 1.00 87.38 734 ASP A C 1
ATOM 5890 O O . ASP A 1 734 ? 25.994 -41.336 -14.240 1.00 87.38 734 ASP A O 1
ATOM 5894 N N . ASN A 1 735 ? 25.031 -39.493 -15.114 1.00 81.94 735 ASN A N 1
ATOM 5895 C CA . ASN A 1 735 ? 23.865 -40.140 -15.750 1.00 81.94 735 ASN A CA 1
ATOM 5896 C C . ASN A 1 735 ? 23.757 -39.795 -17.265 1.00 81.94 735 ASN A C 1
ATOM 5898 O O . ASN A 1 735 ? 22.872 -39.028 -17.651 1.00 81.94 735 ASN A O 1
ATOM 5902 N N . PRO A 1 736 ? 24.593 -40.351 -18.168 1.00 76.94 736 PRO A N 1
ATOM 5903 C CA . PRO A 1 736 ? 24.603 -39.956 -19.589 1.00 76.94 736 PRO A CA 1
ATOM 5904 C C . PRO A 1 736 ? 23.334 -40.292 -20.394 1.00 76.94 736 PRO A C 1
ATOM 5906 O O . PRO A 1 736 ? 23.157 -39.785 -21.500 1.00 76.94 736 PRO A O 1
ATOM 5909 N N . SER A 1 737 ? 22.471 -41.170 -19.876 1.00 69.25 737 SER A N 1
ATOM 5910 C CA . SER A 1 737 ? 21.193 -41.562 -20.489 1.00 69.25 737 SER A CA 1
ATOM 5911 C C . SER A 1 737 ? 20.051 -40.574 -20.225 1.00 69.25 737 SER A C 1
ATOM 5913 O O . SER A 1 737 ? 19.033 -40.626 -20.914 1.00 69.25 737 SER A O 1
ATOM 5915 N N . GLU A 1 738 ? 20.200 -39.674 -19.251 1.00 68.94 738 GLU A N 1
ATOM 5916 C CA . GLU A 1 738 ? 19.231 -38.622 -18.953 1.00 68.94 738 GLU A CA 1
ATOM 5917 C C . GLU A 1 738 ? 19.694 -37.297 -19.558 1.00 68.94 738 GLU A C 1
ATOM 5919 O O . GLU A 1 738 ? 20.826 -36.863 -19.343 1.00 68.94 738 GLU A O 1
ATOM 5924 N N . ASN A 1 739 ? 18.807 -36.585 -20.259 1.00 70.62 739 ASN A N 1
ATOM 5925 C CA . ASN A 1 739 ? 19.117 -35.216 -20.660 1.00 70.62 739 ASN A CA 1
ATOM 5926 C C . ASN A 1 739 ? 19.117 -34.295 -19.425 1.00 70.62 739 ASN A C 1
ATOM 5928 O O . ASN A 1 739 ? 18.065 -33.897 -18.924 1.00 70.62 739 ASN A O 1
ATOM 5932 N N . SER A 1 740 ? 20.313 -33.942 -18.958 1.00 77.88 740 SER A N 1
ATOM 5933 C CA . SER A 1 740 ? 20.556 -33.065 -17.809 1.00 77.88 740 SER A CA 1
ATOM 5934 C C . SER A 1 740 ? 20.108 -31.611 -18.026 1.00 77.88 740 SER A C 1
ATOM 5936 O O . SER A 1 740 ? 19.904 -30.881 -17.052 1.00 77.88 740 SER A O 1
ATOM 5938 N N . VAL A 1 741 ? 19.935 -31.163 -19.274 1.00 86.25 741 VAL A N 1
ATOM 5939 C CA . VAL A 1 741 ? 19.551 -29.782 -19.597 1.00 86.25 741 VAL A CA 1
ATOM 5940 C C . VAL A 1 741 ? 18.088 -29.725 -20.013 1.00 86.25 741 VAL A C 1
ATOM 5942 O O . VAL A 1 741 ? 17.693 -30.274 -21.039 1.00 86.25 741 VAL A O 1
ATOM 5945 N N . GLY A 1 742 ? 17.278 -29.005 -19.239 1.00 80.31 742 GLY A N 1
ATOM 5946 C CA . GLY A 1 742 ? 15.837 -28.891 -19.479 1.00 80.31 742 GLY A CA 1
ATOM 5947 C C . GLY A 1 742 ? 14.977 -29.832 -18.635 1.00 80.31 742 GLY A C 1
ATOM 5948 O O . GLY A 1 742 ? 13.762 -29.656 -18.629 1.00 80.31 742 GLY A O 1
ATOM 5949 N N . ARG A 1 743 ? 15.569 -30.788 -17.899 1.00 85.62 743 ARG A N 1
ATOM 5950 C CA . ARG A 1 743 ? 14.832 -31.581 -16.904 1.00 85.62 743 ARG A CA 1
ATOM 5951 C C . ARG A 1 743 ? 14.705 -30.850 -15.571 1.00 85.62 743 ARG A C 1
ATOM 5953 O O . ARG A 1 743 ? 15.611 -30.120 -15.170 1.00 85.62 743 ARG A O 1
ATOM 5960 N N . TRP A 1 744 ? 13.610 -31.106 -14.858 1.00 81.69 744 TRP A N 1
ATOM 5961 C CA . TRP A 1 744 ? 13.526 -30.786 -13.436 1.00 81.69 744 TRP A CA 1
ATOM 5962 C C . TRP A 1 744 ? 14.495 -31.665 -12.631 1.00 81.69 744 TRP A C 1
ATOM 5964 O O . TRP A 1 744 ? 14.856 -32.769 -13.049 1.00 81.69 744 TRP A O 1
ATOM 5974 N N . TYR A 1 745 ? 14.897 -31.178 -11.460 1.00 87.06 745 TYR A N 1
ATOM 5975 C CA . TYR A 1 745 ? 15.743 -31.904 -10.517 1.00 87.06 745 TYR A CA 1
ATOM 5976 C C . TYR A 1 745 ? 15.079 -31.955 -9.144 1.00 87.06 745 TYR A C 1
ATOM 5978 O O . TYR A 1 745 ? 14.616 -30.930 -8.639 1.00 87.06 745 TYR A O 1
ATOM 5986 N N . ALA A 1 746 ? 15.107 -33.119 -8.502 1.00 86.12 746 ALA A N 1
ATOM 5987 C CA . ALA A 1 746 ? 14.697 -33.258 -7.115 1.00 86.12 746 ALA A CA 1
ATOM 5988 C C . ALA A 1 746 ? 15.736 -32.618 -6.165 1.00 86.12 746 ALA A C 1
ATOM 5990 O O . ALA A 1 746 ? 16.932 -32.589 -6.474 1.00 86.12 746 ALA A O 1
ATOM 5991 N N . PRO A 1 747 ? 15.328 -32.136 -4.973 1.00 85.94 747 PRO A N 1
ATOM 5992 C CA . PRO A 1 747 ? 16.242 -31.481 -4.031 1.00 85.94 747 PRO A CA 1
ATOM 5993 C C . PRO A 1 747 ? 17.478 -32.323 -3.665 1.00 85.94 747 PRO A C 1
ATOM 5995 O O . PRO A 1 747 ? 18.590 -31.806 -3.571 1.00 85.94 747 PRO A O 1
ATOM 5998 N N . SER A 1 748 ? 17.285 -33.631 -3.477 1.00 87.75 748 SER A N 1
ATOM 5999 C CA . SER A 1 748 ? 18.327 -34.608 -3.142 1.00 87.75 748 SER A CA 1
ATOM 6000 C C . SER A 1 748 ? 19.343 -34.806 -4.271 1.00 87.75 748 SER A C 1
ATOM 6002 O O . SER A 1 748 ? 20.538 -34.915 -3.994 1.00 87.75 748 SER A O 1
ATOM 6004 N N . GLU A 1 749 ? 18.904 -34.789 -5.534 1.00 90.94 749 GLU A N 1
ATOM 6005 C CA . GLU A 1 749 ? 19.793 -34.858 -6.700 1.00 90.94 749 GLU A CA 1
ATOM 6006 C C . GLU A 1 749 ? 20.724 -33.647 -6.737 1.00 90.94 749 GLU A C 1
ATOM 6008 O O . GLU A 1 749 ? 21.945 -33.802 -6.768 1.00 90.94 749 GLU A O 1
ATOM 6013 N N . VAL A 1 750 ? 20.161 -32.434 -6.655 1.00 94.25 750 VAL A N 1
ATOM 6014 C CA . VAL A 1 750 ? 20.950 -31.195 -6.689 1.00 94.25 750 VAL A CA 1
ATOM 6015 C C . VAL A 1 750 ? 21.933 -31.140 -5.521 1.00 94.25 750 VAL A C 1
ATOM 6017 O O . VAL A 1 750 ? 23.077 -30.732 -5.708 1.00 94.25 750 VAL A O 1
ATOM 6020 N N . LEU A 1 751 ? 21.543 -31.603 -4.331 1.00 95.50 751 LEU A N 1
ATOM 6021 C CA . LEU A 1 751 ? 22.441 -31.686 -3.177 1.00 95.50 751 LEU A CA 1
ATOM 6022 C C . LEU A 1 751 ? 23.545 -32.743 -3.345 1.00 95.50 751 LEU A C 1
ATOM 6024 O O . LEU A 1 751 ? 24.667 -32.517 -2.893 1.00 95.50 751 LEU A O 1
ATOM 6028 N N . SER A 1 752 ? 23.283 -33.850 -4.045 1.00 94.38 752 SER A N 1
ATOM 6029 C CA . SER A 1 752 ? 24.305 -34.840 -4.420 1.00 94.38 752 SER A CA 1
ATOM 6030 C C . SER A 1 752 ? 25.303 -34.272 -5.441 1.00 94.38 752 SER A C 1
ATOM 6032 O O . SER A 1 752 ? 26.519 -34.374 -5.249 1.00 94.38 752 SER A O 1
ATOM 6034 N N . LEU A 1 753 ? 24.816 -33.576 -6.476 1.00 95.88 753 LEU A N 1
ATOM 6035 C CA . LEU A 1 753 ? 25.650 -32.851 -7.444 1.00 95.88 753 LEU A CA 1
ATOM 6036 C C . LEU A 1 753 ? 26.481 -31.758 -6.752 1.00 95.88 753 LEU A C 1
ATOM 6038 O O . LEU A 1 753 ? 27.687 -31.660 -6.969 1.00 95.88 753 LEU A O 1
ATOM 6042 N N . MET A 1 754 ? 25.869 -30.996 -5.844 1.00 97.25 754 MET A N 1
ATOM 6043 C CA . MET A 1 754 ? 26.520 -29.955 -5.046 1.00 97.25 754 MET A CA 1
ATOM 6044 C C . MET A 1 754 ? 27.568 -30.529 -4.081 1.00 97.25 754 MET A C 1
ATOM 6046 O O . MET A 1 754 ? 28.637 -29.945 -3.920 1.00 97.25 754 MET A O 1
ATOM 6050 N N . LYS A 1 755 ? 27.329 -31.705 -3.485 1.00 97.00 755 LYS A N 1
ATOM 6051 C CA . LYS A 1 755 ? 28.323 -32.435 -2.680 1.00 97.00 755 LYS A CA 1
ATOM 6052 C C . LYS A 1 755 ? 29.539 -32.834 -3.518 1.00 97.00 755 LYS A C 1
ATOM 6054 O O . LYS A 1 755 ? 30.673 -32.682 -3.061 1.00 97.00 755 LYS A O 1
ATOM 6059 N N . LYS A 1 756 ? 29.323 -33.309 -4.750 1.00 96.69 756 LYS A N 1
ATOM 6060 C CA . LYS A 1 756 ? 30.399 -33.622 -5.707 1.00 96.69 756 LYS A CA 1
ATOM 6061 C C . LYS A 1 756 ? 31.153 -32.353 -6.129 1.00 96.69 756 LYS A C 1
ATOM 6063 O O . LYS A 1 756 ? 32.380 -32.362 -6.106 1.00 96.69 756 LYS A O 1
ATOM 6068 N N . ALA A 1 757 ? 30.445 -31.259 -6.411 1.00 96.81 757 ALA A N 1
ATOM 6069 C CA . ALA A 1 757 ? 31.018 -29.959 -6.759 1.00 96.81 757 ALA A CA 1
ATOM 6070 C C . ALA A 1 757 ? 31.870 -29.362 -5.620 1.00 96.81 757 ALA A C 1
ATOM 6072 O O . ALA A 1 757 ? 33.035 -29.036 -5.831 1.00 96.81 757 ALA A O 1
ATOM 6073 N N . LEU A 1 758 ? 31.357 -29.322 -4.383 1.00 95.94 758 LEU A N 1
ATOM 6074 C CA . LEU A 1 758 ? 32.098 -28.866 -3.196 1.00 95.94 758 LEU A CA 1
ATOM 6075 C C . LEU A 1 758 ? 33.361 -29.700 -2.934 1.00 95.94 758 LEU A C 1
ATOM 6077 O O . LEU A 1 758 ? 34.402 -29.138 -2.607 1.00 95.94 758 LEU A O 1
ATOM 6081 N N . ARG A 1 759 ? 33.300 -31.027 -3.118 1.00 94.25 759 ARG A N 1
ATOM 6082 C CA . ARG A 1 759 ? 34.468 -31.923 -2.999 1.00 94.25 759 ARG A CA 1
ATOM 6083 C C . ARG A 1 759 ? 35.514 -31.722 -4.108 1.00 94.25 759 ARG A C 1
ATOM 6085 O O . ARG A 1 759 ? 36.659 -32.112 -3.913 1.00 94.25 759 ARG A O 1
ATOM 6092 N N . GLN A 1 760 ? 35.129 -31.143 -5.246 1.00 93.94 760 GLN A N 1
ATOM 6093 C CA . GLN A 1 760 ? 36.002 -30.843 -6.393 1.00 93.94 760 GLN A CA 1
ATOM 6094 C C . GLN A 1 760 ? 36.451 -29.370 -6.440 1.00 93.94 760 GLN A C 1
ATOM 6096 O O . GLN A 1 760 ? 37.337 -29.024 -7.219 1.00 93.94 760 GLN A O 1
ATOM 6101 N N . SER A 1 761 ? 35.848 -28.496 -5.630 1.00 93.75 761 SER A N 1
ATOM 6102 C CA . SER A 1 761 ? 36.135 -27.063 -5.611 1.00 93.75 761 SER A CA 1
ATOM 6103 C C . SER A 1 761 ? 37.531 -26.779 -5.058 1.00 93.75 761 SER A C 1
ATOM 6105 O O . SER A 1 761 ? 37.817 -27.026 -3.887 1.00 93.75 761 SER A O 1
ATOM 6107 N N . ALA A 1 762 ? 38.378 -26.166 -5.885 1.00 90.06 762 ALA A N 1
ATOM 6108 C CA . ALA A 1 762 ? 39.690 -25.666 -5.480 1.00 90.06 762 ALA A CA 1
ATOM 6109 C C . ALA A 1 762 ? 39.629 -24.343 -4.681 1.00 90.06 762 ALA A C 1
ATOM 6111 O O . ALA A 1 762 ? 40.672 -23.808 -4.311 1.00 90.06 762 ALA A O 1
ATOM 6112 N N . SER A 1 763 ? 38.438 -23.781 -4.425 1.00 91.50 763 SER A N 1
ATOM 6113 C CA . SER A 1 763 ? 38.321 -22.479 -3.757 1.00 91.50 763 SER A CA 1
ATOM 6114 C C . SER A 1 763 ? 38.662 -22.544 -2.256 1.00 91.50 763 SER A C 1
ATOM 6116 O O . SER A 1 763 ? 38.061 -23.348 -1.527 1.00 91.50 763 SER A O 1
ATOM 6118 N N . PRO A 1 764 ? 39.514 -21.630 -1.744 1.00 90.75 764 PRO A N 1
ATOM 6119 C CA . PRO A 1 764 ? 39.752 -21.453 -0.310 1.00 90.75 764 PRO A CA 1
ATOM 6120 C C . PRO A 1 764 ? 38.498 -21.115 0.508 1.00 90.75 764 PRO A C 1
ATOM 6122 O O . PRO A 1 764 ? 38.505 -21.303 1.722 1.00 90.75 764 PRO A O 1
ATOM 6125 N N . LEU A 1 765 ? 37.414 -20.640 -0.124 1.00 91.38 765 LEU A N 1
ATOM 6126 C CA . LEU A 1 765 ? 36.136 -20.371 0.549 1.00 91.38 765 LEU A CA 1
ATOM 6127 C C . LEU A 1 765 ? 35.334 -21.642 0.872 1.00 91.38 765 LEU A C 1
ATOM 6129 O O . LEU A 1 765 ? 34.483 -21.621 1.758 1.00 91.38 765 LEU A O 1
ATOM 6133 N N . THR A 1 766 ? 35.612 -22.742 0.166 1.00 94.06 766 THR A N 1
ATOM 6134 C CA . THR A 1 766 ? 34.935 -24.043 0.315 1.00 94.06 766 THR A CA 1
ATOM 6135 C C . THR A 1 766 ? 35.806 -25.115 0.977 1.00 94.06 766 THR A C 1
ATOM 6137 O O . THR A 1 766 ? 35.309 -26.191 1.308 1.00 94.06 766 THR A O 1
ATOM 6140 N N . SER A 1 767 ? 37.100 -24.849 1.178 1.00 92.00 767 SER A N 1
ATOM 6141 C CA . SER A 1 767 ? 38.078 -25.826 1.680 1.00 92.00 767 SER A CA 1
ATOM 6142 C C . SER A 1 767 ? 37.761 -26.354 3.084 1.00 92.00 767 SER A C 1
ATOM 6144 O O . SER A 1 767 ? 38.046 -27.515 3.375 1.00 92.00 767 SER A O 1
ATOM 6146 N N . ASP A 1 768 ? 37.107 -25.557 3.928 1.00 93.00 768 ASP A N 1
ATOM 6147 C CA . ASP A 1 768 ? 36.692 -25.905 5.290 1.00 93.00 768 ASP A CA 1
ATOM 6148 C C . ASP A 1 768 ? 35.288 -26.530 5.368 1.00 93.00 768 ASP A C 1
ATOM 6150 O O . ASP A 1 768 ? 34.847 -26.890 6.455 1.00 93.00 768 ASP A O 1
ATOM 6154 N N . LEU A 1 769 ? 34.582 -26.676 4.242 1.00 96.12 769 LEU A N 1
ATOM 6155 C CA . LEU A 1 769 ? 33.211 -27.190 4.200 1.00 96.12 769 LEU A CA 1
ATOM 6156 C C . LEU A 1 769 ? 33.148 -28.682 3.834 1.00 96.12 769 LEU A C 1
ATOM 6158 O O . LEU A 1 769 ? 34.013 -29.232 3.143 1.00 96.12 769 LEU A O 1
ATOM 6162 N N . SER A 1 770 ? 32.084 -29.331 4.294 1.00 96.56 770 SER A N 1
ATOM 6163 C CA . SER A 1 770 ? 31.670 -30.701 3.974 1.00 96.56 770 SER A CA 1
ATOM 6164 C C . SER A 1 770 ? 30.144 -30.738 3.829 1.00 96.56 770 SER A C 1
ATOM 6166 O O . SER A 1 770 ? 29.471 -29.891 4.412 1.00 96.56 770 SER A O 1
ATOM 6168 N N . LEU A 1 771 ? 29.580 -31.668 3.047 1.00 97.75 771 LEU A N 1
ATOM 6169 C CA . LEU A 1 771 ? 28.124 -31.758 2.842 1.00 97.75 771 LEU A CA 1
ATOM 6170 C C . LEU A 1 771 ? 27.640 -33.191 3.086 1.00 97.75 771 LEU A C 1
ATOM 6172 O O . LEU A 1 771 ? 28.037 -34.122 2.383 1.00 97.75 771 LEU A O 1
ATOM 6176 N N . MET A 1 772 ? 26.756 -33.367 4.064 1.00 97.00 772 MET A N 1
ATOM 6177 C CA . MET A 1 772 ? 26.050 -34.618 4.333 1.00 97.00 772 MET A CA 1
ATOM 6178 C C . MET A 1 772 ? 24.594 -34.491 3.886 1.00 97.00 772 MET A C 1
ATOM 6180 O O . MET A 1 772 ? 23.910 -33.537 4.247 1.00 97.00 772 MET A O 1
ATOM 6184 N N . LEU A 1 773 ? 24.128 -35.464 3.107 1.00 96.25 773 LEU A N 1
ATOM 6185 C CA . LEU A 1 773 ? 22.715 -35.652 2.803 1.00 96.25 773 LEU A CA 1
ATOM 6186 C C . LEU A 1 773 ? 22.250 -36.840 3.646 1.00 96.25 773 LEU A C 1
ATOM 6188 O O . LEU A 1 773 ? 22.849 -37.910 3.550 1.00 96.25 773 LEU A O 1
ATOM 6192 N N . ALA A 1 774 ? 21.247 -36.638 4.495 1.00 94.06 774 ALA A N 1
ATOM 6193 C CA . ALA A 1 774 ? 20.618 -37.716 5.246 1.00 94.06 774 ALA A CA 1
ATOM 6194 C C . ALA A 1 774 ? 19.796 -38.616 4.311 1.00 94.06 774 ALA A C 1
ATOM 6196 O O . ALA A 1 774 ? 19.271 -38.151 3.295 1.00 94.06 774 ALA A O 1
ATOM 6197 N N . VAL A 1 775 ? 19.659 -39.886 4.682 1.00 86.50 775 VAL A N 1
ATOM 6198 C CA . VAL A 1 775 ? 18.899 -40.905 3.943 1.00 86.50 775 VAL A CA 1
ATOM 6199 C C . VAL A 1 775 ? 17.747 -41.375 4.834 1.00 86.50 775 VAL A C 1
ATOM 6201 O O . VAL A 1 775 ? 17.888 -41.390 6.055 1.00 86.50 775 VAL A O 1
ATOM 6204 N N . ASP A 1 776 ? 16.584 -41.662 4.246 1.00 83.81 776 ASP A N 1
ATOM 6205 C CA . ASP A 1 776 ? 15.375 -42.187 4.912 1.00 83.81 776 ASP A CA 1
ATOM 6206 C C . ASP A 1 776 ? 14.921 -41.442 6.182 1.00 83.81 776 ASP A C 1
ATOM 6208 O O . ASP A 1 776 ? 14.369 -42.033 7.111 1.00 83.81 776 ASP A O 1
ATOM 6212 N N . GLY A 1 777 ? 15.174 -40.129 6.250 1.00 84.50 777 GLY A N 1
ATOM 6213 C CA . GLY A 1 777 ? 14.872 -39.322 7.435 1.00 84.50 777 GLY A CA 1
ATOM 6214 C C . GLY A 1 777 ? 15.721 -39.685 8.662 1.00 84.50 777 GLY A C 1
ATOM 6215 O O . GLY A 1 777 ? 15.257 -39.517 9.789 1.00 84.50 777 GLY A O 1
ATOM 6216 N N . ARG A 1 778 ? 16.950 -40.189 8.470 1.00 90.69 778 ARG A N 1
ATOM 6217 C CA . ARG A 1 778 ? 17.872 -40.584 9.548 1.00 90.69 778 ARG A CA 1
ATOM 6218 C C . ARG A 1 778 ? 19.185 -39.812 9.496 1.00 90.69 778 ARG A C 1
ATOM 6220 O O . ARG A 1 778 ? 19.866 -39.770 8.473 1.00 90.69 778 ARG A O 1
ATOM 6227 N N . VAL A 1 779 ? 19.565 -39.228 10.629 1.00 94.56 779 VAL A N 1
ATOM 6228 C CA . VAL A 1 779 ? 20.850 -38.550 10.827 1.00 94.56 779 VAL A CA 1
ATOM 6229 C C . VAL A 1 779 ? 21.709 -39.399 11.759 1.00 94.56 779 VAL A C 1
ATOM 6231 O O . VAL A 1 779 ? 21.593 -39.307 12.981 1.00 94.56 779 VAL A O 1
ATOM 6234 N N . VAL A 1 780 ? 22.572 -40.234 11.181 1.00 92.81 780 VAL A N 1
ATOM 6235 C CA . VAL A 1 780 ? 23.577 -40.994 11.936 1.00 92.81 780 VAL A CA 1
ATOM 6236 C C . VAL A 1 780 ? 24.713 -40.047 12.321 1.00 92.81 780 VAL A C 1
ATOM 6238 O O . VAL A 1 780 ? 25.374 -39.469 11.456 1.00 92.81 780 VAL A O 1
ATOM 6241 N N . VAL A 1 781 ? 24.952 -39.872 13.621 1.00 92.12 781 VAL A N 1
ATOM 6242 C CA . VAL A 1 781 ? 25.970 -38.935 14.119 1.00 92.12 781 VAL A CA 1
ATOM 6243 C C . VAL A 1 781 ? 27.372 -39.402 13.719 1.00 92.12 781 VAL A C 1
ATOM 6245 O O . VAL A 1 781 ? 28.173 -38.579 13.294 1.00 92.12 781 VAL A O 1
ATOM 6248 N N . GLY A 1 782 ? 27.643 -40.712 13.706 1.00 90.25 782 GLY A N 1
ATOM 6249 C CA . GLY A 1 782 ? 28.905 -41.265 13.192 1.00 90.25 782 GLY A CA 1
ATOM 6250 C C . GLY A 1 782 ? 29.219 -40.870 11.739 1.00 90.25 782 GLY A C 1
ATOM 6251 O O . GLY A 1 782 ? 30.369 -40.569 11.421 1.00 90.25 782 GLY A O 1
ATOM 6252 N N . ASP A 1 783 ? 28.215 -40.767 10.859 1.00 92.62 783 ASP A N 1
ATOM 6253 C CA . ASP A 1 783 ? 28.415 -40.271 9.488 1.00 92.62 783 ASP A CA 1
ATOM 6254 C C . ASP A 1 783 ? 28.640 -38.760 9.424 1.00 92.62 783 ASP A C 1
ATOM 6256 O O . ASP A 1 783 ? 29.447 -38.293 8.616 1.00 92.62 783 ASP A O 1
ATOM 6260 N N . ALA A 1 784 ? 27.996 -37.994 10.309 1.00 93.19 784 ALA A N 1
ATOM 6261 C CA . ALA A 1 784 ? 28.280 -36.572 10.476 1.00 93.19 784 ALA A CA 1
ATOM 6262 C C . ALA A 1 784 ? 29.741 -36.346 10.914 1.00 93.19 784 ALA A C 1
ATOM 6264 O O . ALA A 1 784 ? 30.415 -35.461 10.379 1.00 93.19 784 ALA A O 1
ATOM 6265 N N . GLU A 1 785 ? 30.274 -37.185 11.809 1.00 93.44 785 GLU A N 1
ATOM 6266 C CA . GLU A 1 785 ? 31.688 -37.167 12.210 1.00 93.44 785 GLU A CA 1
ATOM 6267 C C . GLU A 1 785 ? 32.621 -37.599 11.067 1.00 93.44 785 GLU A C 1
ATOM 6269 O O . GLU A 1 785 ? 33.649 -36.961 10.841 1.00 93.44 785 GLU A O 1
ATOM 6274 N N . ARG A 1 786 ? 32.262 -38.623 10.281 1.00 93.38 786 ARG A N 1
ATOM 6275 C CA . ARG A 1 786 ? 33.061 -39.061 9.121 1.00 93.38 786 ARG A CA 1
ATOM 6276 C C . ARG A 1 786 ? 33.121 -38.016 8.005 1.00 93.38 786 ARG A C 1
ATOM 6278 O O . ARG A 1 786 ? 34.213 -37.686 7.540 1.00 93.38 786 ARG A O 1
ATOM 6285 N N . GLU A 1 787 ? 31.985 -37.467 7.574 1.00 94.06 787 GLU A N 1
ATOM 6286 C CA . GLU A 1 787 ? 31.927 -36.489 6.473 1.00 94.06 787 GLU A CA 1
ATOM 6287 C C . GLU A 1 787 ? 32.595 -35.156 6.856 1.00 94.06 787 GLU A C 1
ATOM 6289 O O . GLU A 1 787 ? 33.300 -34.561 6.035 1.00 94.06 787 GLU A O 1
ATOM 6294 N N . SER A 1 788 ? 32.459 -34.729 8.119 1.00 94.31 788 SER A N 1
ATOM 6295 C CA . SER A 1 788 ? 33.165 -33.562 8.677 1.00 94.31 788 SER A CA 1
ATOM 6296 C C . SER A 1 788 ? 34.659 -33.799 8.942 1.00 94.31 788 SER A C 1
ATOM 6298 O O . SER A 1 788 ? 35.366 -32.861 9.312 1.00 94.31 788 SER A O 1
ATOM 6300 N N . ARG A 1 789 ? 35.168 -35.024 8.732 1.00 94.06 789 ARG A N 1
ATOM 6301 C CA . ARG A 1 789 ? 36.539 -35.452 9.067 1.00 94.06 789 ARG A CA 1
ATOM 6302 C C . ARG A 1 789 ? 36.881 -35.181 10.537 1.00 94.06 789 ARG A C 1
ATOM 6304 O O . ARG A 1 789 ? 37.819 -34.444 10.830 1.00 94.06 789 ARG A O 1
ATOM 6311 N N . ALA A 1 790 ? 36.087 -35.752 11.442 1.00 93.19 790 ALA A N 1
ATOM 6312 C CA . ALA A 1 790 ? 36.142 -35.516 12.885 1.00 93.19 790 ALA A CA 1
ATOM 6313 C C . ALA A 1 790 ? 36.100 -34.014 13.230 1.00 93.19 790 ALA A C 1
ATOM 6315 O O . ALA A 1 790 ? 36.928 -33.511 13.985 1.00 93.19 790 ALA A O 1
ATOM 6316 N N . TRP A 1 791 ? 35.146 -33.290 12.632 1.00 94.06 791 TRP A N 1
ATOM 6317 C CA . TRP A 1 791 ? 34.923 -31.848 12.822 1.00 94.06 791 TRP A CA 1
ATOM 6318 C C . TRP A 1 791 ? 36.068 -30.916 12.379 1.00 94.06 791 TRP A C 1
ATOM 6320 O O . TRP A 1 791 ? 35.976 -29.704 12.563 1.00 94.06 791 TRP A O 1
ATOM 6330 N N . ALA A 1 792 ? 37.100 -31.432 11.698 1.00 93.56 792 ALA A N 1
ATOM 6331 C CA . ALA A 1 792 ? 38.112 -30.606 11.029 1.00 93.56 792 ALA A CA 1
ATOM 6332 C C . ALA A 1 792 ? 37.535 -29.788 9.851 1.00 93.56 792 ALA A C 1
ATOM 6334 O O . ALA A 1 792 ? 38.139 -28.810 9.407 1.00 93.56 792 ALA A O 1
ATOM 6335 N N . LYS A 1 793 ? 36.362 -30.179 9.338 1.00 95.00 793 LYS A N 1
ATOM 6336 C CA . LYS A 1 793 ? 35.517 -29.402 8.426 1.00 95.00 793 LYS A CA 1
ATOM 6337 C C . LYS A 1 793 ? 34.178 -29.085 9.085 1.00 95.00 793 LYS A C 1
ATOM 6339 O O . LYS A 1 793 ? 33.615 -29.891 9.819 1.00 95.00 793 LYS A O 1
ATOM 6344 N N . ARG A 1 794 ? 33.613 -27.935 8.728 1.00 96.56 794 ARG A N 1
ATOM 6345 C CA . ARG A 1 794 ? 32.247 -27.537 9.079 1.00 96.56 794 ARG A CA 1
ATOM 6346 C C . ARG A 1 794 ? 31.261 -28.355 8.248 1.00 96.56 794 ARG A C 1
ATOM 6348 O O . ARG A 1 794 ? 31.484 -28.591 7.055 1.00 96.56 794 ARG A O 1
ATOM 6355 N N . LEU A 1 795 ? 30.188 -28.809 8.882 1.00 98.06 795 LEU A N 1
ATOM 6356 C CA . LEU A 1 795 ? 29.221 -29.732 8.302 1.00 98.06 795 LEU A CA 1
ATOM 6357 C C . LEU A 1 795 ? 27.994 -28.983 7.791 1.00 98.06 795 LEU A C 1
ATOM 6359 O O . LEU A 1 795 ? 27.286 -28.353 8.572 1.00 98.06 795 LEU A O 1
ATOM 6363 N N . LEU A 1 796 ? 27.722 -29.096 6.491 1.00 98.38 796 LEU A N 1
ATOM 6364 C CA . LEU A 1 796 ? 26.448 -28.729 5.883 1.00 98.38 796 LEU A CA 1
ATOM 6365 C C . LEU A 1 796 ? 25.567 -29.983 5.841 1.00 98.38 796 LEU A C 1
ATOM 6367 O O . LEU A 1 796 ? 25.724 -30.827 4.957 1.00 98.38 796 LEU A O 1
ATOM 6371 N N . LEU A 1 797 ? 24.678 -30.138 6.819 1.00 98.19 797 LEU A N 1
ATOM 6372 C CA . LEU A 1 797 ? 23.754 -31.268 6.885 1.00 98.19 797 LEU A CA 1
ATOM 6373 C C . LEU A 1 797 ? 22.434 -30.895 6.209 1.00 98.19 797 LEU A C 1
ATOM 6375 O O . LEU A 1 797 ? 21.805 -29.907 6.578 1.00 98.19 797 LEU A O 1
ATOM 6379 N N . PHE A 1 798 ? 21.983 -31.719 5.273 1.00 98.00 798 PHE A N 1
ATOM 6380 C CA . PHE A 1 798 ? 20.685 -31.589 4.624 1.00 98.00 798 PHE A CA 1
ATOM 6381 C C . PHE A 1 798 ? 19.840 -32.840 4.870 1.00 98.00 798 PHE A C 1
ATOM 6383 O O . PHE A 1 798 ? 20.303 -33.953 4.631 1.00 98.00 798 PHE A O 1
ATOM 6390 N N . VAL A 1 799 ? 18.602 -32.660 5.334 1.00 97.00 799 VAL A N 1
ATOM 6391 C CA . VAL A 1 799 ? 17.678 -33.752 5.680 1.00 97.00 799 VAL A CA 1
ATOM 6392 C C . VAL A 1 799 ? 16.448 -33.710 4.770 1.00 97.00 799 VAL A C 1
ATOM 6394 O O . VAL A 1 799 ? 15.635 -32.795 4.922 1.00 97.00 799 VAL A O 1
ATOM 6397 N N . PRO A 1 800 ? 16.307 -34.643 3.805 1.00 95.12 800 PRO A N 1
ATOM 6398 C CA . PRO A 1 800 ? 15.100 -34.780 2.992 1.00 95.12 800 PRO A CA 1
ATOM 6399 C C . PRO A 1 800 ? 13.918 -35.287 3.814 1.00 95.12 800 PRO A C 1
ATOM 6401 O O . PRO A 1 800 ? 14.074 -36.196 4.624 1.00 95.12 800 PRO A O 1
ATOM 6404 N N . LEU A 1 801 ? 12.742 -34.700 3.590 1.00 93.31 801 LEU A N 1
ATOM 6405 C CA . LEU A 1 801 ? 11.513 -34.947 4.342 1.00 93.31 801 LEU A CA 1
ATOM 6406 C C . LEU A 1 801 ? 10.299 -35.018 3.406 1.00 93.31 801 LEU A C 1
ATOM 6408 O O . LEU A 1 801 ? 10.234 -34.313 2.393 1.00 93.31 801 LEU A O 1
ATOM 6412 N N . ARG A 1 802 ? 9.294 -35.808 3.803 1.00 91.81 802 ARG A N 1
ATOM 6413 C CA . ARG A 1 802 ? 7.958 -35.809 3.196 1.00 91.81 802 ARG A CA 1
ATOM 6414 C C . ARG A 1 802 ? 6.897 -35.542 4.263 1.00 91.81 802 ARG A C 1
ATOM 6416 O O . ARG A 1 802 ? 6.439 -36.452 4.940 1.00 91.81 802 ARG A O 1
ATOM 6423 N N . LEU A 1 803 ? 6.491 -34.283 4.403 1.00 93.25 803 LEU A N 1
ATOM 6424 C CA . LEU A 1 803 ? 5.625 -33.798 5.488 1.00 93.25 803 LEU A CA 1
ATOM 6425 C C . LEU A 1 803 ? 4.120 -34.059 5.268 1.00 93.25 803 LEU A C 1
ATOM 6427 O O . LEU A 1 803 ? 3.285 -33.430 5.916 1.00 93.25 803 LEU A O 1
ATOM 6431 N N . GLY A 1 804 ? 3.755 -34.939 4.333 1.00 91.62 804 GLY A N 1
ATOM 6432 C CA . GLY A 1 804 ? 2.369 -35.240 3.969 1.00 91.62 804 GLY A CA 1
ATOM 6433 C C . GLY A 1 804 ? 2.206 -35.755 2.535 1.00 91.62 804 GLY A C 1
ATOM 6434 O O . GLY A 1 804 ? 3.169 -35.866 1.771 1.00 91.62 804 GLY A O 1
ATOM 6435 N N . THR A 1 805 ? 0.970 -36.082 2.157 1.00 87.94 805 THR A N 1
ATOM 6436 C CA . THR A 1 805 ? 0.639 -36.642 0.836 1.00 87.94 805 THR A CA 1
ATOM 6437 C C . THR A 1 805 ? 0.509 -35.554 -0.230 1.00 87.94 805 THR A C 1
ATOM 6439 O O . THR A 1 805 ? 1.292 -35.546 -1.175 1.00 87.94 805 THR A O 1
ATOM 6442 N N . THR A 1 806 ? -0.426 -34.615 -0.068 1.00 83.19 806 THR A N 1
ATOM 6443 C CA . THR A 1 806 ? -0.726 -33.528 -1.029 1.00 83.19 806 THR A CA 1
ATOM 6444 C C . THR A 1 806 ? -0.439 -32.124 -0.490 1.00 83.19 806 THR A C 1
ATOM 6446 O O . THR A 1 806 ? -0.182 -31.202 -1.262 1.00 83.19 806 THR A O 1
ATOM 6449 N N . SER A 1 807 ? -0.449 -31.969 0.832 1.00 87.62 807 SER A N 1
ATOM 6450 C CA . SER A 1 807 ? -0.121 -30.755 1.584 1.00 87.62 807 SER A CA 1
ATOM 6451 C C . SER A 1 807 ? 0.664 -31.133 2.839 1.00 87.62 807 SER A C 1
ATOM 6453 O O . SER A 1 807 ? 0.627 -32.288 3.269 1.00 87.62 807 SER A O 1
ATOM 6455 N N . VAL A 1 808 ? 1.332 -30.165 3.467 1.00 92.12 808 VAL A N 1
ATOM 6456 C CA . VAL A 1 808 ? 1.928 -30.354 4.800 1.00 92.12 808 VAL A CA 1
ATOM 6457 C C . VAL A 1 808 ? 0.838 -30.738 5.810 1.00 92.12 808 VAL A C 1
ATOM 6459 O O . VAL A 1 808 ? -0.188 -30.064 5.915 1.00 92.12 808 VAL A O 1
ATOM 6462 N N . ASN A 1 809 ? 1.052 -31.820 6.561 1.00 93.50 809 ASN A N 1
ATOM 6463 C CA . ASN A 1 809 ? 0.195 -32.208 7.679 1.00 93.50 809 ASN A CA 1
ATOM 6464 C C . ASN A 1 809 ? 0.328 -31.153 8.801 1.00 93.50 809 ASN A C 1
ATOM 6466 O O . ASN A 1 809 ? 1.458 -30.869 9.213 1.00 93.50 809 ASN A O 1
ATOM 6470 N N . PRO A 1 810 ? -0.780 -30.586 9.327 1.00 92.12 810 PRO A N 1
ATOM 6471 C CA . PRO A 1 810 ? -0.739 -29.526 10.333 1.00 92.12 810 PRO A CA 1
ATOM 6472 C C . PRO A 1 810 ? 0.089 -29.805 11.592 1.00 92.12 810 PRO A C 1
ATOM 6474 O O . PRO A 1 810 ? 0.533 -28.843 12.217 1.00 92.12 810 PRO A O 1
ATOM 6477 N N . VAL A 1 811 ? 0.345 -31.072 11.943 1.00 92.38 811 VAL A N 1
ATOM 6478 C CA . VAL A 1 811 ? 1.261 -31.431 13.043 1.00 92.38 811 VAL A CA 1
ATOM 6479 C C . VAL A 1 811 ? 2.673 -30.860 12.831 1.00 92.38 811 VAL A C 1
ATOM 6481 O O . VAL A 1 811 ? 3.302 -30.381 13.770 1.00 92.38 811 VAL A O 1
ATOM 6484 N N . TYR A 1 812 ? 3.146 -30.801 11.581 1.00 94.62 812 TYR A N 1
ATOM 6485 C CA . TYR A 1 812 ? 4.484 -30.315 11.241 1.00 94.62 812 TYR A CA 1
ATOM 6486 C C . TYR A 1 812 ? 4.599 -28.787 11.162 1.00 94.62 812 TYR A C 1
ATOM 6488 O O . TYR A 1 812 ? 5.715 -28.281 11.051 1.00 94.62 812 TYR A O 1
ATOM 6496 N N . HIS A 1 813 ? 3.498 -28.028 11.252 1.00 93.06 813 HIS A N 1
ATOM 6497 C CA . HIS A 1 813 ? 3.557 -26.560 11.234 1.00 93.06 813 HIS A CA 1
ATOM 6498 C C . HIS A 1 813 ? 4.468 -26.014 12.342 1.00 93.06 813 HIS A C 1
ATOM 6500 O O . HIS A 1 813 ? 5.315 -25.158 12.091 1.00 93.06 813 HIS A O 1
ATOM 6506 N N . ASP A 1 814 ? 4.348 -26.548 13.556 1.00 91.50 814 ASP A N 1
ATOM 6507 C CA . ASP A 1 814 ? 5.135 -26.078 14.695 1.00 91.50 814 ASP A CA 1
ATOM 6508 C C . ASP A 1 814 ? 6.567 -26.602 14.660 1.00 91.50 814 ASP A C 1
ATOM 6510 O O . ASP A 1 814 ? 7.495 -25.878 15.020 1.00 91.50 814 ASP A O 1
ATOM 6514 N N . HIS A 1 815 ? 6.779 -27.795 14.114 1.00 95.00 815 HIS A N 1
ATOM 6515 C CA . HIS A 1 815 ? 8.109 -28.319 13.818 1.00 95.00 815 HIS A CA 1
ATOM 6516 C C . HIS A 1 815 ? 8.865 -27.408 12.828 1.00 95.00 815 HIS A C 1
ATOM 6518 O O . HIS A 1 815 ? 10.006 -27.028 13.096 1.00 95.00 815 HIS A O 1
ATOM 6524 N N . ILE A 1 816 ? 8.209 -26.939 11.758 1.00 95.38 816 ILE A N 1
ATOM 6525 C CA . ILE A 1 816 ? 8.761 -25.951 10.810 1.00 95.38 816 ILE A CA 1
ATOM 6526 C C . ILE A 1 816 ? 9.128 -24.633 11.522 1.00 95.38 816 ILE A C 1
ATOM 6528 O O . ILE A 1 816 ? 10.205 -24.082 11.274 1.00 95.38 816 ILE A O 1
ATOM 6532 N N . ARG A 1 817 ? 8.282 -24.137 12.442 1.00 94.19 817 ARG A N 1
ATOM 6533 C CA . ARG A 1 817 ? 8.572 -22.923 13.237 1.00 94.19 817 ARG A CA 1
ATOM 6534 C C . ARG A 1 817 ? 9.809 -23.089 14.126 1.00 94.19 817 ARG A C 1
ATOM 6536 O O . ARG A 1 817 ? 10.648 -22.187 14.170 1.00 94.19 817 ARG A O 1
ATOM 6543 N N . HIS A 1 818 ? 9.964 -24.235 14.791 1.00 94.25 818 HIS A N 1
ATOM 6544 C CA . HIS A 1 818 ? 11.151 -24.524 15.604 1.00 94.25 818 HIS A CA 1
ATOM 6545 C C . HIS A 1 818 ? 12.423 -24.597 14.748 1.00 94.25 818 HIS A C 1
ATOM 6547 O O . HIS A 1 818 ? 13.406 -23.939 15.080 1.00 94.25 818 HIS A O 1
ATOM 6553 N N . ILE A 1 819 ? 12.388 -25.311 13.617 1.00 96.25 819 ILE A N 1
ATOM 6554 C CA . ILE A 1 819 ? 13.517 -25.431 12.678 1.00 96.25 819 ILE A CA 1
ATOM 6555 C C . ILE A 1 819 ? 13.994 -24.061 12.173 1.00 96.25 819 ILE A C 1
ATOM 6557 O O . ILE A 1 819 ? 15.180 -23.746 12.269 1.00 96.25 819 ILE A O 1
ATOM 6561 N N . LEU A 1 820 ? 13.082 -23.206 11.699 1.00 96.44 820 LEU A N 1
ATOM 6562 C CA . LEU A 1 820 ? 13.423 -21.872 11.180 1.00 96.44 820 LEU A CA 1
ATOM 6563 C C . LEU A 1 820 ? 13.908 -20.892 12.272 1.00 96.44 820 LEU A C 1
ATOM 6565 O O . LEU A 1 820 ? 14.493 -19.851 11.956 1.00 96.44 820 LEU A O 1
ATOM 6569 N N . SER A 1 821 ? 13.707 -21.235 13.549 1.00 95.00 821 SER A N 1
ATOM 6570 C CA . SER A 1 821 ? 14.188 -20.483 14.717 1.00 95.00 821 SER A CA 1
ATOM 6571 C C . SER A 1 821 ? 15.609 -20.859 15.164 1.00 95.00 821 SER A C 1
ATOM 6573 O O . SER A 1 821 ? 16.154 -20.207 16.056 1.00 95.00 821 SER A O 1
ATOM 6575 N N . LEU A 1 822 ? 16.244 -21.872 14.564 1.00 95.19 822 LEU A N 1
ATOM 6576 C CA . LEU A 1 822 ? 17.607 -22.278 14.923 1.00 95.19 822 LEU A CA 1
ATOM 6577 C C . LEU A 1 822 ? 18.658 -21.364 14.281 1.00 95.19 822 LEU A C 1
ATOM 6579 O O . LEU A 1 822 ? 18.594 -21.063 13.090 1.00 95.19 822 LEU A O 1
ATOM 6583 N N . LYS A 1 823 ? 19.702 -21.005 15.037 1.00 92.00 823 LYS A N 1
ATOM 6584 C CA . LYS A 1 823 ? 20.870 -20.266 14.512 1.00 92.00 823 LYS A CA 1
ATOM 6585 C C . LYS A 1 823 ? 21.698 -21.076 13.505 1.00 92.00 823 LYS A C 1
ATOM 6587 O O . LYS A 1 823 ? 22.357 -20.485 12.656 1.00 92.00 823 LYS A O 1
ATOM 6592 N N . SER A 1 824 ? 21.639 -22.403 13.604 1.00 94.62 824 SER A N 1
ATOM 6593 C CA . SER A 1 824 ? 22.250 -23.368 12.685 1.00 94.62 824 SER A CA 1
ATOM 6594 C C . SER A 1 824 ? 21.417 -23.609 11.417 1.00 94.62 824 SER A C 1
ATOM 6596 O O . SER A 1 824 ? 21.913 -24.249 10.496 1.00 94.62 824 SER A O 1
ATOM 6598 N N . CYS A 1 825 ? 20.177 -23.107 11.322 1.00 97.06 825 CYS A N 1
ATOM 6599 C CA . CYS A 1 825 ? 19.312 -23.332 10.161 1.00 97.06 825 CYS A CA 1
ATOM 6600 C C . CYS A 1 825 ? 19.808 -22.576 8.916 1.00 97.06 825 CYS A C 1
ATOM 6602 O O . CYS A 1 825 ? 19.986 -21.356 8.930 1.00 97.06 825 CYS A O 1
ATOM 6604 N N . LEU A 1 826 ? 19.953 -23.304 7.808 1.00 97.31 826 LEU A N 1
ATOM 6605 C CA . LEU A 1 826 ? 20.210 -22.762 6.470 1.00 97.31 826 LEU A CA 1
ATOM 6606 C C . LEU A 1 826 ? 18.921 -22.511 5.675 1.00 97.31 826 LEU A C 1
ATOM 6608 O O . LEU A 1 826 ? 18.997 -22.074 4.531 1.00 97.31 826 LEU A O 1
ATOM 6612 N N . GLY A 1 827 ? 17.751 -22.761 6.263 1.00 97.12 827 GLY A N 1
ATOM 6613 C CA . GLY A 1 827 ? 16.439 -22.688 5.622 1.00 97.12 827 GLY A CA 1
ATOM 6614 C C . GLY A 1 827 ? 15.942 -24.051 5.138 1.00 97.12 827 GLY A C 1
ATOM 6615 O O . GLY A 1 827 ? 16.503 -25.097 5.472 1.00 97.12 827 GLY A O 1
ATOM 6616 N N . ILE A 1 828 ? 14.863 -24.028 4.359 1.00 97.88 828 ILE A N 1
ATOM 6617 C CA . ILE A 1 828 ? 14.210 -25.215 3.803 1.00 97.88 828 ILE A CA 1
ATOM 6618 C C . ILE A 1 828 ? 14.108 -25.053 2.281 1.00 97.88 828 ILE A C 1
ATOM 6620 O O . ILE A 1 828 ? 13.663 -24.019 1.781 1.00 97.88 828 ILE A O 1
ATOM 6624 N N . LEU A 1 829 ? 14.527 -26.077 1.544 1.00 95.69 829 LEU A N 1
ATOM 6625 C CA . LEU A 1 829 ? 14.363 -26.200 0.094 1.00 95.69 829 LEU A CA 1
ATOM 6626 C C . LEU A 1 829 ? 13.088 -27.000 -0.179 1.00 95.69 829 LEU A C 1
ATOM 6628 O O . LEU A 1 829 ? 12.901 -28.044 0.437 1.00 95.69 829 LEU A O 1
ATOM 6632 N N . GLY A 1 830 ? 12.217 -26.568 -1.085 1.00 89.25 830 GLY A N 1
ATOM 6633 C CA . GLY A 1 830 ? 11.009 -27.333 -1.409 1.00 89.25 830 GLY A CA 1
ATOM 6634 C C . GLY A 1 830 ? 10.161 -26.672 -2.484 1.00 89.25 830 GLY A C 1
ATOM 6635 O O . GLY A 1 830 ? 10.609 -25.735 -3.138 1.00 89.25 830 GLY A O 1
ATOM 6636 N N . GLY A 1 831 ? 8.931 -27.148 -2.651 1.00 83.12 831 GLY A N 1
ATOM 6637 C CA . GLY A 1 831 ? 8.022 -26.696 -3.706 1.00 83.12 831 GLY A CA 1
ATOM 6638 C C . GLY A 1 831 ? 7.783 -27.768 -4.769 1.00 83.12 831 GLY A C 1
ATOM 6639 O O . GLY A 1 831 ? 8.459 -28.796 -4.805 1.00 83.12 831 GLY A O 1
ATOM 6640 N N . ARG A 1 832 ? 6.785 -27.522 -5.620 1.00 81.12 832 ARG A N 1
ATOM 6641 C CA . ARG A 1 832 ? 6.354 -28.452 -6.674 1.00 81.12 832 ARG A CA 1
ATOM 6642 C C . ARG A 1 832 ? 7.397 -28.541 -7.802 1.00 81.12 832 ARG A C 1
ATOM 6644 O O . ARG A 1 832 ? 8.236 -27.639 -7.915 1.00 81.12 832 ARG A O 1
ATOM 6651 N N . PRO A 1 833 ? 7.322 -29.569 -8.671 1.00 75.94 833 PRO A N 1
ATOM 6652 C CA . PRO A 1 833 ? 8.020 -29.568 -9.953 1.00 75.94 833 PRO A CA 1
ATOM 6653 C C . PRO A 1 833 ? 7.872 -28.226 -10.683 1.00 75.94 833 PRO A C 1
ATOM 6655 O O . PRO A 1 833 ? 6.796 -27.628 -10.674 1.00 75.94 833 PRO A O 1
ATOM 6658 N N . ASP A 1 834 ? 8.991 -27.726 -11.208 1.00 75.94 834 ASP A N 1
ATOM 6659 C CA . ASP A 1 834 ? 9.167 -26.426 -11.886 1.00 75.94 834 ASP A CA 1
ATOM 6660 C C . ASP A 1 834 ? 8.713 -25.172 -11.101 1.00 75.94 834 ASP A C 1
ATOM 6662 O O . ASP A 1 834 ? 8.565 -24.081 -11.661 1.00 75.94 834 ASP A O 1
ATOM 6666 N N . HIS A 1 835 ? 8.531 -25.321 -9.783 1.00 83.81 835 HIS A N 1
ATOM 6667 C CA . HIS A 1 835 ? 8.012 -24.316 -8.852 1.00 83.81 835 HIS A CA 1
ATOM 6668 C C . HIS A 1 835 ? 8.731 -24.365 -7.481 1.00 83.81 835 HIS A C 1
ATOM 6670 O O . HIS A 1 835 ? 8.086 -24.313 -6.428 1.00 83.81 835 HIS A O 1
ATOM 6676 N N . SER A 1 836 ? 10.064 -24.493 -7.454 1.00 92.38 836 SER A N 1
ATOM 6677 C CA . SER A 1 836 ? 10.804 -24.588 -6.184 1.00 92.38 836 SER A CA 1
ATOM 6678 C C . SER A 1 836 ? 11.099 -23.230 -5.547 1.00 92.38 836 SER A C 1
ATOM 6680 O O . SER A 1 836 ? 11.433 -22.256 -6.218 1.00 92.38 836 SER A O 1
ATOM 6682 N N . LEU A 1 837 ? 11.009 -23.177 -4.221 1.00 95.38 837 LEU A N 1
ATOM 6683 C CA . LEU A 1 837 ? 11.180 -21.986 -3.395 1.00 95.38 837 LEU A CA 1
ATOM 6684 C C . LEU A 1 837 ? 12.199 -22.255 -2.280 1.00 95.38 837 LEU A C 1
ATOM 6686 O O . LEU A 1 837 ? 12.377 -23.390 -1.830 1.00 95.38 837 LEU A O 1
ATOM 6690 N N . TYR A 1 838 ? 12.868 -21.197 -1.824 1.00 97.62 838 TYR A N 1
ATOM 6691 C CA . TYR A 1 838 ? 13.819 -21.262 -0.716 1.00 97.62 838 TYR A CA 1
ATOM 6692 C C . TYR A 1 838 ? 13.229 -20.572 0.518 1.00 97.62 838 TYR A C 1
ATOM 6694 O O . TYR A 1 838 ? 13.222 -19.345 0.614 1.00 97.62 838 TYR A O 1
ATOM 6702 N N . PHE A 1 839 ? 12.698 -21.360 1.453 1.00 97.75 839 PHE A N 1
ATOM 6703 C CA . PHE A 1 839 ? 12.047 -20.871 2.666 1.00 97.75 839 PHE A CA 1
ATOM 6704 C C . PHE A 1 839 ? 13.092 -20.523 3.731 1.00 97.75 839 PHE A C 1
ATOM 6706 O O . PHE A 1 839 ? 13.908 -21.356 4.123 1.00 97.75 839 PHE A O 1
ATOM 6713 N N . ILE A 1 840 ? 13.059 -19.282 4.211 1.00 97.50 840 ILE A N 1
ATOM 6714 C CA . ILE A 1 840 ? 14.091 -18.696 5.080 1.00 97.50 840 ILE A CA 1
ATOM 6715 C C . ILE A 1 840 ? 13.543 -18.127 6.395 1.00 97.50 840 ILE A C 1
ATOM 6717 O O . ILE A 1 840 ? 14.315 -17.688 7.244 1.00 97.50 840 ILE A O 1
ATOM 6721 N N . GLY A 1 841 ? 12.229 -18.130 6.608 1.00 96.44 841 GLY A N 1
ATOM 6722 C CA . GLY A 1 841 ? 11.629 -17.588 7.826 1.00 96.44 841 GLY A CA 1
ATOM 6723 C C . GLY A 1 841 ? 10.140 -17.872 7.954 1.00 96.44 841 GLY A C 1
ATOM 6724 O O . GLY A 1 841 ? 9.569 -18.577 7.124 1.00 96.44 841 GLY A O 1
ATOM 6725 N N . TYR A 1 842 ? 9.498 -17.308 8.975 1.00 94.06 842 TYR A N 1
ATOM 6726 C CA . TYR A 1 842 ? 8.047 -17.375 9.147 1.00 94.06 842 TYR A CA 1
ATOM 6727 C C . TYR A 1 842 ? 7.463 -16.142 9.854 1.00 94.06 842 TYR A C 1
ATOM 6729 O O . TYR A 1 842 ? 8.158 -15.399 10.550 1.00 94.06 842 TYR A O 1
ATOM 6737 N N . TYR A 1 843 ? 6.153 -15.954 9.687 1.00 88.56 843 TYR A N 1
ATOM 6738 C CA . TYR A 1 843 ? 5.321 -15.023 10.448 1.00 88.56 843 TYR A CA 1
ATOM 6739 C C . TYR A 1 843 ? 3.934 -15.642 10.675 1.00 88.56 843 TYR A C 1
ATOM 6741 O O . TYR A 1 843 ? 3.235 -16.002 9.722 1.00 88.56 843 TYR A O 1
ATOM 6749 N N . GLY A 1 844 ? 3.539 -15.808 11.941 1.00 84.81 844 GLY A N 1
ATOM 6750 C CA . GLY A 1 844 ? 2.354 -16.595 12.300 1.00 84.81 844 GLY A CA 1
ATOM 6751 C C . GLY A 1 844 ? 2.426 -18.011 11.707 1.00 84.81 844 GLY A C 1
ATOM 6752 O O . GLY A 1 844 ? 3.424 -18.706 11.893 1.00 84.81 844 GLY A O 1
ATOM 6753 N N . ARG A 1 845 ? 1.393 -18.411 10.950 1.00 84.81 845 ARG A N 1
ATOM 6754 C CA . ARG A 1 845 ? 1.328 -19.684 10.197 1.00 84.81 845 ARG A CA 1
ATOM 6755 C C . ARG A 1 845 ? 1.747 -19.567 8.711 1.00 84.81 845 ARG A C 1
ATOM 6757 O O . ARG A 1 845 ? 1.338 -20.386 7.890 1.00 84.81 845 ARG A O 1
ATOM 6764 N N . HIS A 1 846 ? 2.525 -18.545 8.340 1.00 89.44 846 HIS A N 1
ATOM 6765 C CA . HIS A 1 846 ? 3.072 -18.367 6.984 1.00 89.44 846 HIS A CA 1
ATOM 6766 C C . HIS A 1 846 ? 4.594 -18.519 6.976 1.00 89.44 846 HIS A C 1
ATOM 6768 O O . HIS A 1 846 ? 5.256 -17.959 7.847 1.00 89.44 846 HIS A O 1
ATOM 6774 N N . VAL A 1 847 ? 5.153 -19.187 5.968 1.00 93.31 847 VAL A N 1
ATOM 6775 C CA . VAL A 1 847 ? 6.598 -19.206 5.685 1.00 93.31 847 VAL A CA 1
ATOM 6776 C C . VAL A 1 847 ? 6.988 -18.067 4.740 1.00 93.31 847 VAL A C 1
ATOM 6778 O O . VAL A 1 847 ? 6.225 -17.694 3.853 1.00 93.31 847 VAL A O 1
ATOM 6781 N N . ILE A 1 848 ? 8.180 -17.512 4.948 1.00 95.50 848 ILE A N 1
ATOM 6782 C CA . ILE A 1 848 ? 8.806 -16.421 4.185 1.00 95.50 848 ILE A CA 1
ATOM 6783 C C . ILE A 1 848 ? 9.872 -17.038 3.278 1.00 95.50 848 ILE A C 1
ATOM 6785 O O . ILE A 1 848 ? 10.657 -17.865 3.752 1.00 95.50 848 ILE A O 1
ATOM 6789 N N . TYR A 1 849 ? 9.922 -16.654 2.001 1.00 95.88 849 TYR A N 1
ATOM 6790 C CA . TYR A 1 849 ? 10.754 -17.337 1.005 1.00 95.88 849 TYR A CA 1
ATOM 6791 C C . TYR A 1 849 ? 11.408 -16.413 -0.028 1.00 95.88 849 TYR A C 1
ATOM 6793 O O . TYR A 1 849 ? 10.958 -15.294 -0.254 1.00 95.88 849 TYR A O 1
ATOM 6801 N N . LEU A 1 850 ? 12.461 -16.921 -0.674 1.00 95.56 850 LEU A N 1
ATOM 6802 C CA . LEU A 1 850 ? 13.058 -16.370 -1.890 1.00 95.56 850 LEU A CA 1
ATOM 6803 C C . LEU A 1 850 ? 12.633 -17.198 -3.110 1.00 95.56 850 LEU A C 1
ATOM 6805 O O . LEU A 1 850 ? 12.619 -18.430 -3.066 1.00 95.56 850 LEU A O 1
ATOM 6809 N N . ASP A 1 851 ? 12.296 -16.500 -4.193 1.00 93.31 851 ASP A N 1
ATOM 6810 C CA . ASP A 1 851 ? 11.705 -17.064 -5.410 1.00 93.31 851 ASP A CA 1
ATOM 6811 C C . ASP A 1 851 ? 12.703 -17.002 -6.588 1.00 93.31 851 ASP A C 1
ATOM 6813 O O . ASP A 1 851 ? 13.146 -15.902 -6.928 1.00 93.31 851 ASP A O 1
ATOM 6817 N N . PRO A 1 852 ? 13.098 -18.126 -7.215 1.00 94.38 852 PRO A N 1
ATOM 6818 C CA . PRO A 1 852 ? 14.065 -18.128 -8.314 1.00 94.38 852 PRO A CA 1
ATOM 6819 C C . PRO A 1 852 ? 13.459 -17.785 -9.688 1.00 94.38 852 PRO A C 1
ATOM 6821 O O . PRO A 1 852 ? 14.217 -17.600 -10.644 1.00 94.38 852 PRO A O 1
ATOM 6824 N N . HIS A 1 853 ? 12.129 -17.706 -9.829 1.00 90.69 853 HIS A N 1
ATOM 6825 C CA . HIS A 1 853 ? 11.420 -17.657 -11.117 1.00 90.69 853 HIS A CA 1
ATOM 6826 C C . HIS A 1 853 ? 11.400 -16.252 -11.746 1.00 90.69 853 HIS A C 1
ATOM 6828 O O . HIS A 1 853 ? 10.374 -15.784 -12.237 1.00 90.69 853 HIS A O 1
ATOM 6834 N N . VAL A 1 854 ? 12.546 -15.571 -11.734 1.00 82.50 854 VAL A N 1
ATOM 6835 C CA . VAL A 1 854 ? 12.756 -14.246 -12.326 1.00 82.50 854 VAL A CA 1
ATOM 6836 C C . VAL A 1 854 ? 13.905 -14.340 -13.319 1.00 82.50 854 VAL A C 1
ATOM 6838 O O . VAL A 1 854 ? 15.053 -14.560 -12.941 1.00 82.50 854 VAL A O 1
ATOM 6841 N N . ALA A 1 855 ? 13.595 -14.196 -14.604 1.00 84.38 855 ALA A N 1
ATOM 6842 C CA . ALA A 1 855 ? 14.573 -14.297 -15.676 1.00 84.38 855 ALA A CA 1
ATOM 6843 C C . ALA A 1 855 ? 15.420 -13.013 -15.780 1.00 84.38 855 ALA A C 1
ATOM 6845 O O . ALA A 1 855 ? 14.975 -12.013 -16.345 1.00 84.38 855 ALA A O 1
ATOM 6846 N N . HIS A 1 856 ? 16.648 -13.047 -15.260 1.00 86.75 856 HIS A N 1
ATOM 6847 C CA . HIS A 1 856 ? 17.636 -11.976 -15.418 1.00 86.75 856 HIS A CA 1
ATOM 6848 C C . HIS A 1 856 ? 18.619 -12.290 -16.553 1.00 86.75 856 HIS A C 1
ATOM 6850 O O . HIS A 1 856 ? 18.947 -13.446 -16.807 1.00 86.75 856 HIS A O 1
ATOM 6856 N N . ASP A 1 857 ? 19.154 -11.267 -17.214 1.00 87.19 857 ASP A N 1
ATOM 6857 C CA . ASP A 1 857 ? 20.266 -11.461 -18.147 1.00 87.19 857 ASP A CA 1
ATOM 6858 C C . ASP A 1 857 ? 21.566 -11.787 -17.365 1.00 87.19 857 ASP A C 1
ATOM 6860 O O . ASP A 1 857 ? 21.732 -11.403 -16.197 1.00 87.19 857 ASP A O 1
ATOM 6864 N N . TYR A 1 858 ? 22.473 -12.550 -17.976 1.00 89.19 858 TYR A N 1
ATOM 6865 C CA . TYR A 1 858 ? 23.801 -12.858 -17.438 1.00 89.19 858 TYR A CA 1
ATOM 6866 C C . TYR A 1 858 ? 24.785 -11.707 -17.705 1.00 89.19 858 TYR A C 1
ATOM 6868 O O . TYR A 1 858 ? 24.761 -11.090 -18.768 1.00 89.19 858 TYR A O 1
ATOM 6876 N N . VAL A 1 859 ? 25.656 -11.419 -16.733 1.00 83.44 859 VAL A N 1
ATOM 6877 C CA . VAL A 1 859 ? 26.729 -10.416 -16.833 1.00 83.44 859 VAL A CA 1
ATOM 6878 C C . VAL A 1 859 ? 27.957 -10.966 -16.093 1.00 83.44 859 VAL A C 1
ATOM 6880 O O . VAL A 1 859 ? 27.862 -11.103 -14.869 1.00 83.44 859 VAL A O 1
ATOM 6883 N N . PRO A 1 860 ? 29.081 -11.265 -16.778 1.00 85.38 860 PRO A N 1
ATOM 6884 C CA . PRO A 1 860 ? 30.277 -11.837 -16.152 1.00 85.38 860 PRO A CA 1
ATOM 6885 C C . PRO A 1 860 ? 30.799 -10.990 -14.991 1.00 85.38 860 PRO A C 1
ATOM 6887 O O . PRO A 1 860 ? 30.879 -9.768 -15.116 1.00 85.38 860 PRO A O 1
ATOM 6890 N N . ILE A 1 861 ? 31.195 -11.612 -13.880 1.00 83.31 861 ILE A N 1
ATOM 6891 C CA . ILE A 1 861 ? 31.621 -10.896 -12.665 1.00 83.31 861 ILE A CA 1
ATOM 6892 C C . ILE A 1 861 ? 32.945 -10.152 -12.889 1.00 83.31 861 ILE A C 1
ATOM 6894 O O . ILE A 1 861 ? 33.157 -9.080 -12.324 1.00 83.31 861 ILE A O 1
ATOM 6898 N N . SER A 1 862 ? 33.803 -10.653 -13.779 1.00 76.88 862 SER A N 1
ATOM 6899 C CA . SER A 1 862 ? 35.023 -9.959 -14.214 1.00 76.88 862 SER A CA 1
ATOM 6900 C C . SER A 1 862 ? 34.756 -8.579 -14.829 1.00 76.88 862 SER A C 1
ATOM 6902 O O . SER A 1 862 ? 35.575 -7.678 -14.669 1.00 76.88 862 SER A O 1
ATOM 6904 N N . SER A 1 863 ? 33.599 -8.358 -15.467 1.00 71.88 863 SER A N 1
ATOM 6905 C CA . SER A 1 863 ? 33.261 -7.065 -16.080 1.00 71.88 863 SER A CA 1
ATOM 6906 C C . SER A 1 863 ? 32.768 -6.016 -15.067 1.00 71.88 863 SER A C 1
ATOM 6908 O O . SER A 1 863 ? 32.255 -4.968 -15.462 1.00 71.88 863 SER A O 1
ATOM 6910 N N . TRP A 1 864 ? 32.821 -6.305 -13.760 1.00 70.44 864 TRP A N 1
ATOM 6911 C CA . TRP A 1 864 ? 32.322 -5.417 -12.700 1.00 70.44 864 TRP A CA 1
ATOM 6912 C C . TRP A 1 864 ? 33.440 -4.575 -12.055 1.00 70.44 864 TRP A C 1
ATOM 6914 O O . TRP A 1 864 ? 33.140 -3.609 -11.339 1.00 70.44 864 TRP A O 1
ATOM 6924 N N . ASP A 1 865 ? 34.699 -4.931 -12.333 1.00 51.09 865 ASP A N 1
ATOM 6925 C CA . ASP A 1 865 ? 35.907 -4.315 -11.773 1.00 51.09 865 ASP A CA 1
ATOM 6926 C C . ASP A 1 865 ? 36.521 -3.235 -12.692 1.00 51.09 865 ASP A C 1
ATOM 6928 O O . ASP A 1 865 ? 37.350 -2.446 -12.240 1.00 51.09 865 ASP A O 1
ATOM 6932 N N . GLU A 1 866 ? 36.062 -3.101 -13.946 1.00 41.19 866 GLU A N 1
ATOM 6933 C CA . GLU A 1 866 ? 36.468 -1.994 -14.823 1.00 41.19 866 GLU A CA 1
ATOM 6934 C C . GLU A 1 866 ? 35.941 -0.640 -14.319 1.00 41.19 866 GLU A C 1
ATOM 6936 O O . GLU A 1 866 ? 34.780 -0.257 -14.501 1.00 41.19 866 GLU A O 1
ATOM 6941 N N . SER A 1 867 ? 36.830 0.140 -13.707 1.00 41.06 867 SER A N 1
ATOM 6942 C CA . SER A 1 867 ? 36.590 1.539 -13.364 1.00 41.06 867 SER A CA 1
ATOM 6943 C C . SER A 1 867 ? 36.679 2.429 -14.609 1.00 41.06 867 SER A C 1
ATOM 6945 O O . SER A 1 867 ? 37.686 3.106 -14.820 1.00 41.06 867 SER A O 1
ATOM 6947 N N . SER A 1 868 ? 35.629 2.443 -15.436 1.00 28.91 868 SER A N 1
ATOM 6948 C CA . SER A 1 868 ? 35.558 3.317 -16.615 1.00 28.91 868 SER A CA 1
ATOM 6949 C C . SER A 1 868 ? 35.762 4.794 -16.210 1.00 28.91 868 SER A C 1
ATOM 6951 O O . SER A 1 868 ? 34.976 5.304 -15.400 1.00 28.91 868 SER A O 1
ATOM 6953 N N . PRO A 1 869 ? 36.779 5.504 -16.738 1.00 30.30 869 PRO A N 1
ATOM 6954 C CA . PRO A 1 869 ? 36.988 6.918 -16.436 1.00 30.30 869 PRO A CA 1
ATOM 6955 C C . PRO A 1 869 ? 35.869 7.792 -17.038 1.00 30.30 869 PRO A C 1
ATOM 6957 O O . PRO A 1 869 ? 35.164 7.361 -17.957 1.00 30.30 869 PRO A O 1
ATOM 6960 N N . PRO A 1 870 ? 35.670 9.031 -16.547 1.00 31.70 870 PRO A N 1
ATOM 6961 C CA . PRO A 1 870 ? 34.705 9.950 -17.143 1.00 31.70 870 PRO A CA 1
ATOM 6962 C C . PRO A 1 870 ? 35.092 10.289 -18.599 1.00 31.70 870 PRO A C 1
ATOM 6964 O O . PRO A 1 870 ? 36.274 10.478 -18.894 1.00 31.70 870 PRO A O 1
ATOM 6967 N N . PRO A 1 871 ? 34.115 10.423 -19.520 1.00 34.25 871 PRO A N 1
ATOM 6968 C CA . PRO A 1 871 ? 34.357 10.534 -20.964 1.00 34.25 871 PRO A CA 1
ATOM 6969 C C . PRO A 1 871 ? 34.888 11.908 -21.431 1.00 34.25 871 PRO A C 1
ATOM 6971 O O . PRO A 1 871 ? 34.679 12.284 -22.579 1.00 34.25 871 PRO A O 1
ATOM 6974 N N . GLU A 1 872 ? 35.569 12.659 -20.564 1.00 35.41 872 GLU A N 1
ATOM 6975 C CA . GLU A 1 872 ? 36.225 13.935 -20.898 1.00 35.41 872 GLU A CA 1
ATOM 6976 C C . GLU A 1 872 ? 37.731 13.770 -21.169 1.00 35.41 872 GLU A C 1
ATOM 6978 O O . GLU A 1 872 ? 38.304 14.565 -21.907 1.00 35.41 872 GLU A O 1
ATOM 6983 N N . GLN A 1 873 ? 38.376 12.714 -20.652 1.00 33.66 873 GLN A N 1
ATOM 6984 C CA . GLN A 1 873 ? 39.824 12.498 -20.828 1.00 33.66 873 GLN A CA 1
ATOM 6985 C C . GLN A 1 873 ? 40.188 11.649 -22.060 1.00 33.66 873 GLN A C 1
ATOM 6987 O O . GLN A 1 873 ? 41.301 11.752 -22.568 1.00 33.66 873 GLN A O 1
ATOM 6992 N N . ALA A 1 874 ? 39.245 10.882 -22.618 1.00 31.52 874 ALA A N 1
ATOM 6993 C CA . ALA A 1 874 ? 39.464 10.141 -23.868 1.00 31.52 874 ALA A CA 1
ATOM 6994 C C . ALA A 1 874 ? 39.603 11.061 -25.103 1.00 31.52 874 ALA A C 1
ATOM 6996 O O . ALA A 1 874 ? 40.221 10.682 -26.094 1.00 31.52 874 ALA A O 1
ATOM 6997 N N . ALA A 1 875 ? 39.069 12.286 -25.043 1.00 34.03 875 ALA A N 1
ATOM 6998 C CA . ALA A 1 875 ? 39.049 13.230 -26.164 1.00 34.03 875 ALA A CA 1
ATOM 6999 C C . ALA A 1 875 ? 40.379 13.984 -26.395 1.00 34.03 875 ALA A C 1
ATOM 7001 O O . ALA A 1 875 ? 40.494 14.737 -27.361 1.00 34.03 875 ALA A O 1
ATOM 7002 N N . GLN A 1 876 ? 41.384 13.812 -25.527 1.00 31.06 876 GLN A N 1
ATOM 7003 C CA . GLN A 1 876 ? 42.671 14.522 -25.627 1.00 31.06 876 GLN A CA 1
ATOM 7004 C C . GLN A 1 876 ? 43.777 13.723 -26.339 1.00 31.06 876 GLN A C 1
ATOM 7006 O O . GLN A 1 876 ? 44.809 14.294 -26.679 1.00 31.06 876 GLN A O 1
ATOM 7011 N N . ALA A 1 877 ? 43.556 12.441 -26.650 1.00 29.66 877 ALA A N 1
ATOM 7012 C CA . ALA A 1 877 ? 44.541 11.581 -27.316 1.00 29.66 877 ALA A CA 1
ATOM 7013 C C . ALA A 1 877 ? 44.670 11.800 -28.843 1.00 29.66 877 ALA A C 1
ATOM 7015 O O . ALA A 1 877 ? 45.413 11.077 -29.501 1.00 29.66 877 ALA A O 1
ATOM 7016 N N . GLN A 1 878 ? 43.952 12.772 -29.425 1.00 32.16 878 GLN A N 1
ATOM 7017 C CA . GLN A 1 878 ? 43.875 12.960 -30.882 1.00 32.16 878 GLN A CA 1
ATOM 7018 C C . GLN A 1 878 ? 43.997 14.434 -31.323 1.00 32.16 878 GLN A C 1
ATOM 7020 O O . GLN A 1 878 ? 43.311 14.891 -32.236 1.00 32.16 878 GLN A O 1
ATOM 7025 N N . LYS A 1 879 ? 44.895 15.194 -30.675 1.00 32.28 879 LYS A N 1
ATOM 7026 C CA . LYS A 1 879 ? 45.320 16.536 -31.118 1.00 32.28 879 LYS A CA 1
ATOM 7027 C C . LYS A 1 879 ? 46.833 16.743 -31.008 1.00 32.28 879 LYS A C 1
ATOM 7029 O O . LYS A 1 879 ? 47.314 17.273 -30.015 1.00 32.28 879 LYS A O 1
ATOM 7034 N N . HIS A 1 880 ? 47.558 16.398 -32.067 1.00 26.22 880 HIS A N 1
ATOM 7035 C CA . HIS A 1 880 ? 48.866 16.965 -32.420 1.00 26.22 880 HIS A CA 1
ATOM 7036 C C . HIS A 1 880 ? 49.143 16.685 -33.911 1.00 26.22 880 HIS A C 1
ATOM 7038 O O . HIS A 1 880 ? 48.594 15.713 -34.419 1.00 26.22 880 HIS A O 1
ATOM 7044 N N . VAL A 1 881 ? 50.010 17.489 -34.562 1.00 23.70 881 VAL A N 1
ATOM 7045 C CA . VAL A 1 881 ? 50.513 17.312 -35.958 1.00 23.70 881 VAL A CA 1
ATOM 7046 C C . VAL A 1 881 ? 49.420 17.580 -37.033 1.00 23.70 881 VAL A C 1
ATOM 7048 O O . VAL A 1 881 ? 48.480 16.808 -37.142 1.00 23.70 881 VAL A O 1
ATOM 7051 N N . ILE A 1 882 ? 49.424 18.646 -37.861 1.00 25.97 882 ILE A N 1
ATOM 7052 C CA . ILE A 1 882 ? 50.365 19.769 -38.131 1.00 25.97 882 ILE A CA 1
ATOM 7053 C C . ILE A 1 882 ? 49.587 21.102 -38.303 1.00 25.97 882 ILE A C 1
ATOM 7055 O O . ILE A 1 882 ? 48.414 21.102 -38.663 1.00 25.97 882 ILE A O 1
ATOM 7059 N N . TYR A 1 883 ? 50.255 22.237 -38.064 1.00 23.47 883 TYR A N 1
ATOM 7060 C CA . TYR A 1 883 ? 49.801 23.611 -38.347 1.00 23.47 883 TYR A CA 1
ATOM 7061 C C . TYR A 1 883 ? 50.176 24.038 -39.783 1.00 23.47 883 TYR A C 1
ATOM 7063 O O . TYR A 1 883 ? 51.355 23.947 -40.115 1.00 23.47 883 TYR A O 1
ATOM 7071 N N . LEU A 1 884 ? 49.254 24.580 -40.593 1.00 24.42 884 LEU A N 1
ATOM 7072 C CA . LEU A 1 884 ? 49.599 25.437 -41.745 1.00 24.42 884 LEU A CA 1
ATOM 7073 C C . LEU A 1 884 ? 48.450 26.397 -42.137 1.00 24.42 884 LEU A C 1
ATOM 7075 O O . LEU A 1 884 ? 47.281 26.130 -41.883 1.00 24.42 884 LEU A O 1
ATOM 7079 N N . ASP A 1 885 ? 48.863 27.528 -42.703 1.00 26.92 885 ASP A N 1
ATOM 7080 C CA . ASP A 1 885 ? 48.206 28.824 -42.970 1.00 26.92 885 ASP A CA 1
ATOM 7081 C C . ASP A 1 885 ? 46.795 28.826 -43.639 1.00 26.92 885 ASP A C 1
ATOM 7083 O O . ASP A 1 885 ? 46.591 28.093 -44.610 1.00 26.92 885 ASP A O 1
ATOM 7087 N N . PRO A 1 886 ? 45.829 29.673 -43.201 1.00 26.83 886 PRO A N 1
ATOM 7088 C CA . PRO A 1 886 ? 44.513 29.827 -43.834 1.00 26.83 886 PRO A CA 1
ATOM 7089 C C . PRO A 1 886 ? 44.376 31.097 -44.713 1.00 26.83 886 PRO A C 1
ATOM 7091 O O . PRO A 1 886 ? 43.733 32.072 -44.314 1.00 26.83 886 PRO A O 1
ATOM 7094 N N . HIS A 1 887 ? 44.883 31.073 -45.951 1.00 26.31 887 HIS A N 1
ATOM 7095 C CA . HIS A 1 887 ? 44.665 32.153 -46.932 1.00 26.31 887 HIS A CA 1
ATOM 7096 C C . HIS A 1 887 ? 44.410 31.659 -48.372 1.00 26.31 887 HIS A C 1
ATOM 7098 O O . HIS A 1 887 ? 44.803 30.558 -48.744 1.00 26.31 887 HIS A O 1
ATOM 7104 N N . VAL A 1 888 ? 43.816 32.555 -49.183 1.00 29.70 888 VAL A N 1
ATOM 7105 C CA . VAL A 1 888 ? 43.364 32.415 -50.592 1.00 29.70 888 VAL A CA 1
ATOM 7106 C C . VAL A 1 888 ? 41.940 31.848 -50.765 1.00 29.70 888 VAL A C 1
ATOM 7108 O O . VAL A 1 888 ? 41.456 31.042 -49.978 1.00 29.70 888 VAL A O 1
ATOM 7111 N N . ALA A 1 889 ? 41.239 32.366 -51.780 1.00 26.05 889 ALA A N 1
ATOM 7112 C CA . ALA A 1 889 ? 39.832 32.121 -52.106 1.00 26.05 889 ALA A CA 1
ATOM 7113 C C . ALA A 1 889 ? 39.665 31.778 -53.607 1.00 26.05 889 ALA A C 1
ATOM 7115 O O . ALA A 1 889 ? 40.668 31.677 -54.309 1.00 26.05 889 ALA A O 1
ATOM 7116 N N . HIS A 1 890 ? 38.403 31.720 -54.063 1.00 25.16 890 HIS A N 1
ATOM 7117 C CA . HIS A 1 890 ? 37.879 31.710 -55.447 1.00 25.16 890 HIS A CA 1
ATOM 7118 C C . HIS A 1 890 ? 37.295 30.410 -56.060 1.00 25.16 890 HIS A C 1
ATOM 7120 O O . HIS A 1 890 ? 37.946 29.378 -56.172 1.00 25.16 890 HIS A O 1
ATOM 7126 N N . ASP A 1 891 ? 36.065 30.610 -56.560 1.00 23.59 891 ASP A N 1
ATOM 7127 C CA . ASP A 1 891 ? 35.452 30.132 -57.814 1.00 23.59 891 ASP A CA 1
ATOM 7128 C C . ASP A 1 891 ? 34.718 28.774 -57.957 1.00 23.59 891 ASP A C 1
ATOM 7130 O O . ASP A 1 891 ? 34.835 27.832 -57.179 1.00 23.59 891 ASP A O 1
ATOM 7134 N N . TYR A 1 892 ? 33.827 28.782 -58.962 1.00 23.91 892 TYR A N 1
ATOM 7135 C CA . TYR A 1 892 ? 32.744 27.839 -59.292 1.00 23.91 892 TYR A CA 1
ATOM 7136 C C . TYR A 1 892 ? 33.173 26.751 -60.297 1.00 23.91 892 TYR A C 1
ATOM 7138 O O . TYR A 1 892 ? 33.678 27.104 -61.359 1.00 23.91 892 TYR A O 1
ATOM 7146 N N . VAL A 1 893 ? 32.757 25.489 -60.088 1.00 23.53 893 VAL A N 1
ATOM 7147 C CA . VAL A 1 893 ? 32.388 24.522 -61.160 1.00 23.53 893 VAL A CA 1
ATOM 7148 C C . VAL A 1 893 ? 31.296 23.551 -60.637 1.00 23.53 893 VAL A C 1
ATOM 7150 O O . VAL A 1 893 ? 31.404 23.121 -59.489 1.00 23.53 893 VAL A O 1
ATOM 7153 N N . PRO A 1 894 ? 30.251 23.182 -61.417 1.00 26.06 894 PRO A N 1
ATOM 7154 C CA . PRO A 1 894 ? 29.182 22.270 -60.975 1.00 26.06 894 PRO A CA 1
ATOM 7155 C C . PRO A 1 894 ? 29.225 20.825 -61.543 1.00 26.06 894 PRO A C 1
ATOM 7157 O O . PRO A 1 894 ? 29.593 20.603 -62.689 1.00 26.06 894 PRO A O 1
ATOM 7160 N N . ILE A 1 895 ? 28.704 19.882 -60.740 1.00 27.45 895 ILE A N 1
ATOM 7161 C CA . ILE A 1 895 ? 27.995 18.614 -61.072 1.00 27.45 895 ILE A CA 1
ATOM 7162 C C . ILE A 1 895 ? 28.618 17.630 -62.097 1.00 27.45 895 ILE A C 1
ATOM 7164 O O . ILE A 1 895 ? 28.452 17.764 -63.306 1.00 27.45 895 ILE A O 1
ATOM 7168 N N . SER A 1 896 ? 29.152 16.512 -61.587 1.00 23.14 896 SER A N 1
ATOM 7169 C CA . SER A 1 896 ? 28.969 15.107 -62.052 1.00 23.14 896 SER A CA 1
ATOM 7170 C C . SER A 1 896 ? 29.846 14.179 -61.177 1.00 23.14 896 SER A C 1
ATOM 7172 O O . SER A 1 896 ? 30.839 14.649 -60.634 1.00 23.14 896 SER A O 1
ATOM 7174 N N . SER A 1 897 ? 29.555 12.898 -60.919 1.00 24.88 897 SER A N 1
ATOM 7175 C CA . SER A 1 897 ? 28.404 12.020 -61.219 1.00 24.88 897 SER A CA 1
ATOM 7176 C C . SER A 1 897 ? 28.159 11.062 -60.030 1.00 24.88 897 SER A C 1
ATOM 7178 O O . SER A 1 897 ? 29.057 10.865 -59.216 1.00 24.88 897 SER A O 1
ATOM 7180 N N . TRP A 1 898 ? 26.966 10.468 -59.922 1.00 25.16 898 TRP A N 1
ATOM 7181 C CA . TRP A 1 898 ? 26.577 9.585 -58.806 1.00 25.16 898 TRP A CA 1
ATOM 7182 C C . TRP A 1 898 ? 27.085 8.141 -58.954 1.00 25.16 898 TRP A C 1
ATOM 7184 O O . TRP A 1 898 ? 27.169 7.643 -60.074 1.00 25.16 898 TRP A O 1
ATOM 7194 N N . ASP A 1 899 ? 27.275 7.459 -57.819 1.00 24.48 899 ASP A N 1
ATOM 7195 C CA . ASP A 1 899 ? 26.866 6.056 -57.637 1.00 24.48 899 ASP A CA 1
ATOM 7196 C C . ASP A 1 899 ? 26.422 5.831 -56.170 1.00 24.48 899 ASP A C 1
ATOM 7198 O O . ASP A 1 899 ? 26.911 6.510 -55.261 1.00 24.48 899 ASP A O 1
ATOM 7202 N N . GLU A 1 900 ? 25.464 4.931 -55.930 1.00 37.50 900 GLU A N 1
ATOM 7203 C CA . GLU A 1 900 ? 24.722 4.788 -54.664 1.00 37.50 900 GLU A CA 1
ATOM 7204 C C . GLU A 1 900 ? 24.896 3.399 -54.017 1.00 37.50 900 GLU A C 1
ATOM 7206 O O . GLU A 1 900 ? 24.091 2.491 -54.230 1.00 37.50 900 GLU A O 1
ATOM 7211 N N . SER A 1 901 ? 25.902 3.217 -53.148 1.00 33.16 901 SER A N 1
ATOM 7212 C CA . SER A 1 901 ? 26.030 1.968 -52.371 1.00 33.16 901 SER A CA 1
ATOM 7213 C C . SER A 1 901 ? 26.805 2.085 -51.042 1.00 33.16 901 SER A C 1
ATOM 7215 O O . SER A 1 901 ? 27.757 1.341 -50.798 1.00 33.16 901 SER A O 1
ATOM 7217 N N . SER A 1 902 ? 26.418 3.000 -50.144 1.00 30.27 902 SER A N 1
ATOM 7218 C CA . SER A 1 902 ? 26.820 2.960 -48.719 1.00 30.27 902 SER A CA 1
ATOM 7219 C C . SER A 1 902 ? 25.859 3.750 -47.814 1.00 30.27 902 SER A C 1
ATOM 7221 O O . SER A 1 902 ? 25.535 4.888 -48.148 1.00 30.27 902 SER A O 1
ATOM 7223 N N . PRO A 1 903 ? 25.410 3.204 -46.664 1.00 32.25 903 PRO A N 1
ATOM 7224 C CA . PRO A 1 903 ? 24.611 3.957 -45.695 1.00 32.25 903 PRO A CA 1
ATOM 7225 C C . PRO A 1 903 ? 25.460 5.011 -44.945 1.00 32.25 903 PRO A C 1
ATOM 7227 O O . PRO A 1 903 ? 26.647 4.770 -44.708 1.00 32.25 903 PRO A O 1
ATOM 7230 N N . PRO A 1 904 ? 24.886 6.157 -44.520 1.00 27.19 904 PRO A N 1
ATOM 7231 C CA . PRO A 1 904 ? 25.627 7.201 -43.804 1.00 27.19 904 PRO A CA 1
ATOM 7232 C C . PRO A 1 904 ? 26.159 6.757 -42.424 1.00 27.19 904 PRO A C 1
ATOM 7234 O O . PRO A 1 904 ? 25.550 5.904 -41.772 1.00 27.19 904 PRO A O 1
ATOM 7237 N N . PRO A 1 905 ? 27.233 7.388 -41.905 1.00 31.70 905 PRO A N 1
ATOM 7238 C CA . PRO A 1 905 ? 27.895 7.000 -40.651 1.00 31.70 905 PRO A CA 1
ATOM 7239 C C . PRO A 1 905 ? 27.123 7.337 -39.351 1.00 31.70 905 PRO A C 1
ATOM 7241 O O . PRO A 1 905 ? 27.716 7.384 -38.275 1.00 31.70 905 PRO A O 1
ATOM 7244 N N . GLU A 1 906 ? 25.804 7.554 -39.399 1.00 29.67 906 GLU A N 1
ATOM 7245 C CA . GLU A 1 906 ? 24.996 7.921 -38.220 1.00 29.67 906 GLU A CA 1
ATOM 7246 C C . GLU A 1 906 ? 24.604 6.734 -37.322 1.00 29.67 906 GLU A C 1
ATOM 7248 O O . GLU A 1 906 ? 24.318 6.924 -36.138 1.00 29.67 906 GLU A O 1
ATOM 7253 N N . GLN A 1 907 ? 24.644 5.492 -37.823 1.00 29.11 907 GLN A N 1
ATOM 7254 C CA . GLN A 1 907 ? 24.250 4.314 -37.028 1.00 29.11 907 GLN A CA 1
ATOM 7255 C C . GLN A 1 907 ? 25.215 3.985 -35.870 1.00 29.11 907 GLN A C 1
ATOM 7257 O O . GLN A 1 907 ? 24.846 3.243 -34.963 1.00 29.11 907 GLN A O 1
ATOM 7262 N N . ALA A 1 908 ? 26.413 4.579 -35.834 1.00 28.44 908 ALA A N 1
ATOM 7263 C CA . ALA A 1 908 ? 27.377 4.404 -34.743 1.00 28.44 908 ALA A CA 1
ATOM 7264 C C . ALA A 1 908 ? 27.112 5.297 -33.506 1.00 28.44 908 ALA A C 1
ATOM 7266 O O . ALA A 1 908 ? 27.760 5.127 -32.474 1.00 28.44 908 ALA A O 1
ATOM 7267 N N . ALA A 1 909 ? 26.187 6.264 -33.583 1.00 29.80 909 ALA A N 1
ATOM 7268 C CA . ALA A 1 909 ? 26.053 7.321 -32.571 1.00 29.80 909 ALA A CA 1
ATOM 7269 C C . ALA A 1 909 ? 25.028 7.047 -31.445 1.00 29.80 909 ALA A C 1
ATOM 7271 O O . ALA A 1 909 ? 25.025 7.760 -30.439 1.00 29.80 909 ALA A O 1
ATOM 7272 N N . GLN A 1 910 ? 24.147 6.047 -31.579 1.00 32.09 910 GLN A N 1
ATOM 7273 C CA . GLN A 1 910 ? 22.966 5.908 -30.704 1.00 32.09 910 GLN A CA 1
ATOM 7274 C C . GLN A 1 910 ? 23.151 5.074 -29.418 1.00 32.09 910 GLN A C 1
ATOM 7276 O O . GLN A 1 910 ? 22.243 5.049 -28.585 1.00 32.09 910 GLN A O 1
ATOM 7281 N N . GLU A 1 911 ? 24.291 4.411 -29.193 1.00 28.88 911 GLU A N 1
ATOM 7282 C CA . GLU A 1 911 ? 24.369 3.362 -28.155 1.00 28.88 911 GLU A CA 1
ATOM 7283 C C . GLU A 1 911 ? 24.829 3.823 -26.748 1.00 28.88 911 GLU A C 1
ATOM 7285 O O . GLU A 1 911 ? 24.758 3.059 -25.784 1.00 28.88 911 GLU A O 1
ATOM 7290 N N . GLN A 1 912 ? 25.239 5.086 -26.553 1.00 30.80 912 GLN A N 1
ATOM 7291 C CA . GLN A 1 912 ? 25.799 5.541 -25.267 1.00 30.80 912 GLN A CA 1
ATOM 7292 C C . GLN A 1 912 ? 24.965 6.585 -24.503 1.00 30.80 912 GLN A C 1
ATOM 7294 O O . GLN A 1 912 ? 25.144 7.787 -24.695 1.00 30.80 912 GLN A O 1
ATOM 7299 N N . LYS A 1 913 ? 24.190 6.106 -23.505 1.00 32.78 913 LYS A N 1
ATOM 7300 C CA . LYS A 1 913 ? 24.227 6.541 -22.068 1.00 32.78 913 LYS A CA 1
ATOM 7301 C C . LYS A 1 913 ? 22.997 6.156 -21.214 1.00 32.78 913 LYS A C 1
ATOM 7303 O O . LYS A 1 913 ? 22.629 6.868 -20.277 1.00 32.78 913 LYS A O 1
ATOM 7308 N N . LYS A 1 914 ? 22.442 4.946 -21.377 1.00 30.70 914 LYS A N 1
ATOM 7309 C CA . LYS A 1 914 ? 21.834 4.265 -20.212 1.00 30.70 914 LYS A CA 1
ATOM 7310 C C . LYS A 1 914 ? 22.967 3.899 -19.243 1.00 30.70 914 LYS A C 1
ATOM 7312 O O . LYS A 1 914 ? 23.758 3.018 -19.553 1.00 30.70 914 LYS A O 1
ATOM 7317 N N . ARG A 1 915 ? 23.064 4.542 -18.069 1.00 31.73 915 ARG A N 1
ATOM 7318 C CA . ARG A 1 915 ? 23.966 4.047 -17.007 1.00 31.73 915 ARG A CA 1
ATOM 7319 C C . ARG A 1 915 ? 23.461 2.665 -16.553 1.00 31.73 915 ARG A C 1
ATOM 7321 O O . ARG A 1 915 ? 22.310 2.596 -16.110 1.00 31.73 915 ARG A O 1
ATOM 7328 N N . PRO A 1 916 ? 24.259 1.584 -16.644 1.00 37.44 916 PRO A N 1
ATOM 7329 C CA . PRO A 1 916 ? 23.796 0.252 -16.269 1.00 37.44 916 PRO A CA 1
ATOM 7330 C C . PRO A 1 916 ? 23.443 0.183 -14.776 1.00 37.44 916 PRO A C 1
ATOM 7332 O O . PRO A 1 916 ? 24.062 0.838 -13.930 1.00 37.44 916 PRO A O 1
ATOM 7335 N N . LYS A 1 917 ? 22.435 -0.630 -14.435 1.00 46.47 917 LYS A N 1
ATOM 7336 C CA . LYS A 1 917 ? 22.176 -1.009 -13.037 1.00 46.47 917 LYS A CA 1
ATOM 7337 C C . LYS A 1 917 ? 23.384 -1.821 -12.554 1.00 46.47 917 LYS A C 1
ATOM 7339 O O . LYS A 1 917 ? 23.821 -2.719 -13.263 1.00 46.47 917 LYS A O 1
ATOM 7344 N N . HIS A 1 918 ? 23.910 -1.523 -11.363 1.00 58.69 918 HIS A N 1
ATOM 7345 C CA . HIS A 1 918 ? 25.066 -2.250 -10.815 1.00 58.69 918 HIS A CA 1
ATOM 7346 C C . HIS A 1 918 ? 24.748 -3.760 -10.744 1.00 58.69 918 HIS A C 1
ATOM 7348 O O . HIS A 1 918 ? 23.731 -4.093 -10.123 1.00 58.69 918 HIS A O 1
ATOM 7354 N N . PRO A 1 919 ? 25.534 -4.662 -11.366 1.00 64.06 919 PRO A N 1
ATOM 7355 C CA . PRO A 1 919 ? 25.138 -6.065 -11.562 1.00 64.06 919 PRO A CA 1
ATOM 7356 C C . PRO A 1 919 ? 24.782 -6.838 -10.282 1.00 64.06 919 PRO A C 1
ATOM 7358 O O . PRO A 1 919 ? 23.800 -7.591 -10.276 1.00 64.06 919 PRO A O 1
ATOM 7361 N N . LEU A 1 920 ? 25.471 -6.552 -9.166 1.00 73.88 920 LEU A N 1
ATOM 7362 C CA . LEU A 1 920 ? 25.145 -7.064 -7.823 1.00 73.88 920 LEU A CA 1
ATOM 7363 C C . LEU A 1 920 ? 23.680 -6.845 -7.425 1.00 73.88 920 LEU A C 1
ATOM 7365 O O . LEU A 1 920 ? 23.134 -7.603 -6.632 1.00 73.88 920 LEU A O 1
ATOM 7369 N N . SER A 1 921 ? 23.010 -5.824 -7.966 1.00 71.19 921 SER A N 1
ATOM 7370 C CA . SER A 1 921 ? 21.603 -5.558 -7.649 1.00 71.19 921 SER A CA 1
ATOM 7371 C C . SER A 1 921 ? 20.614 -6.585 -8.215 1.00 71.19 921 SER A C 1
ATOM 7373 O O . SER A 1 921 ? 19.458 -6.550 -7.804 1.00 71.19 921 SER A O 1
ATOM 7375 N N . SER A 1 922 ? 21.056 -7.506 -9.085 1.00 83.88 922 SER A N 1
ATOM 7376 C CA . SER A 1 922 ? 20.285 -8.704 -9.464 1.00 83.88 922 SER A CA 1
ATOM 7377 C C . SER A 1 922 ? 20.399 -9.851 -8.448 1.00 83.88 922 SER A C 1
ATOM 7379 O O . SER A 1 922 ? 19.557 -10.739 -8.458 1.00 83.88 922 SER A O 1
ATOM 7381 N N . TYR A 1 923 ? 21.386 -9.808 -7.543 1.00 90.62 923 TYR A N 1
ATOM 7382 C CA . TYR A 1 923 ? 21.675 -10.866 -6.566 1.00 90.62 923 TYR A CA 1
ATOM 7383 C C . TYR A 1 923 ? 21.092 -10.610 -5.158 1.00 90.62 923 TYR A C 1
ATOM 7385 O O . TYR A 1 923 ? 21.475 -11.272 -4.197 1.00 90.62 923 TYR A O 1
ATOM 7393 N N . HIS A 1 924 ? 20.164 -9.652 -5.013 1.00 89.25 924 HIS A N 1
ATOM 7394 C CA . HIS A 1 924 ? 19.533 -9.294 -3.731 1.00 89.25 924 HIS A CA 1
ATOM 7395 C C . HIS A 1 924 ? 18.041 -8.974 -3.894 1.00 89.25 924 HIS A C 1
ATOM 7397 O O . HIS A 1 924 ? 17.679 -7.958 -4.500 1.00 89.25 924 HIS A O 1
ATOM 7403 N N . CYS A 1 925 ? 17.168 -9.814 -3.329 1.00 85.06 925 CYS A N 1
ATOM 7404 C CA . CYS A 1 925 ? 15.720 -9.688 -3.501 1.00 85.06 925 CYS A CA 1
ATOM 7405 C C . CYS A 1 925 ? 15.130 -8.511 -2.711 1.00 85.06 925 CYS A C 1
ATOM 7407 O O . CYS A 1 925 ? 15.364 -8.368 -1.513 1.00 85.06 925 CYS A O 1
ATOM 7409 N N . ARG A 1 926 ? 14.319 -7.679 -3.376 1.00 74.25 926 ARG A N 1
ATOM 7410 C CA . ARG A 1 926 ? 13.609 -6.531 -2.769 1.00 74.25 926 ARG A CA 1
ATOM 7411 C C . ARG A 1 926 ? 12.100 -6.730 -2.617 1.00 74.25 926 ARG A C 1
ATOM 7413 O O . ARG A 1 926 ? 11.438 -5.881 -2.027 1.00 74.25 926 ARG A O 1
ATOM 7420 N N . SER A 1 927 ? 11.564 -7.814 -3.164 1.00 73.62 927 SER A N 1
ATOM 7421 C CA . SER A 1 927 ? 10.153 -8.181 -3.048 1.00 73.62 927 SER A CA 1
ATOM 7422 C C . SER A 1 927 ? 10.028 -9.195 -1.918 1.00 73.62 927 SER A C 1
ATOM 7424 O O . SER A 1 927 ? 10.678 -10.235 -1.967 1.00 73.62 927 SER A O 1
ATOM 7426 N N . LEU A 1 928 ? 9.257 -8.879 -0.877 1.00 78.94 928 LEU A N 1
ATOM 7427 C CA . LEU A 1 928 ? 9.047 -9.782 0.253 1.00 78.94 928 LEU A CA 1
ATOM 7428 C C . LEU A 1 928 ? 7.933 -10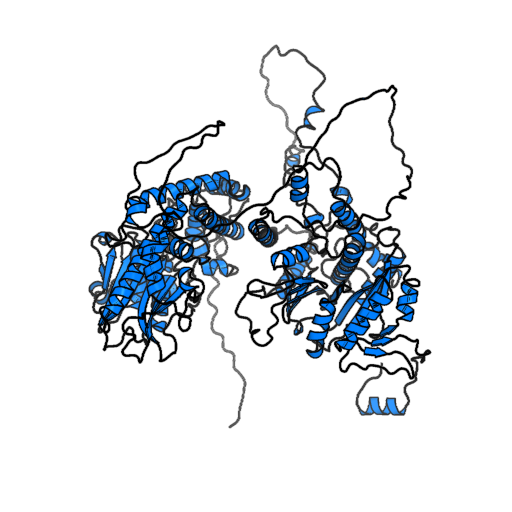.780 -0.075 1.00 78.94 928 LEU A C 1
ATOM 7430 O O . LEU A 1 928 ? 6.790 -10.363 -0.249 1.00 78.94 928 LEU A O 1
ATOM 7434 N N . SER A 1 929 ? 8.255 -12.073 -0.096 1.00 83.19 929 SER A N 1
ATOM 7435 C CA . SER A 1 929 ? 7.298 -13.139 -0.414 1.00 83.19 929 SER A CA 1
ATOM 7436 C C . SER A 1 929 ? 6.999 -14.024 0.801 1.00 83.19 929 SER A C 1
ATOM 7438 O O . SER A 1 929 ? 7.902 -14.387 1.561 1.00 83.19 929 SER A O 1
ATOM 7440 N N . LYS A 1 930 ? 5.721 -14.382 0.990 1.00 87.38 930 LYS A N 1
ATOM 7441 C CA . LYS A 1 930 ? 5.257 -15.332 2.014 1.00 87.38 930 LYS A CA 1
ATOM 7442 C C . LYS A 1 930 ? 4.104 -16.198 1.495 1.00 87.38 930 LYS A C 1
ATOM 7444 O O . LYS A 1 930 ? 3.303 -15.717 0.702 1.00 87.38 930 LYS A O 1
ATOM 7449 N N . LEU A 1 931 ? 3.972 -17.428 1.992 1.00 87.81 931 LEU A N 1
ATOM 7450 C CA . LEU A 1 931 ? 2.810 -18.298 1.741 1.00 87.81 931 LEU A CA 1
ATOM 7451 C C . LEU A 1 931 ? 2.384 -19.062 3.012 1.00 87.81 931 LEU A C 1
ATOM 7453 O O . LEU A 1 931 ? 3.212 -19.239 3.910 1.00 87.81 931 LEU A O 1
ATOM 7457 N N . PRO A 1 932 ? 1.112 -19.479 3.163 1.00 89.31 932 PRO A N 1
ATOM 7458 C CA . PRO A 1 932 ? 0.664 -20.255 4.324 1.00 89.31 932 PRO A CA 1
ATOM 7459 C C . PRO A 1 932 ? 1.332 -21.636 4.381 1.00 89.31 932 PRO A C 1
ATOM 7461 O O . PRO A 1 932 ? 1.486 -22.288 3.355 1.00 89.31 932 PRO A O 1
ATOM 7464 N N . MET A 1 933 ? 1.680 -22.129 5.575 1.00 90.56 933 MET A N 1
ATOM 7465 C CA . MET A 1 933 ? 2.395 -23.413 5.735 1.00 90.56 933 MET A CA 1
ATOM 7466 C C . MET A 1 933 ? 1.657 -24.615 5.123 1.00 90.56 933 MET A C 1
ATOM 7468 O O . MET A 1 933 ? 2.300 -25.499 4.568 1.00 90.56 933 MET A O 1
ATOM 7472 N N . LYS A 1 934 ? 0.317 -24.603 5.145 1.00 87.44 934 LYS A N 1
ATOM 7473 C CA . LYS A 1 934 ? -0.543 -25.605 4.487 1.00 87.44 934 LYS A CA 1
ATOM 7474 C C . LYS A 1 934 ? -0.381 -25.674 2.960 1.00 87.44 934 LYS A C 1
ATOM 7476 O O . LYS A 1 934 ? -0.689 -26.702 2.369 1.00 87.44 934 LYS A O 1
ATOM 7481 N N . ASP A 1 935 ? 0.064 -24.583 2.335 1.00 87.81 935 ASP A N 1
ATOM 7482 C CA . ASP A 1 935 ? 0.203 -24.438 0.881 1.00 87.81 935 ASP A CA 1
ATOM 7483 C C . ASP A 1 935 ? 1.657 -24.663 0.420 1.00 87.81 935 ASP A C 1
ATOM 7485 O O . ASP A 1 935 ? 1.940 -24.643 -0.778 1.00 87.81 935 ASP A O 1
ATOM 7489 N N . MET A 1 936 ? 2.578 -24.900 1.365 1.00 91.88 936 MET A N 1
ATOM 7490 C CA . MET A 1 936 ? 3.918 -25.409 1.083 1.00 91.88 936 MET A CA 1
ATOM 7491 C C . MET A 1 936 ? 3.820 -26.850 0.563 1.00 91.88 936 MET A C 1
ATOM 7493 O O . MET A 1 936 ? 2.983 -27.631 1.021 1.00 91.88 936 MET A O 1
ATOM 7497 N N . ASP A 1 937 ? 4.683 -27.220 -0.385 1.00 90.38 937 ASP A N 1
ATOM 7498 C CA . ASP A 1 937 ? 4.748 -28.610 -0.839 1.00 90.38 937 ASP A CA 1
ATOM 7499 C C . ASP A 1 937 ? 5.293 -29.516 0.284 1.00 90.38 937 ASP A C 1
ATOM 7501 O O . ASP A 1 937 ? 6.276 -29.141 0.933 1.00 90.38 937 ASP A O 1
ATOM 7505 N N . PRO A 1 938 ? 4.690 -30.692 0.543 1.00 91.38 938 PRO A N 1
ATOM 7506 C CA . PRO A 1 938 ? 5.186 -31.602 1.567 1.00 91.38 938 PRO A CA 1
ATOM 7507 C C . PRO A 1 938 ? 6.550 -32.225 1.233 1.00 91.38 938 PRO A C 1
ATOM 7509 O O . PRO A 1 938 ? 7.190 -32.733 2.151 1.00 91.38 938 PRO A O 1
ATOM 7512 N N . SER A 1 939 ? 7.016 -32.214 -0.023 1.00 91.06 939 SER A N 1
ATOM 7513 C CA . SER A 1 939 ? 8.395 -32.584 -0.365 1.00 91.06 939 SER A CA 1
ATOM 7514 C C . SER A 1 939 ? 9.345 -31.418 -0.105 1.00 91.06 939 SER A C 1
ATOM 7516 O O . SER A 1 939 ? 9.320 -30.400 -0.801 1.00 91.06 939 SER A O 1
ATOM 7518 N N . CYS A 1 940 ? 10.233 -31.582 0.875 1.00 93.31 940 CYS A N 1
ATOM 7519 C CA . CYS A 1 940 ? 11.210 -30.558 1.221 1.00 93.31 940 CYS A CA 1
ATOM 7520 C C . CYS A 1 940 ? 12.526 -31.136 1.765 1.00 93.31 940 CYS A C 1
ATOM 7522 O O . CYS A 1 940 ? 12.636 -32.324 2.056 1.00 93.31 940 CYS A O 1
ATOM 7524 N N . VAL A 1 941 ? 13.536 -30.284 1.932 1.00 96.19 941 VAL A N 1
ATOM 7525 C CA . VAL A 1 941 ? 14.812 -30.603 2.582 1.00 96.19 941 VAL A CA 1
ATOM 7526 C C . VAL A 1 941 ? 15.163 -29.491 3.557 1.00 96.19 941 VAL A C 1
ATOM 7528 O O . VAL A 1 941 ? 15.249 -28.329 3.161 1.00 96.19 941 VAL A O 1
ATOM 7531 N N . VAL A 1 942 ? 15.402 -29.836 4.820 1.00 97.06 942 VAL A N 1
ATOM 7532 C CA . VAL A 1 942 ? 15.890 -28.889 5.834 1.00 97.06 942 VAL A CA 1
ATOM 7533 C C . VAL A 1 942 ? 17.414 -28.844 5.789 1.00 97.06 942 VAL A C 1
ATOM 7535 O O . VAL A 1 942 ? 18.052 -29.894 5.826 1.00 97.06 942 VAL A O 1
ATOM 7538 N N . GLY A 1 943 ? 17.999 -27.646 5.724 1.00 97.81 943 GLY A N 1
ATOM 7539 C CA . GLY A 1 943 ? 19.447 -27.446 5.798 1.00 97.81 943 GLY A CA 1
ATOM 7540 C C . GLY A 1 943 ? 19.912 -26.947 7.169 1.00 97.81 943 GLY A C 1
ATOM 7541 O O . GLY A 1 943 ? 19.292 -26.062 7.763 1.00 97.81 943 GLY A O 1
ATOM 7542 N N . PHE A 1 944 ? 21.054 -27.453 7.629 1.00 98.12 944 PHE A N 1
ATOM 7543 C CA . PHE A 1 944 ? 21.758 -27.031 8.838 1.00 98.12 944 PHE A CA 1
ATOM 7544 C C . PHE A 1 944 ? 23.248 -26.803 8.549 1.00 98.12 944 PHE A C 1
ATOM 7546 O O . PHE A 1 944 ? 23.833 -27.479 7.702 1.00 98.12 944 PHE A O 1
ATOM 7553 N N . MET A 1 945 ? 23.883 -25.899 9.296 1.00 97.75 945 MET A N 1
ATOM 7554 C CA . MET A 1 945 ? 25.339 -25.797 9.392 1.00 97.75 945 MET A CA 1
ATOM 7555 C C . MET A 1 945 ? 25.786 -25.989 10.842 1.00 97.75 945 MET A C 1
ATOM 7557 O O . MET A 1 945 ? 25.285 -25.302 11.732 1.00 97.75 945 MET A O 1
ATOM 7561 N N . PHE A 1 946 ? 26.763 -26.872 11.049 1.00 97.69 946 PHE A N 1
ATOM 7562 C CA . PHE A 1 946 ? 27.389 -27.139 12.345 1.00 97.69 946 PHE A CA 1
ATOM 7563 C C . PHE A 1 946 ? 28.909 -26.988 12.260 1.00 97.69 946 PHE A C 1
ATOM 7565 O O . PHE A 1 946 ? 29.535 -27.409 11.283 1.00 97.69 946 PHE A O 1
ATOM 7572 N N . LYS A 1 947 ? 29.513 -26.385 13.285 1.00 94.25 947 LYS A N 1
ATOM 7573 C CA . LYS A 1 947 ? 30.965 -26.200 13.403 1.00 94.25 947 LYS A CA 1
ATOM 7574 C C . LYS A 1 947 ? 31.641 -27.293 14.223 1.00 94.25 947 LYS A C 1
ATOM 7576 O O . LYS A 1 947 ? 32.789 -27.605 13.935 1.00 94.25 947 LYS A O 1
ATOM 7581 N N . THR A 1 948 ? 30.956 -27.844 15.223 1.00 95.50 948 THR A N 1
ATOM 7582 C CA . THR A 1 948 ? 31.480 -28.876 16.131 1.00 95.50 948 THR A CA 1
ATOM 7583 C C . THR A 1 948 ? 30.376 -29.853 16.542 1.00 95.50 948 THR A C 1
ATOM 7585 O O . THR A 1 948 ? 29.186 -29.557 16.370 1.00 95.50 948 THR A O 1
ATOM 7588 N N . LYS A 1 949 ? 30.762 -30.990 17.138 1.00 94.19 949 LYS A N 1
ATOM 7589 C CA . LYS A 1 949 ? 29.826 -31.998 17.654 1.00 94.19 949 LYS A CA 1
ATOM 7590 C C . LYS A 1 949 ? 28.834 -31.401 18.645 1.00 94.19 949 LYS A C 1
ATOM 7592 O O . LYS A 1 949 ? 27.635 -31.619 18.537 1.00 94.19 949 LYS A O 1
ATOM 7597 N N . GLU A 1 950 ? 29.316 -30.563 19.559 1.00 95.25 950 GLU A N 1
ATOM 7598 C CA . GLU A 1 950 ? 28.511 -29.993 20.637 1.00 95.25 950 GLU A CA 1
ATOM 7599 C C . GLU A 1 950 ? 27.458 -29.002 20.117 1.00 95.25 950 GLU A C 1
ATOM 7601 O O . GLU A 1 950 ? 26.470 -28.756 20.806 1.00 95.25 950 GLU A O 1
ATOM 7606 N N . GLU A 1 951 ? 27.649 -28.414 18.930 1.00 95.56 951 GLU A N 1
ATOM 7607 C CA . GLU A 1 951 ? 26.635 -27.576 18.275 1.00 95.56 951 GLU A CA 1
ATOM 7608 C C . GLU A 1 951 ? 25.514 -28.430 17.660 1.00 95.56 951 GLU A C 1
ATOM 7610 O O . GLU A 1 951 ? 24.337 -28.078 17.791 1.00 95.56 951 GLU A O 1
ATOM 7615 N N . LEU A 1 952 ? 25.865 -29.572 17.055 1.00 96.00 952 LEU A N 1
ATOM 7616 C CA . LEU A 1 952 ? 24.913 -30.570 16.558 1.00 96.00 952 LEU A CA 1
ATOM 7617 C C . LEU A 1 952 ? 24.130 -31.196 17.721 1.00 96.00 952 LEU A C 1
ATOM 7619 O O . LEU A 1 952 ? 22.899 -31.131 17.732 1.00 96.00 952 LEU A O 1
ATOM 7623 N N . ASP A 1 953 ? 24.831 -31.704 18.736 1.00 93.06 953 ASP A N 1
ATOM 7624 C CA . ASP A 1 953 ? 24.247 -32.397 19.887 1.00 93.06 953 ASP A CA 1
ATOM 7625 C C . ASP A 1 953 ? 23.271 -31.497 20.652 1.00 93.06 953 ASP A C 1
ATOM 7627 O O . ASP A 1 953 ? 22.128 -31.880 20.895 1.00 93.06 953 ASP A O 1
ATOM 7631 N N . LYS A 1 954 ? 23.663 -30.251 20.962 1.00 93.44 954 LYS A N 1
ATOM 7632 C CA . LYS A 1 954 ? 22.771 -29.285 21.631 1.00 93.44 954 LYS A CA 1
ATOM 7633 C C . LYS A 1 954 ? 21.575 -28.909 20.758 1.00 93.44 954 LYS A C 1
ATOM 7635 O O . LYS A 1 954 ? 20.484 -28.700 21.287 1.00 93.44 954 LYS A O 1
ATOM 7640 N N . THR A 1 955 ? 21.748 -28.836 19.435 1.00 95.19 955 THR A N 1
ATOM 7641 C CA . THR A 1 955 ? 20.640 -28.557 18.510 1.00 95.19 955 THR A CA 1
ATOM 7642 C C . THR A 1 955 ? 19.630 -29.703 18.515 1.00 95.19 955 THR A C 1
ATOM 7644 O O . THR A 1 955 ? 18.440 -29.458 18.704 1.00 95.19 955 THR A O 1
ATOM 7647 N N . PHE A 1 956 ? 20.074 -30.952 18.369 1.00 94.00 956 PHE A N 1
ATOM 7648 C CA . PHE A 1 956 ? 19.177 -32.109 18.332 1.00 94.00 956 PHE A CA 1
ATOM 7649 C C . PHE A 1 956 ? 18.578 -32.456 19.698 1.00 94.00 956 PHE A C 1
ATOM 7651 O O . PHE A 1 956 ? 17.385 -32.747 19.770 1.00 94.00 956 PHE A O 1
ATOM 7658 N N . GLN A 1 957 ? 19.326 -32.296 20.793 1.00 90.06 957 GLN A N 1
ATOM 7659 C CA . GLN A 1 957 ? 18.788 -32.378 22.153 1.00 90.06 957 GLN A CA 1
ATOM 7660 C C . GLN A 1 957 ? 17.664 -31.349 22.369 1.00 90.06 957 GLN A C 1
ATOM 7662 O O . GLN A 1 957 ? 16.594 -31.696 22.873 1.00 90.06 957 GLN A O 1
ATOM 7667 N N . MET A 1 958 ? 17.866 -30.094 21.947 1.00 92.06 958 MET A N 1
ATOM 7668 C CA . MET A 1 958 ? 16.838 -29.052 22.030 1.00 92.06 958 MET A CA 1
ATOM 7669 C C . MET A 1 958 ? 15.628 -29.361 21.137 1.00 92.06 958 MET A C 1
ATOM 7671 O O . MET A 1 958 ? 14.493 -29.142 21.558 1.00 92.06 958 MET A O 1
ATOM 7675 N N . LEU A 1 959 ? 15.831 -29.891 19.929 1.00 93.50 959 LEU A N 1
ATOM 7676 C CA . LEU A 1 959 ? 14.729 -30.291 19.051 1.00 93.50 959 LEU A CA 1
ATOM 7677 C C . LEU A 1 959 ? 13.922 -31.467 19.629 1.00 93.50 959 LEU A C 1
ATOM 7679 O O . LEU A 1 959 ? 12.697 -31.417 19.598 1.00 93.50 959 LEU A O 1
ATOM 7683 N N . ASN A 1 960 ? 14.559 -32.474 20.231 1.00 92.50 960 ASN A N 1
ATOM 7684 C CA . ASN A 1 960 ? 13.865 -33.587 20.890 1.00 92.50 960 ASN A CA 1
ATOM 7685 C C . ASN A 1 960 ? 13.107 -33.147 22.158 1.00 92.50 960 ASN A C 1
ATOM 7687 O O . ASN A 1 960 ? 11.977 -33.580 22.404 1.00 92.50 960 ASN A O 1
ATOM 7691 N N . LEU A 1 961 ? 13.683 -32.218 22.934 1.00 89.38 961 LEU A N 1
ATOM 7692 C CA . LEU A 1 961 ? 13.001 -31.561 24.056 1.00 89.38 961 LEU A CA 1
ATOM 7693 C C . LEU A 1 961 ? 11.728 -30.823 23.612 1.00 89.38 961 LEU A C 1
ATOM 7695 O O . LEU A 1 961 ? 10.735 -30.875 24.330 1.00 89.38 961 LEU A O 1
ATOM 7699 N N . ASN A 1 962 ? 11.733 -30.213 22.423 1.00 89.12 962 ASN A N 1
ATOM 7700 C CA . ASN A 1 962 ? 10.561 -29.573 21.809 1.00 89.12 962 ASN A CA 1
ATOM 7701 C C . ASN A 1 962 ? 9.729 -30.527 20.921 1.00 89.12 962 ASN A C 1
ATOM 7703 O O . ASN A 1 962 ? 8.890 -30.063 20.156 1.00 89.12 962 ASN A O 1
ATOM 7707 N N . GLN A 1 963 ? 9.951 -31.847 21.010 1.00 91.56 963 GLN A N 1
ATOM 7708 C CA . GLN A 1 963 ? 9.218 -32.883 20.262 1.00 91.56 963 GLN A CA 1
ATOM 7709 C C . GLN A 1 963 ? 9.270 -32.741 18.726 1.00 91.56 963 GLN A C 1
ATOM 7711 O O . GLN A 1 963 ? 8.352 -33.152 18.031 1.00 91.56 963 GLN A O 1
ATOM 7716 N N . VAL A 1 964 ? 10.372 -32.209 18.189 1.00 93.12 964 VAL A N 1
ATOM 7717 C CA . VAL A 1 964 ? 10.579 -31.981 16.747 1.00 93.12 964 VAL A CA 1
ATOM 7718 C C . VAL A 1 964 ? 11.301 -33.147 16.054 1.00 93.12 964 VAL A C 1
ATOM 7720 O O . VAL A 1 964 ? 11.065 -33.406 14.874 1.00 93.12 964 VAL A O 1
ATOM 7723 N N . VAL A 1 965 ? 12.200 -33.840 16.762 1.00 94.25 965 VAL A N 1
ATOM 7724 C CA . VAL A 1 965 ? 13.006 -34.959 16.236 1.00 94.25 965 VAL A CA 1
ATOM 7725 C C . VAL A 1 965 ? 13.057 -36.099 17.242 1.00 94.25 965 VAL A C 1
ATOM 7727 O O . VAL A 1 965 ? 13.096 -35.861 18.452 1.00 94.25 965 VAL A O 1
ATOM 7730 N N . ASP A 1 966 ? 13.106 -37.327 16.743 1.00 92.19 966 ASP A N 1
ATOM 7731 C CA . ASP A 1 966 ? 13.381 -38.494 17.576 1.00 92.19 966 ASP A CA 1
ATOM 7732 C C . ASP A 1 966 ? 14.895 -38.642 17.807 1.00 92.19 966 ASP A C 1
ATOM 7734 O O . ASP A 1 966 ? 15.696 -38.265 16.948 1.00 92.19 966 ASP A O 1
ATOM 7738 N N . VAL A 1 967 ? 15.294 -39.176 18.962 1.00 89.88 967 VAL A N 1
ATOM 7739 C CA . VAL A 1 967 ? 16.702 -39.417 19.312 1.00 89.88 967 VAL A CA 1
ATOM 7740 C C . VAL A 1 967 ? 16.855 -40.839 19.830 1.00 89.88 967 VAL A C 1
ATOM 7742 O O . VAL A 1 967 ? 16.326 -41.204 20.884 1.00 89.88 967 VAL A O 1
ATOM 7745 N N . ASP A 1 968 ? 17.623 -41.621 19.079 1.00 86.69 968 ASP A N 1
ATOM 7746 C CA . ASP A 1 968 ? 17.988 -42.988 19.402 1.00 86.69 968 ASP A CA 1
ATOM 7747 C C . ASP A 1 968 ? 19.451 -43.047 19.859 1.00 86.69 968 ASP A C 1
ATOM 7749 O O . ASP A 1 968 ? 20.379 -42.718 19.112 1.00 86.69 968 ASP A O 1
ATOM 7753 N N . LEU A 1 969 ? 19.646 -43.441 21.117 1.00 81.12 969 LEU A N 1
ATOM 7754 C CA . LEU A 1 969 ? 20.968 -43.601 21.722 1.00 81.12 969 LEU A CA 1
ATOM 7755 C C . LEU A 1 969 ? 21.565 -44.989 21.445 1.00 81.12 969 LEU A C 1
ATOM 7757 O O . LEU A 1 969 ? 22.768 -45.165 21.594 1.00 81.12 969 LEU A O 1
ATOM 7761 N N . GLY A 1 970 ? 20.750 -45.944 20.983 1.00 68.25 970 GLY A N 1
ATOM 7762 C CA . GLY A 1 970 ? 21.138 -47.336 20.779 1.00 68.25 970 GLY A CA 1
ATOM 7763 C C . GLY A 1 970 ? 20.510 -48.302 21.796 1.00 68.25 970 GLY A C 1
ATOM 7764 O O . GLY A 1 970 ? 19.707 -47.903 22.649 1.00 68.25 970 GLY A O 1
ATOM 7765 N N . PRO A 1 971 ? 20.834 -49.605 21.700 1.00 59.81 971 PRO A N 1
ATOM 7766 C CA . PRO A 1 971 ? 20.219 -50.640 22.526 1.00 59.81 971 PRO A CA 1
ATOM 7767 C C . PRO A 1 971 ? 20.515 -50.453 24.022 1.00 59.81 971 PRO A C 1
ATOM 7769 O O . PRO A 1 971 ? 21.667 -50.411 24.441 1.00 59.81 971 PRO A O 1
ATOM 7772 N N . GLY A 1 972 ? 19.465 -50.396 24.844 1.00 58.53 972 GLY A N 1
ATOM 7773 C CA . GLY A 1 972 ? 19.562 -50.384 26.310 1.00 58.53 972 GLY A CA 1
ATOM 7774 C C . GLY A 1 972 ? 19.652 -49.004 26.976 1.00 58.53 972 GLY A C 1
ATOM 7775 O O . GLY A 1 972 ? 19.195 -48.877 28.108 1.00 58.53 972 GLY A O 1
ATOM 7776 N N . GLU A 1 973 ? 20.139 -47.959 26.296 1.00 57.28 973 GLU A N 1
ATOM 7777 C CA . GLU A 1 973 ? 20.303 -46.617 26.903 1.00 57.28 973 GLU A CA 1
ATOM 7778 C C . GLU A 1 973 ? 19.033 -45.740 26.884 1.00 57.28 973 GLU A C 1
ATOM 7780 O O . GLU A 1 973 ? 18.992 -44.684 27.511 1.00 57.28 973 GLU A O 1
ATOM 7785 N N . GLY A 1 974 ? 17.962 -46.204 26.232 1.00 55.41 974 GLY A N 1
ATOM 7786 C CA . GLY A 1 974 ? 16.628 -45.601 26.307 1.00 55.41 974 GLY A CA 1
ATOM 7787 C C . GLY A 1 974 ? 16.376 -44.495 25.278 1.00 55.41 974 GLY A C 1
ATOM 7788 O O . GLY A 1 974 ? 16.732 -43.335 25.462 1.00 55.41 974 GLY A O 1
ATOM 7789 N N . SER A 1 975 ? 15.664 -44.838 24.204 1.00 60.34 975 SER A N 1
ATOM 7790 C CA . SER A 1 975 ? 15.222 -43.878 23.186 1.00 60.34 975 SER A CA 1
ATOM 7791 C C . SER A 1 975 ? 14.168 -42.910 23.733 1.00 60.34 975 SER A C 1
ATOM 7793 O O . SER A 1 975 ? 13.084 -43.347 24.141 1.00 60.34 975 SER A O 1
ATOM 7795 N N . LYS A 1 976 ? 14.418 -41.598 23.669 1.00 69.19 976 LYS A N 1
ATOM 7796 C CA . LYS A 1 976 ? 13.420 -40.584 24.044 1.00 69.19 976 LYS A CA 1
ATOM 7797 C C . LYS A 1 976 ? 12.485 -40.295 22.866 1.00 69.19 976 LYS A C 1
ATOM 7799 O O . LYS A 1 976 ? 12.585 -39.253 22.216 1.00 69.19 976 LYS A O 1
ATOM 7804 N N . ARG A 1 977 ? 11.573 -41.243 22.623 1.00 79.50 977 ARG A N 1
ATOM 7805 C CA . ARG A 1 977 ? 10.645 -41.218 21.487 1.00 79.50 977 ARG A CA 1
ATOM 7806 C C . ARG A 1 977 ? 9.797 -39.950 21.461 1.00 79.50 977 ARG A C 1
ATOM 7808 O O . ARG A 1 977 ? 9.113 -39.614 22.427 1.00 79.50 977 ARG A O 1
ATOM 7815 N N . THR A 1 978 ? 9.835 -39.273 20.323 1.00 84.12 978 THR A N 1
ATOM 7816 C CA . THR A 1 978 ? 8.902 -38.207 19.951 1.00 84.12 978 THR A CA 1
ATOM 7817 C C . THR A 1 978 ? 7.689 -38.812 19.246 1.00 84.12 978 THR A C 1
ATOM 7819 O O . THR A 1 978 ? 7.832 -39.776 18.501 1.00 84.12 978 THR A O 1
ATOM 7822 N N . ARG A 1 979 ? 6.494 -38.251 19.475 1.00 82.62 979 ARG A N 1
ATOM 7823 C CA . ARG A 1 979 ? 5.236 -38.768 18.907 1.00 82.62 979 ARG A CA 1
ATOM 7824 C C . ARG A 1 979 ? 5.160 -38.639 17.379 1.00 82.62 979 ARG A C 1
ATOM 7826 O O . ARG A 1 979 ? 4.863 -39.618 16.707 1.00 82.62 979 ARG A O 1
ATOM 7833 N N . ASP A 1 980 ? 5.419 -37.442 16.854 1.00 89.19 980 ASP A N 1
ATOM 7834 C CA . ASP A 1 980 ? 5.255 -37.094 15.435 1.00 89.19 980 ASP A CA 1
ATOM 7835 C C . ASP A 1 980 ? 6.540 -36.413 14.886 1.00 89.19 980 ASP A C 1
ATOM 7837 O O . ASP A 1 980 ? 6.508 -35.237 14.513 1.00 89.19 980 ASP A O 1
ATOM 7841 N N . PRO A 1 981 ? 7.707 -37.092 14.892 1.00 92.94 981 PRO A N 1
ATOM 7842 C CA . PRO A 1 981 ? 8.996 -36.473 14.570 1.00 92.94 981 PRO A CA 1
ATOM 7843 C C . PRO A 1 981 ? 9.110 -36.086 13.088 1.00 92.94 981 PRO A C 1
ATOM 7845 O O . PRO A 1 981 ? 8.516 -36.721 12.218 1.00 92.94 981 PRO A O 1
ATOM 7848 N N . LEU A 1 982 ? 9.936 -35.076 12.783 1.00 93.44 982 LEU A N 1
ATOM 7849 C CA . LEU A 1 982 ? 10.376 -34.808 11.406 1.00 93.44 982 LEU A CA 1
ATOM 7850 C C . LEU A 1 982 ? 11.350 -35.885 10.910 1.00 93.44 982 LEU A C 1
ATOM 7852 O O . LEU A 1 982 ? 11.232 -36.356 9.786 1.00 93.44 982 LEU A O 1
ATOM 7856 N N . PHE A 1 983 ? 12.339 -36.226 11.736 1.00 95.00 983 PHE A N 1
ATOM 7857 C CA . PHE A 1 983 ? 13.407 -37.177 11.433 1.00 95.00 983 PHE A CA 1
ATOM 7858 C C . PHE A 1 983 ? 13.969 -37.780 12.727 1.00 95.00 983 PHE A C 1
ATOM 7860 O O . PHE A 1 983 ? 13.732 -37.249 13.818 1.00 95.00 983 PHE A O 1
ATOM 7867 N N . THR A 1 984 ? 14.727 -38.869 12.601 1.00 93.25 984 THR A N 1
ATOM 7868 C CA . THR A 1 984 ? 15.404 -39.547 13.717 1.00 93.25 984 THR A CA 1
ATOM 7869 C C . THR A 1 984 ? 16.902 -39.256 13.690 1.00 93.25 984 THR A C 1
ATOM 7871 O O . THR A 1 984 ? 17.542 -39.308 12.640 1.00 93.25 984 THR A O 1
ATOM 7874 N N . VAL A 1 985 ? 17.483 -38.975 14.851 1.00 93.38 985 VAL A N 1
ATOM 7875 C CA . VAL A 1 985 ? 18.931 -38.857 15.064 1.00 93.38 985 VAL A CA 1
ATOM 7876 C C . VAL A 1 985 ? 19.421 -40.128 15.752 1.00 93.38 985 VAL A C 1
ATOM 7878 O O . VAL A 1 985 ? 18.813 -40.552 16.731 1.00 93.38 985 VAL A O 1
ATOM 7881 N N . GLN A 1 986 ? 20.499 -40.738 15.257 1.00 90.38 986 GLN A N 1
ATOM 7882 C CA . GLN A 1 986 ? 21.038 -41.998 15.783 1.00 90.38 986 GLN A CA 1
ATOM 7883 C C . GLN A 1 986 ? 22.501 -41.823 16.205 1.00 90.38 986 GLN A C 1
ATOM 7885 O O . GLN A 1 986 ? 23.340 -41.441 15.387 1.00 90.38 986 GLN A O 1
ATOM 7890 N N . TYR A 1 987 ? 22.811 -42.093 17.475 1.00 84.62 987 TYR A N 1
ATOM 7891 C CA . TYR A 1 987 ? 24.163 -41.917 18.028 1.00 84.62 987 TYR A CA 1
ATOM 7892 C C . TYR A 1 987 ? 25.074 -43.139 17.868 1.00 84.62 987 TYR A C 1
ATOM 7894 O O . TYR A 1 987 ? 26.290 -42.978 17.787 1.00 84.62 987 TYR A O 1
ATOM 7902 N N . GLN A 1 988 ? 24.496 -44.336 17.779 1.00 69.81 988 GLN A N 1
ATOM 7903 C CA . GLN A 1 988 ? 25.209 -45.584 17.506 1.00 69.81 988 GLN A CA 1
ATOM 7904 C C . GLN A 1 988 ? 24.814 -46.132 16.132 1.00 69.81 988 GLN A C 1
ATOM 7906 O O . GLN A 1 988 ? 23.680 -45.960 15.681 1.00 69.81 988 GLN A O 1
ATOM 7911 N N . GLU A 1 989 ? 25.739 -46.836 15.482 1.00 56.34 989 GLU A N 1
ATOM 7912 C CA . GLU A 1 989 ? 25.416 -47.652 14.315 1.00 56.34 989 GLU A CA 1
ATOM 7913 C C . GLU A 1 989 ? 24.651 -48.896 14.770 1.00 56.34 989 GLU A C 1
ATOM 7915 O O . GLU A 1 989 ? 25.211 -49.793 15.401 1.00 56.34 989 GLU A O 1
ATOM 7920 N N . THR A 1 990 ? 23.369 -48.989 14.419 1.00 47.09 990 THR A N 1
ATOM 7921 C CA . THR A 1 990 ? 22.712 -50.296 14.370 1.00 47.09 990 THR A CA 1
ATOM 7922 C C . THR A 1 990 ? 23.425 -51.129 13.311 1.00 47.09 990 THR A C 1
ATOM 7924 O O . THR A 1 990 ? 23.423 -50.738 12.142 1.00 47.09 990 THR A O 1
ATOM 7927 N N . ALA A 1 991 ? 24.029 -52.249 13.721 1.00 42.84 991 ALA A N 1
ATOM 7928 C CA . ALA A 1 991 ? 24.687 -53.187 12.814 1.00 42.84 991 ALA A CA 1
ATOM 7929 C C . ALA A 1 991 ? 23.779 -53.513 11.617 1.00 42.84 991 ALA A C 1
ATOM 7931 O O . ALA A 1 991 ? 22.560 -53.613 11.773 1.00 42.84 991 ALA A O 1
ATOM 7932 N N . SER A 1 992 ? 24.377 -53.635 10.431 1.00 39.00 992 SER A N 1
ATOM 7933 C CA . SER A 1 992 ? 23.665 -53.670 9.153 1.00 39.00 992 SER A CA 1
ATOM 7934 C C . SER A 1 992 ? 22.629 -54.795 9.087 1.00 39.00 992 SER A C 1
ATOM 7936 O O . SER A 1 992 ? 22.962 -55.943 8.788 1.00 39.00 992 SER A O 1
ATOM 7938 N N . PHE A 1 993 ? 21.361 -54.445 9.309 1.00 41.88 993 PHE A N 1
ATOM 7939 C CA . PHE A 1 993 ? 20.245 -55.244 8.828 1.00 41.88 993 PHE A CA 1
ATOM 7940 C C . PHE A 1 993 ? 20.171 -55.064 7.319 1.00 41.88 993 PHE A C 1
ATOM 7942 O O . PHE A 1 993 ? 19.719 -54.031 6.824 1.00 41.88 993 PHE A O 1
ATOM 7949 N N . ASP A 1 994 ? 20.694 -56.067 6.621 1.00 35.09 994 ASP A N 1
ATOM 7950 C CA . ASP A 1 994 ? 20.698 -56.159 5.170 1.00 35.09 994 ASP A CA 1
ATOM 7951 C C . ASP A 1 994 ? 19.250 -56.096 4.665 1.00 35.09 994 ASP A C 1
ATOM 7953 O O . ASP A 1 994 ? 18.427 -56.953 4.998 1.00 35.09 994 ASP A O 1
ATOM 7957 N N . TYR A 1 995 ? 18.894 -55.032 3.940 1.00 38.88 995 TYR A N 1
ATOM 7958 C CA . TYR A 1 995 ? 17.490 -54.680 3.674 1.00 38.88 995 TYR A CA 1
ATOM 7959 C C . TYR A 1 995 ? 16.887 -55.447 2.482 1.00 38.88 995 TYR A C 1
ATOM 7961 O O . TYR A 1 995 ? 15.978 -54.973 1.806 1.00 38.88 995 TYR A O 1
ATOM 7969 N N . MET A 1 996 ? 17.393 -56.661 2.261 1.00 41.97 996 MET A N 1
ATOM 7970 C CA . MET A 1 996 ? 16.957 -57.646 1.274 1.00 41.97 996 MET A CA 1
ATOM 7971 C C . MET A 1 996 ? 16.289 -58.836 1.979 1.00 41.97 996 MET A C 1
ATOM 7973 O O . MET A 1 996 ? 16.690 -59.987 1.817 1.00 41.97 996 MET A O 1
ATOM 7977 N N . ARG A 1 997 ? 15.248 -58.570 2.782 1.00 48.25 997 ARG A N 1
ATOM 7978 C CA . ARG A 1 997 ? 14.312 -59.634 3.164 1.00 48.25 997 ARG A CA 1
ATOM 7979 C C . ARG A 1 997 ? 13.439 -59.945 1.950 1.00 48.25 997 ARG A C 1
ATOM 7981 O O . ARG A 1 997 ? 12.632 -59.111 1.548 1.00 48.25 997 ARG A O 1
ATOM 7988 N N . GLU A 1 998 ? 13.569 -61.154 1.417 1.00 52.44 998 GLU A N 1
ATOM 7989 C CA . GLU A 1 998 ? 12.636 -61.681 0.422 1.00 52.44 998 GLU A CA 1
ATOM 7990 C C . GLU A 1 998 ? 11.209 -61.710 1.003 1.00 52.44 998 GLU A C 1
ATOM 7992 O O . GLU A 1 998 ? 10.994 -62.092 2.160 1.00 52.44 998 GLU A O 1
ATOM 7997 N N . VAL A 1 999 ? 10.234 -61.256 0.210 1.00 57.34 999 VAL A N 1
ATOM 7998 C CA . VAL A 1 999 ? 8.812 -61.256 0.586 1.00 57.34 999 VAL A CA 1
ATOM 7999 C C . VAL A 1 999 ? 8.342 -62.705 0.684 1.00 57.34 999 VAL A C 1
ATOM 8001 O O . VAL A 1 999 ? 8.532 -63.473 -0.258 1.00 57.34 999 VAL A O 1
ATOM 8004 N N . SER A 1 1000 ? 7.736 -63.093 1.809 1.00 70.56 1000 SER A N 1
ATOM 8005 C CA . SER A 1 1000 ? 7.237 -64.465 1.954 1.00 70.56 1000 SER A CA 1
ATOM 8006 C C . SER A 1 1000 ? 6.012 -64.707 1.071 1.00 70.56 1000 SER A C 1
ATOM 8008 O O . SER A 1 1000 ? 5.241 -63.786 0.790 1.00 70.56 1000 SER A O 1
ATOM 8010 N N . GLU A 1 1001 ? 5.799 -65.953 0.646 1.00 68.88 1001 GLU A N 1
ATOM 8011 C CA . GLU A 1 1001 ? 4.669 -66.287 -0.228 1.00 68.88 1001 GLU A CA 1
ATOM 8012 C C . GLU A 1 1001 ? 3.308 -65.982 0.438 1.00 68.88 1001 GLU A C 1
ATOM 8014 O O . GLU A 1 1001 ? 2.374 -65.596 -0.255 1.00 68.88 1001 GLU A O 1
ATOM 8019 N N . ASP A 1 1002 ? 3.217 -66.033 1.776 1.00 70.75 1002 ASP A N 1
ATOM 8020 C CA . ASP A 1 1002 ? 2.029 -65.621 2.546 1.00 70.75 1002 ASP A CA 1
ATOM 8021 C C . ASP A 1 1002 ? 1.764 -64.103 2.452 1.00 70.75 1002 ASP A C 1
ATOM 8023 O O . ASP A 1 1002 ? 0.628 -63.666 2.254 1.00 70.75 1002 ASP A O 1
ATOM 8027 N N . GLU A 1 1003 ? 2.812 -63.275 2.552 1.00 61.03 1003 GLU A N 1
ATOM 8028 C CA . GLU A 1 1003 ? 2.719 -61.815 2.379 1.00 61.03 1003 GLU A CA 1
ATOM 8029 C C . GLU A 1 1003 ? 2.351 -61.456 0.927 1.00 61.03 1003 GLU A C 1
ATOM 8031 O O . GLU A 1 1003 ? 1.581 -60.525 0.677 1.00 61.03 1003 GLU A O 1
ATOM 8036 N N . ARG A 1 1004 ? 2.841 -62.245 -0.037 1.00 72.56 1004 ARG A N 1
ATOM 8037 C CA . ARG A 1 1004 ? 2.512 -62.133 -1.464 1.00 72.56 1004 ARG A CA 1
ATOM 8038 C C . ARG A 1 1004 ? 1.061 -62.528 -1.761 1.00 72.56 1004 ARG A C 1
ATOM 8040 O O . ARG A 1 1004 ? 0.386 -61.838 -2.524 1.00 72.56 1004 ARG A O 1
ATOM 8047 N N . GLN A 1 1005 ? 0.574 -63.595 -1.129 1.00 72.12 1005 GLN A N 1
ATOM 8048 C CA . GLN A 1 1005 ? -0.814 -64.054 -1.193 1.00 72.12 1005 GLN A CA 1
ATOM 8049 C C . GLN A 1 1005 ? -1.766 -62.968 -0.657 1.00 72.12 1005 GLN A C 1
ATOM 8051 O O . GLN A 1 1005 ? -2.721 -62.606 -1.342 1.00 72.12 1005 GLN A O 1
ATOM 8056 N N . GLN A 1 1006 ? -1.463 -62.366 0.504 1.00 68.75 1006 GLN A N 1
ATOM 8057 C CA . GLN A 1 1006 ? -2.257 -61.257 1.059 1.00 68.75 1006 GLN A CA 1
ATOM 8058 C C . GLN A 1 1006 ? -2.267 -60.007 0.169 1.00 68.75 1006 GLN A C 1
ATOM 8060 O O . GLN A 1 1006 ? -3.311 -59.368 0.034 1.00 68.75 1006 GLN A O 1
ATOM 8065 N N . ALA A 1 1007 ? -1.136 -59.647 -0.449 1.00 64.69 1007 ALA A N 1
ATOM 8066 C CA . ALA A 1 1007 ? -1.083 -58.513 -1.373 1.00 64.69 1007 ALA A CA 1
ATOM 8067 C C . ALA A 1 1007 ? -2.038 -58.712 -2.565 1.00 64.69 1007 ALA A C 1
ATOM 8069 O O . ALA A 1 1007 ? -2.810 -57.809 -2.894 1.00 64.69 1007 ALA A O 1
ATOM 8070 N N . LEU A 1 1008 ? -2.053 -59.917 -3.147 1.00 71.19 1008 LEU A N 1
ATOM 8071 C CA . LEU A 1 1008 ? -2.939 -60.281 -4.256 1.00 71.19 1008 LEU A CA 1
ATOM 8072 C C . LEU A 1 1008 ? -4.417 -60.340 -3.836 1.00 71.19 1008 LEU A C 1
ATOM 8074 O O . LEU A 1 1008 ? -5.267 -59.797 -4.541 1.00 71.19 1008 LEU A O 1
ATOM 8078 N N . GLU A 1 1009 ? -4.737 -60.927 -2.679 1.00 74.38 1009 GLU A N 1
ATOM 8079 C CA . GLU A 1 1009 ? -6.114 -60.994 -2.153 1.00 74.38 1009 GLU A CA 1
ATOM 8080 C C . GLU A 1 1009 ? -6.696 -59.613 -1.797 1.00 74.38 1009 GLU A C 1
ATOM 8082 O O . GLU A 1 1009 ? -7.912 -59.418 -1.852 1.00 74.38 1009 GLU A O 1
ATOM 8087 N N . HIS A 1 1010 ? -5.841 -58.631 -1.494 1.00 69.69 1010 HIS A N 1
ATOM 8088 C CA . HIS A 1 1010 ? -6.236 -57.241 -1.253 1.00 69.69 1010 HIS A CA 1
ATOM 8089 C C . HIS A 1 1010 ? -6.020 -56.292 -2.448 1.00 69.69 1010 HIS A C 1
ATOM 8091 O O . HIS A 1 1010 ? -6.290 -55.097 -2.326 1.00 69.69 1010 HIS A O 1
ATOM 8097 N N . GLY A 1 1011 ? -5.620 -56.809 -3.615 1.00 48.50 1011 GLY A N 1
ATOM 8098 C CA . GLY A 1 1011 ? -5.554 -56.044 -4.866 1.00 48.50 1011 GLY A CA 1
ATOM 8099 C C . GLY A 1 1011 ? -4.378 -55.067 -4.978 1.00 48.50 1011 GLY A C 1
ATOM 8100 O O . GLY A 1 1011 ? -4.485 -54.075 -5.700 1.00 48.50 1011 GLY A O 1
ATOM 8101 N N . PHE A 1 1012 ? -3.272 -55.325 -4.279 1.00 49.25 1012 PHE A N 1
ATOM 8102 C CA . PHE A 1 1012 ? -2.033 -54.555 -4.390 1.00 49.25 1012 PHE A CA 1
ATOM 8103 C C . PHE A 1 1012 ? -1.058 -55.219 -5.372 1.00 49.25 1012 PHE A C 1
ATOM 8105 O O . PHE A 1 1012 ? -0.673 -56.374 -5.190 1.00 49.25 1012 PHE A O 1
ATOM 8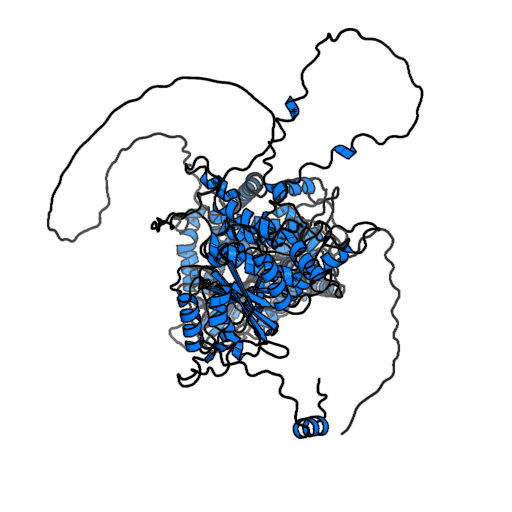112 N N . GLU A 1 1013 ? -0.601 -54.473 -6.380 1.00 47.78 1013 GLU A N 1
ATOM 8113 C CA . GLU A 1 1013 ? 0.585 -54.860 -7.152 1.00 47.78 1013 GLU A CA 1
ATOM 8114 C C . GLU A 1 1013 ? 1.850 -54.608 -6.316 1.00 47.78 1013 GLU A C 1
ATOM 8116 O O . GLU A 1 1013 ? 2.017 -53.538 -5.724 1.00 47.78 1013 GLU A O 1
ATOM 8121 N N . LEU A 1 1014 ? 2.737 -55.603 -6.267 1.00 48.88 1014 LEU A N 1
ATOM 8122 C CA . LEU A 1 1014 ? 4.066 -55.498 -5.663 1.00 48.88 1014 LEU A CA 1
ATOM 8123 C C . LEU A 1 1014 ? 5.067 -55.030 -6.733 1.00 48.88 1014 LEU A C 1
ATOM 8125 O O . LEU A 1 1014 ? 5.108 -55.611 -7.820 1.00 48.88 1014 LEU A O 1
ATOM 8129 N N . LEU A 1 1015 ? 5.850 -53.997 -6.405 1.00 36.84 1015 LEU A N 1
ATOM 8130 C CA . LEU A 1 1015 ? 6.958 -53.454 -7.208 1.00 36.84 1015 LEU A CA 1
ATOM 8131 C C . LEU A 1 1015 ? 8.302 -54.057 -6.779 1.00 36.84 1015 LEU A C 1
ATOM 8133 O O . LEU A 1 1015 ? 8.494 -54.195 -5.551 1.00 36.84 1015 LEU A O 1
#

Radius of gyration: 37.23 Å; chains: 1; bounding box: 111×110×115 Å

Secondary structure (DSSP, 8-state):
------------PPP---PPPTTPPPP--S---HHHHHHTT-TTS----S-S--S-TTEEEEEEEEEEE---B--SS--SPEE----SSHHHHHHHHHHHHHHHSHHHHHHEEE-GGGTTS-SS--SSEE-TTPBPHHHHHHHHHHHHHHHHHHTTSGGG-TTSEEEEEEEEESSHHHHHHHHHHHHHHTSS-TTT-S-EEEEEESSTT---SGGG--TTHHHHHHHHHHHHHHHHHHHS-HHHHHHHHHHTTSTTTTT--SHHHHHHHIIIIIITTTPPPPEETTEE--HHHHHHHHHHHHHHHHHHHHSTTT-THHHHHHHHHHHHHHHHHHHHHHHHH-TTEEEEEEEEE-HHHHHHHHHHTT----SSPPTT-EEEEEEEEESS-SS-TT-EEEEEEETTEE-TTTSGGGTT--BTTBEEHHHHHHIIIIITTGGGT---HHHHHH--S--------------------------------------------------------------------S-PPPP------------HHHHHHHHHHHHHHHGGGS--PPPTT-TTHHHHHHHHHHHHHHHH-----SS-SSTTSS----EEETTEEE--TT---TT---HHHHHHHHHHSB----EESPPPPTTS---B-TTTTHHHHHHHHHHHHHHHHHHT-TT-----THHHHHTTTTT--S---HHHHHHHHHHHTT-SSTT-TTSHHHHHHHHHHH-TTS--SS----HHHHHHHHHHHHHH---TTTTTEEEEE-BTTEEEHHHHHHHTTTTTSEEEEEEEEE--SSS--TTHHHHHHHHHT-TTEEEEEEEETTEEEEEEEEETTEEEEE-----EEP--GGGGS--PPPTTSGGGTT--S-----------------------GGGGSS----PPPPGGGGSB--S-EEEEGGGS-SEEEEEEEESSHHHHHHHHHHHHHTTSSEEE--TTT-----SS-S-EEESS------S--PPPHHHHHHHHHTTPPP-

Organism: Oesophagostomum dentatum (NCBI:txid61180)

Sequence (1015 aa):
SFANFAGTTINLCLGDEATPKNGEPPILTFGIPLDWAEICEYLEREWTGSEGPIEDKEFRLRGISIAFRHGERSPLTTANAESACVPFREEDRREFAKYKELVESDDFQYFLHHDTKFANFSKLPSHSECFPRQMTAEGALQHVKLGKYIRSKYSASSIFSADSRLNVSITSSQFNRTFQSAIAFSSSFLFPSRISIPQIYIKASNFTFMCTSEKCRCDPAPKWRHQYEQEYYKYFQTRSPEHLRSFAKILRMQPAFNGSLDLFQIMDVALGRYICRRQTLPCFDGACLTLDYIGQLINETTIRGKVMYDEGDRYIARRLQLVEAYGVLYHIAETVGKLRKFPHTNVIQIFSGHDVMVAPLLRVMGIEFIDPPHYASRIVVEYYEAAGSSSTKHSILLRFIYNGVDITKKVNFCKTALKSKLCPAQLLEDFVQNKIFSSLGIASLKDICDIGYHVVVSCTNEKRELRFLMSRSTNHFGGAIQNGSAVLEAQGSAFYSDPESPMSSLEGPCCSSPRSSISDFDELPPPIVAKIPSEDGISESWFRNKLRRASSAWSNWRSSEPTETKSSTWKNKISSAWNNIKYSEKWMHLANDDYSSDGFKKIVLLGLIYCPEDSECVCGMDFIDFYRDYYTRIWITYRMGMPPLPGTQITSDCGWGCMIRTTQMAIAQALVVNRMTRGWRYYGRKHSALRKDMGYQTRTDPFYEAQLEILKLFEDCPSAPLGIHRLVEISSRDNPSENSVGRWYAPSEVLSLMKKALRQSASPLTSDLSLMLAVDGRVVVGDAERESRAWAKRLLLFVPLRLGTTSVNPVYHDHIRHILSLKSCLGILGGRPDHSLYFIGYYGRHVIYLDPHVAHDYVPISSWDESSPPPEQAAQAQKHVIYLDPHVAHDYVPISSWDESSPPPEQAAQEQKKRPKHPLSSYHCRSLSKLPMKDMDPSCVVGFMFKTKEELDKTFQMLNLNQVVDVDLGPGEGSKRTRDPLFTVQYQETASFDYMREVSEDERQQALEHGFELL

InterPro domains:
  IPR000560 Histidine phosphatase superfamily, clade-2 [PF00328] (62-219)
  IPR000560 Histidine phosphatase superfamily, clade-2 [cd07061] (127-403)
  IPR005078 Peptidase C54 [PTHR22624] (567-864)
  IPR029033 Histidine phosphatase superfamily [G3DSA:3.40.50.1240] (48-451)
  IPR029033 Histidine phosphatase superfamily [SSF53254] (57-454)
  IPR038765 Papain-like cysteine peptidase superfamily [SSF54001] (592-863)
  IPR038765 Papain-like cysteine peptidase superfamily [SSF54001] (878-960)
  IPR046792 Peptidase C54, catalytic domain [PF03416] (625-956)

Foldseek 3Di:
DDDDDDDDDDDDDDDDDPPDDPDDDDFPPDDDDPVLCFQQVPPPDDQAFDFADDPDPQKAFQEKAKEWAFHFAAAQDADDKDFFLADPDPVLNVVLVVVVVLCPDPQNVQAEAEDPLCVVADLDFDGTIRDHPTHGSRRLVSLLSVLLVNQVRPVPHPQQDPQFQEDEAAEEESGNRLSNSSSSNCSRNPPPPCPRRVHYYYYYDPDLLRADDPQLDFVCLVVLVVQQVVVQLVCCCPPNDPVLVVVLVQQCVDNLCVRPSHLVSVLSSCSNPDSSRSHDFDADPNRTDDPLSNVSSQVSQQVVLLVQLVVVVVGSSVLNLLSSLLRVLVVVLVVLVVCLVGVRHGYYHYYRHHLSNVVSNCVLQQHRATPSHGGGKMKMKIWIFGPDDPPRSNWIWIWITTSNRTCQCVGPLQVPDADVSTRTSVSSVCCSQANSCVVVVDGGPCRSRVPDDDDDDDDDDDDDDDDDDDDDDDDDDDDDDDDDDDDDDDDDDDDDDDDDDDDDDDDDDDDDDDDDDDPPDPDPDDPDPPPDPDDDDDDPVVVVVVLVVVVSVVVVPPDDDDDPDDPPPVVLQVVLVVLCVVFQPDDPDDDDPPPPPPPFQWWFFQQDIEGEPPDDDDRPHYPSNVLQLQLQQFAAAKEAQFCAAPPGNGRIQRQACFLLRLVLSLVLLVLCCVPVNSPDGDDPPVVVVVVVVVPDPDDDDVVVVSNLLSVQLAARYCPRLSHPSQLLVLVCVVPVVDNSGPHHDANVSSLVSNQVSLVVDPDPSSPQEFEAEDDPQEAEVVVQCVRNVNLSHKYKYKYWFQCDDFWHDPVCLVLLQLLLNDNFWSFKWADDRSWIWGFGIDGRQKTWTHGRSRYDYHDDSVVLPDPDDDPPVVVPPPDDDDDDDDDDDDDDDDDDDDDDDDDDPPVVPPDDDPPDDRPCSVGGDSRIGMHGRRPTHSTMMIIGIGNHPVSVVVSVVVCLVVLAEWEAADPPPDTSDRDSYRGYYYHDDPPDPPPPDDQDVVNVVVCVVVVHDDD

pLDDT: mean 72.6, std 26.68, range [21.45, 98.38]